Protein 6AF4 (pdb70)

Nearest PDB structur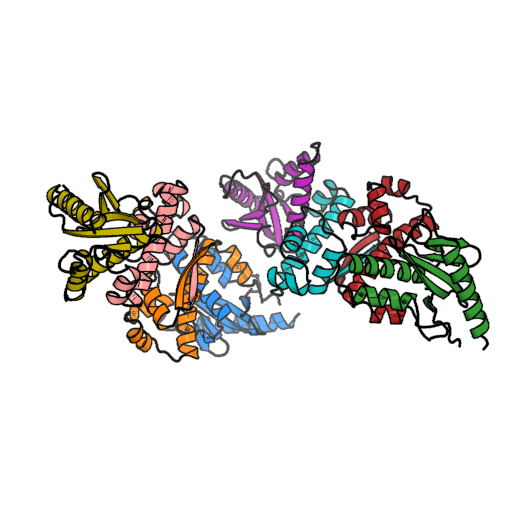es (foldseek):
  6af4-assembly1_B  TM=1.011E+00  e=4.689E-13  Streptococcus pneumoniae TIGR4
  6af4-assembly2_F  TM=9.363E-01  e=1.577E-11  Streptococcus pneumoniae TIGR4
  6af3-assembly2_D  TM=9.835E-01  e=2.077E-10  Streptococcus pneumoniae TIGR4
  6af3-assembly1_B  TM=9.830E-01  e=1.354E-09  Streptococcus pneumoniae TIGR4
  6af3-assembly1_H  TM=9.406E-01  e=4.634E-09  Streptococcus pneumoniae TIGR4

Organism: Streptococcus pneumoniae serotype 4 (strain ATCC BAA-334 / TIGR4) (NCBI:txid170187)

Sequence (834 aa):
MHNIYFYKDKNGNEPVFDYMRELTSKKGKDSRIKLNKINDYIELLSQHGTRAGEPYIKHLDAEIWELRPLRDRILFVAWMDGSFVLLHHFMKRTQKTPKREIEQAKRELADLKERGLDNNNAIGSNWKDVRAELFSKEEILESDMRVAIMSELIEARNEKGISQKKLEEMSGVSQPVIARMETGKTSPQLDTVLKVLASLGKTLAVVPLMHNIYFYKDKNGNEPVFDYMRELTSKKGKDSRIKLNKINDYIELLSQHGTRAGEPYIKHLDAEIWELRPLRDRILFVAWMDGSFVLLHHFMKRTQKTPKREIEQAKRELADLKERGLDKNNAIGSNWKDVRAELFSKEEILESDMRVAIMSELIEARNEKGISQKKLEEMSGVSQPVIARMETGKTSPQLDTVLKVLASLGKTLAVVPLEMHNIYFYKDKNGNEPVFDYMRELTSKKGKDSRIKLNKINDYIELLSQHGTRAGEPYIKHLDAEIWELRPLRDRILFVAWMDGSFVLLHHFMKRTQKTPKREIEQAKRELADLKERGLNNAIGSNWKDVRAELFSKEEILESDMRVAIMSELIEARNEKGISQKKLEEMSGVSQPVIARMETGKTSPQLDTVLKVLASLGKTLAVVPLEMHNIYFYKDKNGNEPVFDYMRELTSKKGKDSRIKLNKINDYIELLSQHGTRAGEPYIKHLDAEIWELRPLRDRILFVAWMDGSFVLLHHFMKRTQKTPKREIEQAKRELADLKERKNNAIGSNWKDVRAELFSKEEILESDMRVAIMSELIEARNEKGISQKKLEEMSGVSQPVIARMETGKTSPQLDTVLKVLASLGKTLAVVPLE

Secondary structure (DSSP, 8-state):
---EEEE--TT---HHHHHHHHHHT--SHHHHHHHHHHHHHHHHHHHHGGGG-TTTEEEEETTEEEE-STTEEEEEEE-STT-EEEEEEEE--SSS--HHHHHHHHHHHHHHHHHHH--/-TTEEEEHHHHHHHHS-HHHHHHHHHHHHHHHHHHHHHHTS---HHHHHHHH---HHHHHHHHH-SS--BHHHHHHHHHHTTEEEEEEE-/---EEEE--TTS--HHHHHHHHHHT---HHHHHHHHHHHHHHHHHHHHGGGG-TTTEEEEETTEEEE-STTEEEEEEEETTTEEEEEEEEE--SSS--HHHHHHHHHHHHHHHHTT--/--SSEEEEHHHHHHHHS-HHHHHHHHHHHHHHHHHHHHHHTS---HHHHHHHH---HHHHHHHHH-SSPPBHHHHHHHHHHTTEEEEEEE--/---EEEE--TTS--HHHHHHHHHHH--SSHHHHHHHHHHHHHHHHHHHGGGG-TTTEEEEETTEEEE-STTEEEEEEEETTTEEEEEEEEE--SSS--SSSHHHHHHHHHHHHSS--/-TTEEEEHHHHHHHHS-HHHHHHHHHHHHHHHHHHHHHTTS---HHHHHHHHT--HHHHHHHHSTTSPPBHHHHHHHHHHTTEEEEEEE--/---EEEE--TTS--HHHHHHHHHHH---HHHHHHHHHHHHHHHHHHHHGGGG-TTTEEEEETTEEEE-STTEEEEEEE-STT-EEEEEEEE--SSS--HHHHHHHHHHHHHHHH-/--TTEEEEHHHHHHHHS-HHHHHHHHHHHHHHHHHHHHHTTS---HHHHHHHHS--HHHHHHHHSTTSPPBHHHHHHHHHHTTEEEEEEE--

Foldseek 3Di:
DWDEAFQFDDVTDRAAVVVLVVLVVDDDVVSVQQNVQVVVLVVVCRPQPCVSDPPQKDADDDQWIWGDRPQKIWIWGCDDPPYIYTQHIDGDDDPDDDPVVVVSSVVSVVVCVVVVVVD/DVVDDDDVVVVCPVPDDPVRVVVVVVLVVLVVLVVVCCVPVVADLVSLCVLLVPDSVLVVCSPVNPDDNDQVSSQSSQVSSVHHDDDDDD/DAAEAFQADPVGDRAAVVVLVVLVVDDDPVSVVQNVQVVVLVVCCRPQPCVSDPPQKDADDDQWIWGCRPQKIWIWGQDPPRYIYTYHIDGHDDPDDDPVVVVVSVVSVVRCVVVVPD/DDPVDDDDPVVVCPVPDDPVRVVVVVVLVVLVVLVVCCCVVVVADLVNLCVQLVDDSVLSVCSPVNPDHHDQVSSQSSQVSSVDHDDDDDDD/DAAEAFQADPVRDGAAVVLLVVLVVDDDDPSVQQNVLVVVLVVLCRVCPPNSDPPQKACDDDQWIWGCRPQKIWIWGADPPRYIYTQHIDRDPDDHCPPVPVVSVVVSVVCVVPVCD/DVVDDDDVVVVVPVPDDPVRVVVVVVLVVLLVLQVVCVPDVVQNLCNLCVLLVHHSVLSVCSNVVPDPHDQVSSQSSQVSSVHHDDDDDPD/DADEAFQADPVRDGAAVVVLVVLVVDPDCVSVVLNVLVVVLVVLCRPCPPVSDPPQKADDDDQWIWGPSDQKIWIKGCDDPPYIYTQHIDGDPDPDDDCVVVVSSVVSVVRVVVD/DDPVDDDDVVVVVPVPDDPVRVVVVVVLVVLLVLQVCCVPPVVQDLVNLCVLLVPHNVLSVCCNVVPDHDDQVSSQSSQVSSVDHDDDDDDD

B-factor: mean 60.92, std 17.48, range [26.73, 161.86]

InterPro domains:
  IPR009241 Toxin HigB-like [PF05973] (37-109)

Radius of gyration: 37.04 Å; Cα contacts (8 Å, |Δi|>4): 1259; chains: 8; bounding box: 115×90×82 Å

Solvent-accessible surface area: 41707 Å² total; per-residue (Å²): 153,46,48,2,54,0,3,72,33,129,129,40,70,20,37,0,10,53,45,0,91,99,3,47,90,116,197,39,166,86,6,83,48,49,0,40,15,0,1,1,2,0,24,1,0,6,77,29,2,50,149,4,28,102,39,1,5,73,83,40,60,58,86,0,69,1,0,58,0,40,159,2,19,1,0,0,0,68,55,160,117,34,2,12,0,0,0,8,38,19,120,30,218,69,172,154,16,39,163,181,24,28,74,55,0,64,144,16,11,43,17,0,106,106,49,26,138,126,167,80,116,0,36,15,40,22,3,60,41,2,21,61,21,12,8,61,145,50,48,38,49,13,0,56,14,23,1,31,5,2,20,31,11,1,65,2,89,46,114,116,62,27,56,46,130,117,6,44,135,88,11,65,15,51,66,89,46,1,32,111,7,4,55,12,132,79,13,13,74,5,41,13,0,4,49,1,1,27,39,14,36,48,13,5,35,54,58,106,126,170,55,62,1,54,0,9,69,33,161,123,38,79,15,39,1,11,60,40,0,107,97,8,50,85,116,215,40,179,89,12,85,39,52,0,38,13,0,1,1,2,0,18,0,0,7,78,31,2,49,153,6,26,111,44,2,5,67,85,23,64,60,80,0,67,0,0,48,0,40,139,1,13,0,0,0,4,64,33,133,141,44,3,13,0,0,0,6,38,20,121,27,161,54,183,98,9,14,170,128,31,16,107,58,0,66,142,18,10,50,32,0,117,124,67,25,146,153,233,28,112,0,44,16,40,33,4,119,96,2,21,67,100,20,8,44,163,100,46,41,58,16,0,57,13,21,1,29,4,1,16,37,18,10,93,4,139,46,135,116,66,30,47,37,140,98,6,54,127,81,14,63,10,44,58,87,47,0,31,118,7,21,58,10,115,68,11,12,67,5,38,22,0,2,58,1,2,21,37,20,32,63,10,7,34,42,44,91,65,190,187,50,63,3,56,0,12,53,31,142,133,41,78,16,40,1,13,56,47,0,113,106,10,52,80,126,189,72,164,93,12,72,90,38,0,38,29,0,0,2,13,0,25,0,0,16,80,31,0,52,123,6,30,79,70,4,5,81,35,38,56,51,46,0,24,1,0,52,0,73,168,1,23,0,0,0,0,62,43,135,115,41,6,13,0,0,0,5,40,13,70,23,172,82,168,149,40,53,76,178,8,2,85,53,0,74,148,16,16,52,23,0,126,114,45,52,198,86,95,0,34,14,38,37,5,140,88,1,20,64,131,15,10,59,185,47,42,34,46,21,0,49,13,56,0,27,7,1,10,22,12,14,75,5,103,72,131,145,44,14,43,64,147,110,4,55,138,88,16,55,11,53,62,86,43,1,38,137,10,11,60,19,187,81,24,23,77,0,30,27,0,3,85,2,3,33,36,20,32,58,9,6,29,45,49,79,68,203,195,40,60,2,55,0,12,62,40,163,107,43,75,18,38,1,13,64,21,0,117,83,7,51,87,109,205,35,168,85,7,72,97,58,0,37,30,0,0,2,16,0,25,0,0,13,75,21,1,46,137,5,30,100,66,7,4,78,84,32,59,60,107,0,58,1,0,55,0,83,177,2,17,0,0,0,1,60,24,122,147,43,7,11,0,0,0,7,38,12,95,24,188,53,176,138,32,42,113,150,1,14,91,52,0,61,162,17,16,47,34,0,153,149,93,230,30,101,0,36,13,41,37,6,133,85,2,20,65,128,15,9,55,189,82,39,36,32,22,0,54,10,56,2,21,6,3,7,18,9,7,79,5,98,98,85,150,63,23,48,53,133,88,5,60,121,88,15,69,12,47,72,88,43,2,35,112,10,14,65,19,154,66,25,22,82,0,30,30,0,0,78,1,1,23,29,28,32,67,9,5,32,44,48,101,78,216

Structure (mmCIF, N/CA/C/O backbone):
data_6AF4
#
_entry.id   6AF4
#
_cell.length_a   74.903
_cell.length_b   73.403
_cell.length_c   98.321
_cell.angle_alpha   90.00
_cell.angle_beta   90.08
_cell.angle_gamma   90.00
#
_symmetry.space_group_name_H-M   'P 1 21 1'
#
loop_
_entity.id
_entity.type
_entity.pdbx_description
1 polymer 'HigB toxin'
2 polymer 'HigA antitoxin'
3 water water
#
loop_
_atom_site.group_PDB
_atom_site.id
_atom_site.type_symbol
_atom_site.label_atom_id
_atom_site.label_alt_id
_atom_site.label_comp_id
_atom_site.label_asym_id
_atom_site.label_entity_id
_atom_site.label_seq_id
_atom_site.pdbx_PDB_ins_code
_atom_site.Cartn_x
_atom_site.Cartn_y
_atom_site.Cartn_z
_atom_site.occupancy
_atom_site.B_iso_or_equiv
_atom_site.auth_seq_id
_atom_site.auth_comp_id
_atom_site.auth_asym_id
_atom_site.auth_atom_id
_atom_site.pdbx_PDB_model_num
ATOM 1 N N . MET A 1 21 ? 52.684 60.882 62.904 1.00 59.98 1 MET A N 1
ATOM 2 C CA . MET A 1 21 ? 52.055 61.340 64.141 1.00 60.27 1 MET A CA 1
ATOM 3 C C . MET A 1 21 ? 52.912 62.361 64.884 1.00 58.24 1 MET A C 1
ATOM 4 O O . MET A 1 21 ? 54.109 62.156 65.092 1.00 57.02 1 MET A O 1
ATOM 9 N N . HIS A 1 22 ? 52.276 63.452 65.297 1.00 53.80 2 HIS A N 1
ATOM 10 C CA . HIS A 1 22 ? 52.956 64.549 65.971 1.00 46.71 2 HIS A CA 1
ATOM 11 C C . HIS A 1 22 ? 52.623 64.603 67.462 1.00 45.81 2 HIS A C 1
ATOM 12 O O . HIS A 1 22 ? 51.460 64.490 67.847 1.00 43.60 2 HIS A O 1
ATOM 19 N N . ASN A 1 23 ? 53.639 64.776 68.301 1.00 50.35 3 ASN A N 1
ATOM 20 C CA . ASN A 1 23 ? 53.407 64.941 69.734 1.00 46.12 3 ASN A CA 1
ATOM 21 C C . ASN A 1 23 ? 52.838 66.321 70.044 1.00 43.61 3 ASN A C 1
ATOM 22 O O . ASN A 1 23 ? 53.237 67.311 69.444 1.00 43.16 3 ASN A O 1
ATOM 27 N N . ILE A 1 24 ? 51.895 66.388 70.974 1.00 44.37 4 ILE A N 1
ATOM 28 C CA . ILE A 1 24 ? 51.333 67.672 71.371 1.00 37.79 4 ILE A CA 1
ATOM 29 C C . ILE A 1 24 ? 51.641 67.940 72.838 1.00 43.18 4 ILE A C 1
ATOM 30 O O . ILE A 1 24 ? 51.301 67.137 73.707 1.00 50.34 4 ILE A O 1
ATOM 35 N N . TYR A 1 25 ? 52.299 69.061 73.113 1.00 42.88 5 TYR A N 1
ATOM 36 C CA . TYR A 1 25 ? 52.636 69.413 74.487 1.00 37.00 5 TYR A CA 1
ATOM 37 C C . TYR A 1 25 ? 51.895 70.662 74.927 1.00 39.63 5 TYR A C 1
ATOM 38 O O . TYR A 1 25 ? 51.638 71.560 74.125 1.00 40.46 5 TYR A O 1
ATOM 47 N N . PHE A 1 26 ? 51.546 70.710 76.207 1.00 42.43 6 PHE A N 1
ATOM 48 C CA . PHE A 1 26 ? 50.882 71.873 76.770 1.00 38.76 6 PHE A CA 1
ATOM 49 C C . PHE A 1 26 ? 51.911 72.803 77.395 1.00 40.44 6 PHE A C 1
ATOM 50 O O . PHE A 1 26 ? 52.823 72.356 78.090 1.00 36.75 6 PHE A O 1
ATOM 58 N N . TYR A 1 27 ? 51.771 74.096 77.129 1.00 40.22 7 TYR A N 1
ATOM 59 C CA . TYR A 1 27 ? 52.650 75.097 77.717 1.00 42.14 7 TYR A CA 1
ATOM 60 C C . TYR A 1 27 ? 52.385 75.238 79.209 1.00 46.53 7 TYR A C 1
ATOM 61 O O . TYR A 1 27 ? 51.238 75.355 79.633 1.00 44.18 7 TYR A O 1
ATOM 70 N N . LYS A 1 28 ? 53.449 75.215 80.003 1.00 53.43 8 LYS A N 1
ATOM 71 C CA . LYS A 1 28 ? 53.338 75.463 81.436 1.00 57.84 8 LYS A CA 1
ATOM 72 C C . LYS A 1 28 ? 54.049 76.762 81.793 1.00 55.76 8 LYS A C 1
ATOM 73 O O . LYS A 1 28 ? 55.226 76.937 81.482 1.00 55.47 8 LYS A O 1
ATOM 79 N N . ASP A 1 29 ? 53.340 77.674 82.448 1.00 62.54 9 ASP A N 1
ATOM 80 C CA . ASP A 1 29 ? 53.950 78.937 82.844 1.00 66.09 9 ASP A CA 1
ATOM 81 C C . ASP A 1 29 ? 54.756 78.747 84.127 1.00 63.42 9 ASP A C 1
ATOM 82 O O . ASP A 1 29 ? 55.089 77.624 84.501 1.00 62.49 9 ASP A O 1
ATOM 87 N N . LYS A 1 30 ? 55.107 79.852 84.766 1.00 72.51 10 LYS A N 1
ATOM 88 C CA . LYS A 1 30 ? 56.107 79.857 85.827 1.00 75.11 10 LYS A CA 1
ATOM 89 C C . LYS A 1 30 ? 55.529 79.406 87.167 1.00 69.28 10 LYS A C 1
ATOM 90 O O . LYS A 1 30 ? 56.275 79.068 88.083 1.00 72.01 10 LYS A O 1
ATOM 96 N N . ASN A 1 31 ? 54.203 79.389 87.274 1.00 68.27 11 ASN A N 1
ATOM 97 C CA . ASN A 1 31 ? 53.535 79.149 88.557 1.00 66.97 11 ASN A CA 1
ATOM 98 C C . ASN A 1 31 ? 53.470 77.699 89.109 1.00 70.41 11 ASN A C 1
ATOM 99 O O . ASN A 1 31 ? 53.133 77.528 90.281 1.00 84.96 11 ASN A O 1
ATOM 104 N N . GLY A 1 32 ? 53.751 76.661 88.315 1.00 69.58 12 GLY A N 1
ATOM 105 C CA . GLY A 1 32 ? 53.444 76.567 86.898 1.00 63.53 12 GLY A CA 1
ATOM 106 C C . GLY A 1 32 ? 52.011 76.138 86.651 1.00 61.65 12 GLY A C 1
ATOM 107 O O . GLY A 1 32 ? 51.549 75.159 87.233 1.00 70.72 12 GLY A O 1
ATOM 108 N N . ASN A 1 33 ? 51.318 76.826 85.757 1.00 64.91 13 ASN A N 1
ATOM 109 C CA . ASN A 1 33 ? 49.999 76.385 85.329 1.00 57.81 13 ASN A CA 1
ATOM 110 C C . ASN A 1 33 ? 50.016 76.099 83.837 1.00 57.33 13 ASN A C 1
ATOM 111 O O . ASN A 1 33 ? 50.766 76.728 83.090 1.00 56.00 13 ASN A O 1
ATOM 116 N N . GLU A 1 34 ? 49.206 75.143 83.399 1.00 54.01 14 GLU A N 1
ATOM 117 C CA . GLU A 1 34 ? 49.029 74.928 81.971 1.00 45.42 14 GLU A CA 1
ATOM 118 C C . GLU A 1 34 ? 47.670 75.479 81.566 1.00 38.61 14 GLU A C 1
ATOM 119 O O . GLU A 1 34 ? 46.640 74.858 81.824 1.00 42.24 14 GLU A O 1
ATOM 125 N N . PRO A 1 35 ? 47.670 76.649 80.914 1.00 41.76 15 PRO A N 1
ATOM 126 C CA . PRO A 1 35 ? 46.452 77.419 80.633 1.00 42.55 15 PRO A CA 1
ATOM 127 C C . PRO A 1 35 ? 45.425 76.664 79.786 1.00 49.96 15 PRO A C 1
ATOM 128 O O . PRO A 1 35 ? 44.244 76.668 80.137 1.00 51.03 15 PRO A O 1
ATOM 132 N N . VAL A 1 36 ? 45.865 76.023 78.705 1.00 40.02 16 VAL A N 1
ATOM 133 C CA . VAL A 1 36 ? 44.948 75.306 77.824 1.00 42.06 16 VAL A CA 1
ATOM 134 C C . VAL A 1 36 ? 44.307 74.123 78.548 1.00 40.86 16 VAL A C 1
ATOM 135 O O . VAL A 1 36 ? 43.108 73.882 78.409 1.00 44.03 16 VAL A O 1
ATOM 139 N N . PHE A 1 37 ? 45.104 73.397 79.326 1.00 42.66 17 PHE A N 1
ATOM 140 C CA . PHE A 1 37 ? 44.592 72.281 80.119 1.00 44.61 17 PHE A CA 1
ATOM 141 C C . PHE A 1 37 ? 43.654 72.782 81.220 1.00 44.45 17 PHE A C 1
ATOM 142 O O . PHE A 1 37 ? 42.588 72.208 81.436 1.00 46.83 17 PHE A O 1
ATOM 150 N N . ASP A 1 38 ? 44.054 73.848 81.909 1.00 44.78 18 ASP A N 1
ATOM 151 C CA . ASP A 1 38 ? 43.222 74.443 82.956 1.00 46.45 18 ASP A CA 1
ATOM 152 C C . ASP A 1 38 ? 41.840 74.804 82.425 1.00 48.01 18 ASP A C 1
ATOM 153 O O . ASP A 1 38 ? 40.834 74.620 83.108 1.00 49.61 18 ASP A O 1
ATOM 158 N N . TYR A 1 39 ? 41.797 75.309 81.198 1.00 42.60 19 TYR A N 1
ATOM 159 C CA . TYR A 1 39 ? 40.532 75.681 80.583 1.00 45.16 19 TYR A CA 1
ATOM 160 C C . TYR A 1 39 ? 39.674 74.453 80.293 1.00 46.39 19 TYR A C 1
ATOM 161 O O . TYR A 1 39 ? 38.464 74.464 80.526 1.00 45.63 19 TYR A O 1
ATOM 170 N N . MET A 1 40 ? 40.302 73.398 79.782 1.00 41.81 20 MET A N 1
ATOM 171 C CA . MET A 1 40 ? 39.586 72.176 79.438 1.00 40.85 20 MET A CA 1
ATOM 172 C C . MET A 1 40 ? 39.048 71.477 80.683 1.00 44.47 20 MET A C 1
ATOM 173 O O . MET A 1 40 ? 37.967 70.889 80.661 1.00 44.91 20 MET A O 1
ATOM 178 N N . ARG A 1 41 ? 39.805 71.549 81.770 1.00 45.53 21 ARG A N 1
ATOM 179 C CA . ARG A 1 41 ? 39.373 70.960 83.028 1.00 48.19 21 ARG A CA 1
ATOM 180 C C . ARG A 1 41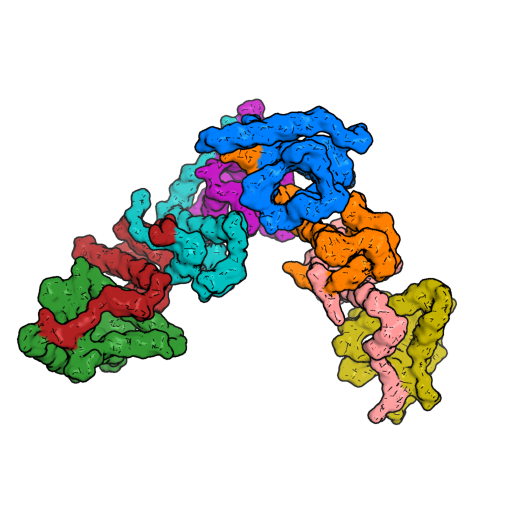 ? 38.213 71.759 83.610 1.00 44.91 21 ARG A C 1
ATOM 181 O O . ARG A 1 41 ? 37.359 71.214 84.305 1.00 43.30 21 ARG A O 1
ATOM 189 N N . GLU A 1 42 ? 38.182 73.053 83.306 1.00 44.32 22 GLU A N 1
ATOM 190 C CA . GLU A 1 42 ? 37.083 73.912 83.726 1.00 47.69 22 GLU A CA 1
ATOM 191 C C . GLU A 1 42 ? 35.788 73.520 83.016 1.00 50.91 22 GLU A C 1
ATOM 192 O O . GLU A 1 42 ? 34.733 73.411 83.646 1.00 50.86 22 GLU A O 1
ATOM 198 N N . LEU A 1 43 ? 35.877 73.306 81.705 1.00 43.40 23 LEU A N 1
ATOM 199 C CA . LEU A 1 43 ? 34.733 72.868 80.910 1.00 42.23 23 LEU A CA 1
ATOM 200 C C . LEU A 1 43 ? 34.202 71.523 81.393 1.00 45.34 23 LEU A C 1
ATOM 201 O O . LEU A 1 43 ? 33.006 71.246 81.304 1.00 48.12 23 LEU A O 1
ATOM 206 N N . THR A 1 44 ? 35.105 70.690 81.897 1.00 44.17 24 THR A N 1
ATOM 207 C CA . THR A 1 44 ? 34.748 69.366 82.395 1.00 51.69 24 THR A CA 1
ATOM 208 C C . THR A 1 44 ? 33.990 69.458 83.719 1.00 46.99 24 THR A C 1
ATOM 209 O O . THR A 1 44 ? 33.216 68.568 84.071 1.00 45.90 24 THR A O 1
ATOM 213 N N . SER A 1 45 ? 34.206 70.549 84.444 1.00 50.03 25 SER A N 1
ATOM 214 C CA . SER A 1 45 ? 33.575 70.730 85.745 1.00 48.19 25 SER A CA 1
ATOM 215 C C . SER A 1 45 ? 32.199 71.376 85.623 1.00 51.57 25 SER A C 1
ATOM 216 O O . SER A 1 45 ? 31.522 71.598 86.625 1.00 49.47 25 SER A O 1
ATOM 219 N N . LYS A 1 46 ? 31.786 71.667 84.393 1.00 49.12 26 LYS A N 1
ATOM 220 C CA . LYS A 1 46 ? 30.536 72.384 84.154 1.00 52.71 26 LYS A CA 1
ATOM 221 C C . LYS A 1 46 ? 29.400 71.510 83.662 1.00 53.33 26 LYS A C 1
ATOM 222 O O . LYS A 1 46 ? 29.591 70.637 82.817 1.00 58.46 26 LYS A O 1
ATOM 228 N N . LYS A 1 47 ? 28.210 71.763 84.194 1.00 55.34 27 LYS A N 1
ATOM 229 C CA . LYS A 1 47 ? 27.000 71.183 83.637 1.00 57.86 27 LYS A CA 1
ATOM 230 C C . LYS A 1 47 ? 26.512 72.064 82.494 1.00 57.56 27 LYS A C 1
ATOM 231 O O . LYS A 1 47 ? 27.091 73.117 82.218 1.00 61.15 27 LYS A O 1
ATOM 237 N N . GLY A 1 48 ? 25.439 71.644 81.840 1.00 52.08 28 GLY A N 1
ATOM 238 C CA . GLY A 1 48 ? 24.980 72.326 80.647 1.00 61.04 28 GLY A CA 1
ATOM 239 C C . GLY A 1 48 ? 25.624 71.704 79.425 1.00 65.25 28 GLY A C 1
ATOM 240 O O . GLY A 1 48 ? 26.746 71.198 79.491 1.00 63.40 28 GLY A O 1
ATOM 241 N N . LYS A 1 49 ? 24.914 71.753 78.303 1.00 69.23 29 LYS A N 1
ATOM 242 C CA . LYS A 1 49 ? 25.315 71.020 77.108 1.00 59.61 29 LYS A CA 1
ATOM 243 C C . LYS A 1 49 ? 26.419 71.732 76.335 1.00 55.09 29 LYS A C 1
ATOM 244 O O . LYS A 1 49 ? 27.233 71.086 75.675 1.00 54.96 29 LYS A O 1
ATOM 250 N N . ASP A 1 50 ? 26.443 73.059 76.420 1.00 51.71 30 ASP A N 1
ATOM 251 C CA . ASP A 1 50 ? 27.396 73.863 75.660 1.00 54.27 30 ASP A CA 1
ATOM 252 C C . ASP A 1 50 ? 28.855 73.502 75.954 1.00 58.25 30 ASP A C 1
ATOM 253 O O . ASP A 1 50 ? 29.682 73.436 75.046 1.00 53.41 30 ASP A O 1
ATOM 258 N N . SER A 1 51 ? 29.157 73.261 77.225 1.00 56.72 31 SER A N 1
ATOM 259 C CA . SER A 1 51 ? 30.519 72.959 77.643 1.00 50.53 31 SER A CA 1
ATOM 260 C C . SER A 1 51 ? 30.945 71.583 77.154 1.00 47.45 31 SER A C 1
ATOM 261 O O . SER A 1 51 ? 32.099 71.376 76.781 1.00 47.66 31 SER A O 1
ATOM 264 N N . ARG A 1 52 ? 30.005 70.645 77.159 1.00 46.78 32 ARG A N 1
ATOM 265 C CA . ARG A 1 52 ? 30.262 69.302 76.660 1.00 49.55 32 ARG A CA 1
ATOM 266 C C . ARG A 1 52 ? 30.534 69.344 75.160 1.00 52.41 32 ARG A C 1
ATOM 267 O O . ARG A 1 52 ? 31.429 68.661 74.661 1.00 47.46 32 ARG A O 1
ATOM 275 N N . ILE A 1 53 ? 29.758 70.157 74.451 1.00 49.42 33 ILE A N 1
ATOM 276 C CA . ILE A 1 53 ? 29.924 70.321 73.013 1.00 45.87 33 ILE A CA 1
ATOM 277 C C . ILE A 1 53 ? 31.283 70.936 72.693 1.00 45.60 33 ILE A C 1
ATOM 278 O O . ILE A 1 53 ? 32.019 70.422 71.852 1.00 48.24 33 ILE A O 1
ATOM 283 N N . LYS A 1 54 ? 31.617 72.027 73.376 1.00 45.44 34 LYS A N 1
ATOM 284 C CA . LYS A 1 54 ? 32.905 72.685 73.184 1.00 45.73 34 LYS A CA 1
ATOM 285 C C . LYS A 1 54 ? 34.062 71.740 73.503 1.00 45.94 34 LYS A C 1
ATOM 286 O O . LYS A 1 54 ? 35.094 71.774 72.842 1.00 45.55 34 LYS A O 1
ATOM 292 N N . LEU A 1 55 ? 33.881 70.891 74.509 1.00 44.04 35 LEU A N 1
ATOM 293 C CA . LEU A 1 55 ? 34.925 69.950 74.904 1.00 38.76 35 LEU A CA 1
ATOM 294 C C . LEU A 1 55 ? 35.191 68.906 73.831 1.00 45.92 35 LEU A C 1
ATOM 295 O O . LEU A 1 55 ? 36.344 68.570 73.554 1.00 42.78 35 LEU A O 1
ATOM 300 N N . ASN A 1 56 ? 34.120 68.386 73.239 1.00 49.79 36 ASN A N 1
ATOM 301 C CA . ASN A 1 56 ? 34.237 67.381 72.190 1.00 45.81 36 ASN A CA 1
ATOM 302 C C . ASN A 1 56 ? 34.938 67.925 70.957 1.00 39.47 36 ASN A C 1
ATOM 303 O O . ASN A 1 56 ? 35.769 67.246 70.358 1.00 44.69 36 ASN A O 1
ATOM 308 N N . LYS A 1 57 ? 34.600 69.154 70.584 1.00 42.23 37 LYS A N 1
ATOM 309 C CA . LYS A 1 57 ? 35.182 69.782 69.409 1.00 40.39 37 LYS A CA 1
ATOM 310 C C . LYS A 1 57 ? 36.670 70.032 69.623 1.00 42.21 37 LYS A C 1
ATOM 311 O O . LYS A 1 57 ? 37.485 69.773 68.737 1.00 40.66 37 LYS A O 1
ATOM 317 N N . ILE A 1 58 ? 37.017 70.533 70.806 1.00 37.26 38 ILE A N 1
ATOM 318 C CA . ILE A 1 58 ? 38.412 70.745 71.176 1.00 38.69 38 ILE A CA 1
ATOM 319 C C . ILE A 1 58 ? 39.187 69.428 71.136 1.00 38.90 38 ILE A C 1
ATOM 320 O O . ILE A 1 58 ? 40.323 69.379 70.665 1.00 38.13 38 ILE A O 1
ATOM 325 N N . ASN A 1 59 ? 38.555 68.365 71.623 1.00 41.89 39 ASN A N 1
ATOM 326 C CA . ASN A 1 59 ? 39.135 67.027 71.595 1.00 37.51 39 ASN A CA 1
ATOM 327 C C . ASN A 1 59 ? 39.458 66.588 70.167 1.00 42.96 39 ASN A C 1
ATOM 328 O O . ASN A 1 59 ? 40.510 66.000 69.908 1.00 41.65 39 ASN A O 1
ATOM 333 N N . ASP A 1 60 ? 38.555 66.894 69.241 1.00 40.68 40 ASP A N 1
ATOM 334 C CA . ASP A 1 60 ? 38.713 66.485 67.848 1.00 44.43 40 ASP A CA 1
ATOM 335 C C . ASP A 1 60 ? 39.834 67.242 67.136 1.00 39.76 40 ASP A C 1
ATOM 336 O O . ASP A 1 60 ? 40.625 66.650 66.407 1.00 39.95 40 ASP A O 1
ATOM 341 N N . TYR A 1 61 ? 39.902 68.550 67.358 1.00 41.65 41 TYR A N 1
ATOM 342 C CA . TYR A 1 61 ? 40.849 69.403 66.646 1.00 39.57 41 TYR A CA 1
ATOM 343 C C . TYR A 1 61 ? 42.294 69.199 67.103 1.00 38.33 41 TYR A C 1
ATOM 344 O O . TYR A 1 61 ? 43.216 69.252 66.289 1.00 38.93 41 TYR A O 1
ATOM 353 N N . ILE A 1 62 ? 42.492 68.966 68.398 1.00 43.90 42 ILE A N 1
ATOM 354 C CA . ILE A 1 62 ? 43.829 68.701 68.927 1.00 39.66 42 ILE A CA 1
ATOM 355 C C . ILE A 1 62 ? 44.347 67.364 68.407 1.00 35.65 42 ILE A C 1
ATOM 356 O O . ILE A 1 62 ? 45.483 67.266 67.943 1.00 38.36 42 ILE A O 1
ATOM 361 N N . GLU A 1 63 ? 43.499 66.342 68.482 1.00 38.01 43 GLU A N 1
ATOM 362 C CA . GLU A 1 63 ? 43.820 65.019 67.953 1.00 43.03 43 GLU A CA 1
ATOM 363 C C . GLU A 1 63 ? 44.104 65.078 66.457 1.00 38.90 43 GLU A C 1
ATOM 364 O O . GLU A 1 63 ? 44.964 64.361 65.946 1.00 39.45 43 GLU A O 1
ATOM 370 N N . LEU A 1 64 ? 43.369 65.939 65.764 1.00 39.72 44 LEU A N 1
ATOM 371 C CA . LEU A 1 64 ? 43.554 66.149 64.334 1.00 42.34 44 LEU A CA 1
ATOM 372 C C . LEU A 1 64 ? 44.916 66.769 64.053 1.00 46.62 44 LEU A C 1
ATOM 373 O O . LEU A 1 64 ? 45.581 66.420 63.076 1.00 45.45 44 LEU A O 1
ATOM 378 N N . LEU A 1 65 ? 45.320 67.698 64.914 1.00 43.56 45 LEU A N 1
ATOM 379 C CA . LEU A 1 65 ? 46.623 68.337 64.798 1.00 41.22 45 LEU A CA 1
ATOM 380 C C . LEU A 1 65 ? 47.725 67.316 65.042 1.00 40.63 45 LEU A C 1
ATOM 381 O O . LEU A 1 65 ? 48.803 67.396 64.456 1.00 39.23 45 LEU A O 1
ATOM 386 N N . SER A 1 66 ? 47.439 66.351 65.908 1.00 37.00 46 SER A N 1
ATOM 387 C CA . SER A 1 66 ? 48.402 65.313 66.242 1.00 39.10 46 SER A CA 1
ATOM 388 C C . SER A 1 66 ? 48.657 64.393 65.053 1.00 45.04 46 SER A C 1
ATOM 389 O O . SER A 1 66 ? 49.780 63.938 64.835 1.00 42.30 46 SER A O 1
ATOM 392 N N . GLN A 1 67 ? 47.604 64.097 64.301 1.00 40.00 47 GLN A N 1
ATOM 393 C CA . GLN A 1 67 ? 47.736 63.237 63.134 1.00 41.81 47 GLN A CA 1
ATOM 394 C C . GLN A 1 67 ? 48.272 63.957 61.893 1.00 43.65 47 GLN A C 1
ATOM 395 O O . GLN A 1 67 ? 49.200 63.471 61.250 1.00 52.07 47 GLN A O 1
ATOM 401 N N . HIS A 1 68 ? 47.677 65.097 61.547 1.00 42.84 48 HIS A N 1
ATOM 402 C CA . HIS A 1 68 ? 48.037 65.791 60.307 1.00 43.30 48 HIS A CA 1
ATOM 403 C C . HIS A 1 68 ? 48.978 66.999 60.410 1.00 46.25 48 HIS A C 1
ATOM 404 O O . HIS A 1 68 ? 49.416 67.517 59.384 1.00 48.85 48 HIS A O 1
ATOM 411 N N . GLY A 1 69 ? 49.307 67.438 61.620 1.00 44.80 49 GLY A N 1
ATOM 412 C CA . GLY A 1 69 ? 50.025 68.692 61.784 1.00 39.01 49 GLY A CA 1
ATOM 413 C C . GLY A 1 69 ? 49.331 69.850 61.078 1.00 41.85 49 GLY A C 1
ATOM 414 O O . GLY A 1 69 ? 48.108 69.868 60.959 1.00 38.81 49 GLY A O 1
ATOM 415 N N . THR A 1 70 ? 50.112 70.803 60.576 1.00 47.83 50 THR A N 1
ATOM 416 C CA . THR A 1 70 ? 49.556 71.975 59.899 1.00 47.86 50 THR A CA 1
ATOM 417 C C . THR A 1 70 ? 48.972 71.631 58.530 1.00 52.37 50 THR A C 1
ATOM 418 O O . THR A 1 70 ? 48.339 72.469 57.886 1.00 47.12 50 THR A O 1
ATOM 422 N N . ARG A 1 71 ? 49.183 70.395 58.092 1.00 53.25 51 ARG A N 1
ATOM 423 C CA . ARG A 1 71 ? 48.630 69.923 56.828 1.00 53.45 51 ARG A CA 1
ATOM 424 C C . ARG A 1 71 ? 47.107 69.760 56.894 1.00 57.29 51 ARG A C 1
ATOM 425 O O . ARG A 1 71 ? 46.462 69.513 55.875 1.00 64.58 51 ARG A O 1
ATOM 433 N N . ALA A 1 72 ? 46.538 69.895 58.090 1.00 58.70 52 ALA A N 1
ATOM 434 C CA . ALA A 1 72 ? 45.089 69.801 58.268 1.00 53.36 52 ALA A CA 1
ATOM 435 C C . ALA A 1 72 ? 44.367 70.934 57.544 1.00 50.13 52 ALA A C 1
ATOM 436 O O . ALA A 1 72 ? 43.241 70.764 57.075 1.00 50.91 52 ALA A O 1
ATOM 438 N N . GLY A 1 73 ? 45.021 72.089 57.463 1.00 47.03 53 GLY A N 1
ATOM 439 C CA . GLY A 1 73 ? 44.479 73.238 56.758 1.00 38.39 53 GLY A CA 1
ATOM 440 C C . GLY A 1 73 ? 43.225 73.806 57.391 1.00 46.72 53 GLY A C 1
ATOM 441 O O . GLY A 1 73 ? 42.833 73.406 58.488 1.00 55.38 53 GLY A O 1
ATOM 442 N N . GLU A 1 74 ? 42.592 74.746 56.700 1.00 46.01 54 GLU A N 1
ATOM 443 C CA . GLU A 1 74 ? 41.327 75.303 57.158 1.00 48.35 54 GLU A CA 1
ATOM 444 C C . GLU A 1 74 ? 40.229 74.250 57.025 1.00 51.29 54 GLU A C 1
ATOM 445 O O . GLU A 1 74 ? 40.380 73.294 56.265 1.00 55.04 54 GLU A O 1
ATOM 451 N N . PRO A 1 75 ? 39.119 74.406 57.768 1.00 49.46 55 PRO A N 1
ATOM 452 C CA . PRO A 1 75 ? 38.766 75.386 58.806 1.00 47.35 55 PRO A CA 1
ATOM 453 C C . PRO A 1 75 ? 39.501 75.180 60.134 1.00 46.61 55 PRO A C 1
ATOM 454 O O . PRO A 1 75 ? 39.508 76.074 60.982 1.00 42.19 55 PRO A O 1
ATOM 458 N N . TYR A 1 76 ? 40.080 73.997 60.311 1.00 44.89 56 TYR A N 1
ATOM 459 C CA . TYR A 1 76 ? 40.676 73.594 61.581 1.00 46.66 56 TYR A CA 1
ATOM 460 C C . TYR A 1 76 ? 41.802 74.512 62.052 1.00 47.88 56 TYR A C 1
ATOM 461 O O . TYR A 1 76 ? 41.937 74.782 63.248 1.00 40.79 56 TYR A O 1
ATOM 470 N N . ILE A 1 77 ? 42.604 74.987 61.105 1.00 47.04 57 ILE A N 1
ATOM 471 C CA . ILE A 1 77 ? 43.854 75.663 61.424 1.00 43.85 57 ILE A CA 1
ATOM 472 C C . ILE A 1 77 ? 44.089 76.885 60.544 1.00 49.18 57 ILE A C 1
ATOM 473 O O . ILE A 1 77 ? 43.877 76.837 59.334 1.00 55.47 57 ILE A O 1
ATOM 478 N N . LYS A 1 78 ? 44.522 77.981 61.155 1.00 44.91 58 LYS A N 1
ATOM 479 C CA . LYS A 1 78 ? 44.944 79.148 60.396 1.00 44.51 58 LYS A CA 1
ATOM 480 C C . LYS A 1 78 ? 46.221 79.731 60.980 1.00 41.81 58 LYS A C 1
ATOM 481 O O . LYS A 1 78 ? 46.397 79.760 62.195 1.00 46.06 58 LYS A O 1
ATOM 487 N N . HIS A 1 79 ? 47.119 80.177 60.110 1.00 41.83 59 HIS A N 1
ATOM 488 C CA . HIS A 1 79 ? 48.319 80.871 60.555 1.00 42.10 59 HIS A CA 1
ATOM 489 C C . HIS A 1 79 ? 47.954 82.301 60.914 1.00 40.95 59 HIS A C 1
ATOM 490 O O . HIS A 1 79 ? 47.105 82.908 60.264 1.00 43.10 59 HIS A O 1
ATOM 497 N N . LEU A 1 80 ? 48.587 82.834 61.955 1.00 42.11 60 LEU A N 1
ATOM 498 C CA . LEU A 1 80 ? 48.310 84.200 62.382 1.00 40.88 60 LEU A CA 1
ATOM 499 C C . LEU A 1 80 ? 49.457 85.136 62.033 1.00 42.19 60 LEU A C 1
ATOM 500 O O . LEU A 1 80 ? 49.362 85.922 61.092 1.00 51.79 60 LEU A O 1
ATOM 505 N N . ASP A 1 81 ? 50.538 85.054 62.799 1.00 45.56 61 ASP A N 1
ATOM 506 C CA . ASP A 1 81 ? 51.737 85.830 62.509 1.00 50.54 61 ASP A CA 1
ATOM 507 C C . ASP A 1 81 ? 52.990 85.087 62.962 1.00 49.47 61 ASP A C 1
ATOM 508 O O . ASP A 1 81 ? 53.004 84.486 64.037 1.00 47.15 61 ASP A O 1
ATOM 513 N N . ALA A 1 82 ? 54.038 85.152 62.145 1.00 51.45 62 ALA A N 1
ATOM 514 C CA . ALA A 1 82 ? 55.314 84.503 62.442 1.00 50.21 62 ALA A CA 1
ATOM 515 C C . ALA A 1 82 ? 55.140 83.029 62.826 1.00 47.46 62 ALA A C 1
ATOM 516 O O . ALA A 1 82 ? 54.528 82.257 62.086 1.00 39.96 62 ALA A O 1
ATOM 518 N N . GLU A 1 83 ? 55.664 82.648 63.988 1.00 49.09 63 GLU A N 1
ATOM 519 C CA . GLU A 1 83 ? 55.601 81.257 64.436 1.00 49.11 63 GLU A CA 1
ATOM 520 C C . GLU A 1 83 ? 54.232 80.883 65.000 1.00 48.09 63 GLU A C 1
ATOM 521 O O . GLU A 1 83 ? 53.978 79.717 65.300 1.00 42.03 63 GLU A O 1
ATOM 527 N N . ILE A 1 84 ? 53.351 81.868 65.139 1.00 43.11 64 ILE A N 1
ATOM 528 C CA . ILE A 1 84 ? 52.078 81.655 65.816 1.00 45.49 64 ILE A CA 1
ATOM 529 C C . ILE A 1 84 ? 50.967 81.148 64.897 1.00 42.82 64 ILE A C 1
ATOM 530 O O . ILE A 1 84 ? 50.649 81.769 63.882 1.00 39.62 64 ILE A O 1
ATOM 535 N N . TRP A 1 85 ? 50.371 80.024 65.286 1.00 39.75 65 TRP A N 1
ATOM 536 C CA . TRP A 1 85 ? 49.227 79.443 64.589 1.00 40.03 65 TRP A CA 1
ATOM 537 C C . TRP A 1 85 ? 48.036 79.368 65.542 1.00 41.66 65 TRP A C 1
ATOM 538 O O . TRP A 1 85 ? 48.211 79.425 66.759 1.00 39.78 65 TRP A O 1
ATOM 549 N N . GLU A 1 86 ? 46.829 79.238 64.997 1.00 37.45 66 GLU A N 1
ATOM 550 C CA . GLU A 1 86 ? 45.652 79.086 65.845 1.00 40.67 66 GLU A CA 1
ATOM 551 C C . GLU A 1 86 ? 44.800 77.876 65.466 1.00 43.09 66 GLU A C 1
ATOM 552 O O . GLU A 1 86 ? 44.576 77.584 64.289 1.00 43.51 66 GLU A O 1
ATOM 558 N N . LEU A 1 87 ? 44.348 77.168 66.493 1.00 39.28 67 LEU A N 1
ATOM 559 C CA . LEU A 1 87 ? 43.407 76.070 66.349 1.00 36.52 67 LEU A CA 1
ATOM 560 C C . LEU A 1 87 ? 42.006 76.629 66.580 1.00 39.28 67 LEU A C 1
ATOM 561 O O . LEU A 1 87 ? 41.797 77.378 67.530 1.00 42.21 67 LEU A O 1
ATOM 566 N N . ARG A 1 88 ? 41.043 76.271 65.735 1.00 42.42 68 ARG A N 1
ATOM 567 C CA . ARG A 1 88 ? 39.749 76.955 65.767 1.00 43.57 68 ARG A CA 1
ATOM 568 C C . ARG A 1 88 ? 38.526 76.049 65.944 1.00 44.77 68 ARG A C 1
ATOM 569 O O . ARG A 1 88 ? 37.648 76.034 65.083 1.00 44.24 68 ARG A O 1
ATOM 577 N N . PRO A 1 89 ? 38.455 75.286 67.053 1.00 44.86 69 PRO A N 1
ATOM 578 C CA . PRO A 1 89 ? 37.176 74.600 67.273 1.00 47.22 69 PRO A CA 1
ATOM 579 C C . PRO A 1 89 ? 36.069 75.574 67.676 1.00 47.76 69 PRO A C 1
ATOM 580 O O . PRO A 1 89 ? 36.236 76.292 68.664 1.00 44.82 69 PRO A O 1
ATOM 584 N N . LEU A 1 90 ? 34.941 75.541 66.969 1.00 44.50 70 LEU A N 1
ATOM 585 C CA . LEU A 1 90 ? 33.811 76.429 67.246 1.00 42.94 70 LEU A CA 1
ATOM 586 C C . LEU A 1 90 ? 34.259 77.874 67.472 1.00 45.36 70 LEU A C 1
ATOM 587 O O . LEU A 1 90 ? 34.921 78.459 66.617 1.00 42.36 70 LEU A O 1
ATOM 592 N N . ARG A 1 91 ? 33.908 78.440 68.625 1.00 44.71 71 ARG A N 1
ATOM 593 C CA . ARG A 1 91 ? 34.306 79.807 68.955 1.00 48.81 71 ARG A CA 1
ATOM 594 C C . ARG A 1 91 ? 35.590 79.847 69.781 1.00 48.79 71 ARG A C 1
ATOM 595 O O . ARG A 1 91 ? 36.080 80.922 70.127 1.00 49.95 71 ARG A O 1
ATOM 603 N N . ASP A 1 92 ? 36.128 78.676 70.102 1.00 45.63 72 ASP A N 1
ATOM 604 C CA . ASP A 1 92 ? 37.346 78.587 70.901 1.00 48.34 72 ASP A CA 1
ATOM 605 C C . ASP A 1 92 ? 38.596 78.721 70.038 1.00 49.94 72 ASP A C 1
ATOM 606 O O . ASP A 1 92 ? 38.651 78.204 68.923 1.00 45.94 72 ASP A O 1
ATOM 611 N N . ARG A 1 93 ? 39.602 79.413 70.559 1.00 49.64 73 ARG A N 1
ATOM 612 C CA . ARG A 1 93 ? 40.861 79.561 69.840 1.00 44.22 73 ARG A CA 1
ATOM 613 C C . ARG A 1 93 ? 42.047 79.179 70.704 1.00 47.92 73 ARG A C 1
ATOM 614 O O . ARG A 1 93 ? 42.251 79.730 71.787 1.00 50.38 73 ARG A O 1
ATOM 622 N N . ILE A 1 94 ? 42.828 78.228 70.211 1.00 39.89 74 ILE A N 1
ATOM 623 C CA . ILE A 1 94 ? 44.026 77.787 70.899 1.00 39.21 74 ILE A CA 1
ATOM 624 C C . ILE A 1 94 ? 45.242 78.134 70.057 1.00 42.75 74 ILE A C 1
ATOM 625 O O . ILE A 1 94 ? 45.372 77.677 68.921 1.00 45.28 74 ILE A O 1
ATOM 630 N N . LEU A 1 95 ? 46.125 78.956 70.609 1.00 37.39 75 LEU A N 1
ATOM 631 C CA . LEU A 1 95 ? 47.324 79.354 69.894 1.00 36.12 75 LEU A CA 1
ATOM 632 C C . LEU A 1 95 ? 48.423 78.328 70.123 1.00 39.65 75 LEU A C 1
ATOM 633 O O . LEU A 1 95 ? 48.647 77.885 71.247 1.00 46.60 75 LEU A O 1
ATOM 638 N N . PHE A 1 96 ? 49.099 77.938 69.050 1.00 40.62 76 PHE A N 1
ATOM 639 C CA . PHE A 1 96 ? 50.161 76.950 69.158 1.00 43.16 76 PHE A CA 1
ATOM 640 C C . PHE A 1 96 ? 51.315 77.260 68.211 1.00 41.58 76 PHE A C 1
ATOM 641 O O . PHE A 1 96 ? 51.190 78.087 67.306 1.00 42.67 76 PHE A O 1
ATOM 649 N N . VAL A 1 97 ? 52.444 76.602 68.443 1.00 35.28 77 VAL A N 1
ATOM 650 C CA . VAL A 1 97 ? 53.627 76.784 67.617 1.00 38.60 77 VAL A CA 1
ATOM 651 C C . VAL A 1 97 ? 54.230 75.439 67.241 1.00 40.91 77 VAL A C 1
ATOM 652 O O . VAL A 1 97 ? 54.006 74.434 67.918 1.00 39.35 77 VAL A O 1
ATOM 656 N N . ALA A 1 98 ? 54.989 75.419 66.153 1.00 40.26 78 ALA A N 1
ATOM 657 C CA . ALA A 1 98 ? 55.781 74.245 65.827 1.00 44.29 78 ALA A CA 1
ATOM 658 C C . ALA A 1 98 ? 56.921 74.156 66.830 1.00 38.87 78 ALA A C 1
ATOM 659 O O . ALA A 1 98 ? 57.506 75.169 67.206 1.00 43.40 78 ALA A O 1
ATOM 661 N N . TRP A 1 99 ? 57.224 72.944 67.270 1.00 39.32 79 TRP A N 1
ATOM 662 C CA . TRP A 1 99 ? 58.264 72.735 68.265 1.00 46.40 79 TRP A CA 1
ATOM 663 C C . TRP A 1 99 ? 59.253 71.722 67.707 1.00 54.32 79 TRP A C 1
ATOM 664 O O . TRP A 1 99 ? 59.104 71.305 66.555 1.00 61.10 79 TRP A O 1
ATOM 675 N N . MET A 1 100 ? 60.257 71.335 68.494 1.00 60.29 80 MET A N 1
ATOM 676 C CA . MET A 1 100 ? 61.216 70.345 68.020 1.00 66.06 80 MET A CA 1
ATOM 677 C C . MET A 1 100 ? 60.425 69.116 67.613 1.00 70.41 80 MET A C 1
ATOM 678 O O . MET A 1 100 ? 59.739 68.504 68.433 1.00 69.19 80 MET A O 1
ATOM 683 N N . ASP A 1 101 ? 60.551 68.748 66.343 1.00 80.73 81 ASP A N 1
ATOM 684 C CA . ASP A 1 101 ? 59.590 67.845 65.744 1.00 80.70 81 ASP A CA 1
ATOM 685 C C . ASP A 1 101 ? 59.903 66.448 66.271 1.00 77.30 81 ASP A C 1
ATOM 686 O O . ASP A 1 101 ? 61.062 66.128 66.554 1.00 76.85 81 ASP A O 1
ATOM 691 N N . GLY A 1 102 ? 58.884 65.602 66.384 1.00 85.44 82 GLY A N 1
ATOM 692 C CA . GLY A 1 102 ? 57.600 65.806 65.733 1.00 85.65 82 GLY A CA 1
ATOM 693 C C . GLY A 1 102 ? 56.513 66.685 66.348 1.00 79.10 82 GLY A C 1
ATOM 694 O O . GLY A 1 102 ? 55.374 66.662 65.892 1.00 73.45 82 GLY A O 1
ATOM 695 N N . SER A 1 103 ? 56.856 67.546 67.299 1.00 70.79 83 SER A N 1
ATOM 696 C CA . SER A 1 103 ? 55.815 68.162 68.130 1.00 56.69 83 SER A CA 1
ATOM 697 C C . SER A 1 103 ? 55.241 69.548 67.789 1.00 52.34 83 SER A C 1
ATOM 698 O O . SER A 1 103 ? 55.693 70.249 66.880 1.00 49.62 83 SER A O 1
ATOM 701 N N . PHE A 1 104 ? 54.233 69.906 68.585 1.00 41.79 84 PHE A N 1
ATOM 702 C CA . PHE A 1 104 ? 53.591 71.218 68.625 1.00 37.84 84 PHE A CA 1
ATOM 703 C C . PHE A 1 104 ? 53.379 71.571 70.097 1.00 40.76 84 PHE A C 1
ATOM 704 O O . PHE A 1 104 ? 53.235 70.680 70.936 1.00 32.69 84 PHE A O 1
ATOM 712 N N . VAL A 1 105 ? 53.342 72.859 70.415 1.00 39.09 85 VAL A N 1
ATOM 713 C CA . VAL A 1 105 ? 53.095 73.283 71.788 1.00 37.54 85 VAL A CA 1
ATOM 714 C C . VAL A 1 105 ? 51.868 74.180 71.858 1.00 37.67 85 VAL A C 1
ATOM 715 O O . VAL A 1 105 ? 51.821 75.219 71.206 1.00 39.94 85 VAL A O 1
ATOM 719 N N . LEU A 1 106 ? 50.880 73.790 72.657 1.00 37.96 86 LEU A N 1
ATOM 720 C CA . LEU A 1 106 ? 49.684 74.608 72.807 1.00 38.35 86 LEU A CA 1
ATOM 721 C C . LEU A 1 106 ? 49.950 75.693 73.843 1.00 43.87 86 LEU A C 1
ATOM 722 O O . LEU A 1 106 ? 50.211 75.397 75.011 1.00 41.41 86 LEU A O 1
ATOM 727 N N . LEU A 1 107 ? 49.876 76.949 73.411 1.00 45.94 87 LEU A N 1
ATOM 728 C CA . LEU A 1 107 ? 50.298 78.070 74.244 1.00 45.66 87 LEU A CA 1
ATOM 729 C C . LEU A 1 107 ? 49.223 78.513 75.227 1.00 43.89 87 LEU A C 1
ATOM 730 O O . LEU A 1 107 ? 49.355 78.292 76.430 1.00 42.05 87 LEU A O 1
ATOM 735 N N . HIS A 1 108 ? 48.167 79.143 74.723 1.00 43.64 88 HIS A N 1
ATOM 736 C CA . HIS A 1 108 ? 47.045 79.516 75.578 1.00 43.47 88 HIS A CA 1
ATOM 737 C C . HIS A 1 108 ? 45.754 79.619 74.776 1.00 44.21 88 HIS A C 1
ATOM 738 O O . HIS A 1 108 ? 45.744 79.414 73.563 1.00 47.36 88 HIS A O 1
ATOM 745 N N . HIS A 1 109 ? 44.666 79.941 75.466 1.00 49.04 89 HIS A N 1
ATOM 746 C CA . HIS A 1 109 ? 43.340 79.902 74.864 1.00 48.38 89 HIS A CA 1
ATOM 747 C C . HIS A 1 109 ? 42.551 81.191 75.093 1.00 45.55 89 HIS A C 1
ATOM 748 O O . HIS A 1 109 ? 42.702 81.844 76.123 1.00 53.22 89 HIS A O 1
ATOM 755 N N . PHE A 1 110 ? 41.711 81.551 74.126 1.00 51.49 90 PHE A N 1
ATOM 756 C CA . PHE A 1 110 ? 40.774 82.657 74.292 1.00 49.20 90 PHE A CA 1
ATOM 757 C C . PHE A 1 110 ? 39.511 82.422 73.462 1.00 53.04 90 PHE A C 1
ATOM 758 O O . PHE A 1 110 ? 39.515 81.643 72.509 1.00 49.77 90 PHE A O 1
ATOM 766 N N . MET A 1 111 ? 38.429 83.094 73.842 1.00 54.59 91 MET A N 1
ATOM 767 C CA . MET A 1 111 ? 37.173 83.053 73.098 1.00 57.47 91 MET A CA 1
ATOM 768 C C . MET A 1 111 ? 37.185 84.148 72.031 1.00 62.69 91 MET A C 1
ATOM 769 O O . MET A 1 111 ? 37.710 85.233 72.278 1.00 67.75 91 MET A O 1
ATOM 774 N N . LYS A 1 112 ? 36.607 83.894 70.858 1.00 61.73 92 LYS A N 1
ATOM 775 C CA . LYS A 1 112 ? 36.637 84.912 69.809 1.00 66.68 92 LYS A CA 1
ATOM 776 C C . LYS A 1 112 ? 35.689 86.044 70.124 1.00 71.58 92 LYS A C 1
ATOM 777 O O . LYS A 1 112 ? 34.480 85.845 70.209 1.00 72.95 92 LYS A O 1
ATOM 783 N N . ARG A 1 113 ? 36.240 87.237 70.297 1.00 78.55 93 ARG A N 1
ATOM 784 C CA . ARG A 1 113 ? 35.412 88.405 70.524 1.00 81.44 93 ARG A CA 1
ATOM 785 C C . ARG A 1 113 ? 35.223 89.295 69.286 1.00 88.84 93 ARG A C 1
ATOM 786 O O . ARG A 1 113 ? 34.383 90.188 69.304 1.00 93.70 93 ARG A O 1
ATOM 794 N N . THR A 1 114 ? 35.938 89.013 68.197 1.00 82.00 94 THR A N 1
ATOM 795 C CA . THR A 1 114 ? 36.028 89.971 67.088 1.00 89.72 94 THR A CA 1
ATOM 796 C C . THR A 1 114 ? 35.932 89.314 65.704 1.00 89.70 94 THR A C 1
ATOM 797 O O . THR A 1 114 ? 35.949 88.085 65.578 1.00 85.95 94 THR A O 1
ATOM 801 N N . GLN A 1 115 ? 35.810 90.161 64.681 1.00 88.03 95 GLN A N 1
ATOM 802 C CA . GLN A 1 115 ? 35.936 89.792 63.271 1.00 99.17 95 GLN A CA 1
ATOM 803 C C . GLN A 1 115 ? 37.120 88.863 63.030 1.00 96.20 95 GLN A C 1
ATOM 804 O O . GLN A 1 115 ? 36.999 87.836 62.370 1.00 94.57 95 GLN A O 1
ATOM 810 N N . LYS A 1 116 ? 38.263 89.232 63.588 1.00 87.69 96 LYS A N 1
ATOM 811 C CA . LYS A 1 116 ? 39.476 88.436 63.458 1.00 83.81 96 LYS A CA 1
ATOM 812 C C . LYS A 1 116 ? 40.220 88.398 64.787 1.00 84.07 96 LYS A C 1
ATOM 813 O O . LYS A 1 116 ? 39.883 89.137 65.711 1.00 90.18 96 LYS A O 1
ATOM 819 N N . THR A 1 117 ? 41.212 87.519 64.891 1.00 83.74 97 THR A N 1
ATOM 820 C CA . THR A 1 117 ? 42.030 87.435 66.097 1.00 77.48 97 THR A CA 1
ATOM 821 C C . THR A 1 117 ? 42.772 88.749 66.348 1.00 73.82 97 THR A C 1
ATOM 822 O O . THR A 1 117 ? 43.471 89.248 65.466 1.00 80.85 97 THR A O 1
ATOM 826 N N . PRO A 1 118 ? 42.617 89.313 67.557 1.00 72.50 98 PRO A N 1
ATOM 827 C CA . PRO A 1 118 ? 43.237 90.590 67.933 1.00 72.53 98 PRO A CA 1
ATOM 828 C C . PRO A 1 118 ? 44.742 90.499 68.192 1.00 63.23 98 PRO A C 1
ATOM 829 O O . PRO A 1 118 ? 45.265 89.418 68.455 1.00 64.16 98 PRO A O 1
ATOM 833 N N . LYS A 1 119 ? 45.414 91.645 68.126 1.00 64.36 99 LYS A N 1
ATOM 834 C CA . LYS A 1 119 ? 46.858 91.740 68.333 1.00 66.15 99 LYS A CA 1
ATOM 835 C C . LYS A 1 119 ? 47.293 91.262 69.714 1.00 68.04 99 LYS A C 1
ATOM 836 O O . LYS A 1 119 ? 48.345 90.637 69.863 1.00 69.28 99 LYS A O 1
ATOM 842 N N . ARG A 1 120 ? 46.476 91.571 70.716 1.00 69.29 100 ARG A N 1
ATOM 843 C CA . ARG A 1 120 ? 46.778 91.265 72.111 1.00 66.72 100 ARG A CA 1
ATOM 844 C C . ARG A 1 120 ? 47.121 89.795 72.339 1.00 66.15 100 ARG A C 1
ATOM 845 O O . ARG A 1 120 ? 48.119 89.475 72.987 1.00 66.42 100 ARG A O 1
ATOM 853 N N . GLU A 1 121 ? 46.292 88.907 71.800 1.00 64.83 101 GLU A N 1
ATOM 854 C CA . GLU A 1 121 ? 46.480 87.473 71.987 1.00 62.68 101 GLU A CA 1
ATOM 855 C C . GLU A 1 121 ? 47.751 86.981 71.301 1.00 59.73 101 GLU A C 1
ATOM 856 O O . GLU A 1 121 ? 48.492 86.168 71.855 1.00 53.14 101 GLU A O 1
ATOM 862 N N . ILE A 1 122 ? 47.995 87.484 70.095 1.00 61.28 102 ILE A N 1
ATOM 863 C CA . ILE A 1 122 ? 49.174 87.114 69.319 1.00 59.28 102 ILE A CA 1
ATOM 864 C C . ILE A 1 122 ? 50.464 87.458 70.064 1.00 57.09 102 ILE A C 1
ATOM 865 O O . ILE A 1 122 ? 51.407 86.666 70.088 1.00 56.31 102 ILE A O 1
ATOM 870 N N . GLU A 1 123 ? 50.499 88.631 70.688 1.00 63.91 103 GLU A N 1
ATOM 871 C CA . GLU A 1 123 ? 51.700 89.068 71.391 1.00 64.26 103 GLU A CA 1
ATOM 872 C C . GLU A 1 123 ? 51.908 88.303 72.694 1.00 56.64 103 GLU A C 1
ATOM 873 O O . GLU A 1 123 ? 53.046 88.085 73.112 1.00 59.88 103 GLU A O 1
ATOM 879 N N . GLN A 1 124 ? 50.820 87.892 73.338 1.00 55.20 104 GLN A N 1
ATOM 880 C CA . GLN A 1 124 ? 50.938 87.035 74.514 1.00 52.26 104 GLN A CA 1
ATOM 881 C C . GLN A 1 124 ? 51.521 85.689 74.107 1.00 54.01 104 GLN A C 1
ATOM 882 O O . GLN A 1 124 ? 52.326 85.101 74.832 1.00 48.59 104 GLN A O 1
ATOM 888 N N . ALA A 1 125 ? 51.106 85.211 72.936 1.00 51.27 105 ALA A N 1
ATOM 889 C CA . ALA A 1 125 ? 51.614 83.962 72.384 1.00 49.63 105 ALA A CA 1
ATOM 890 C C . ALA A 1 125 ? 53.116 84.041 72.134 1.00 50.58 105 ALA A C 1
ATOM 891 O O . ALA A 1 125 ? 53.854 83.103 72.443 1.00 46.48 105 ALA A O 1
ATOM 893 N N . LYS A 1 126 ? 53.563 85.162 71.575 1.00 49.01 106 LYS A N 1
ATOM 894 C CA . LYS A 1 126 ? 54.977 85.341 71.262 1.00 51.04 106 LYS A CA 1
ATOM 895 C C . LYS A 1 126 ? 55.827 85.409 72.525 1.00 47.38 106 LYS A C 1
ATOM 896 O O . LYS A 1 126 ? 56.940 84.883 72.554 1.00 48.76 106 LYS A O 1
ATOM 902 N N . ARG A 1 127 ? 55.303 86.053 73.566 1.00 50.62 107 ARG A N 1
ATOM 903 C CA . ARG A 1 127 ? 55.996 86.108 74.852 1.00 53.87 107 ARG A CA 1
ATOM 904 C C . ARG A 1 127 ? 56.129 84.710 75.452 1.00 48.69 107 ARG A C 1
ATOM 905 O O . ARG A 1 127 ? 57.187 84.342 75.967 1.00 47.89 107 ARG A O 1
ATOM 913 N N . GLU A 1 128 ? 55.049 83.939 75.378 1.00 46.15 108 GLU A N 1
ATOM 914 C CA . GLU A 1 128 ? 55.042 82.570 75.881 1.00 43.32 108 GLU A CA 1
ATOM 915 C C . GLU A 1 128 ? 56.028 81.700 75.110 1.00 49.82 108 GLU A C 1
ATOM 916 O O . GLU A 1 128 ? 56.691 80.843 75.688 1.00 46.64 108 GLU A O 1
ATOM 922 N N . LEU A 1 129 ? 56.126 81.935 73.804 1.00 52.64 109 LEU A N 1
ATOM 923 C CA . LEU A 1 129 ? 57.099 81.239 72.968 1.00 46.89 109 LEU A CA 1
ATOM 924 C C . LEU A 1 129 ? 58.525 81.608 73.366 1.00 49.83 109 LEU A C 1
ATOM 925 O O . LEU A 1 129 ? 59.379 80.734 73.521 1.00 52.29 109 LEU A O 1
ATOM 930 N N . ALA A 1 130 ? 58.773 82.907 73.521 1.00 49.61 110 ALA A N 1
ATOM 931 C CA . ALA A 1 130 ? 60.077 83.402 73.951 1.00 51.46 110 ALA A CA 1
ATOM 932 C C . ALA A 1 130 ? 60.448 82.806 75.299 1.00 60.70 110 ALA A C 1
ATOM 933 O O . ALA A 1 130 ? 61.582 82.374 75.511 1.00 63.85 110 ALA A O 1
ATOM 935 N N . ASP A 1 131 ? 59.476 82.782 76.204 1.00 58.15 111 ASP A N 1
ATOM 936 C CA . ASP A 1 131 ? 59.644 82.158 77.508 1.00 58.64 111 ASP A CA 1
ATOM 937 C C . ASP A 1 131 ? 60.066 80.695 77.401 1.00 60.58 111 ASP A C 1
ATOM 938 O O . ASP A 1 131 ? 60.925 80.230 78.151 1.00 67.12 111 ASP A O 1
ATOM 943 N N . LEU A 1 132 ? 59.447 79.976 76.469 1.00 60.61 112 LEU A N 1
ATOM 944 C CA . LEU A 1 132 ? 59.738 78.562 76.251 1.00 62.05 112 LEU A CA 1
ATOM 945 C C . LEU A 1 132 ? 61.179 78.326 75.825 1.00 64.63 112 LEU A C 1
ATOM 946 O O . LEU A 1 132 ? 61.830 77.387 76.286 1.00 62.38 112 LEU A O 1
ATOM 951 N N . LYS A 1 133 ? 61.666 79.176 74.928 1.00 62.99 113 LYS A N 1
ATOM 952 C CA . LYS A 1 133 ? 63.020 79.045 74.409 1.00 67.57 113 LYS A CA 1
ATOM 953 C C . LYS A 1 133 ? 64.066 79.354 75.482 1.00 69.41 113 LYS A C 1
ATOM 954 O O . LYS A 1 133 ? 65.104 78.695 75.550 1.00 69.18 113 LYS A O 1
ATOM 960 N N . GLU A 1 134 ? 63.784 80.348 76.321 1.00 66.29 114 GLU A N 1
ATOM 961 C CA . GLU A 1 134 ? 64.695 80.738 77.396 1.00 68.38 114 GLU A CA 1
ATOM 962 C C . GLU A 1 134 ? 64.788 79.668 78.480 1.00 72.59 114 GLU A C 1
ATOM 963 O O . GLU A 1 134 ? 65.882 79.260 78.871 1.00 77.47 114 GLU A O 1
ATOM 969 N N . ARG A 1 135 ? 63.633 79.224 78.964 1.00 65.45 115 ARG A N 1
ATOM 970 C CA . ARG A 1 135 ? 63.576 78.188 79.988 1.00 63.88 115 ARG A CA 1
ATOM 971 C C . ARG A 1 135 ? 64.049 76.848 79.440 1.00 66.31 115 ARG A C 1
ATOM 972 O O . ARG A 1 135 ? 64.414 75.950 80.196 1.00 68.80 115 ARG A O 1
ATOM 980 N N . GLY A 1 136 ? 64.041 76.722 78.117 1.00 76.39 116 GLY A N 1
ATOM 981 C CA . GLY A 1 136 ? 64.530 75.526 77.459 1.00 76.16 116 GLY A CA 1
ATOM 982 C C . GLY A 1 136 ? 66.043 75.489 77.403 1.00 82.22 116 GLY A C 1
ATOM 983 O O . GLY A 1 136 ? 66.644 74.421 77.298 1.00 83.10 116 GLY A O 1
ATOM 984 N N . LEU A 1 137 ? 66.660 76.664 77.473 1.00 86.95 117 LEU A N 1
ATOM 985 C CA . LEU A 1 137 ? 68.112 76.761 77.423 1.00 87.51 117 LEU A CA 1
ATOM 986 C C . LEU A 1 137 ? 68.754 76.350 78.746 1.00 96.14 117 LEU A C 1
ATOM 987 O O . LEU A 1 137 ? 69.733 75.607 78.753 1.00 101.67 117 LEU A O 1
ATOM 992 N N . ASP A 1 138 ? 68.180 76.803 79.859 1.00 91.90 118 ASP A N 1
ATOM 993 C CA . ASP A 1 138 ? 68.774 76.618 81.187 1.00 96.43 118 ASP A CA 1
ATOM 994 C C . ASP A 1 138 ? 69.031 75.152 81.563 1.00 103.24 118 ASP A C 1
ATOM 995 O O . ASP A 1 138 ? 69.807 74.875 82.481 1.00 103.15 118 ASP A O 1
ATOM 1000 N N . ASN A 1 139 ? 68.368 74.231 80.863 1.00 102.18 119 ASN A N 1
ATOM 1001 C CA . ASN A 1 139 ? 68.629 72.793 80.982 1.00 101.41 119 ASN A CA 1
ATOM 1002 C C . ASN A 1 139 ? 68.646 72.264 82.414 1.00 106.79 119 ASN A C 1
ATOM 1003 O O . ASN A 1 139 ? 69.503 71.454 82.772 1.00 105.14 119 ASN A O 1
ATOM 1008 N N . ASN B 2 3 ? 62.989 70.924 80.154 1.00 71.00 3 ASN B N 1
ATOM 1009 C CA . ASN B 2 3 ? 62.303 72.205 80.031 1.00 68.25 3 ASN B CA 1
ATOM 1010 C C . ASN B 2 3 ? 61.022 72.238 80.865 1.00 64.59 3 ASN B C 1
ATOM 1011 O O . ASN B 2 3 ? 60.081 71.488 80.603 1.00 67.51 3 ASN B O 1
ATOM 1016 N N . ASN B 2 4 ? 60.992 73.115 81.864 1.00 67.20 4 ASN B N 1
ATOM 1017 C CA . ASN B 2 4 ? 59.830 73.255 82.738 1.00 70.75 4 ASN B CA 1
ATOM 1018 C C . ASN B 2 4 ? 58.642 73.886 82.022 1.00 66.65 4 ASN B C 1
ATOM 1019 O O . ASN B 2 4 ? 57.499 73.778 82.473 1.00 61.90 4 ASN B O 1
ATOM 1024 N N . ALA B 2 5 ? 58.922 74.552 80.907 1.00 60.55 5 ALA B N 1
ATOM 1025 C CA . ALA B 2 5 ? 57.885 75.229 80.142 1.00 58.73 5 ALA B CA 1
ATOM 1026 C C . ALA B 2 5 ? 57.154 74.263 79.213 1.00 55.00 5 ALA B C 1
ATOM 1027 O O . ALA B 2 5 ? 56.055 74.556 78.746 1.00 49.10 5 ALA B O 1
ATOM 1029 N N . ILE B 2 6 ? 57.752 73.100 78.970 1.00 55.03 6 ILE B N 1
ATOM 1030 C CA . ILE B 2 6 ? 57.115 72.084 78.141 1.00 53.79 6 ILE B CA 1
ATOM 1031 C C . ILE B 2 6 ? 56.455 71.045 79.033 1.00 53.61 6 ILE B C 1
ATOM 1032 O O . ILE B 2 6 ? 57.126 70.235 79.671 1.00 57.17 6 ILE B O 1
ATOM 1037 N N . GLY B 2 7 ? 55.128 71.069 79.050 1.00 54.24 7 GLY B N 1
ATOM 1038 C CA . GLY B 2 7 ? 54.352 70.295 79.998 1.00 45.36 7 GLY B CA 1
ATOM 1039 C C . GLY B 2 7 ? 53.752 69.008 79.472 1.00 44.31 7 GLY B C 1
ATOM 1040 O O . GLY B 2 7 ? 54.335 68.321 78.633 1.00 47.87 7 GLY B O 1
ATOM 1041 N N . SER B 2 8 ? 52.570 68.696 79.993 1.00 48.39 8 SER B N 1
ATOM 1042 C CA . SER B 2 8 ? 51.873 67.441 79.743 1.00 48.49 8 SER B CA 1
ATOM 1043 C C . SER B 2 8 ? 51.701 67.110 78.266 1.00 51.94 8 SER B C 1
ATOM 1044 O O . SER B 2 8 ? 51.431 67.986 77.442 1.00 45.54 8 SER B O 1
ATOM 1047 N N . ASN B 2 9 ? 51.872 65.834 77.946 1.00 51.27 9 ASN B N 1
ATOM 1048 C CA . ASN B 2 9 ? 51.602 65.330 76.610 1.00 52.03 9 ASN B CA 1
ATOM 1049 C C . ASN B 2 9 ? 50.099 65.143 76.422 1.00 52.84 9 ASN B C 1
ATOM 1050 O O . ASN B 2 9 ? 49.401 64.705 77.337 1.00 47.20 9 ASN B O 1
ATOM 1055 N N . TRP B 2 10 ? 49.613 65.477 75.231 1.00 49.66 10 TRP B N 1
ATOM 1056 C CA . TRP B 2 10 ? 48.190 65.400 74.911 1.00 48.21 10 TRP B CA 1
ATOM 1057 C C . TRP B 2 10 ? 47.598 64.010 75.136 1.00 49.95 10 TRP B C 1
ATOM 1058 O O . TRP B 2 10 ? 46.431 63.881 75.506 1.00 51.46 10 TRP B O 1
ATOM 1069 N N . LYS B 2 11 ? 48.404 62.976 74.919 1.00 51.18 11 LYS B N 1
ATOM 1070 C CA . LYS B 2 11 ? 47.946 61.604 75.098 1.00 54.68 11 LYS B CA 1
ATOM 1071 C C . LYS B 2 11 ? 47.573 61.319 76.550 1.00 52.20 11 LYS B C 1
ATOM 1072 O O . LYS B 2 11 ? 46.629 60.579 76.824 1.00 58.98 11 LYS B O 1
ATOM 1078 N N . ASP B 2 12 ? 48.312 61.914 77.480 1.00 54.88 12 ASP B N 1
ATOM 1079 C CA . ASP B 2 12 ? 48.023 61.750 78.901 1.00 50.91 12 ASP B CA 1
ATOM 1080 C C . ASP B 2 12 ? 46.867 62.641 79.334 1.00 46.72 12 ASP B C 1
ATOM 1081 O O . ASP B 2 12 ? 46.037 62.248 80.153 1.00 50.62 12 ASP B O 1
ATOM 1086 N N . VAL B 2 13 ? 46.823 63.845 78.774 1.00 48.93 13 VAL B N 1
ATOM 1087 C CA . VAL B 2 13 ? 45.755 64.793 79.057 1.00 46.47 13 VAL B CA 1
ATOM 1088 C C . VAL B 2 13 ? 44.410 64.260 78.570 1.00 46.29 13 VAL B C 1
ATOM 1089 O O . VAL B 2 13 ? 43.405 64.345 79.276 1.00 42.81 13 VAL B O 1
ATOM 1093 N N . ARG B 2 14 ? 44.402 63.700 77.364 1.00 46.75 14 ARG B N 1
ATOM 1094 C CA . ARG B 2 14 ? 43.179 63.169 76.772 1.00 47.10 14 ARG B CA 1
ATOM 1095 C C . ARG B 2 14 ? 42.615 62.018 77.602 1.00 48.93 14 ARG B C 1
ATOM 1096 O O . ARG B 2 14 ? 41.403 61.913 77.801 1.00 47.33 14 ARG B O 1
ATOM 1104 N N . ALA B 2 15 ? 43.508 61.161 78.085 1.00 49.97 15 ALA B N 1
ATOM 1105 C CA . ALA B 2 15 ? 43.121 60.002 78.882 1.00 54.41 15 ALA B CA 1
ATOM 1106 C C . ALA B 2 15 ? 42.495 60.411 80.217 1.00 53.26 15 ALA B C 1
ATOM 1107 O O . ALA B 2 15 ? 41.649 59.700 80.760 1.00 55.66 15 ALA B O 1
ATOM 1109 N N . GLU B 2 16 ? 42.917 61.555 80.744 1.00 50.54 16 GLU B N 1
ATOM 1110 C CA . GLU B 2 16 ? 42.381 62.058 82.004 1.00 45.16 16 GLU B CA 1
ATOM 1111 C C . GLU B 2 16 ? 41.008 62.709 81.840 1.00 50.16 16 GLU B C 1
ATOM 1112 O O . GLU B 2 16 ? 40.091 62.449 82.618 1.00 58.63 16 GLU B O 1
ATOM 1118 N N . LEU B 2 17 ? 40.871 63.552 80.822 1.00 50.70 17 LEU B N 1
ATOM 1119 C CA . LEU B 2 17 ? 39.670 64.370 80.651 1.00 50.47 17 LEU B CA 1
ATOM 1120 C C . LEU B 2 17 ? 38.486 63.642 80.023 1.00 48.74 17 LEU B C 1
ATOM 1121 O O . LEU B 2 17 ? 37.345 64.088 80.147 1.00 52.07 17 LEU B O 1
ATOM 1126 N N . PHE B 2 18 ? 38.752 62.539 79.335 1.00 46.76 18 PHE B N 1
ATOM 1127 C CA . PHE B 2 18 ? 37.705 61.872 78.573 1.00 47.90 18 PHE B CA 1
ATOM 1128 C C . PHE B 2 18 ? 37.613 60.384 78.887 1.00 47.83 18 PHE B C 1
ATOM 1129 O O . PHE B 2 18 ? 38.625 59.727 79.135 1.00 46.48 18 PHE B O 1
ATOM 1137 N N . SER B 2 19 ? 36.394 59.854 78.867 1.00 49.31 19 SER B N 1
ATOM 1138 C CA . SER B 2 19 ? 36.195 58.426 79.074 1.00 53.64 19 SER B CA 1
ATOM 1139 C C . SER B 2 19 ? 36.635 57.669 77.827 1.00 57.56 19 SER B C 1
ATOM 1140 O O . SER B 2 19 ? 37.000 58.280 76.824 1.00 56.96 19 SER B O 1
ATOM 1143 N N . LYS B 2 20 ? 36.590 56.343 77.879 1.00 57.38 20 LYS B N 1
ATOM 1144 C CA . LYS B 2 20 ? 37.030 55.547 76.739 1.00 59.60 20 LYS B CA 1
ATOM 1145 C C . LYS B 2 20 ? 36.007 55.628 75.615 1.00 59.94 20 LYS B C 1
ATOM 1146 O O . LYS B 2 20 ? 36.348 55.513 74.438 1.00 59.28 20 LYS B O 1
ATOM 1152 N N . GLU B 2 21 ? 34.752 55.842 75.989 1.00 65.08 21 GLU B N 1
ATOM 1153 C CA . GLU B 2 21 ? 33.678 55.981 75.017 1.00 61.43 21 GLU B CA 1
ATOM 1154 C C . GLU B 2 21 ? 33.750 57.332 74.306 1.00 64.46 21 GLU B C 1
ATOM 1155 O O . GLU B 2 21 ? 33.527 57.418 73.098 1.00 66.45 21 GLU B O 1
ATOM 1161 N N . GLU B 2 22 ? 34.067 58.383 75.056 1.00 61.36 22 GLU B N 1
ATOM 1162 C CA . GLU B 2 22 ? 34.199 59.718 74.478 1.00 60.11 22 GLU B CA 1
ATOM 1163 C C . GLU B 2 22 ? 35.396 59.781 73.532 1.00 59.04 22 GLU B C 1
ATOM 1164 O O . GLU B 2 22 ? 35.375 60.502 72.533 1.00 56.19 22 GLU B O 1
ATOM 1170 N N . ILE B 2 23 ? 36.432 59.012 73.853 1.00 53.70 23 ILE B N 1
ATOM 1171 C CA . ILE B 2 23 ? 37.625 58.930 73.018 1.00 53.79 23 ILE B CA 1
ATOM 1172 C C . ILE B 2 23 ? 37.320 58.146 71.741 1.00 59.41 23 ILE B C 1
ATOM 1173 O O . ILE B 2 23 ? 37.803 58.480 70.657 1.00 57.27 23 ILE B O 1
ATOM 1178 N N . LEU B 2 24 ? 36.496 57.113 71.878 1.00 60.65 24 LEU B N 1
ATOM 1179 C CA . LEU B 2 24 ? 36.071 56.303 70.744 1.00 57.74 24 LEU B CA 1
ATOM 1180 C C . LEU B 2 24 ? 35.267 57.128 69.740 1.00 59.39 24 LEU B C 1
ATOM 1181 O O . LEU B 2 24 ? 35.507 57.064 68.532 1.00 57.67 24 LEU B O 1
ATOM 1186 N N . GLU B 2 25 ? 34.312 57.902 70.248 1.00 53.12 25 GLU B N 1
ATOM 1187 C CA . GLU B 2 25 ? 33.483 58.757 69.405 1.00 55.00 25 GLU B CA 1
ATOM 1188 C C . GLU B 2 25 ? 34.309 59.849 68.730 1.00 55.33 25 GLU B C 1
ATOM 1189 O O . GLU B 2 25 ? 34.045 60.225 67.588 1.00 54.85 25 GLU B O 1
ATOM 1195 N N . SER B 2 26 ? 35.307 60.358 69.447 1.00 57.30 26 SER B N 1
ATOM 1196 C CA . SER B 2 26 ? 36.149 61.430 68.934 1.00 48.70 26 SER B CA 1
ATOM 1197 C C . SER B 2 26 ? 37.000 60.940 67.768 1.00 51.03 26 SER B C 1
ATOM 1198 O O . SER B 2 26 ? 37.075 61.598 66.729 1.00 48.10 26 SER B O 1
ATOM 1201 N N . ASP B 2 27 ? 37.634 59.784 67.943 1.00 49.65 27 ASP B N 1
ATOM 1202 C CA . ASP B 2 27 ? 38.466 59.197 66.895 1.00 51.66 27 ASP B CA 1
ATOM 1203 C C . ASP B 2 27 ? 37.679 58.973 65.606 1.00 52.45 27 ASP B C 1
ATOM 1204 O O . ASP B 2 27 ? 38.189 59.203 64.509 1.00 52.48 27 ASP B O 1
ATOM 1209 N N . MET B 2 28 ? 36.433 58.532 65.748 1.00 55.25 28 MET B N 1
ATOM 1210 C CA . MET B 2 28 ? 35.565 58.289 64.602 1.00 49.71 28 MET B CA 1
ATOM 1211 C C . MET B 2 28 ? 35.251 59.587 63.867 1.00 53.47 28 MET B C 1
ATOM 1212 O O . MET B 2 28 ? 35.271 59.630 62.637 1.00 60.63 28 MET B O 1
ATOM 1217 N N . ARG B 2 29 ? 34.968 60.647 64.618 1.00 50.21 29 ARG B N 1
ATOM 1218 C CA . ARG B 2 29 ? 34.724 61.950 64.013 1.00 49.59 29 ARG B CA 1
ATOM 1219 C C . ARG B 2 29 ? 35.991 62.471 63.343 1.00 52.28 29 ARG B C 1
ATOM 1220 O O . ARG B 2 29 ? 35.928 63.163 62.328 1.00 54.89 29 ARG B O 1
ATOM 1228 N N . VAL B 2 30 ? 37.139 62.125 63.918 1.00 50.08 30 VAL B N 1
ATOM 1229 C CA . VAL B 2 30 ? 38.436 62.526 63.384 1.00 49.21 30 VAL B CA 1
ATOM 1230 C C . VAL B 2 30 ? 38.760 61.751 62.107 1.00 54.66 30 VAL B C 1
ATOM 1231 O O . VAL B 2 30 ? 39.304 62.309 61.151 1.00 54.52 30 VAL B O 1
ATOM 1235 N N . ALA B 2 31 ? 38.408 60.469 62.092 1.00 56.64 31 ALA B N 1
ATOM 1236 C CA . ALA B 2 31 ? 38.629 59.619 60.924 1.00 54.80 31 ALA B CA 1
ATOM 1237 C C . ALA B 2 31 ? 37.896 60.157 59.697 1.00 55.24 31 ALA B C 1
ATOM 1238 O O . ALA B 2 31 ? 38.449 60.197 58.596 1.00 55.88 31 ALA B O 1
ATOM 1240 N N . ILE B 2 32 ? 36.650 60.573 59.896 1.00 51.62 32 ILE B N 1
ATOM 1241 C CA . ILE B 2 32 ? 35.860 61.172 58.828 1.00 52.23 32 ILE B CA 1
ATOM 1242 C C . ILE B 2 32 ? 36.486 62.488 58.372 1.00 55.21 32 ILE B C 1
ATOM 1243 O O . ILE B 2 32 ? 36.611 62.746 57.174 1.00 58.05 32 ILE B O 1
ATOM 1248 N N . MET B 2 33 ? 36.885 63.314 59.333 1.00 57.32 33 MET B N 1
ATOM 1249 C CA . MET B 2 33 ? 37.578 64.559 59.029 1.00 58.94 33 MET B CA 1
ATOM 1250 C C . MET B 2 33 ? 38.875 64.282 58.270 1.00 56.27 33 MET B C 1
ATOM 1251 O O . MET B 2 33 ? 39.233 65.019 57.353 1.00 55.51 33 MET B O 1
ATOM 1256 N N . SER B 2 34 ? 39.567 63.210 58.649 1.00 51.70 34 SER B N 1
ATOM 1257 C CA . SER B 2 34 ? 40.832 62.845 58.018 1.00 54.11 34 SER B CA 1
ATOM 1258 C C . SER B 2 34 ? 40.651 62.475 56.547 1.00 60.11 34 SER B C 1
ATOM 1259 O O . SER B 2 34 ? 41.551 62.680 55.732 1.00 57.30 34 SER B O 1
ATOM 1262 N N . GLU B 2 35 ? 39.485 61.929 56.215 1.00 59.54 35 GLU B N 1
ATOM 1263 C CA . GLU B 2 35 ? 39.191 61.547 54.841 1.00 54.75 35 GLU B CA 1
ATOM 1264 C C . GLU B 2 35 ? 38.875 62.769 53.983 1.00 58.66 35 GLU B C 1
ATOM 1265 O O . GLU B 2 35 ? 39.249 62.823 52.814 1.00 60.99 35 GLU B O 1
ATOM 1271 N N . LEU B 2 36 ? 38.189 63.747 54.565 1.00 57.35 36 LEU B N 1
ATOM 1272 C CA . LEU B 2 36 ? 37.908 65.000 53.867 1.00 56.46 36 LEU B CA 1
ATOM 1273 C C . LEU B 2 36 ? 39.196 65.783 53.630 1.00 60.44 36 LEU B C 1
ATOM 1274 O O . LEU B 2 36 ? 39.342 66.468 52.620 1.00 67.74 36 LEU B O 1
ATOM 1279 N N . ILE B 2 37 ? 40.123 65.679 54.576 1.00 64.79 37 ILE B N 1
ATOM 1280 C CA . ILE B 2 37 ? 41.375 66.425 54.521 1.00 67.07 37 ILE B CA 1
ATOM 1281 C C . ILE B 2 37 ? 42.308 65.907 53.434 1.00 71.22 37 ILE B C 1
ATOM 1282 O O . ILE B 2 37 ? 42.761 66.667 52.578 1.00 71.24 37 ILE B O 1
ATOM 1287 N N . GLU B 2 38 ? 42.578 64.607 53.466 1.00 64.87 38 GLU B N 1
ATOM 1288 C CA . GLU B 2 38 ? 43.564 64.012 52.576 1.00 72.39 38 GLU B CA 1
ATOM 1289 C C . GLU B 2 38 ? 42.965 63.717 51.208 1.00 74.70 38 GLU B C 1
ATOM 1290 O O . GLU B 2 38 ? 43.663 63.266 50.304 1.00 76.69 38 GLU B O 1
ATOM 1296 N N . ALA B 2 39 ? 41.671 63.984 51.060 1.00 76.40 39 ALA B N 1
ATOM 1297 C CA . ALA B 2 39 ? 41.056 64.025 49.742 1.00 68.64 39 ALA B CA 1
ATOM 1298 C C . ALA B 2 39 ? 41.385 65.359 49.082 1.00 75.88 39 ALA B C 1
ATOM 1299 O O . ALA B 2 39 ? 41.586 65.429 47.871 1.00 86.78 39 ALA B O 1
ATOM 1301 N N . ARG B 2 40 ? 41.437 66.414 49.890 1.00 76.09 40 ARG B N 1
ATOM 1302 C CA . ARG B 2 40 ? 41.803 67.739 49.408 1.00 79.04 40 ARG B CA 1
ATOM 1303 C C . ARG B 2 40 ? 43.318 67.843 49.219 1.00 78.65 40 ARG B C 1
ATOM 1304 O O . ARG B 2 40 ? 43.791 68.402 48.234 1.00 75.72 40 ARG B O 1
ATOM 1312 N N . ASN B 2 41 ? 44.069 67.292 50.170 1.00 83.01 41 ASN B N 1
ATOM 1313 C CA . ASN B 2 41 ? 45.528 67.297 50.126 1.00 84.94 41 ASN B CA 1
ATOM 1314 C C . ASN B 2 41 ? 46.123 66.453 48.987 1.00 83.99 41 ASN B C 1
ATOM 1315 O O . ASN B 2 41 ? 47.025 66.914 48.286 1.00 92.32 41 ASN B O 1
ATOM 1320 N N . GLU B 2 42 ? 45.618 65.231 48.797 1.00 80.54 42 GLU B N 1
ATOM 1321 C CA . GLU B 2 42 ? 46.169 64.301 47.792 1.00 90.31 42 GLU B CA 1
ATOM 1322 C C . GLU B 2 42 ? 45.395 64.211 46.476 1.00 88.16 42 GLU B C 1
ATOM 1323 O O . GLU B 2 42 ? 45.919 64.511 45.404 1.00 86.12 42 GLU B O 1
ATOM 1329 N N . LYS B 2 43 ? 44.156 63.746 46.576 1.00 86.60 43 LYS B N 1
ATOM 1330 C CA . LYS B 2 43 ? 43.311 63.468 45.418 1.00 87.76 43 LYS B CA 1
ATOM 1331 C C . LYS B 2 43 ? 42.806 64.752 44.749 1.00 81.49 43 LYS B C 1
ATOM 1332 O O . LYS B 2 43 ? 42.143 64.709 43.710 1.00 83.66 43 LYS B O 1
ATOM 1338 N N . GLY B 2 44 ? 43.121 65.889 45.362 1.00 78.75 44 GLY B N 1
ATOM 1339 C CA . GLY B 2 44 ? 42.839 67.190 44.782 1.00 75.18 44 GLY B CA 1
ATOM 1340 C C . GLY B 2 44 ? 41.363 67.466 44.577 1.00 81.46 44 GLY B C 1
ATOM 1341 O O . GLY B 2 44 ? 40.974 68.147 43.629 1.00 72.75 44 GLY B O 1
ATOM 1342 N N . ILE B 2 45 ? 40.538 66.937 45.473 1.00 85.00 45 ILE B N 1
ATOM 1343 C CA . ILE B 2 45 ? 39.096 67.114 45.376 1.00 83.47 45 ILE B CA 1
ATOM 1344 C C . ILE B 2 45 ? 38.622 68.274 46.246 1.00 86.91 45 ILE B C 1
ATOM 1345 O O . ILE B 2 45 ? 38.867 68.294 47.453 1.00 83.82 45 ILE B O 1
ATOM 1350 N N . SER B 2 46 ? 37.943 69.239 45.632 1.00 84.58 46 SER B N 1
ATOM 1351 C CA . SER B 2 46 ? 37.390 70.363 46.378 1.00 84.56 46 SER B CA 1
ATOM 1352 C C . SER B 2 46 ? 36.155 69.920 47.154 1.00 86.44 46 SER B C 1
ATOM 1353 O O . SER B 2 46 ? 35.735 68.767 47.062 1.00 79.44 46 SER B O 1
ATOM 1356 N N . GLN B 2 47 ? 35.570 70.837 47.916 1.00 87.70 47 GLN B N 1
ATOM 1357 C CA . GLN B 2 47 ? 34.387 70.505 48.694 1.00 85.81 47 GLN B CA 1
ATOM 1358 C C . GLN B 2 47 ? 33.133 70.515 47.822 1.00 86.59 47 GLN B C 1
ATOM 1359 O O . GLN B 2 47 ? 32.193 69.759 48.072 1.00 82.40 47 GLN B O 1
ATOM 1365 N N . LYS B 2 48 ? 33.116 71.369 46.802 1.00 88.26 48 LYS B N 1
ATOM 1366 C CA . LYS B 2 48 ? 31.988 71.403 45.875 1.00 91.07 48 LYS B CA 1
ATOM 1367 C C . LYS B 2 48 ? 32.094 70.276 44.849 1.00 87.22 48 LYS B C 1
ATOM 1368 O O . LYS B 2 48 ? 31.081 69.784 44.347 1.00 85.03 48 LYS B O 1
ATOM 1374 N N . LYS B 2 49 ? 33.323 69.880 44.531 1.00 79.66 49 LYS B N 1
ATOM 1375 C CA . LYS B 2 49 ? 33.551 68.709 43.692 1.00 80.95 49 LYS B CA 1
ATOM 1376 C C . LYS B 2 49 ? 32.982 67.482 44.388 1.00 79.90 49 LYS B C 1
ATOM 1377 O O . LYS B 2 49 ? 32.387 66.605 43.758 1.00 80.17 49 LYS B O 1
ATOM 1383 N N . LEU B 2 50 ? 33.168 67.446 45.702 1.00 81.79 50 LEU B N 1
ATOM 1384 C CA . LEU B 2 50 ? 32.646 66.380 46.540 1.00 75.26 50 LEU B CA 1
ATOM 1385 C C . LEU B 2 50 ? 31.122 66.404 46.575 1.00 71.15 50 LEU B C 1
ATOM 1386 O O . LEU B 2 50 ? 30.479 65.359 46.661 1.00 68.15 50 LEU B O 1
ATOM 1391 N N . GLU B 2 51 ? 30.555 67.605 46.510 1.00 70.11 51 GLU B N 1
ATOM 1392 C CA . GLU B 2 51 ? 29.106 67.779 46.511 1.00 71.10 51 GLU B CA 1
ATOM 1393 C C . GLU B 2 51 ? 28.458 67.073 45.324 1.00 82.68 51 GLU B C 1
ATOM 1394 O O . GLU B 2 51 ? 27.370 66.508 45.444 1.00 85.28 51 GLU B O 1
ATOM 1400 N N . GLU B 2 52 ? 29.132 67.105 44.179 1.00 78.24 52 GLU B N 1
ATOM 1401 C CA . GLU B 2 52 ? 28.572 66.529 42.966 1.00 75.75 52 GLU B CA 1
ATOM 1402 C C . GLU B 2 52 ? 28.728 65.012 42.927 1.00 76.66 52 GLU B C 1
ATOM 1403 O O . GLU B 2 52 ? 27.818 64.302 42.498 1.00 79.95 52 GLU B O 1
ATOM 1409 N N . MET B 2 53 ? 29.874 64.516 43.381 1.00 72.58 53 MET B N 1
ATOM 1410 C CA . MET B 2 53 ? 30.100 63.077 43.445 1.00 69.37 53 MET B CA 1
ATOM 1411 C C . MET B 2 53 ? 29.186 62.403 44.463 1.00 68.89 53 MET B C 1
ATOM 1412 O O . MET B 2 53 ? 28.580 61.371 44.178 1.00 76.02 53 MET B O 1
ATOM 1417 N N . SER B 2 54 ? 29.104 62.984 45.654 1.00 71.68 54 SER B N 1
ATOM 1418 C CA . SER B 2 54 ? 28.362 62.376 46.754 1.00 69.99 54 SER B CA 1
ATOM 1419 C C . SER B 2 54 ? 26.874 62.723 46.770 1.00 70.45 54 SER B C 1
ATOM 1420 O O . SER B 2 54 ? 26.080 62.036 47.414 1.00 68.21 54 SER B O 1
ATOM 1423 N N . GLY B 2 55 ? 26.493 63.777 46.056 1.00 68.65 55 GLY B N 1
ATOM 1424 C CA . GLY B 2 55 ? 25.106 64.208 46.030 1.00 69.79 55 GLY B CA 1
ATOM 1425 C C . GLY B 2 55 ? 24.588 64.791 47.336 1.00 76.10 55 GLY B C 1
ATOM 1426 O O . GLY B 2 55 ? 23.376 64.885 47.538 1.00 80.45 55 GLY B O 1
ATOM 1427 N N . VAL B 2 56 ? 25.495 65.179 48.230 1.00 70.48 56 VAL B N 1
ATOM 1428 C CA . VAL B 2 56 ? 25.098 65.857 49.464 1.00 71.58 56 VAL B CA 1
ATOM 1429 C C . VAL B 2 56 ? 25.514 67.324 49.407 1.00 63.15 56 VAL B C 1
ATOM 1430 O O . VAL B 2 56 ? 26.553 67.659 48.841 1.00 66.13 56 VAL B O 1
ATOM 1434 N N . SER B 2 57 ? 24.697 68.197 49.988 1.00 62.83 57 SER B N 1
ATOM 1435 C CA . SER B 2 57 ? 24.925 69.635 49.877 1.00 68.07 57 SER B CA 1
ATOM 1436 C C . SER B 2 57 ? 26.196 70.070 50.599 1.00 71.25 57 SER B C 1
ATOM 1437 O O . SER B 2 57 ? 26.570 69.505 51.629 1.00 70.58 57 SER B O 1
ATOM 1440 N N . GLN B 2 58 ? 26.850 71.082 50.040 1.00 70.82 58 GLN B N 1
ATOM 1441 C CA . GLN B 2 58 ? 28.090 71.623 50.590 1.00 69.62 58 GLN B CA 1
ATOM 1442 C C . GLN B 2 58 ? 27.992 72.107 52.048 1.00 69.59 58 GLN B C 1
ATOM 1443 O O . GLN B 2 58 ? 28.942 71.924 52.810 1.00 65.91 58 GLN B O 1
ATOM 1449 N N . PRO B 2 59 ? 26.864 72.738 52.444 1.00 70.39 59 PRO B N 1
ATOM 1450 C CA . PRO B 2 59 ? 26.762 73.096 53.866 1.00 68.99 59 PRO B CA 1
ATOM 1451 C C . PRO B 2 59 ? 26.761 71.890 54.804 1.00 65.82 59 PRO B C 1
ATOM 1452 O O . PRO B 2 59 ? 27.342 71.959 55.888 1.00 63.49 59 PRO B O 1
ATOM 1456 N N . VAL B 2 60 ? 26.114 70.804 54.394 1.00 64.76 60 VAL B N 1
ATOM 1457 C CA . VAL B 2 60 ? 26.057 69.600 55.214 1.00 69.16 60 VAL B CA 1
ATOM 1458 C C . VAL B 2 60 ? 27.435 68.935 55.289 1.00 64.21 60 VAL B C 1
ATOM 1459 O O . VAL B 2 60 ? 27.811 68.377 56.324 1.00 67.03 60 VAL B O 1
ATOM 1463 N N . ILE B 2 61 ? 28.192 69.014 54.198 1.00 60.94 61 ILE B N 1
ATOM 1464 C CA . ILE B 2 61 ? 29.568 68.524 54.183 1.00 62.74 61 ILE B CA 1
ATOM 1465 C C . ILE B 2 61 ? 30.441 69.322 55.149 1.00 64.16 61 ILE B C 1
ATOM 1466 O O . ILE B 2 61 ? 31.217 68.755 55.919 1.00 56.66 61 ILE B O 1
ATOM 1471 N N . ALA B 2 62 ? 30.302 70.643 55.102 1.00 65.29 62 ALA B N 1
ATOM 1472 C CA . ALA B 2 62 ? 31.098 71.533 55.938 1.00 66.57 62 ALA B CA 1
ATOM 1473 C C . ALA B 2 62 ? 30.783 71.351 57.419 1.00 63.87 62 ALA B C 1
ATOM 1474 O O . ALA B 2 62 ? 31.652 71.533 58.270 1.00 62.26 62 ALA B O 1
ATOM 1476 N N . ARG B 2 63 ? 29.542 70.990 57.726 1.00 62.71 63 ARG B N 1
ATOM 1477 C CA . ARG B 2 63 ? 29.137 70.799 59.114 1.00 64.71 63 ARG B CA 1
ATOM 1478 C C . ARG B 2 63 ? 29.639 69.470 59.673 1.00 65.82 63 ARG B C 1
ATOM 1479 O O . ARG B 2 63 ? 29.602 69.247 60.880 1.00 74.97 63 ARG B O 1
ATOM 1487 N N . MET B 2 64 ? 30.103 68.582 58.803 1.00 65.89 64 MET B N 1
ATOM 1488 C CA . MET B 2 64 ? 30.818 67.407 59.283 1.00 66.05 64 MET B CA 1
ATOM 1489 C C . MET B 2 64 ? 32.076 67.872 60.000 1.00 67.76 64 MET B C 1
ATOM 1490 O O . MET B 2 64 ? 32.412 67.378 61.076 1.00 75.31 64 MET B O 1
ATOM 1495 N N . GLU B 2 65 ? 32.771 68.822 59.382 1.00 62.63 65 GLU B N 1
ATOM 1496 C CA . GLU B 2 65 ? 33.989 69.391 59.946 1.00 63.18 65 GLU B CA 1
ATOM 1497 C C . GLU B 2 65 ? 33.737 70.371 61.099 1.00 72.09 65 GLU B C 1
ATOM 1498 O O . GLU B 2 65 ? 34.271 70.199 62.195 1.00 68.40 65 GLU B O 1
ATOM 1504 N N . THR B 2 66 ? 32.923 71.395 60.848 1.00 71.72 66 THR B N 1
ATOM 1505 C CA . THR B 2 66 ? 32.750 72.490 61.805 1.00 66.14 66 THR B CA 1
ATOM 1506 C C . THR B 2 66 ? 31.506 72.394 62.681 1.00 63.20 66 THR B C 1
ATOM 1507 O O . THR B 2 66 ? 31.318 73.207 63.587 1.00 68.10 66 THR B O 1
ATOM 1511 N N . GLY B 2 67 ? 30.665 71.401 62.421 1.00 65.46 67 GLY B N 1
ATOM 1512 C CA . GLY B 2 67 ? 29.345 71.358 63.024 1.00 65.03 67 GLY B CA 1
ATOM 1513 C C . GLY B 2 67 ? 29.324 71.162 64.523 1.00 68.78 67 GLY B C 1
ATOM 1514 O O . GLY B 2 67 ? 30.184 70.488 65.092 1.00 68.82 67 GLY B O 1
ATOM 1515 N N . LYS B 2 68 ? 28.332 71.765 65.167 1.00 68.98 68 LYS B N 1
ATOM 1516 C CA . LYS B 2 68 ? 28.124 71.549 66.585 1.00 70.86 68 LYS B CA 1
ATOM 1517 C C . LYS B 2 68 ? 27.775 70.090 66.860 1.00 77.68 68 LYS B C 1
ATOM 1518 O O . LYS B 2 68 ? 28.190 69.543 67.884 1.00 71.50 68 LYS B O 1
ATOM 1524 N N . THR B 2 69 ? 27.028 69.443 65.961 1.00 77.90 69 THR B N 1
ATOM 1525 C CA . THR B 2 69 ? 26.445 68.171 66.368 1.00 73.25 69 THR B CA 1
ATOM 1526 C C . THR B 2 69 ? 26.778 66.861 65.636 1.00 72.30 69 THR B C 1
ATOM 1527 O O . THR B 2 69 ? 27.747 66.190 65.992 1.00 71.01 69 THR B O 1
ATOM 1531 N N . SER B 2 70 ? 26.175 66.567 64.485 1.00 77.53 70 SER B N 1
ATOM 1532 C CA . SER B 2 70 ? 25.801 65.175 64.182 1.00 72.97 70 SER B CA 1
ATOM 1533 C C . SER B 2 70 ? 26.897 64.216 63.720 1.00 75.45 70 SER B C 1
ATOM 1534 O O . SER B 2 70 ? 27.344 63.447 64.558 1.00 80.97 70 SER B O 1
ATOM 1537 N N . PRO B 2 71 ? 27.442 64.303 62.505 1.00 65.03 71 PRO B N 1
ATOM 1538 C CA . PRO B 2 71 ? 26.718 64.348 61.224 1.00 64.58 71 PRO B CA 1
ATOM 1539 C C . PRO B 2 71 ? 25.850 63.081 61.114 1.00 64.23 71 PRO B C 1
ATOM 1540 O O . PRO B 2 71 ? 26.154 62.100 61.798 1.00 64.45 71 PRO B O 1
ATOM 1544 N N . GLN B 2 72 ? 24.791 63.092 60.308 1.00 57.19 72 GLN B N 1
ATOM 1545 C CA . GLN B 2 72 ? 23.922 61.915 60.188 1.00 56.40 72 GLN B CA 1
ATOM 1546 C C . GLN B 2 72 ? 24.630 60.741 59.510 1.00 56.97 72 GLN B C 1
ATOM 1547 O O . GLN B 2 72 ? 25.580 60.930 58.751 1.00 56.14 72 GLN B O 1
ATOM 1553 N N . LEU B 2 73 ? 24.150 59.530 59.776 1.00 51.22 73 LEU B N 1
ATOM 1554 C CA . LEU B 2 73 ? 24.828 58.317 59.326 1.00 54.35 73 LEU B CA 1
ATOM 1555 C C . LEU B 2 73 ? 24.792 58.132 57.813 1.00 56.32 73 LEU B C 1
ATOM 1556 O O . LEU B 2 73 ? 25.815 57.822 57.200 1.00 53.16 73 LEU B O 1
ATOM 1561 N N . ASP B 2 74 ? 23.618 58.311 57.215 1.00 56.24 74 ASP B N 1
ATOM 1562 C CA . ASP B 2 74 ? 23.470 58.158 55.771 1.00 55.81 74 ASP B CA 1
ATOM 1563 C C . ASP B 2 74 ? 24.322 59.183 55.028 1.00 56.42 74 ASP B C 1
ATOM 1564 O O . ASP B 2 74 ? 24.894 58.884 53.978 1.00 54.48 74 ASP B O 1
ATOM 1569 N N . THR B 2 75 ? 24.407 60.386 55.588 1.00 54.29 75 THR B N 1
ATOM 1570 C CA . THR B 2 75 ? 25.197 61.459 54.998 1.00 53.25 75 THR B CA 1
ATOM 1571 C C . THR B 2 75 ? 26.676 61.096 54.977 1.00 50.49 75 THR B C 1
ATOM 1572 O O . THR B 2 75 ? 27.370 61.332 53.990 1.00 55.07 75 THR B O 1
ATOM 1576 N N . VAL B 2 76 ? 27.151 60.522 56.077 1.00 49.56 76 VAL B N 1
ATOM 1577 C CA . VAL B 2 76 ? 28.536 60.085 56.175 1.00 49.70 76 VAL B CA 1
ATOM 1578 C C . VAL B 2 76 ? 28.824 58.979 55.161 1.00 49.39 76 VAL B C 1
ATOM 1579 O O . VAL B 2 76 ? 29.889 58.953 54.544 1.00 49.55 76 VAL B O 1
ATOM 1583 N N . LEU B 2 77 ? 27.864 58.078 54.978 1.00 46.01 77 LEU B N 1
ATOM 1584 C CA . LEU B 2 77 ? 28.041 56.954 54.065 1.00 47.72 77 LEU B CA 1
ATOM 1585 C C . LEU B 2 77 ? 28.119 57.396 52.603 1.00 48.45 77 LEU B C 1
ATOM 1586 O O . LEU B 2 77 ? 28.875 56.822 51.823 1.00 45.95 77 LEU B O 1
ATOM 1591 N N . LYS B 2 78 ? 27.343 58.413 52.235 1.00 48.67 78 LYS B N 1
ATOM 1592 C CA . LYS B 2 78 ? 27.398 58.953 50.879 1.00 45.77 78 LYS B CA 1
ATOM 1593 C C . LYS B 2 78 ? 28.754 59.582 50.591 1.00 51.92 78 LYS B C 1
ATOM 1594 O O . LYS B 2 78 ? 29.369 59.306 49.560 1.00 58.08 78 LYS B O 1
ATOM 1600 N N . VAL B 2 79 ? 29.213 60.429 51.509 1.00 47.07 79 VAL B N 1
ATOM 1601 C CA . VAL B 2 79 ? 30.480 61.132 51.345 1.00 48.15 79 VAL B CA 1
ATOM 1602 C C . VAL B 2 79 ? 31.659 60.161 51.324 1.00 53.46 79 VAL B C 1
ATOM 1603 O O . VAL B 2 79 ? 32.544 60.269 50.473 1.00 56.97 79 VAL B O 1
ATOM 1607 N N . LEU B 2 80 ? 31.666 59.207 52.250 1.00 47.66 80 LEU B N 1
ATOM 1608 C CA . LEU B 2 80 ? 32.746 58.227 52.316 1.00 50.93 80 LEU B CA 1
ATOM 1609 C C . LEU B 2 80 ? 32.791 57.356 51.060 1.00 56.87 80 LEU B C 1
ATOM 1610 O O . LEU B 2 80 ? 33.871 57.043 50.556 1.00 57.19 80 LEU B O 1
ATOM 1615 N N . ALA B 2 81 ? 31.621 56.972 50.557 1.00 56.26 81 ALA B N 1
ATOM 1616 C CA . ALA B 2 81 ? 31.539 56.101 49.386 1.00 53.88 81 ALA B CA 1
ATOM 1617 C C . ALA B 2 81 ? 32.164 56.754 48.161 1.00 56.22 81 ALA B C 1
ATOM 1618 O O . ALA B 2 81 ? 32.870 56.099 47.393 1.00 60.11 81 ALA B O 1
ATOM 1620 N N . SER B 2 82 ? 31.913 58.047 47.983 1.00 50.01 82 SER B N 1
ATOM 1621 C CA . SER B 2 82 ? 32.470 58.770 46.847 1.00 49.07 82 SER B CA 1
ATOM 1622 C C . SER B 2 82 ? 33.990 58.870 46.964 1.00 53.77 82 SER B C 1
ATOM 1623 O O . SER B 2 82 ? 34.682 59.114 45.977 1.00 58.13 82 SER B O 1
ATOM 1626 N N . LEU B 2 83 ? 34.503 58.680 48.176 1.00 59.30 83 LEU B N 1
ATOM 1627 C CA . LEU B 2 83 ? 35.943 58.695 48.417 1.00 55.43 83 LEU B CA 1
ATOM 1628 C C . LEU B 2 83 ? 36.537 57.288 48.426 1.00 52.76 83 LEU B C 1
ATOM 1629 O O . LEU B 2 83 ? 37.729 57.114 48.682 1.00 57.70 83 LEU B O 1
ATOM 1634 N N . GLY B 2 84 ? 35.700 56.289 48.163 1.00 50.28 84 GLY B N 1
ATOM 1635 C CA . GLY B 2 84 ? 36.146 54.906 48.129 1.00 54.61 84 GLY B CA 1
ATOM 1636 C C . GLY B 2 84 ? 36.223 54.269 49.505 1.00 57.45 84 GLY B C 1
ATOM 1637 O O . GLY B 2 84 ? 36.997 53.338 49.731 1.00 55.90 84 GLY B O 1
ATOM 1638 N N . LYS B 2 85 ? 35.411 54.771 50.428 1.00 59.07 85 LYS B N 1
ATOM 1639 C CA . LYS B 2 85 ? 35.408 54.280 51.800 1.00 55.78 85 LYS B CA 1
ATOM 1640 C C . LYS B 2 85 ? 33.991 54.001 52.283 1.00 51.78 85 LYS B C 1
ATOM 1641 O O . LYS B 2 85 ? 33.020 54.422 51.660 1.00 56.42 85 LYS B O 1
ATOM 1647 N N . THR B 2 86 ? 33.877 53.285 53.394 1.00 49.51 86 THR B N 1
ATOM 1648 C CA . THR B 2 86 ? 32.587 53.108 54.046 1.00 55.02 86 THR B CA 1
ATOM 1649 C C . THR B 2 86 ? 32.767 52.766 55.519 1.00 52.55 86 THR B C 1
ATOM 1650 O O . THR B 2 86 ? 33.887 52.740 56.028 1.00 52.50 86 THR B O 1
ATOM 1654 N N . LEU B 2 87 ? 31.652 52.512 56.197 1.00 52.36 87 LEU B N 1
ATOM 1655 C CA . LEU B 2 87 ? 31.666 52.095 57.592 1.00 49.90 87 LEU B CA 1
ATOM 1656 C C . LEU B 2 87 ? 31.238 50.641 57.711 1.00 47.44 87 LEU B C 1
ATOM 1657 O O . LEU B 2 87 ? 30.447 50.150 56.909 1.00 54.89 87 LEU B O 1
ATOM 1662 N N . ALA B 2 88 ? 31.763 49.955 58.716 1.00 54.00 88 ALA B N 1
ATOM 1663 C CA . ALA B 2 88 ? 31.387 48.574 58.970 1.00 48.47 88 ALA B CA 1
ATOM 1664 C C . ALA B 2 88 ? 31.210 48.345 60.462 1.00 56.30 88 ALA B C 1
ATOM 1665 O O . ALA B 2 88 ? 31.941 48.915 61.273 1.00 55.38 88 ALA B O 1
ATOM 1667 N N . VAL B 2 89 ? 30.232 47.522 60.824 1.00 49.08 89 VAL B N 1
ATOM 1668 C CA . VAL B 2 89 ? 30.102 47.103 62.209 1.00 51.66 89 VAL B CA 1
ATOM 1669 C C . VAL B 2 89 ? 31.250 46.144 62.523 1.00 56.52 89 VAL B C 1
ATOM 1670 O O . VAL B 2 89 ? 31.556 45.231 61.753 1.00 55.75 89 VAL B O 1
ATOM 1674 N N . VAL B 2 90 ? 31.913 46.389 63.645 1.00 64.53 90 VAL B N 1
ATOM 1675 C CA . VAL B 2 90 ? 33.119 45.658 63.999 1.00 61.89 90 VAL B CA 1
ATOM 1676 C C . VAL B 2 90 ? 33.126 45.458 65.515 1.00 67.79 90 VAL B C 1
ATOM 1677 O O . VAL B 2 90 ? 32.604 46.298 66.253 1.00 69.50 90 VAL B O 1
ATOM 1681 N N . PRO B 2 91 ? 33.672 44.324 65.987 1.00 72.53 91 PRO B N 1
ATOM 1682 C CA . PRO B 2 91 ? 33.739 44.091 67.436 1.00 67.94 91 PRO B CA 1
ATOM 1683 C C . PRO B 2 91 ? 34.506 45.173 68.197 1.00 64.77 91 PRO B C 1
ATOM 1684 O O . PRO B 2 91 ? 35.316 45.897 67.618 1.00 58.81 91 PRO B O 1
ATOM 1688 N N . LEU B 2 92 ? 34.234 45.275 69.494 1.00 76.24 92 LEU B N 1
ATOM 1689 C CA . LEU B 2 92 ? 34.850 46.287 70.344 1.00 74.88 92 LEU B CA 1
ATOM 1690 C C . LEU B 2 92 ? 36.028 45.712 71.127 1.00 71.20 92 LEU B C 1
ATOM 1691 O O . LEU B 2 92 ? 37.189 45.919 70.768 1.00 74.19 92 LEU B O 1
ATOM 1696 N N . MET C 1 21 ? 89.982 32.021 84.538 1.00 61.73 1 MET C N 1
ATOM 1697 C CA . MET C 1 21 ? 89.386 31.635 83.262 1.00 66.42 1 MET C CA 1
ATOM 1698 C C . MET C 1 21 ? 90.257 30.629 82.512 1.00 62.48 1 MET C C 1
ATOM 1699 O O . MET C 1 21 ? 91.419 30.901 82.207 1.00 56.81 1 MET C O 1
ATOM 1704 N N . HIS C 1 22 ? 89.680 29.468 82.211 1.00 54.81 2 HIS C N 1
ATOM 1705 C CA . HIS C 1 22 ? 90.406 28.391 81.547 1.00 50.71 2 HIS C CA 1
ATOM 1706 C C . HIS C 1 22 ? 90.082 28.317 80.058 1.00 46.54 2 HIS C C 1
ATOM 1707 O O . HIS C 1 22 ? 88.922 28.416 79.660 1.00 45.30 2 HIS C O 1
ATOM 1714 N N . ASN C 1 23 ? 91.108 28.133 79.235 1.00 47.88 3 ASN C N 1
ATOM 1715 C CA . ASN C 1 23 ? 90.892 27.944 77.807 1.00 47.85 3 ASN C CA 1
ATOM 1716 C C . ASN C 1 23 ? 90.384 26.542 77.510 1.00 43.81 3 ASN C C 1
ATOM 1717 O O . ASN C 1 23 ? 90.814 25.572 78.131 1.00 43.95 3 ASN C O 1
ATOM 1722 N N . ILE C 1 24 ? 89.458 26.440 76.565 1.00 45.02 4 ILE C N 1
ATOM 1723 C CA . ILE C 1 24 ? 88.879 25.153 76.205 1.00 39.38 4 ILE C CA 1
ATOM 1724 C C . ILE C 1 24 ? 89.042 24.898 74.716 1.00 41.81 4 ILE C C 1
ATOM 1725 O O . ILE C 1 24 ? 88.586 25.688 73.890 1.00 50.47 4 ILE C O 1
ATOM 1730 N N . TYR C 1 25 ? 89.717 23.801 74.384 1.00 43.50 5 TYR C N 1
ATOM 1731 C CA . TYR C 1 25 ? 90.030 23.468 72.997 1.00 36.35 5 TYR C CA 1
ATOM 1732 C C . TYR C 1 25 ? 89.312 22.207 72.551 1.00 40.20 5 TYR C C 1
ATOM 1733 O O . TYR C 1 25 ? 89.027 21.326 73.361 1.00 45.60 5 TYR C O 1
ATOM 1742 N N . PHE C 1 26 ? 89.022 22.126 71.257 1.00 40.51 6 PHE C N 1
ATOM 1743 C CA . PHE C 1 26 ? 88.379 20.950 70.695 1.00 39.32 6 PHE C CA 1
ATOM 1744 C C . PHE C 1 26 ? 89.414 20.029 70.059 1.00 45.64 6 PHE C C 1
ATOM 1745 O O . PHE C 1 26 ? 90.340 20.489 69.391 1.00 39.84 6 PHE C O 1
ATOM 1753 N N . TYR C 1 27 ? 89.260 18.728 70.286 1.00 46.92 7 TYR C N 1
ATOM 1754 C CA . TYR C 1 27 ? 90.144 17.736 69.688 1.00 45.38 7 TYR C CA 1
ATOM 1755 C C . TYR C 1 27 ? 89.894 17.623 68.188 1.00 44.96 7 TYR C C 1
ATOM 1756 O O . TYR C 1 27 ? 88.753 17.494 67.749 1.00 42.66 7 TYR C O 1
ATOM 1765 N N . LYS C 1 28 ? 90.967 17.682 67.409 1.00 49.24 8 LYS C N 1
ATOM 1766 C CA . LYS C 1 28 ? 90.887 17.467 65.968 1.00 57.59 8 LYS C CA 1
ATOM 1767 C C . LYS C 1 28 ? 91.634 16.190 65.605 1.00 54.10 8 LYS C C 1
ATOM 1768 O O . LYS C 1 28 ? 92.823 16.062 65.891 1.00 56.23 8 LYS C O 1
ATOM 1774 N N . ASP C 1 29 ? 90.942 15.241 64.986 1.00 56.27 9 ASP C N 1
ATOM 1775 C CA . ASP C 1 29 ? 91.558 13.952 64.690 1.00 61.23 9 ASP C CA 1
ATOM 1776 C C . ASP C 1 29 ? 92.456 14.018 63.457 1.00 62.68 9 ASP C C 1
ATOM 1777 O O . ASP C 1 29 ? 92.738 15.099 62.936 1.00 58.52 9 ASP C O 1
ATOM 1782 N N . LYS C 1 30 ? 92.911 12.852 63.010 1.00 69.66 10 LYS C N 1
ATOM 1783 C CA . LYS C 1 30 ? 93.807 12.748 61.862 1.00 71.94 10 LYS C CA 1
ATOM 1784 C C . LYS C 1 30 ? 93.156 13.263 60.579 1.00 70.16 10 LYS C C 1
ATOM 1785 O O . LYS C 1 30 ? 93.815 13.890 59.747 1.00 58.60 10 LYS C O 1
ATOM 1791 N N . ASN C 1 31 ? 91.861 12.996 60.430 1.00 73.58 11 ASN C N 1
ATOM 1792 C CA . ASN C 1 31 ? 91.112 13.401 59.244 1.00 65.81 11 ASN C CA 1
ATOM 1793 C C . ASN C 1 31 ? 90.849 14.903 59.192 1.00 65.06 11 ASN C C 1
ATOM 1794 O O . ASN C 1 31 ? 90.488 15.440 58.147 1.00 62.08 11 ASN C O 1
ATOM 1799 N N . GLY C 1 32 ? 91.022 15.575 60.327 1.00 68.98 12 GLY C N 1
ATOM 1800 C CA . GLY C 1 32 ? 90.845 17.015 60.393 1.00 63.52 12 GLY C CA 1
ATOM 1801 C C . GLY C 1 32 ? 89.513 17.434 60.987 1.00 56.45 12 GLY C C 1
ATOM 1802 O O . GLY C 1 32 ? 89.203 18.624 61.057 1.00 57.47 12 GLY C O 1
ATOM 1803 N N . ASN C 1 33 ? 88.724 16.455 61.417 1.00 51.76 13 ASN C N 1
ATOM 1804 C CA . ASN C 1 33 ? 87.425 16.730 62.022 1.00 58.66 13 ASN C CA 1
ATOM 1805 C C . ASN C 1 33 ? 87.508 16.921 63.533 1.00 50.02 13 ASN C C 1
ATOM 1806 O O . ASN C 1 33 ? 88.270 16.233 64.214 1.00 49.67 13 ASN C O 1
ATOM 1811 N N . GLU C 1 34 ? 86.734 17.871 64.049 1.00 51.50 14 GLU C N 1
ATOM 1812 C CA . GLU C 1 34 ? 86.564 18.016 65.491 1.00 43.84 14 GLU C CA 1
ATOM 1813 C C . GLU C 1 34 ? 85.200 17.463 65.887 1.00 39.32 14 GLU C C 1
ATOM 1814 O O . GLU C 1 34 ? 84.179 18.120 65.691 1.00 45.86 14 GLU C O 1
ATOM 1820 N N . PRO C 1 35 ? 85.183 16.259 66.478 1.00 41.96 15 PRO C N 1
ATOM 1821 C CA . PRO C 1 35 ? 83.943 15.504 66.710 1.00 42.06 15 PRO C CA 1
ATOM 1822 C C . PRO C 1 35 ? 82.923 16.207 67.616 1.00 49.98 15 PRO C C 1
ATOM 1823 O O . PRO C 1 35 ? 81.730 16.152 67.309 1.00 50.57 15 PRO C O 1
ATOM 1827 N N . VAL C 1 36 ? 83.369 16.848 68.696 1.00 42.41 16 VAL C N 1
ATOM 1828 C CA . VAL C 1 36 ? 82.449 17.552 69.592 1.00 43.13 16 VAL C CA 1
ATOM 1829 C C . VAL C 1 36 ? 81.835 18.757 68.884 1.00 41.34 16 VAL C C 1
ATOM 1830 O O . VAL C 1 36 ? 80.648 19.045 69.036 1.00 41.69 16 VAL C O 1
ATOM 1834 N N . PHE C 1 37 ? 82.658 19.454 68.109 1.00 43.42 17 PHE C N 1
ATOM 1835 C CA . PHE C 1 37 ? 82.206 20.577 67.296 1.00 43.08 17 PHE C CA 1
ATOM 1836 C C . PHE C 1 37 ? 81.209 20.104 66.232 1.00 48.03 17 PHE C C 1
ATOM 1837 O O . PHE C 1 37 ? 80.165 20.727 66.025 1.00 49.24 17 PHE C O 1
ATOM 1845 N N . ASP C 1 38 ? 81.532 18.999 65.564 1.00 43.30 18 ASP C N 1
ATOM 1846 C CA . ASP C 1 38 ? 80.671 18.452 64.518 1.00 46.04 18 ASP C CA 1
ATOM 1847 C C . ASP C 1 38 ? 79.288 18.088 65.055 1.00 46.53 18 ASP C C 1
ATOM 1848 O O . ASP C 1 38 ? 78.278 18.297 64.381 1.00 47.59 18 ASP C O 1
ATOM 1853 N N . TYR C 1 39 ? 79.244 17.544 66.267 1.00 40.41 19 TYR C N 1
ATOM 1854 C CA . TYR C 1 39 ? 77.970 17.173 66.869 1.00 44.04 19 TYR C CA 1
ATOM 1855 C C . TYR C 1 39 ? 77.129 18.402 67.191 1.00 46.08 19 TYR C C 1
ATOM 1856 O O . TYR C 1 39 ? 75.910 18.398 67.007 1.00 44.06 19 TYR C O 1
ATOM 1865 N N . MET C 1 40 ? 77.782 19.448 67.686 1.00 44.44 20 MET C N 1
ATOM 1866 C CA . MET C 1 40 ? 77.085 20.681 68.025 1.00 43.50 20 MET C CA 1
ATOM 1867 C C . MET C 1 40 ? 76.564 21.357 66.767 1.00 46.38 20 MET C C 1
ATOM 1868 O O . MET C 1 40 ? 75.493 21.959 66.774 1.00 46.76 20 MET C O 1
ATOM 1873 N N . ARG C 1 41 ? 77.326 21.244 65.684 1.00 45.18 21 ARG C N 1
ATOM 1874 C CA . ARG C 1 41 ? 76.931 21.815 64.404 1.00 46.96 21 ARG C CA 1
ATOM 1875 C C . ARG C 1 41 ? 75.670 21.143 63.874 1.00 46.41 21 ARG C C 1
ATOM 1876 O O . ARG C 1 41 ? 74.797 21.798 63.303 1.00 41.40 21 ARG C O 1
ATOM 1884 N N . GLU C 1 42 ? 75.576 19.832 64.070 1.00 40.37 22 GLU C N 1
ATOM 1885 C CA . GLU C 1 42 ? 74.415 19.091 63.601 1.00 44.46 22 GLU C CA 1
ATOM 1886 C C . GLU C 1 42 ? 73.168 19.478 64.386 1.00 49.11 22 GLU C C 1
ATOM 1887 O O . GLU C 1 42 ? 72.077 19.557 63.826 1.00 47.70 22 GLU C O 1
ATOM 1893 N N . LEU C 1 43 ? 73.336 19.726 65.682 1.00 46.15 23 LEU C N 1
ATOM 1894 C CA . LEU C 1 43 ? 72.228 20.158 66.526 1.00 41.28 23 LEU C CA 1
ATOM 1895 C C . LEU C 1 43 ? 71.646 21.498 66.073 1.00 45.30 23 LEU C C 1
ATOM 1896 O O . LEU C 1 43 ? 70.437 21.714 66.158 1.00 49.72 23 LEU C O 1
ATOM 1901 N N . THR C 1 44 ? 72.502 22.399 65.596 1.00 43.59 24 THR C N 1
ATOM 1902 C CA . THR C 1 44 ? 72.030 23.694 65.110 1.00 51.57 24 THR C CA 1
ATOM 1903 C C . THR C 1 44 ? 71.331 23.561 63.761 1.00 43.98 24 THR C C 1
ATOM 1904 O O . THR C 1 44 ? 70.641 24.480 63.320 1.00 44.38 24 THR C O 1
ATOM 1908 N N . SER C 1 45 ? 71.514 22.419 63.105 1.00 47.04 25 SER C N 1
ATOM 1909 C CA . SER C 1 45 ? 70.925 22.201 61.788 1.00 47.74 25 SER C CA 1
ATOM 1910 C C . SER C 1 45 ? 69.589 21.467 61.860 1.00 50.90 25 SER C C 1
ATOM 1911 O O . SER C 1 45 ? 68.971 21.208 60.829 1.00 48.69 25 SER C O 1
ATOM 1914 N N . LYS C 1 46 ? 69.138 21.144 63.071 1.00 51.13 26 LYS C N 1
ATOM 1915 C CA . LYS C 1 46 ? 67.941 20.319 63.237 1.00 49.99 26 LYS C CA 1
ATOM 1916 C C . LYS C 1 46 ? 66.715 21.117 63.681 1.00 56.38 26 LYS C C 1
ATOM 1917 O O . LYS C 1 46 ? 66.828 22.101 64.412 1.00 61.12 26 LYS C O 1
ATOM 1923 N N . LYS C 1 47 ? 65.546 20.674 63.222 1.00 60.97 27 LYS C N 1
ATOM 1924 C CA . LYS C 1 47 ? 64.271 21.343 63.480 1.00 56.60 27 LYS C CA 1
ATOM 1925 C C . LYS C 1 47 ? 63.842 21.312 64.940 1.00 56.37 27 LYS C C 1
ATOM 1926 O O . LYS C 1 47 ? 63.479 22.339 65.514 1.00 69.36 27 LYS C O 1
ATOM 1932 N N . GLY C 1 48 ? 63.877 20.120 65.526 1.00 52.63 28 GLY C N 1
ATOM 1933 C CA . GLY C 1 48 ? 63.235 19.853 66.801 1.00 59.49 28 GLY C CA 1
ATOM 1934 C C . GLY C 1 48 ? 63.557 20.785 67.954 1.00 63.35 28 GLY C C 1
ATOM 1935 O O . GLY C 1 48 ? 64.674 21.290 68.074 1.00 64.30 28 GLY C O 1
ATOM 1936 N N . LYS C 1 49 ? 62.555 21.011 68.800 1.00 68.27 29 LYS C N 1
ATOM 1937 C CA . LYS C 1 49 ? 62.711 21.806 70.013 1.00 56.23 29 LYS C CA 1
ATOM 1938 C C . LYS C 1 49 ? 63.740 21.188 70.951 1.00 56.42 29 LYS C C 1
ATOM 1939 O O . LYS C 1 49 ? 64.412 21.895 71.703 1.00 53.63 29 LYS C O 1
ATOM 1945 N N . ASP C 1 50 ? 63.853 19.864 70.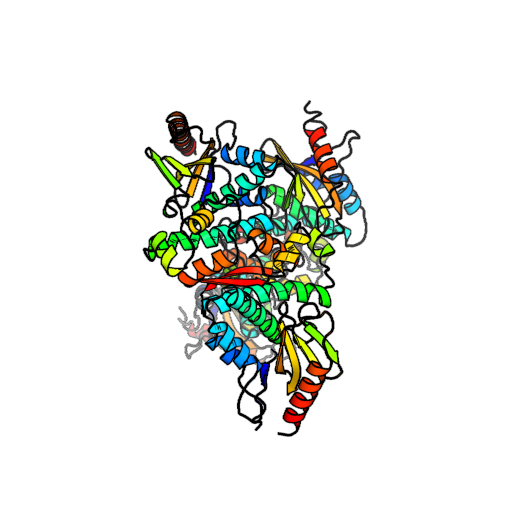901 1.00 52.76 30 ASP C N 1
ATOM 1946 C CA . ASP C 1 50 ? 64.753 19.130 71.782 1.00 58.37 30 ASP C CA 1
ATOM 1947 C C . ASP C 1 50 ? 66.221 19.424 71.487 1.00 60.27 30 ASP C C 1
ATOM 1948 O O . ASP C 1 50 ? 67.048 19.452 72.398 1.00 60.85 30 ASP C O 1
ATOM 1953 N N . SER C 1 51 ? 66.543 19.639 70.216 1.00 53.28 31 SER C N 1
ATOM 1954 C CA . SER C 1 51 ? 67.915 19.938 69.826 1.00 47.41 31 SER C CA 1
ATOM 1955 C C . SER C 1 51 ? 68.339 21.313 70.328 1.00 47.37 31 SER C C 1
ATOM 1956 O O . SER C 1 51 ? 69.496 21.521 70.692 1.00 42.38 31 SER C O 1
ATOM 1959 N N . ARG C 1 52 ? 67.395 22.248 70.353 1.00 55.40 32 ARG C N 1
ATOM 1960 C CA . ARG C 1 52 ? 67.661 23.589 70.864 1.00 59.25 32 ARG C CA 1
ATOM 1961 C C . ARG C 1 52 ? 67.891 23.556 72.375 1.00 53.09 32 ARG C C 1
ATOM 1962 O O . ARG C 1 52 ? 68.732 24.286 72.903 1.00 48.85 32 ARG C O 1
ATOM 1970 N N . ILE C 1 53 ? 67.142 22.700 73.062 1.00 49.45 33 ILE C N 1
ATOM 1971 C CA . ILE C 1 53 ? 67.288 22.541 74.505 1.00 51.07 33 ILE C CA 1
ATOM 1972 C C . ILE C 1 53 ? 68.657 21.958 74.845 1.00 52.16 33 ILE C C 1
ATOM 1973 O O . ILE C 1 53 ? 69.352 22.459 75.731 1.00 50.84 33 ILE C O 1
ATOM 1978 N N . LYS C 1 54 ? 69.045 20.909 74.123 1.00 50.00 34 LYS C N 1
ATOM 1979 C CA . LYS C 1 54 ? 70.326 20.251 74.349 1.00 47.84 34 LYS C CA 1
ATOM 1980 C C . LYS C 1 54 ? 71.497 21.197 74.087 1.00 48.54 34 LYS C C 1
ATOM 1981 O O . LYS C 1 54 ? 72.456 21.233 74.859 1.00 49.22 34 LYS C O 1
ATOM 1987 N N . LEU C 1 55 ? 71.408 21.963 73.003 1.00 44.95 35 LEU C N 1
ATOM 1988 C CA . LEU C 1 55 ? 72.442 22.932 72.647 1.00 40.21 35 LEU C CA 1
ATOM 1989 C C . LEU C 1 55 ? 72.691 23.940 73.754 1.00 44.75 35 LEU C C 1
ATOM 1990 O O . LEU C 1 55 ? 73.836 24.183 74.138 1.00 41.43 35 LEU C O 1
ATOM 1995 N N . ASN C 1 56 ? 71.610 24.533 74.252 1.00 49.85 36 ASN C N 1
ATOM 1996 C CA . ASN C 1 56 ? 71.695 25.524 75.315 1.00 44.81 36 ASN C CA 1
ATOM 1997 C C . ASN C 1 56 ? 72.403 24.979 76.543 1.00 37.17 36 ASN C C 1
ATOM 1998 O O . ASN C 1 56 ? 73.240 25.655 77.133 1.00 39.04 36 ASN C O 1
ATOM 2003 N N . LYS C 1 57 ? 72.070 23.746 76.913 1.00 40.03 37 LYS C N 1
ATOM 2004 C CA . LYS C 1 57 ? 72.651 23.114 78.091 1.00 40.22 37 LYS C CA 1
ATOM 2005 C C . LYS C 1 57 ? 74.137 22.840 77.896 1.00 42.86 37 LYS C C 1
ATOM 2006 O O . LYS C 1 57 ? 74.936 23.024 78.815 1.00 43.58 37 LYS C O 1
ATOM 2012 N N . ILE C 1 58 ? 74.498 22.395 76.695 1.00 39.40 38 ILE C N 1
ATOM 2013 C CA . ILE C 1 58 ? 75.895 22.164 76.346 1.00 40.65 38 ILE C CA 1
ATOM 2014 C C . ILE C 1 58 ? 76.664 23.485 76.363 1.00 38.66 38 ILE C C 1
ATOM 2015 O O . ILE C 1 58 ? 77.805 23.548 76.821 1.00 35.86 38 ILE C O 1
ATOM 2020 N N . ASN C 1 59 ? 76.018 24.537 75.870 1.00 40.09 39 ASN C N 1
ATOM 2021 C CA . ASN C 1 59 ? 76.578 25.883 75.894 1.00 38.17 39 ASN C CA 1
ATOM 2022 C C . ASN C 1 59 ? 76.910 26.305 77.323 1.00 40.33 39 ASN C C 1
ATOM 2023 O O . ASN C 1 59 ? 77.986 26.844 77.590 1.00 38.08 39 ASN C O 1
ATOM 2028 N N . ASP C 1 60 ? 75.986 26.033 78.241 1.00 41.93 40 ASP C N 1
ATOM 2029 C CA . ASP C 1 60 ? 76.138 26.435 79.636 1.00 41.15 40 ASP C CA 1
ATOM 2030 C C . ASP C 1 60 ? 77.245 25.664 80.352 1.00 39.74 40 ASP C C 1
ATOM 2031 O O . ASP C 1 60 ? 78.013 26.237 81.120 1.00 40.38 40 ASP C O 1
ATOM 2036 N N . TYR C 1 61 ? 77.318 24.363 80.095 1.00 37.69 41 TYR C N 1
ATOM 2037 C CA . TYR C 1 61 ? 78.263 23.496 80.790 1.00 35.71 41 TYR C CA 1
ATOM 2038 C C . TYR C 1 61 ? 79.709 23.706 80.336 1.00 35.52 41 TYR C C 1
ATOM 2039 O O . TYR C 1 61 ? 80.630 23.678 81.152 1.00 38.13 41 TYR C O 1
ATOM 2048 N N . ILE C 1 62 ? 79.909 23.917 79.038 1.00 41.64 42 ILE C N 1
ATOM 2049 C CA . ILE C 1 62 ? 81.246 24.189 78.521 1.00 38.90 42 ILE C CA 1
ATOM 2050 C C . ILE C 1 62 ? 81.752 25.520 79.073 1.00 35.63 42 ILE C C 1
ATOM 2051 O O . ILE C 1 62 ? 82.873 25.609 79.572 1.00 36.38 42 ILE C O 1
ATOM 2056 N N . GLU C 1 63 ? 80.909 26.546 78.993 1.00 35.59 43 GLU C N 1
ATOM 2057 C CA . GLU C 1 63 ? 81.231 27.861 79.538 1.00 38.31 43 GLU C CA 1
ATOM 2058 C C . GLU C 1 63 ? 81.488 27.783 81.041 1.00 41.09 43 GLU C C 1
ATOM 2059 O O . GLU C 1 63 ? 82.331 28.503 81.579 1.00 42.24 43 GLU C O 1
ATOM 2065 N N . LEU C 1 64 ? 80.758 26.900 81.711 1.00 38.46 44 LEU C N 1
ATOM 2066 C CA . LEU C 1 64 ? 80.940 26.673 83.135 1.00 39.34 44 LEU C CA 1
ATOM 2067 C C . LEU C 1 64 ? 82.293 26.024 83.408 1.00 46.80 44 LEU C C 1
ATOM 2068 O O . LEU C 1 64 ? 82.955 26.336 84.400 1.00 45.71 44 LEU C O 1
ATOM 2073 N N . LEU C 1 65 ? 82.698 25.113 82.527 1.00 43.13 45 LEU C N 1
ATOM 2074 C CA . LEU C 1 65 ? 84.006 24.479 82.641 1.00 43.50 45 LEU C CA 1
ATOM 2075 C C . LEU C 1 65 ? 85.106 25.514 82.430 1.00 42.28 45 LEU C C 1
ATOM 2076 O O . LEU C 1 65 ? 86.165 25.452 83.054 1.00 38.66 45 LEU C O 1
ATOM 2081 N N . SER C 1 66 ? 84.837 26.474 81.551 1.00 39.83 46 SER C N 1
ATOM 2082 C CA . SER C 1 66 ? 85.797 27.522 81.236 1.00 39.49 46 SER C CA 1
ATOM 2083 C C . SER C 1 66 ? 86.048 28.445 82.423 1.00 46.32 46 SER C C 1
ATOM 2084 O O . SER C 1 66 ? 87.171 28.897 82.642 1.00 48.80 46 SER C O 1
ATOM 2087 N N . GLN C 1 67 ? 84.993 28.746 83.172 1.00 45.56 47 GLN C N 1
ATOM 2088 C CA . GLN C 1 67 ? 85.115 29.620 84.333 1.00 44.00 47 GLN C CA 1
ATOM 2089 C C . GLN C 1 67 ? 85.655 28.916 85.584 1.00 45.65 47 GLN C C 1
ATOM 2090 O O . GLN C 1 67 ? 86.573 29.419 86.229 1.00 51.53 47 GLN C O 1
ATOM 2096 N N . HIS C 1 68 ? 85.074 27.771 85.936 1.00 44.95 48 HIS C N 1
ATOM 2097 C CA . HIS C 1 68 ? 85.423 27.099 87.191 1.00 44.78 48 HIS C CA 1
ATOM 2098 C C . HIS C 1 68 ? 86.391 25.913 87.124 1.00 48.60 48 HIS C C 1
ATOM 2099 O O . HIS C 1 68 ? 86.813 25.411 88.164 1.00 51.21 48 HIS C O 1
ATOM 2106 N N . GLY C 1 69 ? 86.763 25.476 85.927 1.00 46.41 49 GLY C N 1
ATOM 2107 C CA . GLY C 1 69 ? 87.515 24.240 85.798 1.00 39.69 49 GLY C CA 1
ATOM 2108 C C . GLY C 1 69 ? 86.783 23.062 86.424 1.00 41.52 49 GLY C C 1
ATOM 2109 O O . GLY C 1 69 ? 85.554 23.020 86.431 1.00 43.51 49 GLY C O 1
ATOM 2110 N N . THR C 1 70 ? 87.537 22.113 86.971 1.00 49.08 50 THR C N 1
ATOM 2111 C CA . THR C 1 70 ? 86.961 20.913 87.584 1.00 47.07 50 THR C CA 1
ATOM 2112 C C . THR C 1 70 ? 86.362 21.164 88.971 1.00 51.44 50 THR C C 1
ATOM 2113 O O . THR C 1 70 ? 85.784 20.262 89.578 1.00 48.24 50 THR C O 1
ATOM 2117 N N . ARG C 1 71 ? 86.509 22.383 89.480 1.00 49.72 51 ARG C N 1
ATOM 2118 C CA . ARG C 1 71 ? 85.934 22.724 90.776 1.00 54.88 51 ARG C CA 1
ATOM 2119 C C . ARG C 1 71 ? 84.453 23.083 90.649 1.00 56.51 51 ARG C C 1
ATOM 2120 O O . ARG C 1 71 ? 83.794 23.394 91.640 1.00 64.31 51 ARG C O 1
ATOM 2128 N N . ALA C 1 72 ? 83.935 23.038 89.424 1.00 62.26 52 ALA C N 1
ATOM 2129 C CA . ALA C 1 72 ? 82.502 23.187 89.190 1.00 57.01 52 ALA C CA 1
ATOM 2130 C C . ALA C 1 72 ? 81.746 22.024 89.831 1.00 58.11 52 ALA C C 1
ATOM 2131 O O . ALA C 1 72 ? 80.602 22.174 90.262 1.00 54.93 52 ALA C O 1
ATOM 2133 N N . GLY C 1 73 ? 82.398 20.864 89.878 1.00 55.86 53 GLY C N 1
ATOM 2134 C CA . GLY C 1 73 ? 81.875 19.698 90.571 1.00 46.98 53 GLY C CA 1
ATOM 2135 C C . GLY C 1 73 ? 80.591 19.123 90.006 1.00 48.28 53 GLY C C 1
ATOM 2136 O O . GLY C 1 73 ? 80.143 19.505 88.925 1.00 54.05 53 GLY C O 1
ATOM 2137 N N . GLU C 1 74 ? 80.005 18.190 90.749 1.00 48.90 54 GLU C N 1
ATOM 2138 C CA . GLU C 1 74 ? 78.735 17.570 90.388 1.00 47.80 54 GLU C CA 1
ATOM 2139 C C . GLU C 1 74 ? 77.621 18.608 90.462 1.00 52.33 54 GLU C C 1
ATOM 2140 O O . GLU C 1 74 ? 77.747 19.599 91.183 1.00 49.99 54 GLU C O 1
ATOM 2146 N N . PRO C 1 75 ? 76.521 18.402 89.720 1.00 50.62 55 PRO C N 1
ATOM 2147 C CA . PRO C 1 75 ? 76.216 17.399 88.689 1.00 51.04 55 PRO C CA 1
ATOM 2148 C C . PRO C 1 75 ? 76.949 17.631 87.365 1.00 49.25 55 PRO C C 1
ATOM 2149 O O . PRO C 1 75 ? 76.984 16.733 86.521 1.00 46.82 55 PRO C O 1
ATOM 2153 N N . TYR C 1 76 ? 77.489 18.834 87.184 1.00 46.13 56 TYR C N 1
ATOM 2154 C CA . TYR C 1 76 ? 78.096 19.245 85.918 1.00 51.26 56 TYR C CA 1
ATOM 2155 C C . TYR C 1 76 ? 79.225 18.328 85.451 1.00 47.81 56 TYR C C 1
ATOM 2156 O O . TYR C 1 76 ? 79.358 18.055 84.257 1.00 42.04 56 TYR C O 1
ATOM 2165 N N . ILE C 1 77 ? 80.034 17.859 86.396 1.00 46.30 57 ILE C N 1
ATOM 2166 C CA . ILE C 1 77 ? 81.277 17.173 86.065 1.00 47.38 57 ILE C CA 1
ATOM 2167 C C . ILE C 1 77 ? 81.539 15.949 86.943 1.00 47.41 57 ILE C C 1
ATOM 2168 O O . ILE C 1 77 ? 81.402 16.009 88.164 1.00 56.33 57 ILE C O 1
ATOM 2173 N N . LYS C 1 78 ? 81.902 14.837 86.310 1.00 43.95 58 LYS C N 1
ATOM 2174 C CA . LYS C 1 78 ? 82.368 13.652 87.024 1.00 43.41 58 LYS C CA 1
ATOM 2175 C C . LYS C 1 78 ? 83.715 13.196 86.482 1.00 44.07 58 LYS C C 1
ATOM 2176 O O . LYS C 1 78 ? 83.956 13.256 85.277 1.00 41.45 58 LYS C O 1
ATOM 2182 N N . HIS C 1 79 ? 84.593 12.741 87.369 1.00 44.42 59 HIS C N 1
ATOM 2183 C CA . HIS C 1 79 ? 85.797 12.052 86.928 1.00 42.35 59 HIS C CA 1
ATOM 2184 C C . HIS C 1 79 ? 85.409 10.632 86.554 1.00 39.32 59 HIS C C 1
ATOM 2185 O O . HIS C 1 79 ? 84.573 10.019 87.214 1.00 40.72 59 HIS C O 1
ATOM 2192 N N . LEU C 1 80 ? 86.001 10.114 85.485 1.00 44.41 60 LEU C N 1
ATOM 2193 C CA . LEU C 1 80 ? 85.702 8.757 85.058 1.00 44.19 60 LEU C CA 1
ATOM 2194 C C . LEU C 1 80 ? 86.840 7.813 85.406 1.00 47.16 60 LEU C C 1
ATOM 2195 O O . LEU C 1 80 ? 86.749 7.035 86.354 1.00 56.04 60 LEU C O 1
ATOM 2200 N N . ASP C 1 81 ? 87.913 7.884 84.630 1.00 49.27 61 ASP C N 1
ATOM 2201 C CA . ASP C 1 81 ? 89.090 7.069 84.885 1.00 53.33 61 ASP C CA 1
ATOM 2202 C C . ASP C 1 81 ? 90.361 7.818 84.498 1.00 48.12 61 ASP C C 1
ATOM 2203 O O . ASP C 1 81 ? 90.431 8.410 83.422 1.00 48.79 61 ASP C O 1
ATOM 2208 N N . ALA C 1 82 ? 91.362 7.769 85.374 1.00 51.48 62 ALA C N 1
ATOM 2209 C CA . ALA C 1 82 ? 92.653 8.414 85.141 1.00 46.50 62 ALA C CA 1
ATOM 2210 C C . ALA C 1 82 ? 92.499 9.879 84.728 1.00 44.57 62 ALA C C 1
ATOM 2211 O O . ALA C 1 82 ? 91.892 10.669 85.449 1.00 40.72 62 ALA C O 1
ATOM 2213 N N . GLU C 1 83 ? 93.035 10.235 83.563 1.00 47.76 63 GLU C N 1
ATOM 2214 C CA . GLU C 1 83 ? 92.990 11.621 83.101 1.00 48.50 63 GLU C CA 1
ATOM 2215 C C . GLU C 1 83 ? 91.630 12.007 82.534 1.00 45.96 63 GLU C C 1
ATOM 2216 O O . GLU C 1 83 ? 91.379 13.180 82.263 1.00 45.59 63 GLU C O 1
ATOM 2222 N N . ILE C 1 84 ? 90.751 11.026 82.361 1.00 41.38 64 ILE C N 1
ATOM 2223 C CA . ILE C 1 84 ? 89.489 11.259 81.668 1.00 44.80 64 ILE C CA 1
ATOM 2224 C C . ILE C 1 84 ? 88.372 11.763 82.583 1.00 43.59 64 ILE C C 1
ATOM 2225 O O . ILE C 1 84 ? 88.057 11.147 83.601 1.00 40.86 64 ILE C O 1
ATOM 2230 N N . TRP C 1 85 ? 87.771 12.881 82.186 1.00 41.23 65 TRP C N 1
ATOM 2231 C CA . TRP C 1 85 ? 86.634 13.474 82.884 1.00 42.23 65 TRP C CA 1
ATOM 2232 C C . TRP C 1 85 ? 85.461 13.575 81.914 1.00 44.96 65 TRP C C 1
ATOM 2233 O O . TRP C 1 85 ? 85.650 13.455 80.702 1.00 42.58 65 TRP C O 1
ATOM 2244 N N . GLU C 1 86 ? 84.253 13.792 82.429 1.00 43.81 66 GLU C N 1
ATOM 2245 C CA . GLU C 1 86 ? 83.102 13.977 81.547 1.00 45.27 66 GLU C CA 1
ATOM 2246 C C . GLU C 1 86 ? 82.199 15.145 81.942 1.00 44.04 66 GLU C C 1
ATOM 2247 O O . GLU C 1 86 ? 81.898 15.357 83.120 1.00 48.55 66 GLU C O 1
ATOM 2253 N N . LEU C 1 87 ? 81.788 15.909 80.934 1.00 43.40 67 LEU C N 1
ATOM 2254 C CA . LEU C 1 87 ? 80.740 16.913 81.078 1.00 43.24 67 LEU C CA 1
ATOM 2255 C C . LEU C 1 87 ? 79.389 16.241 80.904 1.00 43.40 67 LEU C C 1
ATOM 2256 O O . LEU C 1 87 ? 79.210 15.446 79.985 1.00 41.93 67 LEU C O 1
ATOM 2261 N N . ARG C 1 88 ? 78.426 16.578 81.755 1.00 49.33 68 ARG C N 1
ATOM 2262 C CA . ARG C 1 88 ? 77.144 15.881 81.723 1.00 49.91 68 ARG C CA 1
ATOM 2263 C C . ARG C 1 88 ? 75.935 16.801 81.556 1.00 50.14 68 ARG C C 1
ATOM 2264 O O . ARG C 1 88 ? 75.055 16.815 82.418 1.00 50.08 68 ARG C O 1
ATOM 2272 N N . PRO C 1 89 ? 75.882 17.582 80.458 1.00 45.74 69 PRO C N 1
ATOM 2273 C CA . PRO C 1 89 ? 74.622 18.301 80.244 1.00 48.36 69 PRO C CA 1
ATOM 2274 C C . PRO C 1 89 ? 73.503 17.352 79.829 1.00 50.37 69 PRO C C 1
ATOM 2275 O O . PRO C 1 89 ? 73.661 16.639 78.833 1.00 50.76 69 PRO C O 1
ATOM 2279 N N . LEU C 1 90 ? 72.377 17.399 80.534 1.00 46.86 70 LEU C N 1
ATOM 2280 C CA . LEU C 1 90 ? 71.248 16.513 80.261 1.00 45.43 70 LEU C CA 1
ATOM 2281 C C . LEU C 1 90 ? 71.697 15.068 80.056 1.00 46.38 70 LEU C C 1
ATOM 2282 O O . LEU C 1 90 ? 72.372 14.495 80.912 1.00 44.94 70 LEU C O 1
ATOM 2287 N N . ARG C 1 91 ? 71.337 14.490 78.914 1.00 49.31 71 ARG C N 1
ATOM 2288 C CA . ARG C 1 91 ? 71.724 13.119 78.597 1.00 51.37 71 ARG C CA 1
ATOM 2289 C C . ARG C 1 91 ? 72.998 13.069 77.755 1.00 49.41 71 ARG C C 1
ATOM 2290 O O . ARG C 1 91 ? 73.483 11.991 77.411 1.00 47.09 71 ARG C O 1
ATOM 2298 N N . ASP C 1 92 ? 73.533 14.240 77.426 1.00 44.79 72 ASP C N 1
ATOM 2299 C CA . ASP C 1 92 ? 74.756 14.327 76.636 1.00 47.59 72 ASP C CA 1
ATOM 2300 C C . ASP C 1 92 ? 76.003 14.166 77.500 1.00 50.23 72 ASP C C 1
ATOM 2301 O O . ASP C 1 92 ? 76.087 14.722 78.597 1.00 51.16 72 ASP C O 1
ATOM 2306 N N . ARG C 1 93 ? 76.971 13.406 76.996 1.00 47.09 73 ARG C N 1
ATOM 2307 C CA . ARG C 1 93 ? 78.240 13.217 77.691 1.00 45.26 73 ARG C CA 1
ATOM 2308 C C . ARG C 1 93 ? 79.409 13.657 76.811 1.00 48.38 73 ARG C C 1
ATOM 2309 O O . ARG C 1 93 ? 79.552 13.196 75.676 1.00 50.09 73 ARG C O 1
ATOM 2317 N N . ILE C 1 94 ? 80.232 14.559 77.335 1.00 41.43 74 ILE C N 1
ATOM 2318 C CA . ILE C 1 94 ? 81.410 15.031 76.619 1.00 41.76 74 ILE C CA 1
ATOM 2319 C C . ILE C 1 94 ? 82.666 14.727 77.419 1.00 42.63 74 ILE C C 1
ATOM 2320 O O . ILE C 1 94 ? 82.881 15.294 78.489 1.00 45.04 74 ILE C O 1
ATOM 2325 N N . LEU C 1 95 ? 83.497 13.832 76.902 1.00 40.81 75 LEU C N 1
ATOM 2326 C CA . LEU C 1 95 ? 84.713 13.452 77.605 1.00 37.99 75 LEU C CA 1
ATOM 2327 C C . LEU C 1 95 ? 85.797 14.491 77.354 1.00 40.95 75 LEU C C 1
ATOM 2328 O O . LEU C 1 95 ? 85.984 14.947 76.225 1.00 46.11 75 LEU C O 1
ATOM 2333 N N . PHE C 1 96 ? 86.506 14.878 78.407 1.00 41.98 76 PHE C N 1
ATOM 2334 C CA . PHE C 1 96 ? 87.584 15.844 78.256 1.00 42.77 76 PHE C CA 1
ATOM 2335 C C . PHE C 1 96 ? 88.734 15.537 79.203 1.00 40.36 76 PHE C C 1
ATOM 2336 O O . PHE C 1 96 ? 88.654 14.617 80.017 1.00 39.45 76 PHE C O 1
ATOM 2344 N N . VAL C 1 97 ? 89.794 16.329 79.102 1.00 37.98 77 VAL C N 1
ATOM 2345 C CA . VAL C 1 97 ? 91.015 16.072 79.846 1.00 34.71 77 VAL C CA 1
ATOM 2346 C C . VAL C 1 97 ? 91.685 17.395 80.202 1.00 38.19 77 VAL C C 1
ATOM 2347 O O . VAL C 1 97 ? 91.534 18.388 79.487 1.00 37.40 77 VAL C O 1
ATOM 2351 N N . ALA C 1 98 ? 92.395 17.424 81.325 1.00 43.27 78 ALA C N 1
ATOM 2352 C CA . ALA C 1 98 ? 93.171 18.602 81.684 1.00 45.55 78 ALA C CA 1
ATOM 2353 C C . ALA C 1 98 ? 94.321 18.766 80.699 1.00 40.94 78 ALA C C 1
ATOM 2354 O O . ALA C 1 98 ? 94.907 17.784 80.248 1.00 45.34 78 ALA C O 1
ATOM 2356 N N . TRP C 1 99 ? 94.637 20.012 80.367 1.00 43.91 79 TRP C N 1
ATOM 2357 C CA . TRP C 1 99 ? 95.681 20.312 79.397 1.00 44.03 79 TRP C CA 1
ATOM 2358 C C . TRP C 1 99 ? 96.564 21.437 79.939 1.00 53.88 79 TRP C C 1
ATOM 2359 O O . TRP C 1 99 ? 96.195 22.102 80.908 1.00 58.82 79 TRP C O 1
ATOM 2370 N N . MET C 1 100 ? 97.723 21.649 79.320 1.00 56.11 80 MET C N 1
ATOM 2371 C CA . MET C 1 100 ? 98.717 22.595 79.836 1.00 62.98 80 MET C CA 1
ATOM 2372 C C . MET C 1 100 ? 98.199 24.033 79.929 1.00 63.97 80 MET C C 1
ATOM 2373 O O . MET C 1 100 ? 97.297 24.427 79.189 1.00 62.10 80 MET C O 1
ATOM 2378 N N . ASP C 1 101 ? 98.770 24.793 80.864 1.00 63.61 81 ASP C N 1
ATOM 2379 C CA . ASP C 1 101 ? 98.378 26.177 81.132 1.00 64.37 81 ASP C CA 1
ATOM 2380 C C . ASP C 1 101 ? 96.926 26.223 81.607 1.00 62.85 81 ASP C C 1
ATOM 2381 O O . ASP C 1 101 ? 96.148 27.078 81.185 1.00 69.42 81 ASP C O 1
ATOM 2386 N N . GLY C 1 102 ? 96.571 25.288 82.483 1.00 54.83 82 GLY C N 1
ATOM 2387 C CA . GLY C 1 102 ? 95.234 25.215 83.049 1.00 53.42 82 GLY C CA 1
ATOM 2388 C C . GLY C 1 102 ? 94.098 25.207 82.041 1.00 55.86 82 GLY C C 1
ATOM 2389 O O . GLY C 1 102 ? 93.014 25.718 82.321 1.00 51.98 82 GLY C O 1
ATOM 2390 N N . SER C 1 103 ? 94.336 24.626 80.868 1.00 50.59 83 SER C N 1
ATOM 2391 C CA . SER C 1 103 ? 93.303 24.550 79.844 1.00 44.83 83 SER C CA 1
ATOM 2392 C C . SER C 1 103 ? 92.667 23.163 79.815 1.00 43.72 83 SER C C 1
ATOM 2393 O O . SER C 1 103 ? 93.068 22.271 80.563 1.00 42.93 83 SER C O 1
ATOM 2396 N N . PHE C 1 104 ? 91.676 22.988 78.946 1.00 39.18 84 PHE C N 1
ATOM 2397 C CA . PHE C 1 104 ? 90.978 21.714 78.817 1.00 38.58 84 PHE C CA 1
ATOM 2398 C C . PHE C 1 104 ? 90.764 21.364 77.350 1.00 38.17 84 PHE C C 1
ATOM 2399 O O . PHE C 1 104 ? 90.585 22.246 76.512 1.00 34.79 84 PHE C O 1
ATOM 2407 N N . VAL C 1 105 ? 90.779 20.073 77.045 1.00 35.34 85 VAL C N 1
ATOM 2408 C CA . VAL C 1 105 ? 90.549 19.610 75.685 1.00 36.34 85 VAL C CA 1
ATOM 2409 C C . VAL C 1 105 ? 89.325 18.708 75.620 1.00 39.21 85 VAL C C 1
ATOM 2410 O O . VAL C 1 105 ? 89.293 17.654 76.254 1.00 42.54 85 VAL C O 1
ATOM 2414 N N . LEU C 1 106 ? 88.321 19.117 74.851 1.00 33.81 86 LEU C N 1
ATOM 2415 C CA . LEU C 1 106 ? 87.134 18.290 74.669 1.00 36.62 86 LEU C CA 1
ATOM 2416 C C . LEU C 1 106 ? 87.420 17.201 73.636 1.00 43.62 86 LEU C C 1
ATOM 2417 O O . LEU C 1 106 ? 87.700 17.492 72.470 1.00 37.66 86 LEU C O 1
ATOM 2422 N N . LEU C 1 107 ? 87.330 15.946 74.069 1.00 46.47 87 LEU C N 1
ATOM 2423 C CA . LEU C 1 107 ? 87.742 14.818 73.240 1.00 45.11 87 LEU C CA 1
ATOM 2424 C C . LEU C 1 107 ? 86.644 14.364 72.284 1.00 47.77 87 LEU C C 1
ATOM 2425 O O . LEU C 1 107 ? 86.760 14.561 71.073 1.00 40.90 87 LEU C O 1
ATOM 2430 N N . HIS C 1 108 ? 85.587 13.751 72.809 1.00 50.11 88 HIS C N 1
ATOM 2431 C CA . HIS C 1 108 ? 84.463 13.383 71.952 1.00 47.18 88 HIS C CA 1
ATOM 2432 C C . HIS C 1 108 ? 83.149 13.267 72.715 1.00 44.08 88 HIS C C 1
ATOM 2433 O O . HIS C 1 108 ? 83.093 13.431 73.935 1.00 47.83 88 HIS C O 1
ATOM 2440 N N . HIS C 1 109 ? 82.091 12.983 71.968 1.00 51.32 89 HIS C N 1
ATOM 2441 C CA . HIS C 1 109 ? 80.730 12.953 72.488 1.00 50.71 89 HIS C CA 1
ATOM 2442 C C . HIS C 1 109 ? 80.134 11.557 72.418 1.00 49.30 89 HIS C C 1
ATOM 2443 O O . HIS C 1 109 ? 80.475 10.781 71.530 1.00 57.12 89 HIS C O 1
ATOM 2450 N N . PHE C 1 110 ? 79.242 11.248 73.352 1.00 48.94 90 PHE C N 1
ATOM 2451 C CA . PHE C 1 110 ? 78.289 10.156 73.188 1.00 51.92 90 PHE C CA 1
ATOM 2452 C C . PHE C 1 110 ? 77.044 10.454 74.011 1.00 48.80 90 PHE C C 1
ATOM 2453 O O . PHE C 1 110 ? 77.081 11.274 74.927 1.00 47.00 90 PHE C O 1
ATOM 2461 N N . MET C 1 111 ? 75.946 9.785 73.675 1.00 54.16 91 MET C N 1
ATOM 2462 C CA . MET C 1 111 ? 74.690 9.933 74.401 1.00 56.40 91 MET C CA 1
ATOM 2463 C C . MET C 1 111 ? 74.562 8.861 75.481 1.00 52.81 91 MET C C 1
ATOM 2464 O O . MET C 1 111 ? 74.995 7.722 75.292 1.00 55.62 91 MET C O 1
ATOM 2469 N N . LYS C 1 112 ? 73.974 9.243 76.612 1.00 64.80 92 LYS C N 1
ATOM 2470 C CA . LYS C 1 112 ? 73.746 8.342 77.741 1.00 65.93 92 LYS C CA 1
ATOM 2471 C C . LYS C 1 112 ? 73.013 7.070 77.337 1.00 69.68 92 LYS C C 1
ATOM 2472 O O . LYS C 1 112 ? 71.962 7.124 76.697 1.00 75.26 92 LYS C O 1
ATOM 2478 N N . ARG C 1 113 ? 73.573 5.926 77.713 1.00 78.21 93 ARG C N 1
ATOM 2479 C CA . ARG C 1 113 ? 72.931 4.655 77.424 1.00 81.47 93 ARG C CA 1
ATOM 2480 C C . ARG C 1 113 ? 72.773 3.844 78.724 1.00 89.72 93 ARG C C 1
ATOM 2481 O O . ARG C 1 113 ? 71.674 3.779 79.264 1.00 91.58 93 ARG C O 1
ATOM 2489 N N . THR C 1 114 ? 73.857 3.298 79.275 1.00 88.16 94 THR C N 1
ATOM 2490 C CA . THR C 1 114 ? 73.747 2.436 80.455 1.00 89.45 94 THR C CA 1
ATOM 2491 C C . THR C 1 114 ? 73.495 3.257 81.718 1.00 93.60 94 THR C C 1
ATOM 2492 O O . THR C 1 114 ? 73.297 4.467 81.644 1.00 91.56 94 THR C O 1
ATOM 2496 N N . GLN C 1 115 ? 73.496 2.601 82.875 1.00 94.47 95 GLN C N 1
ATOM 2497 C CA . GLN C 1 115 ? 73.273 3.305 84.136 1.00 96.24 95 GLN C CA 1
ATOM 2498 C C . GLN C 1 115 ? 74.448 4.236 84.458 1.00 93.25 95 GLN C C 1
ATOM 2499 O O . GLN C 1 115 ? 74.276 5.244 85.140 1.00 88.45 95 GLN C O 1
ATOM 2505 N N . LYS C 1 116 ? 75.638 3.905 83.958 1.00 89.63 96 LYS C N 1
ATOM 2506 C CA . LYS C 1 116 ? 76.777 4.824 84.024 1.00 87.23 96 LYS C CA 1
ATOM 2507 C C . LYS C 1 116 ? 77.751 4.534 82.875 1.00 87.34 96 LYS C C 1
ATOM 2508 O O . LYS C 1 116 ? 77.802 3.417 82.366 1.00 89.28 96 LYS C O 1
ATOM 2514 N N . THR C 1 117 ? 78.533 5.550 82.513 1.00 81.62 97 THR C N 1
ATOM 2515 C CA . THR C 1 117 ? 79.352 5.607 81.307 1.00 78.98 97 THR C CA 1
ATOM 2516 C C . THR C 1 117 ? 80.215 4.366 81.019 1.00 79.54 97 THR C C 1
ATOM 2517 O O . THR C 1 117 ? 81.009 3.937 81.860 1.00 81.71 97 THR C O 1
ATOM 2521 N N . PRO C 1 118 ? 80.048 3.792 79.810 1.00 78.99 98 PRO C N 1
ATOM 2522 C CA . PRO C 1 118 ? 80.693 2.565 79.319 1.00 75.61 98 PRO C CA 1
ATOM 2523 C C . PRO C 1 118 ? 82.211 2.646 79.172 1.00 70.16 98 PRO C C 1
ATOM 2524 O O . PRO C 1 118 ? 82.772 3.728 79.001 1.00 72.97 98 PRO C O 1
ATOM 2528 N N . LYS C 1 119 ? 82.855 1.484 79.217 1.00 71.03 99 LYS C N 1
ATOM 2529 C CA . LYS C 1 119 ? 84.303 1.376 79.075 1.00 73.83 99 LYS C CA 1
ATOM 2530 C C . LYS C 1 119 ? 84.777 1.674 77.653 1.00 72.95 99 LYS C C 1
ATOM 2531 O O . LYS C 1 119 ? 85.912 2.104 77.447 1.00 70.37 99 LYS C O 1
ATOM 2537 N N . ARG C 1 120 ? 83.907 1.432 76.676 1.00 72.32 100 ARG C N 1
ATOM 2538 C CA . ARG C 1 120 ? 84.227 1.676 75.270 1.00 72.29 100 ARG C CA 1
ATOM 2539 C C . ARG C 1 120 ? 84.625 3.123 75.043 1.00 70.32 100 ARG C C 1
ATOM 2540 O O . ARG C 1 120 ? 85.616 3.413 74.371 1.00 69.04 100 ARG C O 1
ATOM 2548 N N . GLU C 1 121 ? 83.831 4.027 75.608 1.00 66.72 101 GLU C N 1
ATOM 2549 C CA . GLU C 1 121 ? 84.041 5.456 75.436 1.00 62.76 101 GLU C CA 1
ATOM 2550 C C . GLU C 1 121 ? 85.300 5.913 76.162 1.00 59.76 101 GLU C C 1
ATOM 2551 O O . GLU C 1 121 ? 86.083 6.701 75.628 1.00 51.97 101 GLU C O 1
ATOM 2557 N N . ILE C 1 122 ? 85.486 5.415 77.382 1.00 61.24 102 ILE C N 1
ATOM 2558 C CA . ILE C 1 122 ? 86.657 5.755 78.182 1.00 61.02 102 ILE C CA 1
ATOM 2559 C C . ILE C 1 122 ? 87.945 5.393 77.448 1.00 55.75 102 ILE C C 1
ATOM 2560 O O . ILE C 1 122 ? 88.866 6.204 77.367 1.00 52.67 102 ILE C O 1
ATOM 2565 N N . GLU C 1 123 ? 88.001 4.186 76.892 1.00 60.10 103 GLU C N 1
ATOM 2566 C CA . GLU C 1 123 ? 89.197 3.756 76.178 1.00 62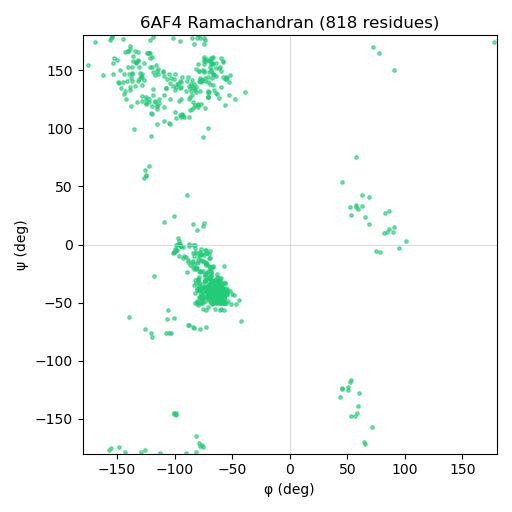.35 103 GLU C CA 1
ATOM 2567 C C . GLU C 1 123 ? 89.385 4.553 74.893 1.00 60.15 103 GLU C C 1
ATOM 2568 O O . GLU C 1 123 ? 90.516 4.836 74.495 1.00 57.17 103 GLU C O 1
ATOM 2574 N N . GLN C 1 124 ? 88.279 4.912 74.245 1.00 58.83 104 GLN C N 1
ATOM 2575 C CA . GLN C 1 124 ? 88.348 5.756 73.057 1.00 56.29 104 GLN C CA 1
ATOM 2576 C C . GLN C 1 124 ? 88.914 7.125 73.416 1.00 55.76 104 GLN C C 1
ATOM 2577 O O . GLN C 1 124 ? 89.679 7.711 72.649 1.00 54.67 104 GLN C O 1
ATOM 2583 N N . ALA C 1 125 ? 88.536 7.626 74.588 1.00 46.11 105 ALA C N 1
ATOM 2584 C CA . ALA C 1 125 ? 89.079 8.881 75.089 1.00 48.28 105 ALA C CA 1
ATOM 2585 C C . ALA C 1 125 ? 90.578 8.758 75.356 1.00 50.78 105 ALA C C 1
ATOM 2586 O O . ALA C 1 125 ? 91.347 9.668 75.039 1.00 50.00 105 ALA C O 1
ATOM 2588 N N . LYS C 1 126 ? 90.988 7.633 75.938 1.00 47.74 106 LYS C N 1
ATOM 2589 C CA . LYS C 1 126 ? 92.401 7.384 76.213 1.00 49.58 106 LYS C CA 1
ATOM 2590 C C . LYS C 1 126 ? 93.220 7.413 74.924 1.00 49.72 106 LYS C C 1
ATOM 2591 O O . LYS C 1 126 ? 94.302 7.997 74.883 1.00 51.83 106 LYS C O 1
ATOM 2597 N N . ARG C 1 127 ? 92.691 6.782 73.877 1.00 54.45 107 ARG C N 1
ATOM 2598 C CA . ARG C 1 127 ? 93.344 6.760 72.567 1.00 51.61 107 ARG C CA 1
ATOM 2599 C C . ARG C 1 127 ? 93.514 8.162 71.990 1.00 52.82 107 ARG C C 1
ATOM 2600 O O . ARG C 1 127 ? 94.573 8.505 71.460 1.00 50.29 107 ARG C O 1
ATOM 2608 N N . GLU C 1 128 ? 92.460 8.966 72.093 1.00 52.26 108 GLU C N 1
ATOM 2609 C CA . GLU C 1 128 ? 92.479 10.328 71.579 1.00 46.70 108 GLU C CA 1
ATOM 2610 C C . GLU C 1 128 ? 93.482 11.189 72.337 1.00 51.60 108 GLU C C 1
ATOM 2611 O O . GLU C 1 128 ? 94.137 12.043 71.744 1.00 48.51 108 GLU C O 1
ATOM 2617 N N . LEU C 1 129 ? 93.608 10.949 73.641 1.00 50.09 109 LEU C N 1
ATOM 2618 C CA . LEU C 1 129 ? 94.595 11.645 74.465 1.00 46.44 109 LEU C CA 1
ATOM 2619 C C . LEU C 1 129 ? 96.023 11.252 74.086 1.00 50.38 109 LEU C C 1
ATOM 2620 O O . LEU C 1 129 ? 96.905 12.104 73.985 1.00 53.14 109 LEU C O 1
ATOM 2625 N N . ALA C 1 130 ? 96.248 9.958 73.882 1.00 48.28 110 ALA C N 1
ATOM 2626 C CA . ALA C 1 130 ? 97.559 9.472 73.467 1.00 49.10 110 ALA C CA 1
ATOM 2627 C C . ALA C 1 130 ? 97.925 10.040 72.098 1.00 59.11 110 ALA C C 1
ATOM 2628 O O . ALA C 1 130 ? 99.071 10.425 71.854 1.00 57.72 110 ALA C O 1
ATOM 2630 N N . ASP C 1 131 ? 96.934 10.100 71.216 1.00 52.35 111 ASP C N 1
ATOM 2631 C CA . ASP C 1 131 ? 97.113 10.640 69.875 1.00 54.22 111 ASP C CA 1
ATOM 2632 C C . ASP C 1 131 ? 97.583 12.095 69.885 1.00 60.37 111 ASP C C 1
ATOM 2633 O O . ASP C 1 131 ? 98.477 12.467 69.126 1.00 65.40 111 ASP C O 1
ATOM 2638 N N . LEU C 1 132 ? 96.984 12.920 70.740 1.00 60.98 112 LEU C N 1
ATOM 2639 C CA . LEU C 1 132 ? 97.299 14.347 70.734 1.00 65.04 112 LEU C CA 1
ATOM 2640 C C . LEU C 1 132 ? 98.577 14.687 71.500 1.00 62.94 112 LEU C C 1
ATOM 2641 O O . LEU C 1 132 ? 99.171 15.744 71.286 1.00 60.00 112 LEU C O 1
ATOM 2646 N N . LYS C 1 133 ? 99.000 13.798 72.391 1.00 59.89 113 LYS C N 1
ATOM 2647 C CA . LYS C 1 133 ? 100.278 13.981 73.066 1.00 65.44 113 LYS C CA 1
ATOM 2648 C C . LYS C 1 133 ? 101.425 13.739 72.087 1.00 65.45 113 LYS C C 1
ATOM 2649 O O . LYS C 1 133 ? 102.426 14.455 72.095 1.00 67.30 113 LYS C O 1
ATOM 2655 N N . GLU C 1 134 ? 101.267 12.723 71.243 1.00 61.61 114 GLU C N 1
ATOM 2656 C CA . GLU C 1 134 ? 102.301 12.342 70.287 1.00 68.29 114 GLU C CA 1
ATOM 2657 C C . GLU C 1 134 ? 102.302 13.206 69.024 1.00 74.27 114 GLU C C 1
ATOM 2658 O O . GLU C 1 134 ? 103.358 13.457 68.443 1.00 77.95 114 GLU C O 1
ATOM 2664 N N . ARG C 1 135 ? 101.127 13.663 68.601 1.00 71.21 115 ARG C N 1
ATOM 2665 C CA . ARG C 1 135 ? 101.045 14.602 67.485 1.00 70.06 115 ARG C CA 1
ATOM 2666 C C . ARG C 1 135 ? 101.488 15.990 67.930 1.00 71.85 115 ARG C C 1
ATOM 2667 O O . ARG C 1 135 ? 101.655 16.894 67.112 1.00 73.19 115 ARG C O 1
ATOM 2675 N N . GLY C 1 136 ? 101.681 16.147 69.236 1.00 75.07 116 GLY C N 1
ATOM 2676 C CA . GLY C 1 136 ? 102.199 17.380 69.793 1.00 76.80 116 GLY C CA 1
ATOM 2677 C C . GLY C 1 136 ? 103.707 17.469 69.660 1.00 84.85 116 GLY C C 1
ATOM 2678 O O . GLY C 1 136 ? 104.343 18.319 70.285 1.00 82.74 116 GLY C O 1
ATOM 2679 N N . LEU C 1 137 ? 104.285 16.578 68.860 1.00 89.22 117 LEU C N 1
ATOM 2680 C CA . LEU C 1 137 ? 105.720 16.603 68.623 1.00 91.65 117 LEU C CA 1
ATOM 2681 C C . LEU C 1 137 ? 106.046 16.918 67.161 1.00 91.59 117 LEU C C 1
ATOM 2682 O O . LEU C 1 137 ? 105.915 16.054 66.291 1.00 90.64 117 LEU C O 1
ATOM 2687 N N . ASP C 1 138 ? 106.477 18.150 66.895 1.00 98.70 118 ASP C N 1
ATOM 2688 C CA . ASP C 1 138 ? 106.354 19.232 67.870 1.00 99.86 118 ASP C CA 1
ATOM 2689 C C . ASP C 1 138 ? 105.519 20.400 67.327 1.00 98.37 118 ASP C C 1
ATOM 2690 O O . ASP C 1 138 ? 105.933 21.131 66.426 1.00 87.60 118 ASP C O 1
ATOM 2695 N N . LYS D 2 2 ? 102.381 24.434 69.378 1.00 86.77 2 LYS D N 1
ATOM 2696 C CA . LYS D 2 2 ? 101.717 24.150 68.109 1.00 99.88 2 LYS D CA 1
ATOM 2697 C C . LYS D 2 2 ? 101.437 22.658 67.941 1.00 94.10 2 LYS D C 1
ATOM 2698 O O . LYS D 2 2 ? 102.359 21.842 67.905 1.00 92.30 2 LYS D O 1
ATOM 2704 N N . ASN D 2 3 ? 100.157 22.313 67.838 1.00 90.34 3 ASN D N 1
ATOM 2705 C CA . ASN D 2 3 ? 99.739 20.926 67.664 1.00 76.53 3 ASN D CA 1
ATOM 2706 C C . ASN D 2 3 ? 98.507 20.830 66.764 1.00 74.67 3 ASN D C 1
ATOM 2707 O O . ASN D 2 3 ? 97.591 21.647 66.861 1.00 75.73 3 ASN D O 1
ATOM 2712 N N . ASN D 2 4 ? 98.490 19.827 65.889 1.00 77.05 4 ASN D N 1
ATOM 2713 C CA . ASN D 2 4 ? 97.394 19.648 64.938 1.00 75.28 4 ASN D CA 1
ATOM 2714 C C . ASN D 2 4 ? 96.149 19.051 65.580 1.00 68.59 4 ASN D C 1
ATOM 2715 O O . ASN D 2 4 ? 95.036 19.211 65.071 1.00 63.28 4 ASN D O 1
ATOM 2720 N N . ALA D 2 5 ? 96.340 18.357 66.694 1.00 63.34 5 ALA D N 1
ATOM 2721 C CA . ALA D 2 5 ? 95.230 17.715 67.381 1.00 63.17 5 ALA D CA 1
ATOM 2722 C C . ALA D 2 5 ? 94.518 18.687 68.319 1.00 59.57 5 ALA D C 1
ATOM 2723 O O . ALA D 2 5 ? 93.408 18.418 68.777 1.00 55.33 5 ALA D O 1
ATOM 2725 N N . ILE D 2 6 ? 95.158 19.817 68.601 1.00 60.25 6 ILE D N 1
ATOM 2726 C CA . ILE D 2 6 ? 94.522 20.862 69.394 1.00 64.70 6 ILE D CA 1
ATOM 2727 C C . ILE D 2 6 ? 93.882 21.883 68.460 1.00 59.10 6 ILE D C 1
ATOM 2728 O O . ILE D 2 6 ? 94.567 22.663 67.800 1.00 57.54 6 ILE D O 1
ATOM 2733 N N . GLY D 2 7 ? 92.555 21.878 68.438 1.00 57.36 7 GLY D N 1
ATOM 2734 C CA . GLY D 2 7 ? 91.786 22.634 67.470 1.00 44.76 7 GLY D CA 1
ATOM 2735 C C . GLY D 2 7 ? 91.217 23.945 67.971 1.00 43.54 7 GLY D C 1
ATOM 2736 O O . GLY D 2 7 ? 91.837 24.661 68.757 1.00 44.04 7 GLY D O 1
ATOM 2737 N N . SER D 2 8 ? 90.026 24.258 67.476 1.00 44.30 8 SER D N 1
ATOM 2738 C CA . SER D 2 8 ? 89.356 25.523 67.736 1.00 46.47 8 SER D CA 1
ATOM 2739 C C . SER D 2 8 ? 89.189 25.836 69.220 1.00 49.01 8 SER D C 1
ATOM 2740 O O . SER D 2 8 ? 88.935 24.950 70.036 1.00 44.72 8 SER D O 1
ATOM 2743 N N . ASN D 2 9 ? 89.348 27.111 69.553 1.00 46.44 9 ASN D N 1
ATOM 2744 C CA . ASN D 2 9 ? 89.084 27.599 70.896 1.00 50.10 9 ASN D CA 1
ATOM 2745 C C . ASN D 2 9 ? 87.579 27.751 71.093 1.00 51.92 9 ASN D C 1
ATOM 2746 O O . ASN D 2 9 ? 86.864 28.157 70.175 1.00 52.42 9 ASN D O 1
ATOM 2751 N N . TRP D 2 10 ? 87.104 27.419 72.289 1.00 47.44 10 TRP D N 1
ATOM 2752 C CA . TRP D 2 10 ? 85.682 27.495 72.609 1.00 45.73 10 TRP D CA 1
ATOM 2753 C C . TRP D 2 10 ? 85.116 28.903 72.423 1.00 47.71 10 TRP D C 1
ATOM 2754 O O . TRP D 2 10 ? 83.954 29.063 72.050 1.00 47.16 10 TRP D O 1
ATOM 2765 N N . LYS D 2 11 ? 85.939 29.917 72.677 1.00 47.23 11 LYS D N 1
ATOM 2766 C CA . LYS D 2 11 ? 85.521 31.303 72.488 1.00 51.84 11 LYS D CA 1
ATOM 2767 C C . LYS D 2 11 ? 85.070 31.560 71.054 1.00 50.56 11 LYS D C 1
ATOM 2768 O O . LYS D 2 11 ? 84.088 32.261 70.818 1.00 57.81 11 LYS D O 1
ATOM 2774 N N . ASP D 2 12 ? 85.796 30.989 70.101 1.00 52.93 12 ASP D N 1
ATOM 2775 C CA . ASP D 2 12 ? 85.482 31.163 68.687 1.00 49.62 12 ASP D CA 1
ATOM 2776 C C . ASP D 2 12 ? 84.350 30.248 68.223 1.00 44.36 12 ASP D C 1
ATOM 2777 O O . ASP D 2 12 ? 83.519 30.643 67.405 1.00 46.47 12 ASP D O 1
ATOM 2782 N N . VAL D 2 13 ? 84.326 29.026 68.744 1.00 46.46 13 VAL D N 1
ATOM 2783 C CA . VAL D 2 13 ? 83.263 28.077 68.430 1.00 45.80 1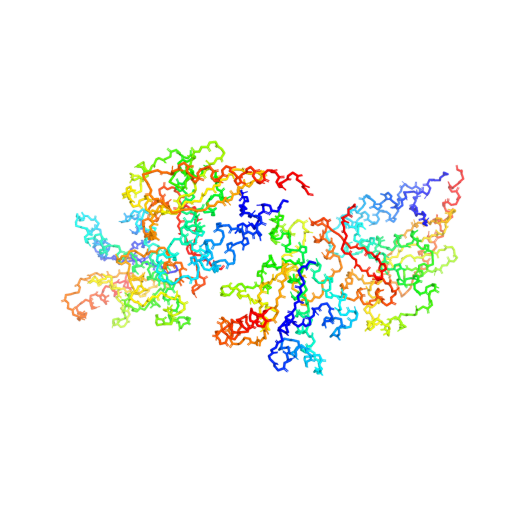3 VAL D CA 1
ATOM 2784 C C . VAL D 2 13 ? 81.912 28.592 68.921 1.00 47.59 13 VAL D C 1
ATOM 2785 O O . VAL D 2 13 ? 80.905 28.503 68.214 1.00 43.29 13 VAL D O 1
ATOM 2789 N N . ARG D 2 14 ? 81.902 29.140 70.132 1.00 45.00 14 ARG D N 1
ATOM 2790 C CA . ARG D 2 14 ? 80.681 29.661 70.733 1.00 43.36 14 ARG D CA 1
ATOM 2791 C C . ARG D 2 14 ? 80.117 30.816 69.914 1.00 44.02 14 ARG D C 1
ATOM 2792 O O . ARG D 2 14 ? 78.910 30.901 69.686 1.00 44.94 14 ARG D O 1
ATOM 2800 N N . ALA D 2 15 ? 81.007 31.699 69.474 1.00 45.97 15 ALA D N 1
ATOM 2801 C CA . ALA D 2 15 ? 80.624 32.861 68.677 1.00 53.49 15 ALA D CA 1
ATOM 2802 C C . ALA D 2 15 ? 80.011 32.460 67.333 1.00 50.20 15 ALA D C 1
ATOM 2803 O O . ALA D 2 15 ? 79.152 33.162 66.797 1.00 51.81 15 ALA D O 1
ATOM 2805 N N . GLU D 2 16 ? 80.456 31.332 66.789 1.00 48.12 16 GLU D N 1
ATOM 2806 C CA . GLU D 2 16 ? 79.938 30.843 65.516 1.00 44.98 16 GLU D CA 1
ATOM 2807 C C . GLU D 2 16 ? 78.563 30.192 65.656 1.00 49.42 16 GLU D C 1
ATOM 2808 O O . GLU D 2 16 ? 77.657 30.460 64.869 1.00 56.48 16 GLU D O 1
ATOM 2814 N N . LEU D 2 17 ? 78.412 29.339 66.664 1.00 47.00 17 LEU D N 1
ATOM 2815 C CA . LEU D 2 17 ? 77.211 28.521 66.802 1.00 49.96 17 LEU D CA 1
ATOM 2816 C C . LEU D 2 17 ? 76.050 29.228 67.497 1.00 47.78 17 LEU D C 1
ATOM 2817 O O . LEU D 2 17 ? 74.913 28.753 67.447 1.00 45.36 17 LEU D O 1
ATOM 2822 N N . PHE D 2 18 ? 76.329 30.352 68.150 1.00 46.60 18 PHE D N 1
ATOM 2823 C CA . PHE D 2 18 ? 75.299 31.032 68.928 1.00 46.07 18 PHE D CA 1
ATOM 2824 C C . PHE D 2 18 ? 75.221 32.528 68.641 1.00 44.49 18 PHE D C 1
ATOM 2825 O O . PHE D 2 18 ? 76.238 33.199 68.459 1.00 42.53 18 PHE D O 1
ATOM 2833 N N . SER D 2 19 ? 73.995 33.037 68.598 1.00 43.77 19 SER D N 1
ATOM 2834 C CA . SER D 2 19 ? 73.748 34.464 68.429 1.00 55.01 19 SER D CA 1
ATOM 2835 C C . SER D 2 19 ? 74.046 35.232 69.714 1.00 58.97 19 SER D C 1
ATOM 2836 O O . SER D 2 19 ? 74.118 34.637 70.790 1.00 55.92 19 SER D O 1
ATOM 2839 N N . LYS D 2 20 ? 74.237 36.545 69.592 1.00 59.78 20 LYS D N 1
ATOM 2840 C CA . LYS D 2 20 ? 74.461 37.415 70.747 1.00 62.55 20 LYS D CA 1
ATOM 2841 C C . LYS D 2 20 ? 73.419 37.200 71.841 1.00 64.60 20 LYS D C 1
ATOM 2842 O O . LYS D 2 20 ? 73.744 37.153 73.028 1.00 61.66 20 LYS D O 1
ATOM 2848 N N . GLU D 2 21 ? 72.165 37.074 71.421 1.00 70.07 21 GLU D N 1
ATOM 2849 C CA . GLU D 2 21 ? 71.042 36.899 72.334 1.00 66.29 21 GLU D CA 1
ATOM 2850 C C . GLU D 2 21 ? 71.110 35.571 73.089 1.00 64.28 21 GLU D C 1
ATOM 2851 O O . GLU D 2 21 ? 70.794 35.508 74.277 1.00 62.63 21 GLU D O 1
ATOM 2857 N N . GLU D 2 22 ? 71.526 34.514 72.399 1.00 64.28 22 GLU D N 1
ATOM 2858 C CA . GLU D 2 22 ? 71.630 33.199 73.020 1.00 62.00 22 GLU D CA 1
ATOM 2859 C C . GLU D 2 22 ? 72.803 33.133 73.997 1.00 55.73 22 GLU D C 1
ATOM 2860 O O . GLU D 2 22 ? 72.719 32.473 75.033 1.00 53.35 22 GLU D O 1
ATOM 2866 N N . ILE D 2 23 ? 73.889 33.824 73.664 1.00 50.96 23 ILE D N 1
ATOM 2867 C CA . ILE D 2 23 ? 75.060 33.881 74.532 1.00 49.26 23 ILE D CA 1
ATOM 2868 C C . ILE D 2 23 ? 74.737 34.622 75.826 1.00 60.50 23 ILE D C 1
ATOM 2869 O O . ILE D 2 23 ? 75.105 34.183 76.918 1.00 61.21 23 ILE D O 1
ATOM 2874 N N . LEU D 2 24 ? 74.038 35.744 75.691 1.00 61.99 24 LEU D N 1
ATOM 2875 C CA . LEU D 2 24 ? 73.647 36.563 76.832 1.00 57.60 24 LEU D CA 1
ATOM 2876 C C . LEU D 2 24 ? 72.778 35.777 77.815 1.00 57.33 24 LEU D C 1
ATOM 2877 O O . LEU D 2 24 ? 72.966 35.865 79.029 1.00 58.22 24 LEU D O 1
ATOM 2882 N N . GLU D 2 25 ? 71.829 35.012 77.283 1.00 54.78 25 GLU D N 1
ATOM 2883 C CA . GLU D 2 25 ? 70.973 34.166 78.108 1.00 54.07 25 GLU D CA 1
ATOM 2884 C C . GLU D 2 25 ? 71.780 33.057 78.773 1.00 55.57 25 GLU D C 1
ATOM 2885 O O . GLU D 2 25 ? 71.554 32.722 79.936 1.00 55.06 25 GLU D O 1
ATOM 2891 N N . SER D 2 26 ? 72.718 32.487 78.022 1.00 54.98 26 SER D N 1
ATOM 2892 C CA . SER D 2 26 ? 73.567 31.418 78.533 1.00 51.49 26 SER D CA 1
ATOM 2893 C C . SER D 2 26 ? 74.441 31.923 79.677 1.00 49.48 26 SER D C 1
ATOM 2894 O O . SER D 2 26 ? 74.550 31.272 80.716 1.00 48.90 26 SER D O 1
ATOM 2897 N N . ASP D 2 27 ? 75.052 33.089 79.484 1.00 45.42 27 ASP D N 1
ATOM 2898 C CA . ASP D 2 27 ? 75.909 33.687 80.504 1.00 49.37 27 ASP D CA 1
ATOM 2899 C C . ASP D 2 27 ? 75.154 33.960 81.805 1.00 51.73 27 ASP D C 1
ATOM 2900 O O . ASP D 2 27 ? 75.717 33.843 82.894 1.00 49.67 27 ASP D O 1
ATOM 2905 N N . MET D 2 28 ? 73.879 34.317 81.688 1.00 54.04 28 MET D N 1
ATOM 2906 C CA . MET D 2 28 ? 73.049 34.582 82.857 1.00 51.21 28 MET D CA 1
ATOM 2907 C C . MET D 2 28 ? 72.724 33.289 83.602 1.00 53.41 28 MET D C 1
ATOM 2908 O O . MET D 2 28 ? 72.809 33.238 84.830 1.00 58.11 28 MET D O 1
ATOM 2913 N N . ARG D 2 29 ? 72.357 32.247 82.861 1.00 48.45 29 ARG D N 1
ATOM 2914 C CA . ARG D 2 29 ? 72.101 30.944 83.465 1.00 49.66 29 ARG D CA 1
ATOM 2915 C C . ARG D 2 29 ? 73.365 30.423 84.142 1.00 52.76 29 ARG D C 1
ATOM 2916 O O . ARG D 2 29 ? 73.300 29.750 85.170 1.00 52.72 29 ARG D O 1
ATOM 2924 N N . VAL D 2 30 ? 74.512 30.750 83.555 1.00 50.96 30 VAL D N 1
ATOM 2925 C CA . VAL D 2 30 ? 75.808 30.333 84.079 1.00 53.44 30 VAL D CA 1
ATOM 2926 C C . VAL D 2 30 ? 76.150 31.088 85.364 1.00 51.81 30 VAL D C 1
ATOM 2927 O O . VAL D 2 30 ? 76.670 30.502 86.316 1.00 48.58 30 VAL D O 1
ATOM 2931 N N . ALA D 2 31 ? 75.842 32.383 85.389 1.00 53.46 31 ALA D N 1
ATOM 2932 C CA . ALA D 2 31 ? 76.070 33.216 86.570 1.00 52.87 31 ALA D CA 1
ATOM 2933 C C . ALA D 2 31 ? 75.324 32.676 87.788 1.00 53.64 31 ALA D C 1
ATOM 2934 O O . ALA D 2 31 ? 75.863 32.633 88.895 1.00 53.74 31 ALA D O 1
ATOM 2936 N N . ILE D 2 32 ? 74.079 32.267 87.574 1.00 52.19 32 ILE D N 1
ATOM 2937 C CA . ILE D 2 32 ? 73.289 31.630 88.616 1.00 50.44 32 ILE D CA 1
ATOM 2938 C C . ILE D 2 32 ? 73.945 30.324 89.044 1.00 54.09 32 ILE D C 1
ATOM 2939 O O . ILE D 2 32 ? 74.059 30.035 90.236 1.00 58.76 32 ILE D O 1
ATOM 2944 N N . MET D 2 33 ? 74.380 29.540 88.063 1.00 55.64 33 MET D N 1
ATOM 2945 C CA . MET D 2 33 ? 75.080 28.294 88.342 1.00 56.75 33 MET D CA 1
ATOM 2946 C C . MET D 2 33 ? 76.352 28.559 89.141 1.00 53.38 33 MET D C 1
ATOM 2947 O O . MET D 2 33 ? 76.688 27.803 90.049 1.00 55.94 33 MET D O 1
ATOM 2952 N N . SER D 2 34 ? 77.043 29.646 88.811 1.00 51.13 34 SER D N 1
ATOM 2953 C CA . SER D 2 34 ? 78.281 30.007 89.494 1.00 53.09 34 SER D CA 1
ATOM 2954 C C . SER D 2 34 ? 78.047 30.319 90.971 1.00 62.41 34 SER D C 1
ATOM 2955 O O . SER D 2 34 ? 78.839 29.926 91.829 1.00 63.50 34 SER D O 1
ATOM 2958 N N . GLU D 2 35 ? 76.959 31.025 91.261 1.00 59.98 35 GLU D N 1
ATOM 2959 C CA . GLU D 2 35 ? 76.639 31.400 92.634 1.00 53.48 35 GLU D CA 1
ATOM 2960 C C . GLU D 2 35 ? 76.336 30.173 93.491 1.00 59.00 35 GLU D C 1
ATOM 2961 O O . GLU D 2 35 ? 76.776 30.091 94.637 1.00 65.45 35 GLU D O 1
ATOM 2967 N N . LEU D 2 36 ? 75.589 29.224 92.933 1.00 51.70 36 LEU D N 1
ATOM 2968 C CA . LEU D 2 36 ? 75.300 27.968 93.622 1.00 52.89 36 LEU D CA 1
ATOM 2969 C C . LEU D 2 36 ? 76.582 27.184 93.887 1.00 59.87 36 LEU D C 1
ATOM 2970 O O . LEU D 2 36 ? 76.691 26.470 94.884 1.00 63.30 36 LEU D O 1
ATOM 2975 N N . ILE D 2 37 ? 77.543 27.313 92.977 1.00 61.68 37 ILE D N 1
ATOM 2976 C CA . ILE D 2 37 ? 78.812 26.598 93.078 1.00 65.28 37 ILE D CA 1
ATOM 2977 C C . ILE D 2 37 ? 79.752 27.209 94.118 1.00 72.77 37 ILE D C 1
ATOM 2978 O O . ILE D 2 37 ? 80.267 26.505 94.988 1.00 70.39 37 ILE D O 1
ATOM 2983 N N . GLU D 2 38 ? 79.961 28.521 94.035 1.00 71.18 38 GLU D N 1
ATOM 2984 C CA . GLU D 2 38 ? 80.879 29.206 94.941 1.00 74.62 38 GLU D CA 1
ATOM 2985 C C . GLU D 2 38 ? 80.330 29.242 96.366 1.00 76.71 38 GLU D C 1
ATOM 2986 O O . GLU D 2 38 ? 81.075 29.453 97.322 1.00 79.14 38 GLU D O 1
ATOM 2992 N N . ALA D 2 39 ? 79.024 29.036 96.500 1.00 76.69 39 ALA D N 1
ATOM 2993 C CA . ALA D 2 39 ? 78.397 28.948 97.814 1.00 77.49 39 ALA D CA 1
ATOM 2994 C C . ALA D 2 39 ? 78.624 27.571 98.423 1.00 78.45 39 ALA D C 1
ATOM 2995 O O . ALA D 2 39 ? 78.733 27.432 99.641 1.00 87.97 39 ALA D O 1
ATOM 2997 N N . ARG D 2 40 ? 78.682 26.553 97.571 1.00 76.32 40 ARG D N 1
ATOM 2998 C CA . ARG D 2 40 ? 78.969 25.201 98.032 1.00 81.82 40 ARG D CA 1
ATOM 2999 C C . ARG D 2 40 ? 80.457 25.054 98.329 1.00 78.38 40 ARG D C 1
ATOM 3000 O O . ARG D 2 40 ? 80.844 24.460 99.334 1.00 78.14 40 ARG D O 1
ATOM 3008 N N . ASN D 2 41 ? 81.290 25.595 97.445 1.00 80.15 41 ASN D N 1
ATOM 3009 C CA . ASN D 2 41 ? 82.735 25.476 97.597 1.00 83.01 41 ASN D CA 1
ATOM 3010 C C . ASN D 2 41 ? 83.358 26.332 98.712 1.00 82.90 41 ASN D C 1
ATOM 3011 O O . ASN D 2 41 ? 84.042 25.794 99.581 1.00 90.02 41 ASN D O 1
ATOM 3016 N N . GLU D 2 42 ? 83.152 27.649 98.686 1.00 79.73 42 GLU D N 1
ATOM 3017 C CA . GLU D 2 42 ? 83.763 28.517 99.696 1.00 91.70 42 GLU D CA 1
ATOM 3018 C C . GLU D 2 42 ? 82.938 28.524 100.983 1.00 92.40 42 GLU D C 1
ATOM 3019 O O . GLU D 2 42 ? 83.459 28.283 102.076 1.00 90.19 42 GLU D O 1
ATOM 3025 N N . LYS D 2 43 ? 81.637 28.755 100.838 1.00 91.01 43 LYS D N 1
ATOM 3026 C CA . LYS D 2 43 ? 80.788 29.085 101.977 1.00 85.37 43 LYS D CA 1
ATOM 3027 C C . LYS D 2 43 ? 80.224 27.857 102.687 1.00 80.65 43 LYS D C 1
ATOM 3028 O O . LYS D 2 43 ? 79.519 27.989 103.687 1.00 88.27 43 LYS D O 1
ATOM 3034 N N . GLY D 2 44 ? 80.546 26.668 102.184 1.00 74.59 44 GLY D N 1
ATOM 3035 C CA . GLY D 2 44 ? 80.152 25.428 102.836 1.00 78.27 44 GLY D CA 1
ATOM 3036 C C . GLY D 2 44 ? 78.656 25.284 103.044 1.00 80.98 44 GLY D C 1
ATOM 3037 O O . GLY D 2 44 ? 78.207 24.685 104.020 1.00 78.52 44 GLY D O 1
ATOM 3038 N N . ILE D 2 45 ? 77.881 25.837 102.120 1.00 87.84 45 ILE D N 1
ATOM 3039 C CA . ILE D 2 45 ? 76.431 25.727 102.180 1.00 86.08 45 ILE D CA 1
ATOM 3040 C C . ILE D 2 45 ? 75.941 24.549 101.341 1.00 89.04 45 ILE D C 1
ATOM 3041 O O . ILE D 2 45 ? 76.257 24.453 100.150 1.00 85.31 45 ILE D O 1
ATOM 3046 N N . SER D 2 46 ? 75.179 23.653 101.966 1.00 85.60 46 SER D N 1
ATOM 3047 C CA . SER D 2 46 ? 74.539 22.553 101.244 1.00 86.33 46 SER D CA 1
ATOM 3048 C C . SER D 2 46 ? 73.290 23.045 100.527 1.00 88.78 46 SER D C 1
ATOM 3049 O O . SER D 2 46 ? 72.973 24.222 100.557 1.00 87.18 46 SER D O 1
ATOM 3052 N N . GLN D 2 47 ? 72.611 22.151 99.829 1.00 89.02 47 GLN D N 1
ATOM 3053 C CA . GLN D 2 47 ? 71.584 22.618 98.942 1.00 90.23 47 GLN D CA 1
ATOM 3054 C C . GLN D 2 47 ? 70.352 22.619 99.899 1.00 87.21 47 GLN D C 1
ATOM 3055 O O . GLN D 2 47 ? 69.365 23.351 99.725 1.00 79.64 47 GLN D O 1
ATOM 3061 N N . LYS D 2 48 ? 70.466 21.788 100.940 1.00 90.29 48 LYS D N 1
ATOM 3062 C CA . LYS D 2 48 ? 69.478 21.658 102.008 1.00 90.74 48 LYS D CA 1
ATOM 3063 C C . LYS D 2 48 ? 69.571 22.857 102.940 1.00 84.22 48 LYS D C 1
ATOM 3064 O O . LYS D 2 48 ? 68.555 23.382 103.399 1.00 79.63 48 LYS D O 1
ATOM 3070 N N . LYS D 2 49 ? 70.801 23.281 103.213 1.00 81.81 49 LYS D N 1
ATOM 3071 C CA . LYS D 2 49 ? 71.030 24.491 103.985 1.00 81.66 49 LYS D CA 1
ATOM 3072 C C . LYS D 2 49 ? 70.479 25.687 103.222 1.00 79.23 49 LYS D C 1
ATOM 3073 O O . LYS D 2 49 ? 69.925 26.616 103.809 1.00 76.81 49 LYS D O 1
ATOM 3079 N N . LEU D 2 50 ? 70.634 25.645 101.904 1.00 80.42 50 LEU D N 1
ATOM 3080 C CA . LEU D 2 50 ? 70.117 26.689 101.033 1.00 75.84 50 LEU D CA 1
ATOM 3081 C C . LEU D 2 50 ? 68.593 26.659 100.978 1.00 74.58 50 LEU D C 1
ATOM 3082 O O . LEU D 2 50 ? 67.948 27.701 100.863 1.00 69.30 50 LEU D O 1
ATOM 3087 N N . GLU D 2 51 ? 68.024 25.459 101.056 1.00 73.82 51 GLU D N 1
ATOM 3088 C CA . GLU D 2 51 ? 66.574 25.299 101.052 1.00 72.28 51 GLU D CA 1
ATOM 3089 C C . GLU D 2 51 ? 65.927 25.984 102.253 1.00 78.73 51 GLU D C 1
ATOM 3090 O O . GLU D 2 51 ? 64.893 26.636 102.118 1.00 73.31 51 GLU D O 1
ATOM 3096 N N . GLU D 2 52 ? 66.534 25.837 103.426 1.00 76.32 52 GLU D N 1
ATOM 3097 C CA . GLU D 2 52 ? 65.987 26.454 104.628 1.00 79.93 52 GLU D CA 1
ATOM 3098 C C . GLU D 2 52 ? 66.063 27.973 104.548 1.00 79.50 52 GLU D C 1
ATOM 3099 O O . GLU D 2 52 ? 65.087 28.667 104.836 1.00 80.70 52 GLU D O 1
ATOM 3105 N N . MET D 2 53 ? 67.226 28.480 104.154 1.00 76.70 53 MET D N 1
ATOM 3106 C CA . MET D 2 53 ? 67.438 29.917 104.036 1.00 76.48 53 MET D CA 1
ATOM 3107 C C . MET D 2 53 ? 66.495 30.564 103.023 1.00 72.65 53 MET D C 1
ATOM 3108 O O . MET D 2 53 ? 65.840 31.560 103.325 1.00 77.79 53 MET D O 1
ATOM 3113 N N . SER D 2 54 ? 66.433 29.999 101.821 1.00 69.12 54 SER D N 1
ATOM 3114 C CA . SER D 2 54 ? 65.641 30.589 100.746 1.00 69.77 54 SER D CA 1
ATOM 3115 C C . SER D 2 54 ? 64.183 30.126 100.722 1.00 70.68 54 SER D C 1
ATOM 3116 O O . SER D 2 54 ? 63.344 30.746 100.067 1.00 69.00 54 SER D O 1
ATOM 3119 N N . GLY D 2 55 ? 63.877 29.046 101.435 1.00 69.01 55 GLY D N 1
ATOM 3120 C CA . GLY D 2 55 ? 62.527 28.508 101.446 1.00 67.07 55 GLY D CA 1
ATOM 3121 C C . GLY D 2 55 ? 62.167 27.692 100.214 1.00 70.90 55 GLY D C 1
ATOM 3122 O O . GLY D 2 55 ? 61.100 27.080 100.158 1.00 71.85 55 GLY D O 1
ATOM 3123 N N . VAL D 2 56 ? 63.056 27.677 99.225 1.00 65.71 56 VAL D N 1
ATOM 3124 C CA . VAL D 2 56 ? 62.802 26.967 97.974 1.00 67.02 56 VAL D CA 1
ATOM 3125 C C . VAL D 2 56 ? 63.133 25.483 98.101 1.00 63.28 56 VAL D C 1
ATOM 3126 O O . VAL D 2 56 ? 64.176 25.122 98.641 1.00 71.21 56 VAL D O 1
ATOM 3130 N N . SER D 2 57 ? 62.243 24.629 97.598 1.00 62.49 57 SER D N 1
ATOM 3131 C CA . SER D 2 57 ? 62.411 23.181 97.702 1.00 66.24 57 SER D CA 1
ATOM 3132 C C . SER D 2 57 ? 63.671 22.697 96.987 1.00 72.01 57 SER D C 1
ATOM 3133 O O . SER D 2 57 ? 64.129 23.309 96.021 1.00 71.76 57 SER D O 1
ATOM 3136 N N . GLN D 2 58 ? 64.225 21.593 97.478 1.00 68.51 58 GLN D N 1
ATOM 3137 C CA . GLN D 2 58 ? 65.458 21.034 96.934 1.00 68.51 58 GLN D CA 1
ATOM 3138 C C . GLN D 2 58 ? 65.362 20.626 95.452 1.00 71.45 58 GLN D C 1
ATOM 3139 O O . GLN D 2 58 ? 66.310 20.855 94.700 1.00 63.66 58 GLN D O 1
ATOM 3145 N N . PRO D 2 59 ? 64.234 20.014 95.024 1.00 72.92 59 PRO D N 1
ATOM 3146 C CA . PRO D 2 59 ? 64.118 19.736 93.584 1.00 70.97 59 PRO D CA 1
ATOM 3147 C C . PRO D 2 59 ? 64.138 20.982 92.690 1.00 71.09 59 PRO D C 1
ATOM 3148 O O . PRO D 2 59 ? 64.767 20.945 91.632 1.00 63.24 59 PRO D O 1
ATOM 3152 N N . VAL D 2 60 ? 63.467 22.055 93.099 1.00 72.69 60 VAL D N 1
ATOM 3153 C CA . VAL D 2 60 ? 63.419 23.275 92.292 1.00 66.93 60 VAL D CA 1
ATOM 3154 C C . VAL D 2 60 ? 64.798 23.931 92.202 1.00 63.23 60 VAL D C 1
ATOM 3155 O O . VAL D 2 60 ? 65.166 24.483 91.164 1.00 62.80 60 VAL D O 1
ATOM 3159 N N . ILE D 2 61 ? 65.565 23.855 93.286 1.00 63.57 61 ILE D N 1
ATOM 3160 C CA . ILE D 2 61 ? 66.927 24.376 93.284 1.00 65.77 61 ILE D CA 1
ATOM 3161 C C . ILE D 2 61 ? 67.798 23.578 92.319 1.00 68.70 61 ILE D C 1
ATOM 3162 O O . ILE D 2 61 ? 68.568 24.146 91.541 1.00 64.73 61 ILE D O 1
ATOM 3167 N N . ALA D 2 62 ? 67.660 22.256 92.369 1.00 68.29 62 ALA D N 1
ATOM 3168 C CA . ALA D 2 62 ? 68.439 21.364 91.519 1.00 69.92 62 ALA D CA 1
ATOM 3169 C C . ALA D 2 62 ? 68.140 21.590 90.039 1.00 65.10 62 ALA D C 1
ATOM 3170 O O . ALA D 2 62 ? 69.040 21.535 89.204 1.00 65.11 62 ALA D O 1
ATOM 3172 N N . ARG D 2 63 ? 66.877 21.858 89.721 1.00 63.37 63 ARG D N 1
ATOM 3173 C CA . ARG D 2 63 ? 66.471 22.065 88.334 1.00 65.43 63 ARG D CA 1
ATOM 3174 C C . ARG D 2 63 ? 67.009 23.372 87.755 1.00 62.55 63 ARG D C 1
ATOM 3175 O O . ARG D 2 63 ? 66.927 23.602 86.552 1.00 69.10 63 ARG D O 1
ATOM 3183 N N . MET D 2 64 ? 67.549 24.235 88.607 1.00 67.46 64 MET D N 1
ATOM 3184 C CA . MET D 2 64 ? 68.242 25.416 88.113 1.00 68.10 64 MET D CA 1
ATOM 3185 C C . MET D 2 64 ? 69.528 24.974 87.427 1.00 69.11 64 MET D C 1
ATOM 3186 O O . MET D 2 64 ? 69.913 25.518 86.392 1.00 70.58 64 MET D O 1
ATOM 3191 N N . GLU D 2 65 ? 70.197 23.994 88.028 1.00 65.82 65 GLU D N 1
ATOM 3192 C CA . GLU D 2 65 ? 71.422 23.438 87.467 1.00 62.61 65 GLU D CA 1
ATOM 3193 C C . GLU D 2 65 ? 71.188 22.419 86.341 1.00 69.04 65 GLU D C 1
ATOM 3194 O O . GLU D 2 65 ? 71.767 22.540 85.261 1.00 66.18 65 GLU D O 1
ATOM 3200 N N . THR D 2 66 ? 70.345 21.418 86.596 1.00 68.00 66 THR D N 1
ATOM 3201 C CA . THR D 2 66 ? 70.142 20.322 85.641 1.00 65.81 66 THR D CA 1
ATOM 3202 C C . THR D 2 66 ? 68.933 20.458 84.710 1.00 66.61 66 THR D C 1
ATOM 3203 O O . THR D 2 66 ? 68.787 19.680 83.766 1.00 70.57 66 THR D O 1
ATOM 3207 N N . GLY D 2 67 ? 68.073 21.437 84.967 1.00 66.72 67 GLY D N 1
ATOM 3208 C CA . GLY D 2 67 ? 66.791 21.519 84.285 1.00 62.87 67 GLY D CA 1
ATOM 3209 C C . GLY D 2 67 ? 66.831 21.791 82.792 1.00 67.49 67 GLY D C 1
ATOM 3210 O O . GLY D 2 67 ? 67.695 22.518 82.298 1.00 62.52 67 GLY D O 1
ATOM 3211 N N . LYS D 2 68 ? 65.880 21.203 82.073 1.00 62.32 68 LYS D N 1
ATOM 3212 C CA . LYS D 2 68 ? 65.741 21.439 80.642 1.00 70.48 68 LYS D CA 1
ATOM 3213 C C . LYS D 2 68 ? 65.319 22.880 80.362 1.00 74.37 68 LYS D C 1
ATOM 3214 O O . LYS D 2 68 ? 65.843 23.526 79.452 1.00 70.68 68 LYS D O 1
ATOM 3220 N N . THR D 2 69 ? 64.372 23.379 81.150 1.00 72.14 69 THR D N 1
ATOM 3221 C CA . THR D 2 69 ? 63.869 24.739 80.983 1.00 67.88 69 THR D CA 1
ATOM 3222 C C . THR D 2 69 ? 64.389 25.655 82.088 1.00 68.78 69 THR D C 1
ATOM 3223 O O . THR D 2 69 ? 64.505 25.240 83.244 1.00 70.94 69 THR D O 1
ATOM 3227 N N . SER D 2 70 ? 64.694 26.898 81.725 1.00 59.90 70 SER D N 1
ATOM 3228 C CA . SER D 2 70 ? 65.262 27.872 82.656 1.00 63.11 70 SER D CA 1
ATOM 3229 C C . SER D 2 70 ? 64.341 28.132 83.852 1.00 64.04 70 SER D C 1
ATOM 3230 O O . SER D 2 70 ? 63.118 28.039 83.731 1.00 62.53 70 SER D O 1
ATOM 3233 N N . PRO D 2 71 ? 64.931 28.454 85.015 1.00 56.77 71 PRO D N 1
ATOM 3234 C CA . PRO D 2 71 ? 64.162 28.629 86.253 1.00 57.33 71 PRO D CA 1
ATOM 3235 C C . PRO D 2 71 ? 63.224 29.834 86.246 1.00 55.35 71 PRO D C 1
ATOM 3236 O O . PRO D 2 71 ? 63.375 30.751 85.437 1.00 54.88 71 PRO D O 1
ATOM 3240 N N . GLN D 2 72 ? 62.259 29.815 87.159 1.00 56.05 72 GLN D N 1
ATOM 3241 C CA . GLN D 2 72 ? 61.314 30.911 87.325 1.00 55.92 72 GLN D CA 1
ATOM 3242 C C . GLN D 2 72 ? 61.995 32.087 88.014 1.00 54.64 72 GLN D C 1
ATOM 3243 O O . GLN D 2 72 ? 62.901 31.892 88.823 1.00 53.94 72 GLN D O 1
ATOM 3249 N N . LEU D 2 73 ? 61.559 33.303 87.700 1.00 54.73 73 LEU D N 1
ATOM 3250 C CA . LEU D 2 73 ? 62.243 34.503 88.175 1.00 54.68 73 LEU D CA 1
ATOM 3251 C C . LEU D 2 73 ? 62.183 34.671 89.693 1.00 58.02 73 LEU D C 1
ATOM 3252 O O . LEU D 2 73 ? 63.182 35.032 90.318 1.00 57.90 73 LEU D O 1
ATOM 3257 N N . ASP D 2 74 ? 61.023 34.409 90.286 1.00 56.44 74 ASP D N 1
ATOM 3258 C CA . ASP D 2 74 ? 60.865 34.585 91.727 1.00 56.11 74 ASP D CA 1
ATOM 3259 C C . ASP D 2 74 ? 61.759 33.630 92.519 1.00 56.50 74 ASP D C 1
ATOM 3260 O O . ASP D 2 74 ? 62.335 34.018 93.537 1.00 58.86 74 ASP D O 1
ATOM 3265 N N . THR D 2 75 ? 61.886 32.391 92.048 1.00 53.46 75 THR D N 1
ATOM 3266 C CA . THR D 2 75 ? 62.715 31.399 92.732 1.00 57.06 75 THR D CA 1
ATOM 3267 C C . THR D 2 75 ? 64.194 31.758 92.642 1.00 53.93 75 THR D C 1
ATOM 3268 O O . THR D 2 75 ? 64.960 31.496 93.567 1.00 53.84 75 THR D O 1
ATOM 3272 N N . VAL D 2 76 ? 64.588 32.354 91.521 1.00 52.77 76 VAL D N 1
ATOM 3273 C CA . VAL D 2 76 ? 65.957 32.822 91.346 1.00 49.93 76 VAL D CA 1
ATOM 3274 C C . VAL D 2 76 ? 66.252 33.936 92.344 1.00 48.56 76 VAL D C 1
ATOM 3275 O O . VAL D 2 76 ? 67.316 33.966 92.961 1.00 49.63 76 VAL D O 1
ATOM 3279 N N . LEU D 2 77 ? 65.293 34.841 92.512 1.00 51.97 77 LEU D N 1
ATOM 3280 C CA . LEU D 2 77 ? 65.452 35.961 93.434 1.00 49.48 77 LEU D CA 1
ATOM 3281 C C . LEU D 2 77 ? 65.535 35.499 94.886 1.00 48.85 77 LEU D C 1
ATOM 3282 O O . LEU D 2 77 ? 66.321 36.037 95.664 1.00 46.87 77 LEU D O 1
ATOM 3287 N N . LYS D 2 78 ? 64.728 34.504 95.245 1.00 49.74 78 LYS D N 1
ATOM 3288 C CA . LYS D 2 78 ? 64.740 33.962 96.603 1.00 51.37 78 LYS D CA 1
ATOM 3289 C C . LYS D 2 78 ? 66.069 33.287 96.924 1.00 56.09 78 LYS D C 1
ATOM 3290 O O . LYS D 2 78 ? 66.622 33.472 98.008 1.00 60.98 78 LYS D O 1
ATOM 3296 N N . VAL D 2 79 ? 66.573 32.500 95.976 1.00 53.92 79 VAL D N 1
ATOM 3297 C CA . VAL D 2 79 ? 67.815 31.762 96.172 1.00 50.10 79 VAL D CA 1
ATOM 3298 C C . VAL D 2 79 ? 69.015 32.704 96.199 1.00 55.64 79 VAL D C 1
ATOM 3299 O O . VAL D 2 79 ? 69.874 32.600 97.077 1.00 54.19 79 VAL D O 1
ATOM 3303 N N . LEU D 2 80 ? 69.068 33.626 95.242 1.00 52.59 80 LEU D N 1
ATOM 3304 C CA . LEU D 2 80 ? 70.168 34.580 95.169 1.00 54.71 80 LEU D CA 1
ATOM 3305 C C . LEU D 2 80 ? 70.237 35.460 96.417 1.00 58.35 80 LEU D C 1
ATOM 3306 O O . LEU D 2 80 ? 71.321 35.712 96.944 1.00 53.76 80 LEU D O 1
ATOM 3311 N N . ALA D 2 81 ? 69.079 35.920 96.886 1.00 58.48 81 ALA D N 1
ATOM 3312 C CA . ALA D 2 81 ? 69.021 36.817 98.039 1.00 59.69 81 ALA D CA 1
ATOM 3313 C C . ALA D 2 81 ? 69.638 36.181 99.280 1.00 59.49 81 ALA D C 1
ATOM 3314 O O . ALA D 2 81 ? 70.323 36.850 100.054 1.00 62.33 81 ALA D O 1
ATOM 3316 N N . SER D 2 82 ? 69.402 34.887 99.464 1.00 52.43 82 SER D N 1
ATOM 3317 C CA . SER D 2 82 ? 69.957 34.186 100.614 1.00 50.73 82 SER D CA 1
ATOM 3318 C C . SER D 2 82 ? 71.477 34.079 100.504 1.00 54.02 82 SER D C 1
ATOM 3319 O O . SER D 2 82 ? 72.168 33.880 101.503 1.00 62.17 82 SER D O 1
ATOM 3322 N N . LEU D 2 83 ? 71.992 34.220 99.286 1.00 56.56 83 LEU D N 1
ATOM 3323 C CA . LEU D 2 83 ? 73.432 34.209 99.049 1.00 53.51 83 LEU D CA 1
ATOM 3324 C C . LEU D 2 83 ? 74.007 35.624 98.993 1.00 57.28 83 LEU D C 1
ATOM 3325 O O . LEU D 2 83 ? 75.208 35.804 98.796 1.00 62.13 83 LEU D O 1
ATOM 3330 N N . GLY D 2 84 ? 73.144 36.623 99.168 1.00 56.48 84 GLY D N 1
ATOM 3331 C CA . GLY D 2 84 ? 73.566 38.013 99.151 1.00 51.39 84 GLY D CA 1
ATOM 3332 C C . GLY D 2 84 ? 73.625 38.638 97.768 1.00 57.55 84 GLY D C 1
ATOM 3333 O O . GLY D 2 84 ? 74.414 39.550 97.527 1.00 57.71 84 GLY D O 1
ATOM 3334 N N . LYS D 2 85 ? 72.789 38.154 96.853 1.00 65.93 85 LYS D N 1
ATOM 3335 C CA . LYS D 2 85 ? 72.790 38.647 95.474 1.00 58.36 85 LYS D CA 1
ATOM 3336 C C . LYS D 2 85 ? 71.361 38.876 94.954 1.00 56.30 85 LYS D C 1
ATOM 3337 O O . LYS D 2 85 ? 70.415 38.294 95.470 1.00 59.56 85 LYS D O 1
ATOM 3343 N N . THR D 2 86 ? 71.201 39.716 93.933 1.00 54.81 86 THR D N 1
ATOM 3344 C CA . THR D 2 86 ? 69.932 39.790 93.204 1.00 58.31 86 THR D CA 1
ATOM 3345 C C . THR D 2 86 ? 70.181 40.019 91.721 1.00 50.86 86 THR D C 1
ATOM 3346 O O . THR D 2 86 ? 71.322 40.082 91.263 1.00 51.73 86 THR D O 1
ATOM 3350 N N . LEU D 2 87 ? 69.082 40.132 90.986 1.00 49.79 87 LEU D N 1
ATOM 3351 C CA . LEU D 2 87 ? 69.088 40.611 89.622 1.00 56.72 87 LEU D CA 1
ATOM 3352 C C . LEU D 2 87 ? 68.642 42.066 89.626 1.00 52.49 87 LEU D C 1
ATOM 3353 O O . LEU D 2 87 ? 67.775 42.450 90.409 1.00 53.21 87 LEU D O 1
ATOM 3358 N N . ALA D 2 88 ? 69.251 42.871 88.765 1.00 56.60 88 ALA D N 1
ATOM 3359 C CA . ALA D 2 88 ? 68.829 44.247 88.570 1.00 44.69 88 ALA D CA 1
ATOM 3360 C C . ALA D 2 88 ? 68.626 44.484 87.084 1.00 58.51 88 ALA D C 1
ATOM 3361 O O . ALA D 2 88 ? 69.325 43.897 86.257 1.00 53.17 88 ALA D O 1
ATOM 3363 N N . VAL D 2 89 ? 67.668 45.335 86.742 1.00 52.20 89 VAL D N 1
ATOM 3364 C CA . VAL D 2 89 ? 67.487 45.719 85.354 1.00 48.84 89 VAL D CA 1
ATOM 3365 C C . VAL D 2 89 ? 68.562 46.734 84.973 1.00 57.01 89 VAL D C 1
ATOM 3366 O O . VAL D 2 89 ? 68.675 47.793 85.588 1.00 56.31 89 VAL D O 1
ATOM 3370 N N . VAL D 2 90 ? 69.356 46.392 83.961 1.00 60.74 90 VAL D N 1
ATOM 3371 C CA . VAL D 2 90 ? 70.473 47.224 83.521 1.00 60.57 90 VAL D CA 1
ATOM 3372 C C . VAL D 2 90 ? 70.438 47.403 82.003 1.00 62.07 90 VAL D C 1
ATOM 3373 O O . VAL D 2 90 ? 69.819 46.602 81.301 1.00 64.11 90 VAL D O 1
ATOM 3377 N N . PRO D 2 91 ? 71.094 48.461 81.489 1.00 67.16 91 PRO D N 1
ATOM 3378 C CA . PRO D 2 91 ? 71.205 48.661 80.036 1.00 68.34 91 PRO D CA 1
ATOM 3379 C C . PRO D 2 91 ? 71.917 47.493 79.350 1.00 66.60 91 PRO D C 1
ATOM 3380 O O . PRO D 2 91 ? 72.632 46.744 80.013 1.00 72.38 91 PRO D O 1
ATOM 3384 N N . LEU D 2 92 ? 71.744 47.350 78.040 1.00 73.20 92 LEU D N 1
ATOM 3385 C CA . LEU D 2 92 ? 72.069 46.088 77.379 1.00 79.10 92 LEU D CA 1
ATOM 3386 C C . LEU D 2 92 ? 73.571 45.830 77.244 1.00 94.06 92 LEU D C 1
ATOM 3387 O O . LEU D 2 92 ? 74.111 44.960 77.927 1.00 96.60 92 LEU D O 1
ATOM 3392 N N . GLU D 2 93 ? 74.247 46.578 76.378 1.00 94.60 93 GLU D N 1
ATOM 3393 C CA . GLU D 2 93 ? 75.691 46.408 76.217 1.00 97.47 93 GLU D CA 1
ATOM 3394 C C . GLU D 2 93 ? 76.442 47.647 76.696 1.00 102.39 93 GLU D C 1
ATOM 3395 O O . GLU D 2 93 ? 76.190 48.155 77.790 1.00 98.93 93 GLU D O 1
ATOM 3401 N N . MET E 1 21 ? 60.720 59.355 92.932 1.00 64.67 1 MET E N 1
ATOM 3402 C CA . MET E 1 21 ? 59.752 60.236 92.288 1.00 64.21 1 MET E CA 1
ATOM 3403 C C . MET E 1 21 ? 58.352 59.959 92.830 1.00 56.89 1 MET E C 1
ATOM 3404 O O . MET E 1 21 ? 58.028 58.816 93.142 1.00 65.08 1 MET E O 1
ATOM 3409 N N . HIS E 1 22 ? 57.541 61.007 92.962 1.00 54.01 2 HIS E N 1
ATOM 3410 C CA . HIS E 1 22 ? 56.142 60.884 93.394 1.00 50.40 2 HIS E CA 1
ATOM 3411 C C . HIS E 1 22 ? 55.941 60.207 94.753 1.00 49.47 2 HIS E C 1
ATOM 3412 O O . HIS E 1 22 ? 55.573 59.034 94.815 1.00 46.57 2 HIS E O 1
ATOM 3419 N N . ASN E 1 23 ? 56.224 60.927 95.833 1.00 48.18 3 ASN E N 1
ATOM 3420 C CA . ASN E 1 23 ? 55.891 60.448 97.173 1.00 49.13 3 ASN E CA 1
ATOM 3421 C C . ASN E 1 23 ? 54.408 60.110 97.325 1.00 45.24 3 ASN E C 1
ATOM 3422 O O . ASN E 1 23 ? 53.548 60.771 96.744 1.00 47.01 3 ASN E O 1
ATOM 3427 N N . ILE E 1 24 ? 54.119 59.075 98.107 1.00 43.63 4 ILE E N 1
ATOM 3428 C CA . ILE E 1 24 ? 52.745 58.655 98.361 1.00 43.01 4 ILE E CA 1
ATOM 3429 C C . ILE E 1 24 ? 52.423 58.757 99.851 1.00 47.75 4 ILE E C 1
ATOM 3430 O O . ILE E 1 24 ? 53.169 58.248 100.692 1.00 42.63 4 ILE E O 1
ATOM 3435 N N . TYR E 1 25 ? 51.315 59.418 100.174 1.00 48.21 5 TYR E N 1
ATOM 3436 C CA . TYR E 1 25 ? 50.886 59.567 101.560 1.00 40.39 5 TYR E CA 1
ATOM 3437 C C . TYR E 1 25 ? 49.518 58.945 101.790 1.00 45.32 5 TYR E C 1
ATOM 3438 O O . TYR E 1 25 ? 48.703 58.850 100.870 1.00 41.02 5 TYR E O 1
ATOM 3447 N N . PHE E 1 26 ? 49.273 58.525 103.027 1.00 42.73 6 PHE E N 1
ATOM 3448 C CA . PHE E 1 26 ? 47.987 57.955 103.399 1.00 40.78 6 PHE E CA 1
ATOM 3449 C C . PHE E 1 26 ? 47.122 58.999 104.097 1.00 46.43 6 PHE E C 1
ATOM 3450 O O . PHE E 1 26 ? 47.590 59.703 104.990 1.00 48.82 6 PHE E O 1
ATOM 3458 N N . TYR E 1 27 ? 45.865 59.106 103.678 1.00 45.07 7 TYR E N 1
ATOM 3459 C CA . TYR E 1 27 ? 44.931 60.035 104.304 1.00 49.12 7 TYR E CA 1
ATOM 3460 C C . TYR E 1 27 ? 44.635 59.637 105.749 1.00 53.35 7 TYR E C 1
ATOM 3461 O O . TYR E 1 27 ? 44.369 58.470 106.039 1.00 47.02 7 TYR E O 1
ATOM 3470 N N . LYS E 1 28 ? 44.691 60.612 106.650 1.00 52.28 8 LYS E N 1
ATOM 3471 C CA . LYS E 1 28 ? 44.358 60.383 108.051 1.00 59.29 8 LYS E CA 1
ATOM 3472 C C . LYS E 1 28 ? 43.144 61.212 108.455 1.00 57.02 8 LYS E C 1
ATOM 3473 O O . LYS E 1 28 ? 43.153 62.436 108.328 1.00 54.59 8 LYS E O 1
ATOM 3479 N N . ASP E 1 29 ? 42.105 60.548 108.952 1.00 59.19 9 ASP E N 1
ATOM 3480 C CA . ASP E 1 29 ? 40.874 61.244 109.314 1.00 66.85 9 ASP E CA 1
ATOM 3481 C C . ASP E 1 29 ? 41.019 61.996 110.640 1.00 65.94 9 ASP E C 1
ATOM 3482 O O . ASP E 1 29 ? 42.113 62.085 111.199 1.00 56.77 9 ASP E O 1
ATOM 3487 N N . LYS E 1 30 ? 39.906 62.538 111.126 1.00 72.39 10 LYS E N 1
ATOM 3488 C CA . LYS E 1 30 ? 39.879 63.284 112.382 1.00 74.71 10 LYS E CA 1
ATOM 3489 C C . LYS E 1 30 ? 40.289 62.418 113.570 1.00 73.44 10 LYS E C 1
ATOM 3490 O O . LYS E 1 30 ? 41.019 62.861 114.458 1.00 67.87 10 LYS E O 1
ATOM 3496 N N . ASN E 1 31 ? 39.806 61.180 113.574 1.00 76.09 11 ASN E N 1
ATOM 3497 C CA . ASN E 1 31 ? 40.047 60.246 114.668 1.00 64.95 11 ASN E CA 1
ATOM 3498 C C . ASN E 1 31 ? 41.474 59.702 114.693 1.00 66.51 11 ASN E C 1
ATOM 3499 O O . ASN E 1 31 ? 41.844 58.957 115.599 1.00 70.29 11 ASN E O 1
ATOM 3504 N N . GLY E 1 32 ? 42.265 60.057 113.686 1.00 66.56 12 GLY E N 1
ATOM 3505 C CA . GLY E 1 32 ? 43.666 59.676 113.651 1.00 65.07 12 GLY E CA 1
ATOM 3506 C C . GLY E 1 32 ? 43.918 58.409 112.859 1.00 64.87 12 GLY E C 1
ATOM 3507 O O . GLY E 1 32 ? 45.060 57.977 112.703 1.00 65.45 12 GLY E O 1
ATOM 3508 N N . ASN E 1 33 ? 42.843 57.806 112.364 1.00 60.62 13 ASN E N 1
ATOM 3509 C CA . ASN E 1 33 ? 42.941 56.595 111.561 1.00 58.84 13 ASN E 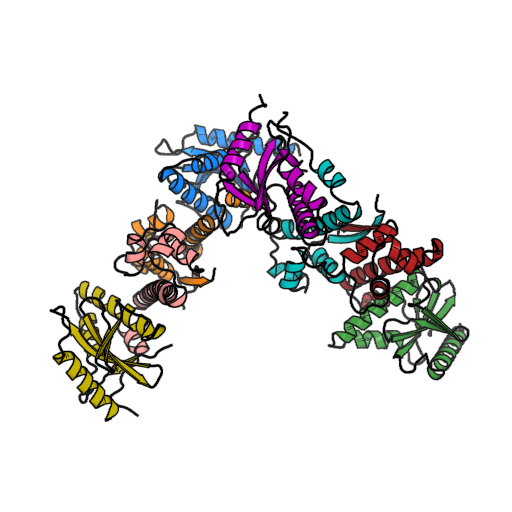CA 1
ATOM 3510 C C . ASN E 1 33 ? 43.280 56.858 110.096 1.00 59.73 13 ASN E C 1
ATOM 3511 O O . ASN E 1 33 ? 42.931 57.898 109.532 1.00 51.77 13 ASN E O 1
ATOM 3516 N N . GLU E 1 34 ? 43.955 55.889 109.488 1.00 57.80 14 GLU E N 1
ATOM 3517 C CA . GLU E 1 34 ? 44.307 55.937 108.077 1.00 49.94 14 GLU E CA 1
ATOM 3518 C C . GLU E 1 34 ? 43.691 54.728 107.385 1.00 52.89 14 GLU E C 1
ATOM 3519 O O . GLU E 1 34 ? 44.284 53.649 107.376 1.00 53.78 14 GLU E O 1
ATOM 3525 N N . PRO E 1 35 ? 42.482 54.906 106.824 1.00 55.76 15 PRO E N 1
ATOM 3526 C CA . PRO E 1 35 ? 41.625 53.837 106.292 1.00 51.39 15 PRO E CA 1
ATOM 3527 C C . PRO E 1 35 ? 42.333 52.849 105.360 1.00 51.90 15 PRO E C 1
ATOM 3528 O O . PRO E 1 35 ? 42.109 51.644 105.488 1.00 55.40 15 PRO E O 1
ATOM 3532 N N . VAL E 1 36 ? 43.167 53.340 104.448 1.00 49.86 16 VAL E N 1
ATOM 3533 C CA . VAL E 1 36 ? 43.870 52.456 103.520 1.00 46.66 16 VAL E CA 1
ATOM 3534 C C . VAL E 1 36 ? 44.932 51.646 104.257 1.00 45.10 16 VAL E C 1
ATOM 3535 O O . VAL E 1 36 ? 45.062 50.440 104.050 1.00 43.23 16 VAL E O 1
ATOM 3539 N N . PHE E 1 37 ? 45.687 52.324 105.117 1.00 43.39 17 PHE E N 1
ATOM 3540 C CA . PHE E 1 37 ? 46.704 51.676 105.938 1.00 46.12 17 PHE E CA 1
ATOM 3541 C C . PHE E 1 37 ? 46.060 50.610 106.822 1.00 47.30 17 PHE E C 1
ATOM 3542 O O . PHE E 1 37 ? 46.572 49.497 106.943 1.00 45.92 17 PHE E O 1
ATOM 3550 N N . ASP E 1 38 ? 44.928 50.957 107.427 1.00 48.32 18 ASP E N 1
ATOM 3551 C CA . ASP E 1 38 ? 44.213 50.038 108.305 1.00 48.18 18 ASP E CA 1
ATOM 3552 C C . ASP E 1 38 ? 43.795 48.761 107.579 1.00 48.51 18 ASP E C 1
ATOM 3553 O O . ASP E 1 38 ? 43.947 47.659 108.110 1.00 53.77 18 ASP E O 1
ATOM 3558 N N . TYR E 1 39 ? 43.275 48.911 106.365 1.00 44.43 19 TYR E N 1
ATOM 3559 C CA . TYR E 1 39 ? 42.819 47.759 105.597 1.00 46.93 19 TYR E CA 1
ATOM 3560 C C . TYR E 1 39 ? 43.973 46.824 105.230 1.00 47.02 19 TYR E C 1
ATOM 3561 O O . TYR E 1 39 ? 43.828 45.601 105.266 1.00 43.82 19 TYR E O 1
ATOM 3570 N N . MET E 1 40 ? 45.117 47.400 104.876 1.00 44.13 20 MET E N 1
ATOM 3571 C CA . MET E 1 40 ? 46.287 46.601 104.533 1.00 42.21 20 MET E CA 1
ATOM 3572 C C . MET E 1 40 ? 46.844 45.913 105.767 1.00 45.05 20 MET E C 1
ATOM 3573 O O . MET E 1 40 ? 47.436 44.834 105.682 1.00 41.59 20 MET E O 1
ATOM 3578 N N . ARG E 1 41 ? 46.644 46.537 106.921 1.00 48.19 21 ARG E N 1
ATOM 3579 C CA . ARG E 1 41 ? 47.213 46.019 108.149 1.00 42.83 21 ARG E CA 1
ATOM 3580 C C . ARG E 1 41 ? 46.533 44.732 108.594 1.00 49.36 21 ARG E C 1
ATOM 3581 O O . ARG E 1 41 ? 47.201 43.807 109.056 1.00 58.68 21 ARG E O 1
ATOM 3589 N N . GLU E 1 42 ? 45.214 44.651 108.459 1.00 43.06 22 GLU E N 1
ATOM 3590 C CA . GLU E 1 42 ? 44.553 43.426 108.885 1.00 58.05 22 GLU E CA 1
ATOM 3591 C C . GLU E 1 42 ? 44.606 42.376 107.778 1.00 53.04 22 GLU E C 1
ATOM 3592 O O . GLU E 1 42 ? 44.460 41.185 108.047 1.00 64.18 22 GLU E O 1
ATOM 3598 N N . LEU E 1 43 ? 44.851 42.802 106.541 1.00 49.10 23 LEU E N 1
ATOM 3599 C CA . LEU E 1 43 ? 45.161 41.842 105.481 1.00 49.28 23 LEU E CA 1
ATOM 3600 C C . LEU E 1 43 ? 46.437 41.104 105.853 1.00 48.96 23 LEU E C 1
ATOM 3601 O O . LEU E 1 43 ? 46.575 39.904 105.615 1.00 47.04 23 LEU E O 1
ATOM 3606 N N . THR E 1 44 ? 47.367 41.852 106.437 1.00 46.81 24 THR E N 1
ATOM 3607 C CA . THR E 1 44 ? 48.636 41.320 106.905 1.00 49.07 24 THR E CA 1
ATOM 3608 C C . THR E 1 44 ? 48.433 40.387 108.101 1.00 55.44 24 THR E C 1
ATOM 3609 O O . THR E 1 44 ? 49.221 39.471 108.324 1.00 58.66 24 THR E O 1
ATOM 3613 N N . SER E 1 45 ? 47.374 40.619 108.869 1.00 48.74 25 SER E N 1
ATOM 3614 C CA . SER E 1 45 ? 47.128 39.813 110.062 1.00 58.33 25 SER E CA 1
ATOM 3615 C C . SER E 1 45 ? 46.420 38.492 109.762 1.00 58.79 25 SER E C 1
ATOM 3616 O O . SER E 1 45 ? 46.481 37.560 110.563 1.00 61.32 25 SER E O 1
ATOM 3619 N N . LYS E 1 46 ? 45.743 38.413 108.620 1.00 50.73 26 LYS E N 1
ATOM 3620 C CA . LYS E 1 46 ? 44.922 37.245 108.310 1.00 55.34 26 LYS E CA 1
ATOM 3621 C C . LYS E 1 46 ? 45.748 36.062 107.807 1.00 60.55 26 LYS E C 1
ATOM 3622 O O . LYS E 1 46 ? 46.850 36.232 107.286 1.00 63.75 26 LYS E O 1
ATOM 3628 N N . LYS E 1 47 ? 45.199 34.863 107.983 1.00 63.92 27 LYS E N 1
ATOM 3629 C CA . LYS E 1 47 ? 45.924 33.615 107.748 1.00 62.96 27 LYS E CA 1
ATOM 3630 C C . LYS E 1 47 ? 45.812 33.086 106.322 1.00 71.39 27 LYS E C 1
ATOM 3631 O O . LYS E 1 47 ? 45.157 33.682 105.463 1.00 65.42 27 LYS E O 1
ATOM 3637 N N . GLY E 1 48 ? 46.400 31.968 105.977 1.00 72.63 28 GLY E N 1
ATOM 3638 C CA . GLY E 1 48 ? 46.066 31.467 104.661 1.00 76.33 28 GLY E CA 1
ATOM 3639 C C . GLY E 1 48 ? 46.628 32.247 103.495 1.00 84.61 28 GLY E C 1
ATOM 3640 O O . GLY E 1 48 ? 47.645 32.891 103.651 1.00 93.19 28 GLY E O 1
ATOM 3641 N N . LYS E 1 49 ? 46.025 32.147 102.314 1.00 80.11 29 LYS E N 1
ATOM 3642 C CA . LYS E 1 49 ? 46.681 32.662 101.111 1.00 81.04 29 LYS E CA 1
ATOM 3643 C C . LYS E 1 49 ? 46.086 33.785 100.280 1.00 81.59 29 LYS E C 1
ATOM 3644 O O . LYS E 1 49 ? 46.822 34.511 99.649 1.00 87.69 29 LYS E O 1
ATOM 3650 N N . ASP E 1 50 ? 44.785 33.954 100.295 1.00 68.91 30 ASP E N 1
ATOM 3651 C CA . ASP E 1 50 ? 44.172 34.993 99.494 1.00 69.68 30 ASP E CA 1
ATOM 3652 C C . ASP E 1 50 ? 44.625 36.406 99.891 1.00 67.27 30 ASP E C 1
ATOM 3653 O O . ASP E 1 50 ? 44.659 37.292 99.088 1.00 72.12 30 ASP E O 1
ATOM 3658 N N . SER E 1 51 ? 44.927 36.589 101.157 1.00 67.20 31 SER E N 1
ATOM 3659 C CA . SER E 1 51 ? 45.155 37.834 101.810 1.00 59.17 31 SER E CA 1
ATOM 3660 C C . SER E 1 51 ? 46.480 38.339 101.342 1.00 55.60 31 SER E C 1
ATOM 3661 O O . SER E 1 51 ? 46.665 39.499 101.112 1.00 55.58 31 SER E O 1
ATOM 3664 N N . ARG E 1 52 ? 47.411 37.418 101.244 1.00 54.39 32 ARG E N 1
ATOM 3665 C CA . ARG E 1 52 ? 48.743 37.684 100.781 1.00 50.08 32 ARG E CA 1
ATOM 3666 C C . ARG E 1 52 ? 48.791 38.136 99.343 1.00 55.81 32 ARG E C 1
ATOM 3667 O O . ARG E 1 52 ? 49.490 39.044 98.999 1.00 53.37 32 ARG E O 1
ATOM 3675 N N . ILE E 1 53 ? 48.026 37.473 98.512 1.00 52.28 33 ILE E N 1
ATOM 3676 C CA . ILE E 1 53 ? 47.957 37.785 97.093 1.00 53.76 33 ILE E CA 1
ATOM 3677 C C . ILE E 1 53 ? 47.481 39.216 96.870 1.00 51.01 33 ILE E C 1
ATOM 3678 O O . ILE E 1 53 ? 48.110 39.976 96.131 1.00 49.12 33 ILE E O 1
ATOM 3683 N N . LYS E 1 54 ? 46.373 39.580 97.509 1.00 48.99 34 LYS E N 1
ATOM 3684 C CA . LYS E 1 54 ? 45.839 40.930 97.378 1.00 46.47 34 LYS E CA 1
ATOM 3685 C C . LYS E 1 54 ? 46.859 41.958 97.847 1.00 46.84 34 LYS E C 1
ATOM 3686 O O . LYS E 1 54 ? 47.072 42.970 97.182 1.00 48.01 34 LYS E O 1
ATOM 3692 N N . LEU E 1 55 ? 47.501 41.683 98.979 1.00 48.26 35 LEU E N 1
ATOM 3693 C CA . LEU E 1 55 ? 48.535 42.565 99.518 1.00 45.54 35 LEU E CA 1
ATOM 3694 C C . LEU E 1 55 ? 49.678 42.797 98.537 1.00 40.80 35 LEU E C 1
ATOM 3695 O O . LEU E 1 55 ? 50.134 43.926 98.360 1.00 36.38 35 LEU E O 1
ATOM 3700 N N . ASN E 1 56 ? 50.145 41.723 97.911 1.00 45.09 36 ASN E N 1
ATOM 3701 C CA . ASN E 1 56 ? 51.246 41.820 96.964 1.00 42.66 36 ASN E CA 1
ATOM 3702 C C . ASN E 1 56 ? 50.867 42.601 95.712 1.00 41.16 36 ASN E C 1
ATOM 3703 O O . ASN E 1 56 ? 51.695 43.320 95.152 1.00 41.81 36 ASN E O 1
ATOM 3708 N N . LYS E 1 57 ? 49.616 42.467 95.282 1.00 39.41 37 LYS E N 1
ATOM 3709 C CA . LYS E 1 57 ? 49.140 43.187 94.104 1.00 41.15 37 LYS E CA 1
ATOM 3710 C C . LYS E 1 57 ? 49.014 44.672 94.411 1.00 44.60 37 LYS E C 1
ATOM 3711 O O . LYS E 1 57 ? 49.276 45.521 93.556 1.00 42.51 37 LYS E O 1
ATOM 3717 N N . ILE E 1 58 ? 48.602 44.971 95.640 1.00 43.37 38 ILE E N 1
ATOM 3718 C CA . ILE E 1 58 ? 48.474 46.347 96.106 1.00 43.05 38 ILE E CA 1
ATOM 3719 C C . ILE E 1 58 ? 49.853 46.984 96.218 1.00 38.99 38 ILE E C 1
ATOM 3720 O O . ILE E 1 58 ? 50.044 48.154 95.877 1.00 37.69 38 ILE E O 1
ATOM 3725 N N . ASN E 1 59 ? 50.808 46.194 96.697 1.00 38.06 39 ASN E N 1
ATOM 3726 C CA . ASN E 1 59 ? 52.190 46.628 96.832 1.00 36.71 39 ASN E CA 1
ATOM 3727 C C . ASN E 1 59 ? 52.736 47.076 95.481 1.00 41.35 39 ASN E C 1
ATOM 3728 O O . ASN E 1 59 ? 53.333 48.149 95.368 1.00 35.46 39 ASN E O 1
ATOM 3733 N N . ASP E 1 60 ? 52.497 46.257 94.458 1.00 45.44 40 ASP E N 1
ATOM 3734 C CA . ASP E 1 60 ? 52.960 46.540 93.100 1.00 38.91 40 ASP E CA 1
ATOM 3735 C C . ASP E 1 60 ? 52.334 47.810 92.535 1.00 35.75 40 ASP E C 1
ATOM 3736 O O . ASP E 1 60 ? 53.039 48.683 92.032 1.00 38.51 40 ASP E O 1
ATOM 3741 N N . TYR E 1 61 ? 51.011 47.910 92.628 1.00 33.79 41 TYR E N 1
ATOM 3742 C CA . TYR E 1 61 ? 50.276 49.026 92.037 1.00 36.14 41 TYR E CA 1
ATOM 3743 C C . TYR E 1 61 ? 50.608 50.380 92.671 1.00 41.80 41 TYR E C 1
ATOM 3744 O O . TYR E 1 61 ? 50.768 51.373 91.962 1.00 44.18 41 TYR E O 1
ATOM 3753 N N . ILE E 1 62 ? 50.711 50.426 93.996 1.00 37.51 42 ILE E N 1
ATOM 3754 C CA . ILE E 1 62 ? 51.087 51.662 94.680 1.00 41.97 42 ILE E CA 1
ATOM 3755 C C . ILE E 1 62 ? 52.500 52.072 94.279 1.00 37.52 42 ILE E C 1
ATOM 3756 O O . ILE E 1 62 ? 52.776 53.247 94.034 1.00 38.82 42 ILE E O 1
ATOM 3761 N N . GLU E 1 63 ? 53.389 51.088 94.199 1.00 38.85 43 GLU E N 1
ATOM 3762 C CA . GLU E 1 63 ? 54.769 51.327 93.805 1.00 38.59 43 GLU E CA 1
ATOM 3763 C C . GLU E 1 63 ? 54.841 51.847 92.367 1.00 42.96 43 GLU E C 1
ATOM 3764 O O . GLU E 1 63 ? 55.654 52.716 92.052 1.00 40.86 43 GLU E O 1
ATOM 3770 N N . LEU E 1 64 ? 53.979 51.318 91.502 1.00 43.93 44 LEU E N 1
ATOM 3771 C CA . LEU E 1 64 ? 53.884 51.797 90.125 1.00 40.11 44 LEU E CA 1
ATOM 3772 C C . LEU E 1 64 ? 53.404 53.242 90.078 1.00 43.32 44 LEU E C 1
ATOM 3773 O O . LEU E 1 64 ? 53.936 54.054 89.321 1.00 46.07 44 LEU E O 1
ATOM 3778 N N . LEU E 1 65 ? 52.389 53.552 90.882 1.00 40.77 45 LEU E N 1
ATOM 3779 C CA . LEU E 1 65 ? 51.882 54.915 90.983 1.00 41.53 45 LEU E CA 1
ATOM 3780 C C . LEU E 1 65 ? 53.000 55.847 91.431 1.00 39.66 45 LEU E C 1
ATOM 3781 O O . LEU E 1 65 ? 53.096 56.985 90.981 1.00 36.88 45 LEU E O 1
ATOM 3786 N N . SER E 1 66 ? 53.859 55.348 92.310 1.00 40.65 46 SER E N 1
ATOM 3787 C CA . SER E 1 66 ? 54.997 56.125 92.771 1.00 43.47 46 SER E CA 1
ATOM 3788 C C . SER E 1 66 ? 55.978 56.397 91.627 1.00 47.52 46 SER E C 1
ATOM 3789 O O . SER E 1 66 ? 56.459 57.510 91.466 1.00 47.85 46 SER E O 1
ATOM 3792 N N . GLN E 1 67 ? 56.278 55.383 90.826 1.00 49.07 47 GLN E N 1
ATOM 3793 C CA . GLN E 1 67 ? 57.272 55.559 89.772 1.00 52.19 47 GLN E CA 1
ATOM 3794 C C . GLN E 1 67 ? 56.765 56.326 88.542 1.00 47.97 47 GLN E C 1
ATOM 3795 O O . GLN E 1 67 ? 57.413 57.272 88.095 1.00 52.18 47 GLN E O 1
ATOM 3801 N N . HIS E 1 68 ? 55.619 55.930 87.996 1.00 47.01 48 HIS E N 1
ATOM 3802 C CA . HIS E 1 68 ? 55.118 56.558 86.771 1.00 48.30 48 HIS E CA 1
ATOM 3803 C C . HIS E 1 68 ? 54.076 57.645 86.993 1.00 50.32 48 HIS E C 1
ATOM 3804 O O . HIS E 1 68 ? 53.658 58.306 86.043 1.00 57.74 48 HIS E O 1
ATOM 3811 N N . GLY E 1 69 ? 53.665 57.839 88.240 1.00 51.02 49 GLY E N 1
ATOM 3812 C CA . GLY E 1 69 ? 52.631 58.810 88.544 1.00 49.53 49 GLY E CA 1
ATOM 3813 C C . GLY E 1 69 ? 51.336 58.507 87.817 1.00 51.20 49 GLY E C 1
ATOM 3814 O O . GLY E 1 69 ? 50.936 57.350 87.691 1.00 53.05 49 GLY E O 1
ATOM 3815 N N . THR E 1 70 ? 50.692 59.554 87.314 1.00 58.55 50 THR E N 1
ATOM 3816 C CA . THR E 1 70 ? 49.408 59.413 86.641 1.00 61.48 50 THR E CA 1
ATOM 3817 C C . THR E 1 70 ? 49.553 58.865 85.221 1.00 60.66 50 THR E C 1
ATOM 3818 O O . THR E 1 70 ? 48.563 58.536 84.566 1.00 52.36 50 THR E O 1
ATOM 3822 N N . ARG E 1 71 ? 50.794 58.759 84.757 1.00 62.22 51 ARG E N 1
ATOM 3823 C CA . ARG E 1 71 ? 51.075 58.324 83.392 1.00 64.08 51 ARG E CA 1
ATOM 3824 C C . ARG E 1 71 ? 51.099 56.801 83.267 1.00 60.90 51 ARG E C 1
ATOM 3825 O O . ARG E 1 71 ? 51.317 56.266 82.181 1.00 62.31 51 ARG E O 1
ATOM 3833 N N . ALA E 1 72 ? 50.879 56.109 84.382 1.00 65.31 52 ALA E N 1
ATOM 3834 C CA . ALA E 1 72 ? 50.935 54.647 84.411 1.00 61.53 52 ALA E CA 1
ATOM 3835 C C . ALA E 1 72 ? 49.909 54.006 83.480 1.00 56.57 52 ALA E C 1
ATOM 3836 O O . ALA E 1 72 ? 50.167 52.955 82.896 1.00 62.49 52 ALA E O 1
ATOM 3838 N N . GLY E 1 73 ? 48.745 54.635 83.353 1.00 58.16 53 GLY E N 1
ATOM 3839 C CA . GLY E 1 73 ? 47.716 54.165 82.442 1.00 53.05 53 GLY E CA 1
ATOM 3840 C C . GLY E 1 73 ? 46.926 52.971 82.943 1.00 59.20 53 GLY E C 1
ATOM 3841 O O . GLY E 1 73 ? 47.327 52.301 83.894 1.00 65.90 53 GLY E O 1
ATOM 3842 N N . GLU E 1 74 ? 45.791 52.710 82.299 1.00 60.94 54 GLU E N 1
ATOM 3843 C CA . GLU E 1 74 ? 44.956 51.554 82.622 1.00 64.95 54 GLU E CA 1
ATOM 3844 C C . GLU E 1 74 ? 45.700 50.281 82.212 1.00 59.75 54 GLU E C 1
ATOM 3845 O O . GLU E 1 74 ? 46.555 50.337 81.330 1.00 56.97 54 GLU E O 1
ATOM 3851 N N . PRO E 1 75 ? 45.394 49.127 82.836 1.00 60.16 55 PRO E N 1
ATOM 3852 C CA . PRO E 1 75 ? 44.431 48.756 83.884 1.00 61.84 55 PRO E CA 1
ATOM 3853 C C . PRO E 1 75 ? 44.769 49.262 85.287 1.00 61.43 55 PRO E C 1
ATOM 3854 O O . PRO E 1 75 ? 43.896 49.245 86.156 1.00 62.95 55 PRO E O 1
ATOM 3858 N N . TYR E 1 76 ? 46.014 49.673 85.508 1.00 56.99 56 TYR E N 1
ATOM 3859 C CA . TYR E 1 76 ? 46.488 50.003 86.851 1.00 56.82 56 TYR E CA 1
ATOM 3860 C C . TYR E 1 76 ? 45.713 51.148 87.497 1.00 56.20 56 TYR E C 1
ATOM 3861 O O . TYR E 1 76 ? 45.162 50.990 88.586 1.00 51.11 56 TYR E O 1
ATOM 3870 N N . ILE E 1 77 ? 45.674 52.298 86.832 1.00 53.81 57 ILE E N 1
ATOM 3871 C CA . ILE E 1 77 ? 44.933 53.436 87.358 1.00 48.33 57 ILE E CA 1
ATOM 3872 C C . ILE E 1 77 ? 43.862 53.877 86.375 1.00 53.15 57 ILE E C 1
ATOM 3873 O O . ILE E 1 77 ? 43.985 53.658 85.170 1.00 67.27 57 ILE E O 1
ATOM 3878 N N . LYS E 1 78 ? 42.799 54.476 86.894 1.00 46.03 58 LYS E N 1
ATOM 3879 C CA . LYS E 1 78 ? 41.752 55.025 86.043 1.00 52.95 58 LYS E CA 1
ATOM 3880 C C . LYS E 1 78 ? 41.207 56.325 86.624 1.00 52.57 58 LYS E C 1
ATOM 3881 O O . LYS E 1 78 ? 40.900 56.400 87.812 1.00 51.63 58 LYS E O 1
ATOM 3887 N N . HIS E 1 79 ? 41.097 57.349 85.784 1.00 53.39 59 HIS E N 1
ATOM 3888 C CA . HIS E 1 79 ? 40.504 58.612 86.204 1.00 55.03 59 HIS E CA 1
ATOM 3889 C C . HIS E 1 79 ? 39.003 58.432 86.402 1.00 57.30 59 HIS E C 1
ATOM 3890 O O . HIS E 1 79 ? 38.363 57.671 85.676 1.00 53.39 59 HIS E O 1
ATOM 3897 N N . LEU E 1 80 ? 38.447 59.123 87.392 1.00 62.16 60 LEU E N 1
ATOM 3898 C CA . LEU E 1 80 ? 37.036 58.959 87.724 1.00 64.52 60 LEU E CA 1
ATOM 3899 C C . LEU E 1 80 ? 36.260 60.267 87.610 1.00 65.38 60 LEU E C 1
ATOM 3900 O O . LEU E 1 80 ? 35.507 60.469 86.658 1.00 78.92 60 LEU E O 1
ATOM 3905 N N . ASP E 1 81 ? 36.436 61.145 88.590 1.00 62.25 61 ASP E N 1
ATOM 3906 C CA . ASP E 1 81 ? 35.764 62.439 88.590 1.00 64.45 61 ASP E CA 1
ATOM 3907 C C . ASP E 1 81 ? 36.684 63.529 89.128 1.00 67.92 61 ASP E C 1
ATOM 3908 O O . ASP E 1 81 ? 37.189 63.415 90.245 1.00 71.47 61 ASP E O 1
ATOM 3913 N N . ALA E 1 82 ? 36.868 64.590 88.345 1.00 64.85 62 ALA E N 1
ATOM 3914 C CA . ALA E 1 82 ? 37.676 65.738 88.755 1.00 57.66 62 ALA E CA 1
ATOM 3915 C C . ALA E 1 82 ? 39.066 65.324 89.241 1.00 62.18 62 ALA E C 1
ATOM 3916 O O . ALA E 1 82 ? 39.854 64.752 88.486 1.00 56.05 62 ALA E O 1
ATOM 3918 N N . GLU E 1 83 ? 39.354 65.613 90.507 1.00 59.59 63 GLU E N 1
ATOM 3919 C CA . GLU E 1 83 ? 40.666 65.342 91.087 1.00 60.26 63 GLU E CA 1
ATOM 3920 C C . GLU E 1 83 ? 40.841 63.877 91.480 1.00 60.24 63 GLU E C 1
ATOM 3921 O O . GLU E 1 83 ? 41.954 63.428 91.770 1.00 50.92 63 GLU E O 1
ATOM 3923 N N . ILE E 1 84 ? 39.737 63.136 91.482 1.00 55.28 64 ILE E N 1
ATOM 3924 C CA . ILE E 1 84 ? 39.735 61.766 91.978 1.00 53.10 64 ILE E CA 1
ATOM 3925 C C . ILE E 1 84 ? 40.163 60.741 90.932 1.00 61.74 64 ILE E C 1
ATOM 3926 O O . ILE E 1 84 ? 39.642 60.712 89.817 1.00 61.85 64 ILE E O 1
ATOM 3931 N N . TRP E 1 85 ? 41.123 59.904 91.308 1.00 59.75 65 TRP E N 1
ATOM 3932 C CA . TRP E 1 85 ? 41.506 58.754 90.506 1.00 50.13 65 TRP E CA 1
ATOM 3933 C C . TRP E 1 85 ? 41.249 57.489 91.314 1.00 51.97 65 TRP E C 1
ATOM 3934 O O . TRP E 1 85 ? 40.819 57.557 92.464 1.00 54.49 65 TRP E O 1
ATOM 3945 N N . GLU E 1 86 ? 41.515 56.334 90.718 1.00 50.67 66 GLU E N 1
ATOM 3946 C CA . GLU E 1 86 ? 41.438 55.088 91.460 1.00 46.15 66 GLU E CA 1
ATOM 3947 C C . GLU E 1 86 ? 42.555 54.146 91.044 1.00 47.85 66 GLU E C 1
ATOM 3948 O O . GLU E 1 86 ? 42.924 54.067 89.874 1.00 48.23 66 GLU E O 1
ATOM 3954 N N . LEU E 1 87 ? 43.106 53.456 92.031 1.00 49.92 67 LEU E N 1
ATOM 3955 C CA . LEU E 1 87 ? 44.071 52.398 91.802 1.00 45.55 67 LEU E CA 1
ATOM 3956 C C . LEU E 1 87 ? 43.284 51.094 91.769 1.00 45.11 67 LEU E C 1
ATOM 3957 O O . LEU E 1 87 ? 42.359 50.918 92.561 1.00 48.79 67 LEU E O 1
ATOM 3962 N N . ARG E 1 88 ? 43.626 50.180 90.867 1.00 49.67 68 ARG E N 1
ATOM 3963 C CA . ARG E 1 88 ? 42.775 49.006 90.668 1.00 51.86 68 ARG E CA 1
ATOM 3964 C C . ARG E 1 88 ? 43.479 47.651 90.774 1.00 49.39 68 ARG E C 1
ATOM 3965 O O . ARG E 1 88 ? 43.415 46.854 89.838 1.00 47.89 68 ARG E O 1
ATOM 3973 N N . PRO E 1 89 ? 44.135 47.366 91.915 1.00 50.08 69 PRO E N 1
ATOM 3974 C CA . PRO E 1 89 ? 44.673 46.006 92.028 1.00 50.11 69 PRO E CA 1
ATOM 3975 C C . PRO E 1 89 ? 43.556 44.984 92.209 1.00 54.23 69 PRO E C 1
ATOM 3976 O O . PRO E 1 89 ? 42.776 45.127 93.153 1.00 55.12 69 PRO E O 1
ATOM 3980 N N . LEU E 1 90 ? 43.527 43.947 91.372 1.00 54.03 70 LEU E N 1
ATOM 3981 C CA . LEU E 1 90 ? 42.448 42.954 91.386 1.00 46.19 70 LEU E CA 1
ATOM 3982 C C . LEU E 1 90 ? 41.091 43.673 91.507 1.00 54.10 70 LEU E C 1
ATOM 3983 O O . LEU E 1 90 ? 40.854 44.629 90.774 1.00 54.46 70 LEU E O 1
ATOM 3988 N N . ARG E 1 91 ? 40.204 43.259 92.411 1.00 58.20 71 ARG E N 1
ATOM 3989 C CA . ARG E 1 91 ? 38.992 44.062 92.651 1.00 63.47 71 ARG E CA 1
ATOM 3990 C C . ARG E 1 91 ? 39.102 44.993 93.854 1.00 62.74 71 ARG E C 1
ATOM 3991 O O . ARG E 1 91 ? 38.110 45.593 94.245 1.00 61.94 71 ARG E O 1
ATOM 3999 N N . ASP E 1 92 ? 40.270 45.079 94.480 1.00 61.29 72 ASP E N 1
ATOM 4000 C CA . ASP E 1 92 ? 40.489 46.162 95.430 1.00 58.47 72 ASP E CA 1
ATOM 4001 C C . ASP E 1 92 ? 40.499 47.482 94.662 1.00 52.62 72 ASP E C 1
ATOM 4002 O O . ASP E 1 92 ? 41.077 47.569 93.578 1.00 47.67 72 ASP E O 1
ATOM 4007 N N . ARG E 1 93 ? 39.843 48.499 95.209 1.00 55.01 73 ARG E N 1
ATOM 4008 C CA . ARG E 1 93 ? 39.869 49.828 94.606 1.00 53.37 73 ARG E CA 1
ATOM 4009 C C . ARG E 1 93 ? 40.344 50.862 95.614 1.00 55.28 73 ARG E C 1
ATOM 4010 O O . ARG E 1 93 ? 39.740 51.026 96.667 1.00 55.49 73 ARG E O 1
ATOM 4018 N N . ILE E 1 94 ? 41.422 51.563 95.283 1.00 47.00 74 ILE E N 1
ATOM 4019 C CA . ILE E 1 94 ? 41.962 52.589 96.162 1.00 43.39 74 ILE E CA 1
ATOM 4020 C C . ILE E 1 94 ? 41.850 53.959 95.519 1.00 44.23 74 ILE E C 1
ATOM 4021 O O . ILE E 1 94 ? 42.458 54.218 94.483 1.00 48.88 74 ILE E O 1
ATOM 4026 N N . LEU E 1 95 ? 41.073 54.836 96.142 1.00 46.98 75 LEU E N 1
ATOM 4027 C CA . LEU E 1 95 ? 40.869 56.174 95.613 1.00 48.78 75 LEU E CA 1
ATOM 4028 C C . LEU E 1 95 ? 41.971 57.113 96.081 1.00 46.53 75 LEU E C 1
ATOM 4029 O O . LEU E 1 95 ? 42.308 57.147 97.266 1.00 42.33 75 LEU E O 1
ATOM 4034 N N . PHE E 1 96 ? 42.540 57.864 95.144 1.00 45.99 76 PHE E N 1
ATOM 4035 C CA . PHE E 1 96 ? 43.601 58.806 95.475 1.00 44.52 76 PHE E CA 1
ATOM 4036 C C . PHE E 1 96 ? 43.473 60.106 94.689 1.00 45.20 76 PHE E C 1
ATOM 4037 O O . PHE E 1 96 ? 42.713 60.188 93.727 1.00 50.31 76 PHE E O 1
ATOM 4045 N N . VAL E 1 97 ? 44.222 61.118 95.115 1.00 44.99 77 VAL E N 1
ATOM 4046 C CA . VAL E 1 97 ? 44.241 62.416 94.450 1.00 39.15 77 VAL E CA 1
ATOM 4047 C C . VAL E 1 97 ? 45.666 62.903 94.262 1.00 39.19 77 VAL E C 1
ATOM 4048 O O . VAL E 1 97 ? 46.570 62.498 94.992 1.00 44.04 77 VAL E O 1
ATOM 4052 N N . ALA E 1 98 ? 45.863 63.781 93.286 1.00 43.87 78 ALA E N 1
ATOM 4053 C CA . ALA E 1 98 ? 47.143 64.451 93.127 1.00 43.88 78 ALA E CA 1
ATOM 4054 C C . ALA E 1 98 ? 47.360 65.388 94.308 1.00 49.94 78 ALA E C 1
ATOM 4055 O O . ALA E 1 98 ? 46.401 65.813 94.953 1.00 51.52 78 ALA E O 1
ATOM 4057 N N . TRP E 1 99 ? 48.617 65.705 94.593 1.00 52.01 79 TRP E N 1
ATOM 4058 C CA . TRP E 1 99 ? 48.942 66.561 95.726 1.00 57.29 79 TRP E CA 1
ATOM 4059 C C . TRP E 1 99 ? 50.201 67.369 95.414 1.00 59.52 79 TRP E C 1
ATOM 4060 O O . TRP E 1 99 ? 50.717 67.317 94.298 1.00 66.15 79 TRP E O 1
ATOM 4071 N N . MET E 1 100 ? 50.690 68.110 96.402 1.00 63.28 80 MET E N 1
ATOM 4072 C CA . MET E 1 100 ? 51.765 69.075 96.192 1.00 66.32 80 MET E CA 1
ATOM 4073 C C . MET E 1 100 ? 53.110 68.429 95.868 1.00 64.61 80 MET E C 1
ATOM 4074 O O . MET E 1 100 ? 53.397 67.315 96.307 1.00 64.62 80 MET E O 1
ATOM 4079 N N . ASP E 1 101 ? 53.921 69.150 95.093 1.00 66.90 81 ASP E N 1
ATOM 4080 C CA . ASP E 1 101 ? 55.268 68.720 94.710 1.00 63.45 81 ASP E CA 1
ATOM 4081 C C . ASP E 1 101 ? 55.268 67.372 93.996 1.00 62.66 81 ASP E C 1
ATOM 4082 O O . ASP E 1 101 ? 56.201 66.582 94.142 1.00 61.52 81 ASP E O 1
ATOM 4084 N N . GLY E 1 102 ? 54.215 67.119 93.224 1.00 60.82 82 GLY E N 1
ATOM 4085 C CA . GLY E 1 102 ? 54.102 65.896 92.451 1.00 51.26 82 GLY E CA 1
ATOM 4086 C C . GLY E 1 102 ? 53.899 64.653 93.295 1.00 57.23 82 GLY E C 1
ATOM 4087 O O . GLY E 1 102 ? 54.473 63.603 93.009 1.00 59.06 82 GLY E O 1
ATOM 4088 N N . SER E 1 103 ? 53.073 64.764 94.329 1.00 51.22 83 SER E N 1
ATOM 4089 C CA . SER E 1 103 ? 52.799 63.632 95.204 1.00 48.12 83 SER E CA 1
ATOM 4090 C C . SER E 1 103 ? 51.354 63.166 95.063 1.00 47.46 83 SER E C 1
ATOM 4091 O O . SER E 1 103 ? 50.587 63.721 94.275 1.00 45.96 83 SER E O 1
ATOM 4094 N N . PHE E 1 104 ? 50.995 62.136 95.825 1.00 49.12 84 PHE E N 1
ATOM 4095 C CA . PHE E 1 104 ? 49.636 61.601 95.822 1.00 46.70 84 PHE E CA 1
ATOM 4096 C C . PHE E 1 104 ? 49.206 61.221 97.229 1.00 48.65 84 PHE E C 1
ATOM 4097 O O . PHE E 1 104 ? 50.038 60.887 98.071 1.00 42.53 84 PHE E O 1
ATOM 4105 N N . VAL E 1 105 ? 47.901 61.268 97.475 1.00 46.05 85 VAL E N 1
ATOM 4106 C CA . VAL E 1 105 ? 47.356 60.866 98.763 1.00 44.86 85 VAL E CA 1
ATOM 4107 C C . VAL E 1 105 ? 46.300 59.787 98.580 1.00 44.75 85 VAL E C 1
ATOM 4108 O O . VAL E 1 105 ? 45.342 59.972 97.833 1.00 46.35 85 VAL E O 1
ATOM 4112 N N . LEU E 1 106 ? 46.481 58.661 99.263 1.00 42.10 86 LEU E N 1
ATOM 4113 C CA . LEU E 1 106 ? 45.512 57.575 99.214 1.00 39.65 86 LEU E CA 1
ATOM 4114 C C . LEU E 1 106 ? 44.384 57.833 100.211 1.00 44.54 86 LEU E C 1
ATOM 4115 O O . LEU E 1 106 ? 44.633 57.990 101.404 1.00 46.61 86 LEU E O 1
ATOM 4120 N N . LEU E 1 107 ? 43.147 57.866 99.717 1.00 48.43 87 LEU E N 1
ATOM 4121 C CA . LEU E 1 107 ? 41.995 58.272 100.524 1.00 44.30 87 LEU E CA 1
ATOM 4122 C C . LEU E 1 107 ? 41.347 57.116 101.309 1.00 49.34 87 LEU E C 1
ATOM 4123 O O . LEU E 1 107 ? 41.424 57.098 102.539 1.00 59.24 87 LEU E O 1
ATOM 4128 N N . HIS E 1 108 ? 40.702 56.168 100.629 1.00 47.99 88 HIS E N 1
ATOM 4129 C CA . HIS E 1 108 ? 40.144 54.990 101.311 1.00 53.31 88 HIS E CA 1
ATOM 4130 C C . HIS E 1 108 ? 40.007 53.835 100.320 1.00 51.12 88 HIS E C 1
ATOM 4131 O O . HIS E 1 108 ? 40.270 54.028 99.134 1.00 48.87 88 HIS E O 1
ATOM 4138 N N . HIS E 1 109 ? 39.595 52.644 100.763 1.00 52.91 89 HIS E N 1
ATOM 4139 C CA . HIS E 1 109 ? 39.127 51.683 99.757 1.00 61.45 89 HIS E CA 1
ATOM 4140 C C . HIS E 1 109 ? 37.740 51.122 99.905 1.00 66.06 89 HIS E C 1
ATOM 4141 O O . HIS E 1 109 ? 37.114 51.154 100.958 1.00 66.37 89 HIS E O 1
ATOM 4148 N N . PHE E 1 110 ? 37.320 50.534 98.786 1.00 66.16 90 PHE E N 1
ATOM 4149 C CA . PHE E 1 110 ? 36.214 49.581 98.724 1.00 67.36 90 PHE E CA 1
ATOM 4150 C C . PHE E 1 110 ? 36.516 48.358 97.807 1.00 68.78 90 PHE E C 1
ATOM 4151 O O . PHE E 1 110 ? 37.186 48.496 96.780 1.00 69.13 90 PHE E O 1
ATOM 4159 N N . MET E 1 111 ? 36.014 47.177 98.107 1.00 71.77 91 MET E N 1
ATOM 4160 C CA . MET E 1 111 ? 35.850 46.202 97.047 1.00 73.06 91 MET E CA 1
ATOM 4161 C C . MET E 1 111 ? 34.742 46.675 96.155 1.00 85.23 91 MET E C 1
ATOM 4162 O O . MET E 1 111 ? 33.777 47.219 96.664 1.00 90.57 91 MET E O 1
ATOM 4167 N N . LYS E 1 112 ? 34.814 46.365 94.881 1.00 87.39 92 LYS E N 1
ATOM 4168 C CA . LYS E 1 112 ? 33.719 46.691 94.020 1.00 95.76 92 LYS E CA 1
ATOM 4169 C C . LYS E 1 112 ? 33.025 45.409 93.629 1.00 103.71 92 LYS E C 1
ATOM 4170 O O . LYS E 1 112 ? 33.645 44.572 93.005 1.00 103.04 92 LYS E O 1
ATOM 4176 N N . ARG E 1 113 ? 31.748 45.237 93.970 1.00 110.33 93 ARG E N 1
ATOM 4177 C CA . ARG E 1 113 ? 31.008 44.211 93.259 1.00 118.56 93 ARG E CA 1
ATOM 4178 C C . ARG E 1 113 ? 29.754 44.745 92.548 1.00 119.56 93 ARG E C 1
ATOM 4179 O O . ARG E 1 113 ? 28.637 44.446 92.939 1.00 120.37 93 ARG E O 1
ATOM 4187 N N . THR E 1 114 ? 29.917 45.567 91.517 1.00 119.76 94 THR E N 1
ATOM 4188 C CA . THR E 1 114 ? 30.572 45.278 90.269 1.00 124.72 94 THR E CA 1
ATOM 4189 C C . THR E 1 114 ? 30.667 46.493 89.369 1.00 130.45 94 THR E C 1
ATOM 4190 O O . THR E 1 114 ? 29.899 47.435 89.507 1.00 128.57 94 THR E O 1
ATOM 4194 N N . GLN E 1 115 ? 31.671 46.472 88.497 1.00 132.28 95 GLN E N 1
ATOM 4195 C CA . GLN E 1 115 ? 31.559 46.722 87.064 1.00 123.52 95 GLN E CA 1
ATOM 4196 C C . GLN E 1 115 ? 30.994 48.089 86.792 1.00 123.26 95 GLN E C 1
ATOM 4197 O O . GLN E 1 115 ? 30.171 48.277 85.920 1.00 124.63 95 GLN E O 1
ATOM 4203 N N . LYS E 1 116 ? 31.272 49.043 87.688 1.00 124.55 96 LYS E N 1
ATOM 4204 C CA . LYS E 1 116 ? 31.306 50.501 87.411 1.00 117.44 96 LYS E CA 1
ATOM 4205 C C . LYS E 1 116 ? 31.610 51.199 88.741 1.00 119.98 96 LYS E C 1
ATOM 4206 O O . LYS E 1 116 ? 31.625 50.510 89.754 1.00 121.91 96 LYS E O 1
ATOM 4212 N N . THR E 1 117 ? 31.824 52.519 88.810 1.00 116.61 97 THR E N 1
ATOM 4213 C CA . THR E 1 117 ? 32.158 53.038 90.164 1.00 112.48 97 THR E CA 1
ATOM 4214 C C . THR E 1 117 ? 30.894 53.662 90.826 1.00 113.21 97 THR E C 1
ATOM 4215 O O . THR E 1 117 ? 30.369 54.671 90.350 1.00 116.17 97 THR E O 1
ATOM 4219 N N . PRO E 1 118 ? 30.413 53.035 91.929 1.00 113.28 98 PRO E N 1
ATOM 4220 C CA . PRO E 1 118 ? 29.030 52.863 92.432 1.00 116.22 98 PRO E CA 1
ATOM 4221 C C . PRO E 1 118 ? 28.645 53.966 93.309 1.00 115.94 98 PRO E C 1
ATOM 4222 O O . PRO E 1 118 ? 27.887 53.773 94.269 1.00 122.44 98 PRO E O 1
ATOM 4226 N N . LYS E 1 119 ? 29.013 55.139 92.885 1.00 110.06 99 LYS E N 1
ATOM 4227 C CA . LYS E 1 119 ? 29.798 55.948 93.737 1.00 106.66 99 LYS E CA 1
ATOM 4228 C C . LYS E 1 119 ? 28.968 56.476 94.934 1.00 104.76 99 LYS E C 1
ATOM 4229 O O . LYS E 1 119 ? 28.226 57.442 94.808 1.00 103.56 99 LYS E O 1
ATOM 4235 N N . ARG E 1 120 ? 29.140 55.819 96.099 1.00 99.96 100 ARG E N 1
ATOM 4236 C CA . ARG E 1 120 ? 28.913 56.392 97.427 1.00 96.76 100 ARG E CA 1
ATOM 4237 C C . ARG E 1 120 ? 30.364 56.532 97.994 1.00 96.21 100 ARG E C 1
ATOM 4238 O O . ARG E 1 120 ? 30.597 56.563 99.185 1.00 97.21 100 ARG E O 1
ATOM 4246 N N . GLU E 1 121 ? 31.328 56.516 97.066 1.00 92.95 101 GLU E N 1
ATOM 4247 C CA . GLU E 1 121 ? 32.765 56.545 97.335 1.00 81.65 101 GLU E CA 1
ATOM 4248 C C . GLU E 1 121 ? 33.464 57.900 97.035 1.00 80.15 101 GLU E C 1
ATOM 4249 O O . GLU E 1 121 ? 34.196 58.403 97.889 1.00 81.13 101 GLU E O 1
ATOM 4255 N N . ILE E 1 122 ? 33.392 58.450 95.825 1.00 82.15 102 ILE E N 1
ATOM 4256 C CA . ILE E 1 122 ? 34.040 59.772 95.608 1.00 84.74 102 ILE E CA 1
ATOM 4257 C C . ILE E 1 122 ? 33.630 60.944 96.587 1.00 85.85 102 ILE E C 1
ATOM 4258 O O . ILE E 1 122 ? 34.455 61.434 97.300 1.00 87.14 102 ILE E O 1
ATOM 4263 N N . GLU E 1 123 ? 32.350 61.030 96.864 1.00 87.48 103 GLU E N 1
ATOM 4264 C CA . GLU E 1 123 ? 31.900 62.047 97.773 1.00 80.92 103 GLU E CA 1
ATOM 4265 C C . GLU E 1 123 ? 32.509 61.970 99.181 1.00 77.25 103 GLU E C 1
ATOM 4266 O O . GLU E 1 123 ? 32.910 62.980 99.713 1.00 80.94 103 GLU E O 1
ATOM 4272 N N . GLN E 1 124 ? 32.606 60.788 99.771 1.00 76.57 104 GLN E N 1
ATOM 4273 C CA . GLN E 1 124 ? 33.558 60.429 100.766 1.00 73.15 104 GLN E CA 1
ATOM 4274 C C . GLN E 1 124 ? 34.949 60.790 100.280 1.00 73.02 104 GLN E C 1
ATOM 4275 O O . GLN E 1 124 ? 35.624 61.486 101.000 1.00 71.15 104 GLN E O 1
ATOM 4281 N N . ALA E 1 125 ? 35.378 60.389 99.078 1.00 67.69 105 ALA E N 1
ATOM 4282 C CA . ALA E 1 125 ? 36.738 60.751 98.621 1.00 65.96 105 ALA E CA 1
ATOM 4283 C C . ALA E 1 125 ? 36.848 62.273 98.397 1.00 64.62 105 ALA E C 1
ATOM 4284 O O . ALA E 1 125 ? 37.847 62.878 98.764 1.00 62.86 105 ALA E O 1
ATOM 4286 N N . LYS E 1 126 ? 35.832 62.878 97.774 1.00 68.36 106 LYS E N 1
ATOM 4287 C CA . LYS E 1 126 ? 35.736 64.337 97.682 1.00 68.43 106 LYS E CA 1
ATOM 4288 C C . LYS E 1 126 ? 35.512 64.949 99.061 1.00 66.55 106 LYS E C 1
ATOM 4289 O O . LYS E 1 126 ? 36.067 66.000 99.354 1.00 65.88 106 LYS E O 1
ATOM 4295 N N . ARG E 1 127 ? 34.710 64.296 99.904 1.00 72.67 107 ARG E N 1
ATOM 4296 C CA . ARG E 1 127 ? 34.575 64.707 101.306 1.00 64.78 107 ARG E CA 1
ATOM 4297 C C . ARG E 1 127 ? 35.927 64.616 101.994 1.00 63.95 107 ARG E C 1
ATOM 4298 O O . ARG E 1 127 ? 36.358 65.565 102.647 1.00 65.69 107 ARG E O 1
ATOM 4306 N N . GLU E 1 128 ? 36.597 63.475 101.840 1.00 61.91 108 GLU E N 1
ATOM 4307 C CA . GLU E 1 128 ? 37.924 63.279 102.424 1.00 58.18 108 GLU E CA 1
ATOM 4308 C C . GLU E 1 128 ? 38.930 64.249 101.821 1.00 61.03 108 GLU E C 1
ATOM 4309 O O . GLU E 1 128 ? 39.775 64.788 102.531 1.00 60.37 108 GLU E O 1
ATOM 4315 N N . LEU E 1 129 ? 38.839 64.469 100.512 1.00 67.67 109 LEU E N 1
ATOM 4316 C CA . LEU E 1 129 ? 39.689 65.451 99.846 1.00 63.36 109 LEU E CA 1
ATOM 4317 C C . LEU E 1 129 ? 39.362 66.860 100.329 1.00 65.97 109 LEU E C 1
ATOM 4318 O O . LEU E 1 129 ? 40.264 67.668 100.555 1.00 61.70 109 LEU E O 1
ATOM 4323 N N . ALA E 1 130 ? 38.071 67.151 100.479 1.00 69.18 110 ALA E N 1
ATOM 4324 C CA . ALA E 1 130 ? 37.637 68.465 100.947 1.00 69.50 110 ALA E CA 1
ATOM 4325 C C . ALA E 1 130 ? 38.231 68.772 102.317 1.00 68.82 110 ALA E C 1
ATOM 4326 O O . ALA E 1 130 ? 38.731 69.872 102.552 1.00 73.29 110 ALA E O 1
ATOM 4328 N N . ASP E 1 131 ? 38.186 67.785 103.210 1.00 66.67 111 ASP E N 1
ATOM 4329 C CA . ASP E 1 131 ? 38.720 67.932 104.562 1.00 75.70 111 ASP E CA 1
ATOM 4330 C C . ASP E 1 131 ? 40.241 67.873 104.552 1.00 72.98 111 ASP E C 1
ATOM 4331 O O . ASP E 1 131 ? 40.896 68.237 105.533 1.00 77.58 111 ASP E O 1
ATOM 4336 N N . LEU E 1 132 ? 40.800 67.414 103.438 1.00 72.65 112 LEU E N 1
ATOM 4337 C CA . LEU E 1 132 ? 42.244 67.439 103.270 1.00 70.79 112 LEU E CA 1
ATOM 4338 C C . LEU E 1 132 ? 42.762 68.845 102.998 1.00 71.45 112 LEU E C 1
ATOM 4339 O O . LEU E 1 132 ? 43.775 69.251 103.564 1.00 66.91 112 LEU E O 1
ATOM 4344 N N . LYS E 1 133 ? 42.092 69.570 102.104 1.00 77.89 113 LYS E N 1
ATOM 4345 C CA . LYS E 1 133 ? 42.495 70.934 101.785 1.00 79.91 113 LYS E CA 1
ATOM 4346 C C . LYS E 1 133 ? 42.239 71.807 102.989 1.00 83.54 113 LYS E C 1
ATOM 4347 O O . LYS E 1 133 ? 42.824 72.887 103.130 1.00 80.93 113 LYS E O 1
ATOM 4353 N N . GLU E 1 134 ? 41.319 71.331 103.826 1.00 81.85 114 GLU E N 1
ATOM 4354 C CA . GLU E 1 134 ? 41.116 71.889 105.150 1.00 87.40 114 GLU E CA 1
ATOM 4355 C C . GLU E 1 134 ? 42.125 71.275 106.102 1.00 90.72 114 GLU E C 1
ATOM 4356 O O . GLU E 1 134 ? 42.837 70.359 105.725 1.00 90.19 114 GLU E O 1
ATOM 4362 N N . ARG E 1 135 ? 42.182 71.781 107.335 1.00 94.44 115 ARG E N 1
ATOM 4363 C CA . ARG E 1 135 ? 43.304 71.495 108.241 1.00 93.37 115 ARG E CA 1
ATOM 4364 C C . ARG E 1 135 ? 44.574 71.864 107.466 1.00 92.00 115 ARG E C 1
ATOM 4365 O O . ARG E 1 135 ? 45.670 71.346 107.684 1.00 93.11 115 ARG E O 1
ATOM 4373 N N . GLY E 1 136 ? 44.358 72.776 106.527 1.00 96.19 116 GLY E N 1
ATOM 4374 C CA . GLY E 1 136 ? 45.386 73.422 105.746 1.00 96.30 116 GLY E CA 1
ATOM 4375 C C . GLY E 1 136 ? 46.260 74.381 106.533 1.00 103.59 116 GLY E C 1
ATOM 4376 O O . GLY E 1 136 ? 47.482 74.297 106.415 1.00 98.52 116 GLY E O 1
ATOM 4377 N N . LEU E 1 137 ? 45.673 75.286 107.328 1.00 110.67 117 LEU E N 1
ATOM 4378 C CA . LEU E 1 137 ? 44.218 75.412 107.497 1.00 106.20 117 LEU E CA 1
ATOM 4379 C C . LEU E 1 137 ? 43.653 76.417 106.498 1.00 103.98 117 LEU E C 1
ATOM 4380 O O . LEU E 1 137 ? 43.216 76.044 105.410 1.00 102.33 117 LEU E O 1
ATOM 4385 N N . ASN F 2 3 ? 50.261 69.402 107.934 1.00 69.55 3 ASN F N 1
ATOM 4386 C CA . ASN F 2 3 ? 48.861 69.025 107.773 1.00 72.33 3 ASN F CA 1
ATOM 4387 C C . ASN F 2 3 ? 48.569 67.692 108.457 1.00 63.45 3 ASN F C 1
ATOM 4388 O O . ASN F 2 3 ? 49.091 66.652 108.058 1.00 67.60 3 ASN F O 1
ATOM 4393 N N . ASN F 2 4 ? 47.726 67.736 109.484 1.00 64.98 4 ASN F N 1
ATOM 4394 C CA . ASN F 2 4 ? 47.396 66.553 110.273 1.00 66.51 4 ASN F CA 1
ATOM 4395 C C . ASN F 2 4 ? 46.683 65.476 109.457 1.00 68.60 4 ASN F C 1
ATOM 4396 O O . ASN F 2 4 ? 46.745 64.290 109.785 1.00 66.12 4 ASN F O 1
ATOM 4401 N N . ALA F 2 5 ? 46.014 65.895 108.388 1.00 68.51 5 ALA F N 1
ATOM 4402 C CA . ALA F 2 5 ? 45.250 64.977 107.550 1.00 66.80 5 ALA F CA 1
ATOM 4403 C C . ALA F 2 5 ? 46.149 64.217 106.575 1.00 60.62 5 ALA F C 1
ATOM 4404 O O . ALA F 2 5 ? 45.735 63.217 105.985 1.00 53.19 5 ALA F O 1
ATOM 4406 N N . ILE F 2 6 ? 47.380 64.695 106.409 1.00 58.79 6 ILE F N 1
ATOM 4407 C CA . ILE F 2 6 ? 48.360 64.001 105.580 1.00 58.52 6 ILE F CA 1
ATOM 4408 C C . ILE F 2 6 ? 49.203 63.081 106.459 1.00 56.69 6 ILE F C 1
ATOM 4409 O O . ILE F 2 6 ? 50.005 63.541 107.272 1.00 58.10 6 ILE F O 1
ATOM 4414 N N . GLY F 2 7 ? 49.022 61.778 106.275 1.00 50.59 7 GLY F N 1
ATOM 4415 C CA . GLY F 2 7 ? 49.576 60.785 107.177 1.00 41.92 7 GLY F CA 1
ATOM 4416 C C . GLY F 2 7 ? 50.863 60.126 106.726 1.00 46.27 7 GLY F C 1
ATOM 4417 O O . GLY F 2 7 ? 51.714 60.756 106.098 1.00 52.95 7 GLY F O 1
ATOM 4418 N N . SER F 2 8 ? 50.998 58.847 107.068 1.00 43.89 8 SER F N 1
ATOM 4419 C CA . SER F 2 8 ? 52.218 58.074 106.845 1.00 39.41 8 SER F CA 1
ATOM 4420 C C . SER F 2 8 ? 52.700 58.073 105.394 1.00 44.89 8 SER F C 1
ATOM 4421 O O . SER F 2 8 ? 51.901 58.051 104.454 1.00 36.87 8 SER F O 1
ATOM 4424 N N . ASN F 2 9 ? 54.018 58.101 105.230 1.00 42.00 9 ASN F N 1
ATOM 4425 C CA . ASN F 2 9 ? 54.650 57.944 103.929 1.00 43.15 9 ASN F CA 1
ATOM 4426 C C . ASN F 2 9 ? 54.633 56.474 103.520 1.00 41.19 9 ASN F C 1
ATOM 4427 O O . ASN F 2 9 ? 54.863 55.590 104.347 1.00 39.10 9 ASN F O 1
ATOM 4432 N N . TRP F 2 10 ? 54.363 56.220 102.243 1.00 36.63 10 TRP F N 1
ATOM 4433 C CA . TRP F 2 10 ? 54.282 54.859 101.722 1.00 40.16 10 TRP F CA 1
ATOM 4434 C C . TRP F 2 10 ? 55.578 54.075 101.923 1.00 38.83 10 TRP F C 1
ATOM 4435 O O . TRP F 2 10 ? 55.545 52.880 102.214 1.00 34.58 10 TRP F O 1
ATOM 4446 N N . LYS F 2 11 ? 56.712 54.755 101.776 1.00 38.51 11 LYS F N 1
ATOM 4447 C CA . LYS F 2 11 ? 58.017 54.124 101.967 1.00 40.47 11 LYS F CA 1
ATOM 4448 C C . LYS F 2 11 ? 58.129 53.465 103.339 1.00 41.28 11 LYS F C 1
ATOM 4449 O O . LYS F 2 11 ? 58.725 52.397 103.469 1.00 47.78 11 LYS F O 1
ATOM 4455 N N . ASP F 2 12 ? 57.557 54.107 104.356 1.00 41.13 12 ASP F N 1
ATOM 4456 C CA . ASP F 2 12 ? 57.548 53.550 105.708 1.00 39.65 12 ASP F CA 1
ATOM 4457 C C . ASP F 2 12 ? 56.501 52.454 105.865 1.00 38.73 12 ASP F C 1
ATOM 4458 O O . ASP F 2 12 ? 56.776 51.405 106.446 1.00 41.55 12 ASP F O 1
ATOM 4463 N N . VAL F 2 13 ? 55.296 52.711 105.362 1.00 36.75 13 VAL F N 1
ATOM 4464 C CA . VAL F 2 13 ? 54.212 51.734 105.414 1.00 35.05 13 VAL F CA 1
ATOM 4465 C C . VAL F 2 13 ? 54.624 50.426 104.744 1.00 41.37 13 VAL F C 1
ATOM 4466 O O . VAL F 2 13 ? 54.398 49.340 105.283 1.00 43.89 13 VAL F O 1
ATOM 4470 N N . ARG F 2 14 ? 55.250 50.546 103.577 1.00 38.24 14 ARG F N 1
ATOM 4471 C CA . ARG F 2 14 ? 55.715 49.394 102.816 1.00 38.56 14 ARG F CA 1
ATOM 4472 C C . ARG F 2 14 ? 56.735 48.569 103.593 1.00 41.41 14 ARG F C 1
ATOM 4473 O O . ARG F 2 14 ? 56.649 47.341 103.643 1.00 41.67 14 ARG F O 1
ATOM 4481 N N . ALA F 2 15 ? 57.702 49.252 104.194 1.00 39.62 15 ALA F N 1
ATOM 4482 C CA . ALA F 2 15 ? 58.760 48.583 104.936 1.00 39.23 15 ALA F CA 1
ATOM 4483 C C . ALA F 2 15 ? 58.201 47.815 106.133 1.00 43.64 15 ALA F C 1
ATOM 4484 O O . ALA F 2 15 ? 58.727 46.766 106.500 1.00 43.38 15 ALA F O 1
ATOM 4486 N N . GLU F 2 16 ? 57.129 48.334 106.729 1.00 41.86 16 GLU F N 1
ATOM 4487 C CA . GLU F 2 16 ? 56.538 47.722 107.918 1.00 42.26 16 GLU F CA 1
ATOM 4488 C C . GLU F 2 16 ? 55.665 46.505 107.603 1.00 46.85 16 GLU F C 1
ATOM 4489 O O . GLU F 2 16 ? 55.651 45.535 108.362 1.00 47.63 16 GLU F O 1
ATOM 4495 N N . LEU F 2 17 ? 54.933 46.562 106.493 1.00 42.97 17 LEU F N 1
ATOM 4496 C CA . LEU F 2 17 ? 53.964 45.520 106.156 1.00 38.09 17 LEU F CA 1
ATOM 4497 C C . LEU F 2 17 ? 54.534 44.373 105.317 1.00 40.22 17 LEU F C 1
ATOM 4498 O O . LEU F 2 17 ? 53.874 43.350 105.128 1.00 39.71 17 LEU F O 1
ATOM 4503 N N . PHE F 2 18 ? 55.751 44.535 104.810 1.00 42.35 18 PHE F N 1
ATOM 4504 C CA . PHE F 2 18 ? 56.320 43.532 103.911 1.00 44.05 18 PHE F CA 1
ATOM 4505 C C . PHE F 2 18 ? 57.733 43.131 104.306 1.00 41.52 18 PHE F C 1
ATOM 4506 O O . PHE F 2 18 ? 58.526 43.963 104.751 1.00 39.85 18 PHE F O 1
ATOM 4514 N N . SER F 2 19 ? 58.039 41.848 104.141 1.00 40.58 19 SER F N 1
ATOM 4515 C CA . SER F 2 19 ? 59.382 41.342 104.394 1.00 43.85 19 SER F CA 1
ATOM 4516 C C . SER F 2 19 ? 60.330 41.895 103.342 1.00 43.82 19 SER F C 1
ATOM 4517 O O . SER F 2 19 ? 59.890 42.352 102.286 1.00 46.48 19 SER F O 1
ATOM 4520 N N . LYS F 2 20 ? 61.626 41.867 103.635 1.00 46.08 20 LYS F N 1
ATOM 4521 C CA . LYS F 2 20 ? 62.626 42.360 102.692 1.00 52.43 20 LYS F CA 1
ATOM 4522 C C . LYS F 2 20 ? 62.590 41.603 101.363 1.00 43.31 20 LYS F C 1
ATOM 4523 O O . LYS F 2 20 ? 62.922 42.160 100.319 1.00 42.24 20 LYS F O 1
ATOM 4529 N N . GLU F 2 21 ? 62.178 40.340 101.409 1.00 43.31 21 GLU F N 1
ATOM 4530 C CA . GLU F 2 21 ? 62.105 39.506 100.213 1.00 49.75 21 GLU F CA 1
ATOM 4531 C C . GLU F 2 21 ? 60.872 39.828 99.374 1.00 49.82 21 GLU F C 1
ATOM 4532 O O . GLU F 2 21 ? 60.934 39.836 98.143 1.00 51.43 21 GLU F O 1
ATOM 4538 N N . GLU F 2 22 ? 59.754 40.087 100.044 1.00 45.34 22 GLU F N 1
ATOM 4539 C CA . GLU F 2 22 ? 58.522 40.452 99.354 1.00 44.44 22 GLU F CA 1
ATOM 4540 C C . GLU F 2 22 ? 58.690 41.765 98.613 1.00 45.28 22 GLU F C 1
ATOM 4541 O O . GLU F 2 22 ? 58.163 41.942 97.514 1.00 42.81 22 GLU F O 1
ATOM 4547 N N . ILE F 2 23 ? 59.429 42.683 99.228 1.00 45.67 23 ILE F N 1
ATOM 4548 C CA . ILE F 2 23 ? 59.686 43.988 98.634 1.00 46.39 23 ILE F CA 1
ATOM 4549 C C . ILE F 2 23 ? 60.558 43.854 97.394 1.00 48.62 23 ILE F C 1
ATOM 4550 O O . ILE F 2 23 ? 60.314 44.498 96.375 1.00 50.03 23 ILE F O 1
ATOM 4555 N N . LEU F 2 24 ? 61.564 42.995 97.482 1.00 51.81 24 LEU F N 1
ATOM 4556 C CA . LEU F 2 24 ? 62.500 42.803 96.385 1.00 50.79 24 LEU F CA 1
ATOM 4557 C C . LEU F 2 24 ? 61.855 42.177 95.156 1.00 55.11 24 LEU F C 1
ATOM 4558 O O . LEU F 2 24 ? 62.158 42.554 94.023 1.00 51.32 24 LEU F O 1
ATOM 4563 N N . GLU F 2 25 ? 60.983 41.202 95.385 1.00 52.45 25 GLU F N 1
ATOM 4564 C CA . GLU F 2 25 ? 60.248 40.585 94.293 1.00 49.08 25 GLU F CA 1
ATOM 4565 C C . GLU F 2 25 ? 59.243 41.571 93.715 1.00 52.43 25 GLU F C 1
ATOM 4566 O O . GLU F 2 25 ? 58.991 41.581 92.508 1.00 53.00 25 GLU F O 1
ATOM 4572 N N . SER F 2 26 ? 58.676 42.400 94.585 1.00 49.67 26 SER F N 1
ATOM 4573 C CA . SER F 2 26 ? 57.737 43.430 94.162 1.00 44.12 26 SER F CA 1
ATOM 4574 C C . SER F 2 26 ? 58.415 44.423 93.225 1.00 48.01 26 SER F C 1
ATOM 4575 O O . SER F 2 26 ? 57.862 44.779 92.185 1.00 43.14 26 SER F O 1
ATOM 4578 N N . ASP F 2 27 ? 59.617 44.858 93.599 1.00 46.53 27 ASP F N 1
ATOM 4579 C CA . ASP F 2 27 ? 60.381 45.811 92.798 1.00 45.82 27 ASP F CA 1
ATOM 4580 C C . ASP F 2 27 ? 60.704 45.246 91.421 1.00 50.52 27 ASP F C 1
ATOM 4581 O O . ASP F 2 27 ? 60.684 45.970 90.424 1.00 50.74 27 ASP F O 1
ATOM 4586 N N . MET F 2 28 ? 60.997 43.950 91.368 1.00 50.53 28 MET F N 1
ATOM 4587 C CA . MET F 2 28 ? 61.289 43.299 90.099 1.00 48.19 28 MET F CA 1
ATOM 4588 C C . MET F 2 28 ? 60.051 43.277 89.213 1.00 47.21 28 MET F C 1
ATOM 4589 O O . MET F 2 28 ? 60.125 43.606 88.029 1.00 51.49 28 MET F O 1
ATOM 4594 N N . ARG F 2 29 ? 58.916 42.892 89.790 1.00 46.00 29 ARG F N 1
ATOM 4595 C CA . ARG F 2 29 ? 57.651 42.904 89.062 1.00 45.89 29 ARG F CA 1
ATOM 4596 C C . ARG F 2 29 ? 57.321 44.317 88.598 1.00 45.83 29 ARG F C 1
ATOM 4597 O O . ARG F 2 29 ? 56.810 44.517 87.502 1.00 52.24 29 ARG F O 1
ATOM 4605 N N . VAL F 2 30 ? 57.623 45.297 89.441 1.00 47.82 30 VAL F N 1
ATOM 4606 C CA . VAL F 2 30 ? 57.400 46.694 89.093 1.00 52.38 30 VAL F CA 1
ATOM 4607 C C . VAL F 2 30 ? 58.338 47.123 87.967 1.00 48.20 30 VAL F C 1
ATOM 4608 O O . VAL F 2 30 ? 57.913 47.766 87.006 1.00 43.11 30 VAL F O 1
ATOM 4612 N N . ALA F 2 31 ? 59.610 46.749 88.088 1.00 47.29 31 ALA F N 1
ATOM 4613 C CA . ALA F 2 31 ? 60.620 47.095 87.092 1.00 45.61 31 ALA F CA 1
ATOM 4614 C C . ALA F 2 31 ? 60.266 46.544 85.711 1.00 53.99 31 ALA F C 1
ATOM 4615 O O . ALA F 2 31 ? 60.465 47.211 84.695 1.00 52.50 31 ALA F O 1
ATOM 4617 N N . ILE F 2 32 ? 59.737 45.326 85.682 1.00 49.39 32 ILE F N 1
ATOM 4618 C CA . ILE F 2 32 ? 59.326 44.700 84.432 1.00 46.53 32 ILE F CA 1
ATOM 4619 C C . ILE F 2 32 ? 58.071 45.370 83.874 1.00 49.21 32 ILE F C 1
ATOM 4620 O O . ILE F 2 32 ? 58.010 45.687 82.686 1.00 58.98 32 ILE F O 1
ATOM 4625 N N . MET F 2 33 ? 57.077 45.591 84.731 1.00 48.47 33 MET F N 1
ATOM 4626 C CA . MET F 2 33 ? 55.882 46.334 84.338 1.00 54.76 33 MET F CA 1
ATOM 4627 C C . MET F 2 33 ? 56.265 47.701 83.785 1.00 56.49 33 MET F C 1
ATOM 4628 O O . MET F 2 33 ? 55.708 48.151 82.785 1.00 58.53 33 MET F O 1
ATOM 4633 N N . SER F 2 34 ? 57.222 48.350 84.444 1.00 56.61 34 SER F N 1
ATOM 4634 C CA . SER F 2 34 ? 57.687 49.675 84.045 1.00 57.76 34 SER F CA 1
ATOM 4635 C C . SER F 2 34 ? 58.190 49.709 82.607 1.00 62.89 34 SER F C 1
ATOM 4636 O O . SER F 2 34 ? 57.808 50.585 81.833 1.00 64.89 34 SER F O 1
ATOM 4639 N N . GLU F 2 35 ? 59.045 48.752 82.256 1.00 60.43 35 GLU F N 1
ATOM 4640 C CA . GLU F 2 35 ? 59.622 48.691 80.917 1.00 62.42 35 GLU F CA 1
ATOM 4641 C C . GLU F 2 35 ? 58.546 48.529 79.849 1.00 62.39 35 GLU F C 1
ATOM 4642 O O . GLU F 2 35 ? 58.616 49.155 78.794 1.00 56.96 35 GLU F O 1
ATOM 4648 N N . LEU F 2 36 ? 57.549 47.696 80.128 1.00 58.81 36 LEU F N 1
ATOM 4649 C CA . LEU F 2 36 ? 56.462 47.474 79.183 1.00 57.76 36 LEU F CA 1
ATOM 4650 C C . LEU F 2 36 ? 55.561 48.697 79.076 1.00 64.79 36 LEU F C 1
ATOM 4651 O O . LEU F 2 36 ? 54.957 48.940 78.036 1.00 73.83 36 LEU F O 1
ATOM 4656 N N . ILE F 2 37 ? 55.480 49.468 80.154 1.00 64.88 37 ILE F N 1
ATOM 4657 C CA . ILE F 2 37 ? 54.645 50.663 80.173 1.00 66.88 37 ILE F CA 1
ATOM 4658 C C . ILE F 2 37 ? 55.288 51.808 79.391 1.00 68.95 37 ILE F C 1
ATOM 4659 O O . ILE F 2 37 ? 54.620 52.464 78.591 1.00 75.92 37 ILE F O 1
ATOM 4664 N N . GLU F 2 38 ? 56.581 52.044 79.601 1.00 67.99 38 GLU F N 1
ATOM 4665 C CA . GLU F 2 38 ? 57.254 53.114 78.873 1.00 70.36 38 GLU F CA 1
ATOM 4666 C C . GLU F 2 38 ? 57.592 52.665 77.451 1.00 76.36 38 GLU F C 1
ATOM 4667 O O . GLU F 2 38 ? 58.008 53.474 76.623 1.00 79.17 38 GLU F O 1
ATOM 4673 N N . ALA F 2 39 ? 57.432 51.374 77.175 1.00 76.30 39 ALA F N 1
ATOM 4674 C CA . ALA F 2 39 ? 57.498 50.885 75.803 1.00 76.40 39 ALA F CA 1
ATOM 4675 C C . ALA F 2 39 ? 56.160 51.088 75.101 1.00 80.65 39 ALA F C 1
ATOM 4676 O O . ALA F 2 39 ? 56.114 51.505 73.942 1.00 81.83 39 ALA F O 1
ATOM 4678 N N . ARG F 2 40 ? 55.077 50.801 75.821 1.00 75.35 40 ARG F N 1
ATOM 4679 C CA . ARG F 2 40 ? 53.738 50.783 75.240 1.00 73.27 40 ARG F CA 1
ATOM 4680 C C . ARG F 2 40 ? 53.325 52.171 74.765 1.00 82.34 40 ARG F C 1
ATOM 4681 O O . ARG F 2 40 ? 52.937 52.326 73.606 1.00 91.11 40 ARG F O 1
ATOM 4689 N N . ASN F 2 41 ? 53.348 53.180 75.629 1.00 78.84 41 ASN F N 1
ATOM 4690 C CA . ASN F 2 41 ? 53.610 54.496 75.074 1.00 85.53 41 ASN F CA 1
ATOM 4691 C C . ASN F 2 41 ? 54.610 55.342 75.856 1.00 87.81 41 ASN F C 1
ATOM 4692 O O . ASN F 2 41 ? 54.281 55.947 76.878 1.00 91.64 41 ASN F O 1
ATOM 4697 N N . GLU F 2 42 ? 55.837 55.353 75.359 1.00 88.59 42 GLU F N 1
ATOM 4698 C CA . GLU F 2 42 ? 56.690 56.524 75.246 1.00 91.86 42 GLU F CA 1
ATOM 4699 C C . GLU F 2 42 ? 57.332 56.312 73.884 1.00 95.40 42 GLU F C 1
ATOM 4700 O O . GLU F 2 42 ? 57.169 57.094 72.946 1.00 97.64 42 GLU F O 1
ATOM 4706 N N . LYS F 2 43 ? 58.072 55.207 73.828 1.00 92.88 43 LYS F N 1
ATOM 4707 C CA . LYS F 2 43 ? 58.766 54.702 72.649 1.00 94.64 43 LYS F CA 1
ATOM 4708 C C . LYS F 2 43 ? 57.815 54.231 71.540 1.00 88.64 43 LYS F C 1
ATOM 4709 O O . LYS F 2 43 ? 58.219 54.091 70.385 1.00 85.82 43 LYS F O 1
ATOM 4715 N N . GLY F 2 44 ? 56.559 53.973 71.895 1.00 86.93 44 GLY F N 1
ATOM 4716 C CA . GLY F 2 44 ? 55.538 53.650 70.910 1.00 85.37 44 GLY F CA 1
ATOM 4717 C C . GLY F 2 44 ? 55.455 52.195 70.481 1.00 88.40 44 GLY F C 1
ATOM 4718 O O . GLY F 2 44 ? 54.754 51.864 69.524 1.00 87.66 44 GLY F O 1
ATOM 4719 N N . ILE F 2 45 ? 56.159 51.322 71.192 1.00 92.83 45 ILE F N 1
ATOM 4720 C CA . ILE F 2 45 ? 56.148 49.894 70.885 1.00 89.14 45 ILE F CA 1
ATOM 4721 C C . ILE F 2 45 ? 54.902 49.207 71.442 1.00 85.11 45 ILE F C 1
ATOM 4722 O O . ILE F 2 45 ? 54.678 49.207 72.651 1.00 82.46 45 ILE F O 1
ATOM 4727 N N . SER F 2 46 ? 54.097 48.613 70.565 1.00 82.95 46 SER F N 1
ATOM 4728 C CA . SER F 2 46 ? 52.896 47.908 71.008 1.00 87.55 46 SER F CA 1
ATOM 4729 C C . SER F 2 46 ? 53.257 46.515 71.516 1.00 88.52 46 SER F C 1
ATOM 4730 O O . SER F 2 46 ? 54.421 46.118 71.476 1.00 87.58 46 SER F O 1
ATOM 4733 N N . GLN F 2 47 ? 52.263 45.773 71.995 1.00 86.33 47 GLN F N 1
ATOM 4734 C CA . GLN F 2 47 ? 52.514 44.422 72.481 1.00 81.61 47 GLN F CA 1
ATOM 4735 C C . GLN F 2 47 ? 52.608 43.439 71.320 1.00 87.33 47 GLN F C 1
ATOM 4736 O O . GLN F 2 47 ? 53.327 42.442 71.395 1.00 89.54 47 GLN F O 1
ATOM 4742 N N . LYS F 2 48 ? 51.875 43.720 70.247 1.00 86.53 48 LYS F N 1
ATOM 4743 C CA . LYS F 2 48 ? 51.925 42.875 69.062 1.00 83.27 48 LYS F CA 1
ATOM 4744 C C . LYS F 2 48 ? 53.235 43.097 68.309 1.00 83.53 48 LYS F C 1
ATOM 4745 O O . LYS F 2 48 ? 53.753 42.185 67.665 1.00 83.23 48 LYS F O 1
ATOM 4751 N N . LYS F 2 49 ? 53.772 44.311 68.404 1.00 80.75 49 LYS F N 1
ATOM 4752 C CA . LYS F 2 49 ? 55.033 44.641 67.749 1.00 82.50 49 LYS F CA 1
ATOM 4753 C C . LYS F 2 49 ? 56.198 44.048 68.524 1.00 84.06 49 LYS F C 1
ATOM 4754 O O . LYS F 2 49 ? 57.183 43.590 67.943 1.00 79.67 49 LYS F O 1
ATOM 4760 N N . LEU F 2 50 ? 56.069 44.063 69.846 1.00 86.45 50 LEU F N 1
ATOM 4761 C CA . LEU F 2 50 ? 57.064 43.477 70.729 1.00 77.28 50 LEU F CA 1
ATOM 4762 C C . LEU F 2 50 ? 57.071 41.962 70.588 1.00 78.02 50 LEU F C 1
ATOM 4763 O O . LEU F 2 50 ? 58.078 41.310 70.869 1.00 73.76 50 LEU F O 1
ATOM 4768 N N . GLU F 2 51 ? 55.944 41.408 70.146 1.00 78.88 51 GLU F N 1
ATOM 4769 C CA . GLU F 2 51 ? 55.810 39.963 70.005 1.00 84.03 51 GLU F CA 1
ATOM 4770 C C . GLU F 2 51 ? 56.862 39.364 69.072 1.00 87.55 51 GLU F C 1
ATOM 4771 O O . GLU F 2 51 ? 57.511 38.382 69.430 1.00 87.26 51 GLU F O 1
ATOM 4777 N N . GLU F 2 52 ? 57.032 39.927 67.879 1.00 88.51 52 GLU F N 1
ATOM 4778 C CA . GLU F 2 52 ? 58.028 39.373 66.965 1.00 94.00 52 GLU F CA 1
ATOM 4779 C C . GLU F 2 52 ? 59.360 40.146 66.966 1.00 92.61 52 GLU F C 1
ATOM 4780 O O . GLU F 2 52 ? 60.306 39.771 66.272 1.00 101.69 52 GLU F O 1
ATOM 4786 N N . MET F 2 53 ? 59.470 41.208 67.751 1.00 83.71 53 MET F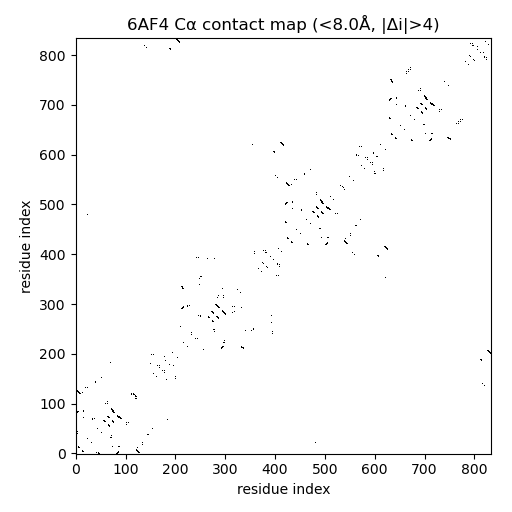 N 1
ATOM 4787 C CA . MET F 2 53 ? 60.810 41.713 68.007 1.00 79.57 53 MET F CA 1
ATOM 4788 C C . MET F 2 53 ? 61.507 40.695 68.902 1.00 83.55 53 MET F C 1
ATOM 4789 O O . MET F 2 53 ? 62.670 40.352 68.689 1.00 84.29 53 MET F O 1
ATOM 4794 N N . SER F 2 54 ? 60.768 40.207 69.894 1.00 82.50 54 SER F N 1
ATOM 4795 C CA . SER F 2 54 ? 61.275 39.235 70.857 1.00 79.24 54 SER F CA 1
ATOM 4796 C C . SER F 2 54 ? 61.249 37.783 70.365 1.00 81.90 54 SER F C 1
ATOM 4797 O O . SER F 2 54 ? 62.084 36.973 70.772 1.00 75.91 54 SER F O 1
ATOM 4800 N N . GLY F 2 55 ? 60.286 37.454 69.507 1.00 82.68 55 GLY F N 1
ATOM 4801 C CA . GLY F 2 55 ? 60.059 36.073 69.108 1.00 84.33 55 GLY F CA 1
ATOM 4802 C C . GLY F 2 55 ? 59.234 35.381 70.178 1.00 83.74 55 GLY F C 1
ATOM 4803 O O . GLY F 2 55 ? 59.036 34.163 70.166 1.00 88.68 55 GLY F O 1
ATOM 4804 N N . VAL F 2 56 ? 58.746 36.201 71.101 1.00 77.80 56 VAL F N 1
ATOM 4805 C CA . VAL F 2 56 ? 58.012 35.773 72.279 1.00 74.72 56 VAL F CA 1
ATOM 4806 C C . VAL F 2 56 ? 56.543 36.178 72.116 1.00 72.94 56 VAL F C 1
ATOM 4807 O O . VAL F 2 56 ? 56.248 37.327 71.800 1.00 71.18 56 VAL F O 1
ATOM 4811 N N . SER F 2 57 ? 55.627 35.232 72.311 1.00 70.22 57 SER F N 1
ATOM 4812 C CA . SER F 2 57 ? 54.221 35.434 71.949 1.00 73.47 57 SER F CA 1
ATOM 4813 C C . SER F 2 57 ? 53.526 36.487 72.811 1.00 73.77 57 SER F C 1
ATOM 4814 O O . SER F 2 57 ? 53.997 36.823 73.894 1.00 73.68 57 SER F O 1
ATOM 4817 N N . GLN F 2 58 ? 52.410 37.016 72.316 1.00 75.86 58 GLN F N 1
ATOM 4818 C CA . GLN F 2 58 ? 51.638 38.018 73.052 1.00 75.53 58 GLN F CA 1
ATOM 4819 C C . GLN F 2 58 ? 51.056 37.535 74.394 1.00 72.80 58 GLN F C 1
ATOM 4820 O O . GLN F 2 58 ? 51.160 38.255 75.386 1.00 70.47 58 GLN F O 1
ATOM 4826 N N . PRO F 2 59 ? 50.427 36.337 74.435 1.00 72.87 59 PRO F N 1
ATOM 4827 C CA . PRO F 2 59 ? 49.836 35.920 75.716 1.00 68.79 59 PRO F CA 1
ATOM 4828 C C . PRO F 2 59 ? 50.862 35.744 76.828 1.00 71.14 59 PRO F C 1
ATOM 4829 O O . PRO F 2 59 ? 50.577 36.060 77.984 1.00 71.44 59 PRO F O 1
ATOM 4833 N N . VAL F 2 60 ? 52.042 35.241 76.484 1.00 69.96 60 VAL F N 1
ATOM 4834 C CA . VAL F 2 60 ? 53.070 35.019 77.492 1.00 67.20 60 VAL F CA 1
ATOM 4835 C C . VAL F 2 60 ? 53.700 36.343 77.947 1.00 67.54 60 VAL F C 1
ATOM 4836 O O . VAL F 2 60 ? 54.181 36.443 79.074 1.00 69.73 60 VAL F O 1
ATOM 4840 N N . ILE F 2 61 ? 53.673 37.362 77.090 1.00 62.35 61 ILE F N 1
ATOM 4841 C CA . ILE F 2 61 ? 54.112 38.700 77.483 1.00 63.68 61 ILE F CA 1
ATOM 4842 C C . ILE F 2 61 ? 53.071 39.344 78.395 1.00 66.60 61 ILE F C 1
ATOM 4843 O O . ILE F 2 61 ? 53.407 40.042 79.357 1.00 69.35 61 ILE F O 1
ATOM 4848 N N . ALA F 2 62 ? 51.803 39.087 78.088 1.00 64.42 62 ALA F N 1
ATOM 4849 C CA . ALA F 2 62 ? 50.687 39.571 78.893 1.00 68.65 62 ALA F CA 1
ATOM 4850 C C . ALA F 2 62 ? 50.753 39.019 80.316 1.00 68.68 62 ALA F C 1
ATOM 4851 O O . ALA F 2 62 ? 50.560 39.752 81.286 1.00 67.43 62 ALA F O 1
ATOM 4853 N N . ARG F 2 63 ? 51.030 37.722 80.431 1.00 68.69 63 ARG F N 1
ATOM 4854 C CA . ARG F 2 63 ? 51.180 37.083 81.733 1.00 69.22 63 ARG F CA 1
ATOM 4855 C C . ARG F 2 63 ? 52.449 37.543 82.435 1.00 70.94 63 ARG F C 1
ATOM 4856 O O . ARG F 2 63 ? 52.557 37.455 83.655 1.00 68.47 63 ARG F O 1
ATOM 4864 N N . MET F 2 64 ? 53.418 38.017 81.662 1.00 65.45 64 MET F N 1
ATOM 4865 C CA . MET F 2 64 ? 54.650 38.522 82.245 1.00 65.10 64 MET F CA 1
ATOM 4866 C C . MET F 2 64 ? 54.405 39.874 82.903 1.00 65.87 64 MET F C 1
ATOM 4867 O O . MET F 2 64 ? 54.998 40.190 83.934 1.00 61.41 64 MET F O 1
ATOM 4872 N N . GLU F 2 65 ? 53.529 40.673 82.304 1.00 68.75 65 GLU F N 1
ATOM 4873 C CA . GLU F 2 65 ? 53.220 41.983 82.858 1.00 68.65 65 GLU F CA 1
ATOM 4874 C C . GLU F 2 65 ? 52.324 41.874 84.086 1.00 70.88 65 GLU F C 1
ATOM 4875 O O . GLU F 2 65 ? 52.610 42.472 85.121 1.00 70.00 65 GLU F O 1
ATOM 4881 N N . THR F 2 66 ? 51.235 41.122 83.974 1.00 67.84 66 THR F N 1
ATOM 4882 C CA . THR F 2 66 ? 50.396 40.889 85.137 1.00 69.35 66 THR F CA 1
ATOM 4883 C C . THR F 2 66 ? 50.997 39.716 85.890 1.00 74.10 66 THR F C 1
ATOM 4884 O O . THR F 2 66 ? 50.977 38.585 85.411 1.00 85.15 66 THR F O 1
ATOM 4888 N N . GLY F 2 67 ? 51.449 39.978 87.110 1.00 66.93 67 GLY F N 1
ATOM 4889 C CA . GLY F 2 67 ? 52.438 39.144 87.770 1.00 73.70 67 GLY F CA 1
ATOM 4890 C C . GLY F 2 67 ? 51.917 37.821 88.289 1.00 77.62 67 GLY F C 1
ATOM 4891 O O . GLY F 2 67 ? 52.545 37.196 89.145 1.00 79.22 67 GLY F O 1
ATOM 4892 N N . LYS F 2 68 ? 50.762 37.416 87.766 1.00 74.09 68 LYS F N 1
ATOM 4893 C CA . LYS F 2 68 ? 50.047 36.212 88.181 1.00 76.25 68 LYS F CA 1
ATOM 4894 C C . LYS F 2 68 ? 50.986 35.030 88.385 1.00 75.42 68 LYS F C 1
ATOM 4895 O O . LYS F 2 68 ? 51.146 34.537 89.501 1.00 77.72 68 LYS F O 1
ATOM 4901 N N . THR F 2 69 ? 51.602 34.582 87.299 1.00 77.44 69 THR F N 1
ATOM 4902 C CA . THR F 2 69 ? 52.646 33.572 87.371 1.00 73.61 69 THR F CA 1
ATOM 4903 C C . THR F 2 69 ? 53.992 34.232 87.100 1.00 71.19 69 THR F C 1
ATOM 4904 O O . THR F 2 69 ? 54.116 35.034 86.173 1.00 70.36 69 THR F O 1
ATOM 4908 N N . SER F 2 70 ? 54.991 33.913 87.915 1.00 65.72 70 SER F N 1
ATOM 4909 C CA . SER F 2 70 ? 56.335 34.426 87.688 1.00 62.73 70 SER F CA 1
ATOM 4910 C C . SER F 2 70 ? 56.857 33.889 86.358 1.00 63.38 70 SER F C 1
ATOM 4911 O O . SER F 2 70 ? 56.781 32.691 86.096 1.00 58.85 70 SER F O 1
ATOM 4914 N N . PRO F 2 71 ? 57.363 34.783 85.497 1.00 57.77 71 PRO F N 1
ATOM 4915 C CA . PRO F 2 71 ? 57.850 34.385 84.172 1.00 62.25 71 PRO F CA 1
ATOM 4916 C C . PRO F 2 71 ? 59.190 33.655 84.238 1.00 64.43 71 PRO F C 1
ATOM 4917 O O . PRO F 2 71 ? 59.921 33.802 85.218 1.00 67.02 71 PRO F O 1
ATOM 4921 N N . GLN F 2 72 ? 59.502 32.872 83.211 1.00 58.95 72 GLN F N 1
ATOM 4922 C CA . GLN F 2 72 ? 60.775 32.167 83.161 1.00 57.35 72 GLN F CA 1
ATOM 4923 C C . GLN F 2 72 ? 61.912 33.132 82.844 1.00 58.23 72 GLN F C 1
ATOM 4924 O O . GLN F 2 72 ? 61.701 34.180 82.233 1.00 59.34 72 GLN F O 1
ATOM 4930 N N . LEU F 2 73 ? 63.117 32.764 83.262 1.00 54.42 73 LEU F N 1
ATOM 4931 C CA . LEU F 2 73 ? 64.280 33.633 83.148 1.00 52.73 73 LEU F CA 1
ATOM 4932 C C . LEU F 2 73 ? 64.635 33.978 81.703 1.00 60.80 73 LEU F C 1
ATOM 4933 O O . LEU F 2 73 ? 64.944 35.128 81.392 1.00 64.67 73 LEU F O 1
ATOM 4938 N N . ASP F 2 74 ? 64.597 32.980 80.826 1.00 65.31 74 ASP F N 1
ATOM 4939 C CA . ASP F 2 74 ? 64.957 33.183 79.425 1.00 65.33 74 ASP F CA 1
ATOM 4940 C C . ASP F 2 74 ? 63.972 34.111 78.717 1.00 61.46 74 ASP F C 1
ATOM 4941 O O . ASP F 2 74 ? 64.367 34.927 77.881 1.00 59.26 74 ASP F O 1
ATOM 4946 N N . THR F 2 75 ? 62.693 33.986 79.059 1.00 55.73 75 THR F N 1
ATOM 4947 C CA . THR F 2 75 ? 61.652 34.800 78.442 1.00 53.50 75 THR F CA 1
ATOM 4948 C C . THR F 2 75 ? 61.822 36.279 78.789 1.00 56.39 75 THR F C 1
ATOM 4949 O O . THR F 2 75 ? 61.745 37.142 77.915 1.00 60.58 75 THR F O 1
ATOM 4953 N N . VAL F 2 76 ? 62.056 36.560 80.067 1.00 54.40 76 VAL F N 1
ATOM 4954 C CA . VAL F 2 76 ? 62.255 37.928 80.538 1.00 55.14 76 VAL F CA 1
ATOM 4955 C C . VAL F 2 76 ? 63.440 38.584 79.832 1.00 51.47 76 VAL F C 1
ATOM 4956 O O . VAL F 2 76 ? 63.369 39.743 79.429 1.00 51.57 76 VAL F O 1
ATOM 4960 N N . LEU F 2 77 ? 64.520 37.826 79.672 1.00 55.22 77 LEU F N 1
ATOM 4961 C CA . LEU F 2 77 ? 65.733 38.331 79.035 1.00 56.64 77 LEU F CA 1
ATOM 4962 C C . LEU F 2 77 ? 65.529 38.671 77.556 1.00 56.11 77 LEU F C 1
ATOM 4963 O O . LEU F 2 77 ? 66.141 39.607 77.042 1.00 52.44 77 LEU F O 1
ATOM 4968 N N . LYS F 2 78 ? 64.674 37.912 76.875 1.00 54.19 78 LYS F N 1
ATOM 4969 C CA . LYS F 2 78 ? 64.364 38.188 75.474 1.00 59.60 78 LYS F CA 1
ATOM 4970 C C . LYS F 2 78 ? 63.607 39.501 75.325 1.00 63.47 78 LYS F C 1
ATOM 4971 O O . LYS F 2 78 ? 63.967 40.352 74.509 1.00 62.97 78 LYS F O 1
ATOM 4977 N N . VAL F 2 79 ? 62.550 39.652 76.117 1.00 59.88 79 VAL F N 1
ATOM 4978 C CA . VAL F 2 79 ? 61.695 40.829 76.049 1.00 56.62 79 VAL F CA 1
ATOM 4979 C C . VAL F 2 79 ? 62.469 42.086 76.422 1.00 56.33 79 VAL F C 1
ATOM 4980 O O . VAL F 2 79 ? 62.324 43.130 75.781 1.00 56.10 79 VAL F O 1
ATOM 4984 N N . LEU F 2 80 ? 63.303 41.973 77.452 1.00 58.56 80 LEU F N 1
ATOM 4985 C CA . LEU F 2 80 ? 64.135 43.088 77.890 1.00 60.71 80 LEU F CA 1
ATOM 4986 C C . LEU F 2 80 ? 65.135 43.499 76.813 1.00 57.32 80 LEU F C 1
ATOM 4987 O O . LEU F 2 80 ? 65.398 44.687 76.621 1.00 53.12 80 LEU F O 1
ATOM 4992 N N . ALA F 2 81 ? 65.693 42.508 76.121 1.00 60.73 81 ALA F N 1
ATOM 4993 C CA . ALA F 2 81 ? 66.682 42.754 75.076 1.00 60.98 81 ALA F CA 1
ATOM 4994 C C . ALA F 2 81 ? 66.097 43.607 73.955 1.00 56.42 81 ALA F C 1
ATOM 4995 O O . ALA F 2 81 ? 66.752 44.521 73.456 1.00 55.02 81 ALA F O 1
ATOM 4997 N N . SER F 2 82 ? 64.858 43.310 73.576 1.00 56.79 82 SER F N 1
ATOM 4998 C CA . SER F 2 82 ? 64.160 44.078 72.550 1.00 61.79 82 SER F CA 1
ATOM 4999 C C . SER F 2 82 ? 63.988 45.538 72.965 1.00 61.63 82 SER F C 1
ATOM 5000 O O . SER F 2 82 ? 63.934 46.432 72.120 1.00 66.47 82 SER F O 1
ATOM 5003 N N . LEU F 2 83 ? 63.901 45.770 74.271 1.00 53.55 83 LEU F N 1
ATOM 5004 C CA . LEU F 2 83 ? 63.683 47.109 74.802 1.00 50.87 83 LEU F CA 1
ATOM 5005 C C . LEU F 2 83 ? 64.990 47.786 75.210 1.00 53.87 83 LEU F C 1
ATOM 5006 O O . LEU F 2 83 ? 64.987 48.920 75.689 1.00 51.08 83 LEU F O 1
ATOM 5011 N N . GLY F 2 84 ? 66.106 47.089 75.020 1.00 52.94 84 GLY F N 1
ATOM 5012 C CA . GLY F 2 84 ? 67.412 47.660 75.293 1.00 43.31 84 GLY F CA 1
ATOM 5013 C C . GLY F 2 84 ? 67.906 47.436 76.707 1.00 56.34 84 GLY F C 1
ATOM 5014 O O . GLY F 2 84 ? 68.862 48.076 77.145 1.00 63.62 84 GLY F O 1
ATOM 5015 N N . LYS F 2 85 ? 67.262 46.515 77.418 1.00 61.01 85 LYS F N 1
ATOM 5016 C CA . LYS F 2 85 ? 67.606 46.229 78.809 1.00 59.99 85 LYS F CA 1
ATOM 5017 C C . LYS F 2 85 ? 67.959 44.757 79.003 1.00 58.61 85 LYS F C 1
ATOM 5018 O O . LYS F 2 85 ? 67.693 43.928 78.135 1.00 58.97 85 LYS F O 1
ATOM 5024 N N . THR F 2 86 ? 68.579 44.440 80.134 1.00 61.63 86 THR F N 1
ATOM 5025 C CA . THR F 2 86 ? 68.817 43.049 80.506 1.00 58.91 86 THR F CA 1
ATOM 5026 C C . THR F 2 86 ? 68.953 42.919 82.018 1.00 54.63 86 THR F C 1
ATOM 5027 O O . THR F 2 86 ? 68.766 43.891 82.748 1.00 56.94 86 THR F O 1
ATOM 5031 N N . LEU F 2 87 ? 69.273 41.714 82.480 1.00 57.84 87 LEU F N 1
ATOM 5032 C CA . LEU F 2 87 ? 69.434 41.449 83.906 1.00 48.04 87 LEU F CA 1
ATOM 5033 C C . LEU F 2 87 ? 70.893 41.190 84.265 1.00 51.53 87 LEU F C 1
ATOM 5034 O O . LEU F 2 87 ? 71.655 40.656 83.461 1.00 56.41 87 LEU F O 1
ATOM 5039 N N . ALA F 2 88 ? 71.277 41.572 85.479 1.00 59.88 88 ALA F N 1
ATOM 5040 C CA . ALA F 2 88 ? 72.644 41.370 85.946 1.00 53.54 88 ALA F CA 1
ATOM 5041 C C . ALA F 2 88 ? 72.663 40.937 87.403 1.00 55.73 88 ALA F C 1
ATOM 5042 O O . ALA F 2 88 ? 71.809 41.343 88.187 1.00 60.86 88 ALA F O 1
ATOM 5044 N N . VAL F 2 89 ? 73.639 40.110 87.762 1.00 54.42 89 VAL F N 1
ATOM 5045 C CA . VAL F 2 89 ? 73.812 39.709 89.151 1.00 54.20 89 VAL F CA 1
ATOM 5046 C C . VAL F 2 89 ? 74.575 40.778 89.923 1.00 58.40 89 VAL F C 1
ATOM 5047 O O . VAL F 2 89 ? 75.709 41.119 89.580 1.00 61.80 89 VAL F O 1
ATOM 5051 N N . VAL F 2 90 ? 73.939 41.310 90.963 1.00 60.63 90 VAL F N 1
ATOM 5052 C CA . VAL F 2 90 ? 74.538 42.349 91.794 1.00 59.85 90 VAL F CA 1
ATOM 5053 C C . VAL F 2 90 ? 74.356 42.020 93.270 1.00 56.74 90 VAL F C 1
ATOM 5054 O O . VAL F 2 90 ? 73.449 41.267 93.631 1.00 58.04 90 VAL F O 1
ATOM 5058 N N . PRO F 2 91 ? 75.222 42.577 94.132 1.00 61.93 91 PRO F N 1
ATOM 5059 C CA . PRO F 2 91 ? 74.961 42.436 95.566 1.00 58.60 91 PRO F CA 1
ATOM 5060 C C . PRO F 2 91 ? 73.668 43.137 95.977 1.00 63.03 91 PRO F C 1
ATOM 5061 O O . PRO F 2 91 ? 73.247 44.113 95.351 1.00 61.60 91 PRO F O 1
ATOM 5065 N N . LEU F 2 92 ? 73.068 42.611 97.039 1.00 60.74 92 LEU F N 1
ATOM 5066 C CA . LEU F 2 92 ? 71.787 43.058 97.583 1.00 67.09 92 LEU F CA 1
ATOM 5067 C C . LEU F 2 92 ? 71.696 44.513 98.012 1.00 77.92 92 LEU F C 1
ATOM 5068 O O . LEU F 2 92 ? 70.720 45.194 97.680 1.00 79.67 92 LEU F O 1
ATOM 5073 N N . GLU F 2 93 ? 72.692 44.936 98.791 1.00 81.66 93 GLU F N 1
ATOM 5074 C CA . GLU F 2 93 ? 72.871 46.299 99.309 1.00 88.10 93 GLU F CA 1
ATOM 5075 C C . GLU F 2 93 ? 71.849 47.348 98.867 1.00 89.48 93 GLU F C 1
ATOM 5076 O O . GLU F 2 93 ? 71.860 47.797 97.716 1.00 79.10 93 GLU F O 1
ATOM 5082 N N . MET G 1 21 ? 22.737 34.063 54.796 1.00 62.74 1 MET G N 1
ATOM 5083 C CA . MET G 1 21 ? 22.498 32.792 55.472 1.00 65.95 1 MET G CA 1
ATOM 5084 C C . MET G 1 21 ? 21.271 32.085 54.897 1.00 59.55 1 MET G C 1
ATOM 5085 O O . MET G 1 21 ? 21.339 30.912 54.532 1.00 69.04 1 MET G O 1
ATOM 5090 N N . HIS G 1 22 ? 20.153 32.802 54.822 1.00 48.04 2 HIS G N 1
ATOM 5091 C CA . HIS G 1 22 ? 18.943 32.272 54.198 1.00 50.37 2 HIS G CA 1
ATOM 5092 C C . HIS G 1 22 ? 18.741 32.872 52.809 1.00 52.36 2 HIS G C 1
ATOM 5093 O O . HIS G 1 22 ? 18.703 34.094 52.652 1.00 48.43 2 HIS G O 1
ATOM 5100 N N . ASN G 1 23 ? 18.611 32.015 51.804 1.00 50.13 3 ASN G N 1
ATOM 5101 C CA . ASN G 1 23 ? 18.339 32.477 50.447 1.00 49.85 3 ASN G CA 1
ATOM 5102 C C . ASN G 1 23 ? 16.870 32.828 50.247 1.00 49.61 3 ASN G C 1
ATOM 5103 O O . ASN G 1 23 ? 15.991 32.247 50.884 1.00 44.83 3 ASN G O 1
ATOM 5108 N N . ILE G 1 24 ? 16.606 33.792 49.371 1.00 42.30 4 ILE G N 1
ATOM 5109 C CA . ILE G 1 24 ? 15.235 34.170 49.056 1.00 41.32 4 ILE G CA 1
ATOM 5110 C C . ILE G 1 24 ? 14.996 34.077 47.558 1.00 44.68 4 ILE G C 1
ATOM 5111 O O . ILE G 1 24 ? 15.742 34.646 46.761 1.00 42.97 4 ILE G O 1
ATOM 5116 N N . TYR G 1 25 ? 13.955 33.343 47.182 1.00 48.45 5 TYR G N 1
ATOM 5117 C CA . TYR G 1 25 ? 13.564 33.234 45.786 1.00 44.07 5 TYR G CA 1
ATOM 5118 C C . TYR G 1 25 ? 12.185 33.845 45.594 1.00 45.31 5 TYR G C 1
ATOM 5119 O O . TYR G 1 25 ? 11.392 33.918 46.534 1.00 44.06 5 TYR G O 1
ATOM 5128 N N . PHE G 1 26 ? 11.912 34.298 44.377 1.00 42.87 6 PHE G N 1
ATOM 5129 C CA . PHE G 1 26 ? 10.617 34.872 44.052 1.00 39.09 6 PHE G CA 1
ATOM 5130 C C . PHE G 1 26 ? 9.736 33.837 43.367 1.00 44.71 6 PHE G C 1
ATOM 5131 O O . PHE G 1 26 ? 10.191 33.116 42.481 1.00 46.33 6 PHE G O 1
ATOM 5139 N N . TYR G 1 27 ? 8.477 33.760 43.784 1.00 43.37 7 TYR G N 1
ATOM 5140 C CA . TYR G 1 27 ? 7.526 32.863 43.141 1.00 44.19 7 TYR G CA 1
ATOM 5141 C C . TYR G 1 27 ? 7.291 33.264 41.689 1.00 52.81 7 TYR G C 1
ATOM 5142 O O . TYR G 1 27 ? 7.039 34.430 41.392 1.00 47.19 7 TYR G O 1
ATOM 5151 N N . LYS G 1 28 ? 7.385 32.292 40.788 1.00 53.35 8 LYS G N 1
ATOM 5152 C CA . LYS G 1 28 ? 7.043 32.504 39.388 1.00 57.23 8 LYS G CA 1
ATOM 5153 C C . LYS G 1 28 ? 5.840 31.638 39.022 1.00 56.40 8 LYS G C 1
ATOM 5154 O O . LYS G 1 28 ? 5.904 30.413 39.122 1.00 53.98 8 LYS G O 1
ATOM 5160 N N . ASP G 1 29 ? 4.746 32.270 38.604 1.00 55.31 9 ASP G N 1
ATOM 5161 C CA . ASP G 1 29 ? 3.524 31.535 38.289 1.00 62.12 9 ASP G CA 1
ATOM 5162 C C . ASP G 1 29 ? 3.607 30.858 36.917 1.00 69.74 9 ASP G C 1
ATOM 5163 O O . ASP G 1 29 ? 4.664 30.858 36.279 1.00 59.06 9 ASP G O 1
ATOM 5168 N N . LYS G 1 30 ? 2.491 30.277 36.480 1.00 74.95 10 LYS G N 1
ATOM 5169 C CA . LYS G 1 30 ? 2.421 29.529 35.224 1.00 74.66 10 LYS G CA 1
ATOM 5170 C C . LYS G 1 30 ? 2.827 30.415 34.031 1.00 75.81 10 LYS G C 1
ATOM 5171 O O . LYS G 1 30 ? 3.593 29.997 33.159 1.00 65.89 10 LYS G O 1
ATOM 5177 N N . ASN G 1 31 ? 2.359 31.662 34.045 1.00 76.95 11 ASN G N 1
ATOM 5178 C CA . ASN G 1 31 ? 2.637 32.646 32.990 1.00 65.46 11 ASN G CA 1
ATOM 5179 C C . ASN G 1 31 ? 4.080 33.142 32.917 1.00 62.48 11 ASN G C 1
ATOM 5180 O O . ASN G 1 31 ? 4.422 33.909 32.018 1.00 69.52 11 ASN G O 1
ATOM 5185 N N . GLY G 1 32 ? 4.917 32.732 33.865 1.00 63.66 12 GLY G N 1
ATOM 5186 C CA . GLY G 1 32 ? 6.314 33.131 33.852 1.00 57.79 12 GLY G CA 1
ATOM 5187 C C . GLY G 1 32 ? 6.563 34.470 34.526 1.00 62.68 12 GLY G C 1
ATOM 5188 O O . GLY G 1 32 ? 7.635 35.062 34.386 1.00 68.72 12 GLY G O 1
ATOM 5189 N N . ASN G 1 33 ? 5.568 34.949 35.263 1.00 58.83 13 ASN G N 1
ATOM 5190 C CA . ASN G 1 33 ? 5.685 36.216 35.970 1.00 54.61 13 ASN G CA 1
ATOM 5191 C C . ASN G 1 33 ? 5.939 36.028 37.460 1.00 58.23 13 ASN G C 1
ATOM 5192 O O . ASN G 1 33 ? 5.405 35.107 38.083 1.00 56.70 13 ASN G O 1
ATOM 5197 N N . GLU G 1 34 ? 6.756 36.910 38.026 1.00 57.36 14 GLU G N 1
ATOM 5198 C CA . GLU G 1 34 ? 7.000 36.920 39.462 1.00 48.03 14 GLU G CA 1
ATOM 5199 C C . GLU G 1 34 ? 6.336 38.148 40.078 1.00 47.91 14 GLU G C 1
ATOM 5200 O O . GLU G 1 34 ? 6.823 39.267 39.919 1.00 51.38 14 GLU G O 1
ATOM 5206 N N . PRO G 1 35 ? 5.218 37.934 40.792 1.00 53.56 15 PRO G N 1
ATOM 5207 C CA . PRO G 1 35 ? 4.336 39.010 41.269 1.00 47.81 15 PRO G CA 1
ATOM 5208 C C . PRO G 1 35 ? 5.028 40.057 42.143 1.00 49.95 15 PRO G C 1
ATOM 5209 O O . PRO G 1 35 ? 4.823 41.253 41.927 1.00 50.38 15 PRO G O 1
ATOM 5213 N N . VAL G 1 36 ? 5.832 39.617 43.106 1.00 48.97 16 VAL G N 1
ATOM 5214 C CA . VAL G 1 36 ? 6.519 40.537 44.006 1.00 44.30 16 VAL G CA 1
ATOM 5215 C C . VAL G 1 36 ? 7.561 41.365 43.255 1.00 45.25 16 VAL G C 1
ATOM 5216 O O . VAL G 1 36 ? 7.685 42.574 43.472 1.00 41.73 16 VAL G O 1
ATOM 5220 N N . PHE G 1 37 ? 8.303 40.710 42.365 1.00 39.95 17 PHE G N 1
ATOM 5221 C CA . PHE G 1 37 ? 9.326 41.387 41.574 1.00 48.48 17 PHE G CA 1
ATOM 5222 C C . PHE G 1 37 ? 8.663 42.383 40.615 1.00 52.72 17 PHE G C 1
ATOM 5223 O O . PHE G 1 37 ? 9.124 43.520 40.478 1.00 52.65 17 PHE G O 1
ATOM 5231 N N . ASP G 1 38 ? 7.572 41.964 39.977 1.00 47.08 18 ASP G N 1
ATOM 5232 C CA . ASP G 1 38 ? 6.799 42.854 39.113 1.00 45.77 18 ASP G CA 1
ATOM 5233 C C . ASP G 1 38 ? 6.377 44.119 39.859 1.00 46.73 18 ASP G C 1
ATOM 5234 O O . ASP G 1 38 ? 6.462 45.224 39.323 1.00 52.81 18 ASP G O 1
ATOM 5239 N N . TYR G 1 39 ? 5.930 43.953 41.101 1.00 46.45 19 TYR G N 1
ATOM 5240 C CA . TYR G 1 39 ? 5.482 45.085 41.906 1.00 46.82 19 TYR G CA 1
ATOM 5241 C C . TYR G 1 39 ? 6.622 46.032 42.260 1.00 45.45 19 TYR G C 1
ATOM 5242 O O . TYR G 1 39 ? 6.461 47.251 42.226 1.00 46.66 19 TYR G O 1
ATOM 5251 N N . MET G 1 40 ? 7.770 45.471 42.615 1.00 42.13 20 MET G N 1
ATOM 5252 C CA . MET G 1 40 ? 8.920 46.293 42.949 1.00 40.60 20 MET G CA 1
ATOM 5253 C C . MET G 1 40 ? 9.447 47.019 41.716 1.00 47.78 20 MET G C 1
ATOM 5254 O O . MET G 1 40 ? 9.950 48.139 41.819 1.00 41.75 20 MET G O 1
ATOM 5259 N N . ARG G 1 41 ? 9.316 46.390 40.550 1.00 46.72 21 ARG G N 1
ATOM 5260 C CA . ARG G 1 41 ? 9.865 46.974 39.337 1.00 45.38 21 ARG G CA 1
ATOM 5261 C C . ARG G 1 41 ? 9.042 48.188 38.915 1.00 48.69 21 ARG G C 1
ATOM 5262 O O . ARG G 1 41 ? 9.593 49.176 38.424 1.00 50.14 21 ARG G O 1
ATOM 5270 N N . GLU G 1 42 ? 7.728 48.131 39.111 1.00 46.23 22 GLU G N 1
ATOM 5271 C CA . GLU G 1 42 ? 6.906 49.273 38.737 1.00 51.10 22 GLU G CA 1
ATOM 5272 C C . GLU G 1 42 ? 7.112 50.400 39.745 1.00 51.60 22 GLU G C 1
ATOM 5273 O O . GLU G 1 42 ? 7.038 51.576 39.384 1.00 61.28 22 GLU G O 1
ATOM 5279 N N . LEU G 1 43 ? 7.389 50.047 40.999 1.00 43.00 23 LEU G N 1
ATOM 5280 C CA . LEU G 1 43 ? 7.770 51.050 41.991 1.00 47.78 23 LEU G CA 1
ATOM 5281 C C . LEU G 1 43 ? 9.050 51.754 41.558 1.00 47.35 23 LEU G C 1
ATOM 5282 O O . LEU G 1 43 ? 9.192 52.964 41.719 1.00 49.77 23 LEU G O 1
ATOM 5287 N N . THR G 1 44 ? 9.977 50.977 41.009 1.00 48.72 24 THR G N 1
ATOM 5288 C CA . THR G 1 44 ? 11.236 51.504 40.496 1.00 52.11 24 THR G CA 1
ATOM 5289 C C . THR G 1 44 ? 10.997 52.462 39.325 1.00 52.49 24 THR G C 1
ATOM 5290 O O . THR G 1 44 ? 11.777 53.384 39.093 1.00 53.55 24 THR G O 1
ATOM 5294 N N . SER G 1 45 ? 9.905 52.248 38.599 1.00 49.48 25 SER G N 1
ATOM 5295 C CA . SER G 1 45 ? 9.615 53.052 37.416 1.00 55.59 25 SER G CA 1
ATOM 5296 C C . SER G 1 45 ? 8.970 54.401 37.741 1.00 55.58 25 SER G C 1
ATOM 5297 O O . SER G 1 45 ? 9.017 55.323 36.926 1.00 53.21 25 SER G O 1
ATOM 5300 N N . LYS G 1 46 ? 8.376 54.520 38.925 1.00 51.61 26 LYS G N 1
ATOM 5301 C CA . LYS G 1 46 ? 7.598 55.711 39.270 1.00 49.44 26 LYS G CA 1
ATOM 5302 C C . LYS G 1 46 ? 8.445 56.911 39.689 1.00 59.95 26 LYS G C 1
ATOM 5303 O O . LYS G 1 46 ? 9.523 56.758 40.260 1.00 64.25 26 LYS G O 1
ATOM 5309 N N . LYS G 1 47 ? 7.934 58.108 39.406 1.00 61.74 27 LYS G N 1
ATOM 5310 C CA . LYS G 1 47 ? 8.622 59.354 39.736 1.00 64.42 27 LYS G CA 1
ATOM 5311 C C . LYS G 1 47 ? 8.480 59.734 41.209 1.00 63.28 27 LYS G C 1
ATOM 5312 O O . LYS G 1 47 ? 9.348 60.407 41.767 1.00 64.68 27 LYS G O 1
ATOM 5318 N N . GLY G 1 48 ? 7.380 59.313 41.827 1.00 60.02 28 GLY G N 1
ATOM 5319 C CA . GLY G 1 48 ? 7.100 59.645 43.215 1.00 72.37 28 GLY G CA 1
ATOM 5320 C C . GLY G 1 48 ? 8.168 59.157 44.175 1.00 73.88 28 GLY G C 1
ATOM 5321 O O . GLY G 1 48 ? 8.632 58.022 44.075 1.00 75.44 28 GLY G O 1
ATOM 5322 N N . LYS G 1 49 ? 8.561 60.015 45.112 1.00 71.25 29 LYS G N 1
ATOM 5323 C CA . LYS G 1 49 ? 9.652 59.689 46.025 1.00 75.82 29 LYS G CA 1
ATOM 5324 C C . LYS G 1 49 ? 9.192 58.846 47.214 1.00 72.61 29 LYS G C 1
ATOM 5325 O O . LYS G 1 49 ? 10.018 58.343 47.978 1.00 69.58 29 LYS G O 1
ATOM 5331 N N . ASP G 1 50 ? 7.882 58.696 47.379 1.00 63.82 30 ASP G N 1
ATOM 5332 C CA . ASP G 1 50 ? 7.373 57.758 48.372 1.00 64.98 30 ASP G CA 1
ATOM 5333 C C . ASP G 1 50 ? 7.441 56.337 47.815 1.00 63.01 30 ASP G C 1
ATOM 5334 O O . ASP G 1 50 ? 7.480 55.367 48.571 1.00 66.15 30 ASP G O 1
ATOM 5339 N N . SER G 1 51 ? 7.459 56.221 46.489 1.00 63.10 31 SER G N 1
ATOM 5340 C CA . SER G 1 51 ? 7.719 54.940 45.840 1.00 64.25 31 SER G CA 1
ATOM 5341 C C . SER G 1 51 ? 9.118 54.472 46.215 1.00 58.63 31 SER G C 1
ATOM 5342 O O . SER G 1 51 ? 9.358 53.283 46.418 1.00 59.68 31 SER G O 1
ATOM 5345 N N . ARG G 1 52 ? 10.038 55.428 46.305 1.00 54.91 32 ARG G N 1
ATOM 5346 C CA . ARG G 1 52 ? 11.405 55.156 46.722 1.00 51.98 32 ARG G CA 1
ATOM 5347 C C . ARG G 1 52 ? 11.453 54.741 48.195 1.00 60.92 32 ARG G C 1
ATOM 5348 O O . ARG G 1 52 ? 12.210 53.845 48.574 1.00 56.11 32 ARG G O 1
ATOM 5356 N N . ILE G 1 53 ? 10.638 55.391 49.021 1.00 57.10 33 ILE G N 1
ATOM 5357 C CA . ILE G 1 53 ? 10.587 55.067 50.441 1.00 53.67 33 ILE G CA 1
ATOM 5358 C C . ILE G 1 53 ? 10.086 53.644 50.655 1.00 54.94 33 ILE G C 1
ATOM 5359 O O . ILE G 1 53 ? 10.702 52.869 51.392 1.00 59.03 33 ILE G O 1
ATOM 5364 N N . LYS G 1 54 ? 8.974 53.304 50.010 1.00 51.91 34 LYS G N 1
ATOM 5365 C CA . LYS G 1 54 ? 8.417 51.959 50.117 1.00 49.17 34 LYS G CA 1
ATOM 5366 C C . LYS G 1 54 ? 9.418 50.922 49.624 1.00 48.52 34 LYS G C 1
ATOM 5367 O O . LYS G 1 54 ? 9.573 49.865 50.232 1.00 46.10 34 LYS G O 1
ATOM 5373 N N . LEU G 1 55 ? 10.104 51.236 48.528 1.00 46.73 35 LEU G N 1
ATOM 5374 C CA . LEU G 1 55 ? 11.132 50.356 47.981 1.00 45.20 35 LEU G CA 1
ATOM 5375 C C . LEU G 1 55 ? 12.261 50.103 48.974 1.00 41.65 35 LEU G C 1
ATOM 5376 O O . LEU G 1 55 ? 12.711 48.970 49.137 1.00 38.95 35 LEU G O 1
ATOM 5381 N N . ASN G 1 56 ? 12.721 51.162 49.630 1.00 44.24 36 ASN G N 1
ATOM 5382 C CA . ASN G 1 56 ? 13.822 51.044 50.575 1.00 42.52 36 ASN G CA 1
ATOM 5383 C C . ASN G 1 56 ? 13.441 50.231 51.805 1.00 41.14 36 ASN G C 1
ATOM 5384 O O . ASN G 1 56 ? 14.263 49.489 52.342 1.00 45.94 36 ASN G O 1
ATOM 5389 N N . LYS G 1 57 ? 12.196 50.368 52.249 1.00 41.13 37 LYS G N 1
ATOM 5390 C CA . LYS G 1 57 ? 11.715 49.614 53.401 1.00 43.50 37 LYS G CA 1
ATOM 5391 C C . LYS G 1 57 ? 11.586 48.138 53.053 1.00 44.19 37 LYS G C 1
ATOM 5392 O O . LYS G 1 57 ? 11.872 47.266 53.875 1.00 44.50 37 LYS G O 1
ATOM 5398 N N . ILE G 1 58 ? 11.152 47.867 51.828 1.00 40.30 38 ILE G N 1
ATOM 5399 C CA . ILE G 1 58 ? 11.056 46.500 51.334 1.00 44.85 38 ILE G CA 1
ATOM 5400 C C . ILE G 1 58 ? 12.453 45.898 51.220 1.00 38.86 38 ILE G C 1
ATOM 5401 O O . ILE G 1 58 ? 12.665 44.724 51.530 1.00 34.22 38 ILE G O 1
ATOM 5406 N N . ASN G 1 59 ? 13.402 46.722 50.789 1.00 38.94 39 ASN G N 1
ATOM 5407 C CA . ASN G 1 59 ? 14.793 46.307 50.671 1.00 40.29 39 ASN G CA 1
ATOM 5408 C C . ASN G 1 59 ? 15.324 45.834 52.018 1.00 38.29 39 ASN G C 1
ATOM 5409 O O . ASN G 1 59 ? 15.914 44.757 52.122 1.00 32.64 39 ASN G O 1
ATOM 5414 N N . ASP G 1 60 ? 15.082 46.639 53.049 1.00 44.78 40 ASP G N 1
ATOM 5415 C CA . ASP G 1 60 ? 15.564 46.356 54.400 1.00 43.21 40 ASP G CA 1
ATOM 5416 C C . ASP G 1 60 ? 14.945 45.087 54.979 1.00 36.56 40 ASP G C 1
ATOM 5417 O O . ASP G 1 60 ? 15.652 44.236 55.515 1.00 40.25 40 ASP G O 1
ATOM 5422 N N . TYR G 1 61 ? 13.628 44.962 54.856 1.00 37.42 41 TYR G N 1
ATOM 5423 C CA . TYR G 1 61 ? 12.897 43.840 55.441 1.00 40.59 41 TYR G CA 1
ATOM 5424 C C . TYR G 1 61 ? 13.250 42.495 54.805 1.00 40.44 41 TYR G C 1
ATOM 5425 O O . TYR G 1 61 ? 13.457 41.509 55.514 1.00 43.89 41 TYR G O 1
ATOM 5434 N N . ILE G 1 62 ? 13.315 42.447 53.477 1.00 39.97 42 ILE G N 1
ATOM 5435 C CA . ILE G 1 62 ? 13.686 41.211 52.792 1.00 42.13 42 ILE G C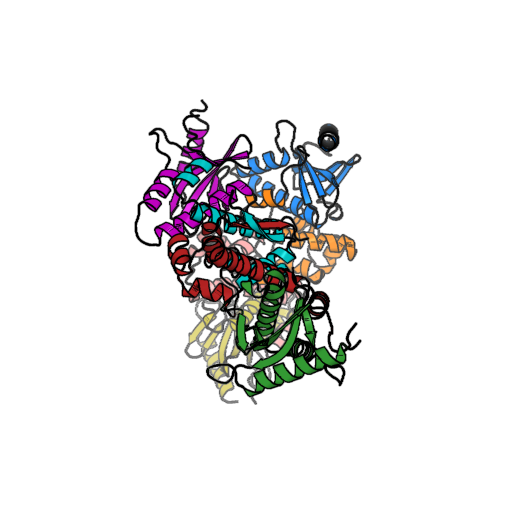A 1
ATOM 5436 C C . ILE G 1 62 ? 15.104 40.804 53.178 1.00 40.67 42 ILE G C 1
ATOM 5437 O O . ILE G 1 62 ? 15.367 39.642 53.493 1.00 42.16 42 ILE G O 1
ATOM 5442 N N . GLU G 1 63 ? 16.009 41.775 53.169 1.00 39.95 43 GLU G N 1
ATOM 5443 C CA . GLU G 1 63 ? 17.387 41.545 53.578 1.00 39.77 43 GLU G CA 1
ATOM 5444 C C . GLU G 1 63 ? 17.449 41.048 55.024 1.00 43.72 43 GLU G C 1
ATOM 5445 O O . GLU G 1 63 ? 18.280 40.207 55.372 1.00 43.28 43 GLU G O 1
ATOM 5451 N N . LEU G 1 64 ? 16.556 41.567 55.860 1.00 46.46 44 LEU G N 1
ATOM 5452 C CA . LEU G 1 64 ? 16.484 41.165 57.260 1.00 41.20 44 LEU G CA 1
ATOM 5453 C C . LEU G 1 64 ? 16.019 39.718 57.383 1.00 42.54 44 LEU G C 1
ATOM 5454 O O . LEU G 1 64 ? 16.530 38.960 58.208 1.00 45.00 44 LEU G O 1
ATOM 5459 N N . LEU G 1 65 ? 15.044 39.346 56.557 1.00 42.32 45 LEU G N 1
ATOM 5460 C CA . LEU G 1 65 ? 14.570 37.968 56.490 1.00 41.83 45 LEU G CA 1
ATOM 5461 C C . LEU G 1 65 ? 15.700 37.033 56.065 1.00 43.74 45 LEU G C 1
ATOM 5462 O O . LEU G 1 65 ? 15.799 35.903 56.538 1.00 44.22 45 LEU G O 1
ATOM 5467 N N . SER G 1 66 ? 16.558 37.519 55.174 1.00 42.89 46 SER G N 1
ATOM 5468 C CA . SER G 1 66 ? 17.683 36.735 54.679 1.00 45.92 46 SER G CA 1
ATOM 5469 C C . SER G 1 66 ? 18.664 36.380 55.795 1.00 49.64 46 SER G C 1
ATOM 5470 O O . SER G 1 66 ? 19.176 35.261 55.854 1.00 50.26 46 SER G O 1
ATOM 5473 N N . GLN G 1 67 ? 18.939 37.338 56.672 1.00 49.55 47 GLN G N 1
ATOM 5474 C CA . GLN G 1 67 ? 19.898 37.111 57.749 1.00 58.93 47 GLN G CA 1
ATOM 5475 C C . GLN G 1 67 ? 19.332 36.342 58.950 1.00 52.55 47 GLN G C 1
ATOM 5476 O O . GLN G 1 67 ? 19.947 35.384 59.417 1.00 60.04 47 GLN G O 1
ATOM 5482 N N . HIS G 1 68 ? 18.173 36.757 59.454 1.00 49.78 48 HIS G N 1
ATOM 5483 C CA . HIS G 1 68 ? 17.639 36.161 60.680 1.00 50.67 48 HIS G CA 1
ATOM 5484 C C . HIS G 1 68 ? 16.580 35.085 60.479 1.00 49.11 48 HIS G C 1
ATOM 5485 O O . HIS G 1 68 ? 16.160 34.447 61.442 1.00 59.37 48 HIS G O 1
ATOM 5492 N N . GLY G 1 69 ? 16.164 34.864 59.238 1.00 48.05 49 GLY G N 1
ATOM 5493 C CA . GLY G 1 69 ? 15.074 33.943 58.977 1.00 43.92 49 GLY G CA 1
ATOM 5494 C C . GLY G 1 69 ? 13.820 34.372 59.713 1.00 45.98 49 GLY G C 1
ATOM 5495 O O . GLY G 1 69 ? 13.570 35.567 59.877 1.00 42.83 49 GLY G O 1
ATOM 5496 N N . THR G 1 70 ? 13.042 33.401 60.181 1.00 51.78 50 THR G N 1
ATOM 5497 C CA . THR G 1 70 ? 11.797 33.702 60.881 1.00 56.80 50 THR G CA 1
ATOM 5498 C C . THR G 1 70 ? 12.042 34.187 62.310 1.00 58.17 50 THR G C 1
ATOM 5499 O O . THR G 1 70 ? 11.120 34.641 62.989 1.00 47.61 50 THR G O 1
ATOM 5503 N N . ARG G 1 71 ? 13.294 34.106 62.752 1.00 58.60 51 ARG G N 1
ATOM 5504 C CA . ARG G 1 71 ? 13.672 34.540 64.093 1.00 59.00 51 ARG G CA 1
ATOM 5505 C C . ARG G 1 71 ? 13.665 36.063 64.232 1.00 55.79 51 ARG G C 1
ATOM 5506 O O . ARG G 1 71 ? 13.838 36.590 65.330 1.00 64.24 51 ARG G O 1
ATOM 5514 N N . ALA G 1 72 ? 13.471 36.760 63.116 1.00 57.06 52 ALA G N 1
ATOM 5515 C CA . ALA G 1 72 ? 13.492 38.222 63.095 1.00 54.93 52 ALA G CA 1
ATOM 5516 C C . ALA G 1 72 ? 12.428 38.825 64.008 1.00 56.89 52 ALA G C 1
ATOM 5517 O O . ALA G 1 72 ? 12.635 39.885 64.597 1.00 62.07 52 ALA G O 1
ATOM 5519 N N . GLY G 1 73 ? 11.286 38.153 64.111 1.00 56.03 53 GLY G N 1
ATOM 5520 C CA . GLY G 1 73 ? 10.223 38.586 64.999 1.00 49.10 53 GLY G CA 1
ATOM 5521 C C . GLY G 1 73 ? 9.499 39.830 64.524 1.00 57.02 53 GLY G C 1
ATOM 5522 O O . GLY G 1 73 ? 9.929 40.490 63.578 1.00 59.98 53 GLY G O 1
ATOM 5523 N N . GLU G 1 74 ? 8.393 40.152 65.188 1.00 65.67 54 GLU G N 1
ATOM 5524 C CA . GLU G 1 74 ? 7.619 41.348 64.871 1.00 67.30 54 GLU G CA 1
ATOM 5525 C C . GLU G 1 74 ? 8.397 42.602 65.274 1.00 67.72 54 GLU G C 1
ATOM 5526 O O . GLU G 1 74 ? 9.276 42.529 66.135 1.00 61.22 54 GLU G O 1
ATOM 5532 N N . PRO G 1 75 ? 8.083 43.763 64.667 1.00 69.62 55 PRO G N 1
ATOM 5533 C CA . PRO G 1 75 ? 7.071 44.095 63.653 1.00 60.80 55 PRO G CA 1
ATOM 5534 C C . PRO G 1 75 ? 7.376 43.574 62.249 1.00 60.59 55 PRO G C 1
ATOM 5535 O O . PRO G 1 75 ? 6.474 43.524 61.411 1.00 66.55 55 PRO G O 1
ATOM 5539 N N . TYR G 1 76 ? 8.631 43.214 61.999 1.00 57.84 56 TYR G N 1
ATOM 5540 C CA . TYR G 1 76 ? 9.095 42.880 60.653 1.00 56.74 56 TYR G CA 1
ATOM 5541 C C . TYR G 1 76 ? 8.304 41.750 59.999 1.00 53.70 56 TYR G C 1
ATOM 5542 O O . TYR G 1 76 ? 7.758 41.919 58.910 1.00 50.65 56 TYR G O 1
ATOM 5551 N N . ILE G 1 77 ? 8.241 40.600 60.660 1.00 53.98 57 ILE G N 1
ATOM 5552 C CA . ILE G 1 77 ? 7.495 39.474 60.118 1.00 53.65 57 ILE G CA 1
ATOM 5553 C C . ILE G 1 77 ? 6.404 39.030 61.081 1.00 55.46 57 ILE G C 1
ATOM 5554 O O . ILE G 1 77 ? 6.442 39.350 62.269 1.00 63.56 57 ILE G O 1
ATOM 5559 N N . LYS G 1 78 ? 5.423 38.306 60.559 1.00 52.48 58 LYS G N 1
ATOM 5560 C CA . LYS G 1 78 ? 4.354 37.768 61.385 1.00 50.84 58 LYS G CA 1
ATOM 5561 C C . LYS G 1 78 ? 3.859 36.440 60.824 1.00 51.71 58 LYS G C 1
ATOM 5562 O O . LYS G 1 78 ? 3.704 36.290 59.612 1.00 54.82 58 LYS G O 1
ATOM 5568 N N . HIS G 1 79 ? 3.601 35.478 61.703 1.00 56.57 59 HIS G N 1
ATOM 5569 C CA . HIS G 1 79 ? 3.014 34.216 61.275 1.00 56.10 59 HIS G CA 1
ATOM 5570 C C . HIS G 1 79 ? 1.520 34.418 61.055 1.00 55.37 59 HIS G C 1
ATOM 5571 O O . HIS G 1 79 ? 0.837 35.008 61.892 1.00 53.91 59 HIS G O 1
ATOM 5578 N N . LEU G 1 80 ? 1.018 33.943 59.922 1.00 58.03 60 LEU G N 1
ATOM 5579 C CA . LEU G 1 80 ? -0.385 34.147 59.582 1.00 60.78 60 LEU G CA 1
ATOM 5580 C C . LEU G 1 80 ? -1.201 32.883 59.819 1.00 61.22 60 LEU G C 1
ATOM 5581 O O . LEU G 1 80 ? -1.944 32.786 60.793 1.00 67.71 60 LEU G O 1
ATOM 5586 N N . ASP G 1 81 ? -1.065 31.919 58.918 1.00 61.72 61 ASP G N 1
ATOM 5587 C CA . ASP G 1 81 ? -1.734 30.638 59.074 1.00 61.48 61 ASP G CA 1
ATOM 5588 C C . ASP G 1 81 ? -0.854 29.514 58.551 1.00 64.02 61 ASP G C 1
ATOM 5589 O O . ASP G 1 81 ? -0.369 29.579 57.420 1.00 68.95 61 ASP G O 1
ATOM 5594 N N . ALA G 1 82 ? -0.672 28.481 59.368 1.00 62.74 62 ALA G N 1
ATOM 5595 C CA . ALA G 1 82 ? 0.099 27.303 58.978 1.00 68.50 62 ALA G CA 1
ATOM 5596 C C . ALA G 1 82 ? 1.494 27.658 58.462 1.00 65.87 62 ALA G C 1
ATOM 5597 O O . ALA G 1 82 ? 2.327 28.195 59.193 1.00 60.22 62 ALA G O 1
ATOM 5599 N N . GLU G 1 83 ? 1.728 27.347 57.192 1.00 66.72 63 GLU G N 1
ATOM 5600 C CA . GLU G 1 83 ? 3.036 27.496 56.565 1.00 64.74 63 GLU G CA 1
ATOM 5601 C C . GLU G 1 83 ? 3.282 28.917 56.056 1.00 62.24 63 GLU G C 1
ATOM 5602 O O . GLU G 1 83 ? 4.390 29.256 55.632 1.00 53.79 63 GLU G O 1
ATOM 5608 N N . ILE G 1 84 ? 2.244 29.746 56.121 1.00 61.28 64 ILE G N 1
ATOM 5609 C CA . ILE G 1 84 ? 2.288 31.099 55.579 1.00 54.59 64 ILE G CA 1
ATOM 5610 C C . ILE G 1 84 ? 2.764 32.137 56.595 1.00 58.50 64 ILE G C 1
ATOM 5611 O O . ILE G 1 84 ? 2.289 32.176 57.729 1.00 62.16 64 ILE G O 1
ATOM 5616 N N . TRP G 1 85 ? 3.701 32.979 56.168 1.00 57.92 65 TRP G N 1
ATOM 5617 C CA . TRP G 1 85 ? 4.141 34.134 56.942 1.00 48.40 65 TRP G CA 1
ATOM 5618 C C . TRP G 1 85 ? 3.931 35.393 56.109 1.00 47.82 65 TRP G C 1
ATOM 5619 O O . TRP G 1 85 ? 3.734 35.314 54.900 1.00 46.01 65 TRP G O 1
ATOM 5630 N N . GLU G 1 86 ? 3.974 36.555 56.750 1.00 52.73 66 GLU G N 1
ATOM 5631 C CA . GLU G 1 86 ? 3.948 37.806 56.005 1.00 47.65 66 GLU G CA 1
ATOM 5632 C C . GLU G 1 86 ? 5.084 38.727 56.432 1.00 50.18 66 GLU G C 1
ATOM 5633 O O . GLU G 1 86 ? 5.472 38.763 57.599 1.00 50.36 66 GLU G O 1
ATOM 5639 N N . LEU G 1 87 ? 5.623 39.449 55.457 1.00 47.86 67 LEU G N 1
ATOM 5640 C CA . LEU G 1 87 ? 6.587 40.509 55.695 1.00 40.83 67 LEU G CA 1
ATOM 5641 C C . LEU G 1 87 ? 5.815 41.820 55.748 1.00 46.39 67 LEU G C 1
ATOM 5642 O O . LEU G 1 87 ? 4.879 42.013 54.972 1.00 47.19 67 LEU G O 1
ATOM 5647 N N . ARG G 1 88 ? 6.189 42.728 56.647 1.00 51.32 68 ARG G N 1
ATOM 5648 C CA . ARG G 1 88 ? 5.373 43.928 56.860 1.00 49.77 68 ARG G CA 1
ATOM 5649 C C . ARG G 1 88 ? 6.108 45.276 56.735 1.00 47.64 68 ARG G C 1
ATOM 5650 O O . ARG G 1 88 ? 6.181 46.031 57.703 1.00 49.91 68 ARG G O 1
ATOM 5658 N N . PRO G 1 89 ? 6.619 45.598 55.530 1.00 52.58 69 PRO G N 1
ATOM 5659 C CA . PRO G 1 89 ? 7.283 46.873 55.226 1.00 48.36 69 PRO G CA 1
ATOM 5660 C C . PRO G 1 89 ? 6.291 48.028 55.066 1.00 50.32 69 PRO G C 1
ATOM 5661 O O . PRO G 1 89 ? 5.798 48.253 53.959 1.00 53.72 69 PRO G O 1
ATOM 5665 N N . LEU G 1 90 ? 6.013 48.758 56.128 1.00 53.49 70 LEU G N 1
ATOM 5666 C CA . LEU G 1 90 ? 4.916 49.702 56.147 1.00 52.83 70 LEU G CA 1
ATOM 5667 C C . LEU G 1 90 ? 3.578 49.059 55.908 1.00 53.70 70 LEU G C 1
ATOM 5668 O O . LEU G 1 90 ? 3.194 48.136 56.593 1.00 55.84 70 LEU G O 1
ATOM 5673 N N . ARG G 1 91 ? 2.839 49.590 54.957 1.00 49.94 71 ARG G N 1
ATOM 5674 C CA . ARG G 1 91 ? 1.516 49.046 54.660 1.00 57.77 71 ARG G CA 1
ATOM 5675 C C . ARG G 1 91 ? 1.551 47.998 53.548 1.00 57.37 71 ARG G C 1
ATOM 5676 O O . ARG G 1 91 ? 0.526 47.405 53.213 1.00 60.27 71 ARG G O 1
ATOM 5684 N N . ASP G 1 92 ? 2.735 47.765 52.990 1.00 53.61 72 ASP G N 1
ATOM 5685 C CA . ASP G 1 92 ? 2.929 46.661 52.059 1.00 55.84 72 ASP G CA 1
ATOM 5686 C C . ASP G 1 92 ? 2.996 45.347 52.828 1.00 54.41 72 ASP G C 1
ATOM 5687 O O . ASP G 1 92 ? 3.564 45.291 53.916 1.00 52.79 72 ASP G O 1
ATOM 5692 N N . ARG G 1 93 ? 2.408 44.296 52.267 1.00 56.52 73 ARG G N 1
ATOM 5693 C CA . ARG G 1 93 ? 2.502 42.966 52.856 1.00 55.60 73 ARG G CA 1
ATOM 5694 C C . ARG G 1 93 ? 2.974 41.951 51.823 1.00 56.25 73 ARG G C 1
ATOM 5695 O O . ARG G 1 93 ? 2.414 41.854 50.731 1.00 59.14 73 ARG G O 1
ATOM 5703 N N . ILE G 1 94 ? 4.009 41.199 52.174 1.00 50.31 74 ILE G N 1
ATOM 5704 C CA . ILE G 1 94 ? 4.546 40.187 51.280 1.00 48.60 74 ILE G CA 1
ATOM 5705 C C . ILE G 1 94 ? 4.457 38.815 51.929 1.00 48.64 74 ILE G C 1
ATOM 5706 O O . ILE G 1 94 ? 5.147 38.532 52.907 1.00 48.88 74 ILE G O 1
ATOM 5711 N N . LEU G 1 95 ? 3.605 37.964 51.373 1.00 47.13 75 LEU G N 1
ATOM 5712 C CA . LEU G 1 95 ? 3.396 36.633 51.919 1.00 44.55 75 LEU G CA 1
ATOM 5713 C C . LEU G 1 95 ? 4.498 35.693 51.447 1.00 43.45 75 LEU G C 1
ATOM 5714 O O . LEU G 1 95 ? 4.811 35.644 50.261 1.00 47.60 75 LEU G O 1
ATOM 5719 N N . PHE G 1 96 ? 5.095 34.957 52.378 1.00 47.49 76 PHE G N 1
ATOM 5720 C CA . PHE G 1 96 ? 6.168 34.034 52.029 1.00 43.75 76 PHE G CA 1
ATOM 5721 C C . PHE G 1 96 ? 6.082 32.725 52.805 1.00 46.85 76 PHE G C 1
ATOM 5722 O O . PHE G 1 96 ? 5.338 32.612 53.778 1.00 51.53 76 PHE G O 1
ATOM 5730 N N . VAL G 1 97 ? 6.847 31.734 52.362 1.00 47.92 77 VAL G N 1
ATOM 5731 C CA . VAL G 1 97 ? 6.872 30.428 53.010 1.00 45.28 77 VAL G CA 1
ATOM 5732 C C . VAL G 1 97 ? 8.298 29.945 53.250 1.00 46.85 77 VAL G C 1
ATOM 5733 O O . VAL G 1 97 ? 9.230 30.384 52.580 1.00 50.20 77 VAL G O 1
ATOM 5737 N N . ALA G 1 98 ? 8.465 29.039 54.207 1.00 49.33 78 ALA G N 1
ATOM 5738 C CA . ALA G 1 98 ? 9.708 28.301 54.307 1.00 47.77 78 ALA G CA 1
ATOM 5739 C C . ALA G 1 98 ? 9.780 27.355 53.111 1.00 55.75 78 ALA G C 1
ATOM 5740 O O . ALA G 1 98 ? 8.759 26.971 52.547 1.00 59.13 78 ALA G O 1
ATOM 5742 N N . TRP G 1 99 ? 11.005 27.026 52.715 1.00 48.70 79 TRP G N 1
ATOM 5743 C CA . TRP G 1 99 ? 11.297 26.312 51.477 1.00 61.11 79 TRP G CA 1
ATOM 5744 C C . TRP G 1 99 ? 12.710 25.734 51.601 1.00 66.95 79 TRP G C 1
ATOM 5745 O O . TRP G 1 99 ? 13.417 26.148 52.525 1.00 65.22 79 TRP G O 1
ATOM 5756 N N . MET G 1 100 ? 12.985 24.577 51.042 1.00 71.82 80 MET G N 1
ATOM 5757 C CA . MET G 1 100 ? 14.314 24.246 50.579 1.00 71.98 80 MET G CA 1
ATOM 5758 C C . MET G 1 100 ? 15.483 24.574 51.535 1.00 71.43 80 MET G C 1
ATOM 5759 O O . MET G 1 100 ? 16.409 25.252 51.172 1.00 73.58 80 MET G O 1
ATOM 5764 N N . ASP G 1 101 ? 15.418 24.095 52.762 1.00 77.46 81 ASP G N 1
ATOM 5765 C CA . ASP G 1 101 ? 16.204 24.580 53.904 1.00 84.01 81 ASP G CA 1
ATOM 5766 C C . ASP G 1 101 ? 17.628 24.919 53.478 1.00 77.29 81 ASP G C 1
ATOM 5767 O O . ASP G 1 101 ? 18.282 24.144 52.776 1.00 75.71 81 ASP G O 1
ATOM 5772 N N . GLY G 1 102 ? 18.079 26.108 53.874 1.00 71.35 82 GLY G N 1
ATOM 5773 C CA . GLY G 1 102 ? 17.312 26.979 54.756 1.00 62.25 82 GLY G CA 1
ATOM 5774 C C . GLY G 1 102 ? 16.536 28.157 54.174 1.00 60.24 82 GLY G C 1
ATOM 5775 O O . GLY G 1 102 ? 16.303 29.128 54.891 1.00 59.62 82 GLY G O 1
ATOM 5776 N N . SER G 1 103 ? 16.153 28.103 52.898 1.00 58.93 83 SER G N 1
ATOM 5777 C CA . SER G 1 103 ? 15.645 29.292 52.197 1.00 56.28 83 SER G CA 1
ATOM 5778 C C . SER G 1 103 ? 14.171 29.652 52.437 1.00 49.47 83 SER G C 1
ATOM 5779 O O . SER G 1 103 ? 13.467 29.002 53.213 1.00 46.47 83 SER G O 1
ATOM 5782 N N . PHE G 1 104 ? 13.735 30.716 51.759 1.00 48.56 84 PHE G N 1
ATOM 5783 C CA . PHE G 1 104 ? 12.347 31.183 51.770 1.00 47.03 84 PHE G CA 1
ATOM 5784 C C . PHE G 1 104 ? 11.886 31.545 50.360 1.00 47.84 84 PHE G C 1
ATOM 5785 O O . PHE G 1 104 ? 12.709 31.766 49.470 1.00 48.17 84 PHE G O 1
ATOM 5793 N N . VAL G 1 105 ? 10.572 31.622 50.161 1.00 47.62 85 VAL G N 1
ATOM 5794 C CA . VAL G 1 105 ? 10.017 32.043 48.875 1.00 43.72 85 VAL G CA 1
ATOM 5795 C C . VAL G 1 105 ? 8.924 33.088 49.023 1.00 44.15 85 VAL G C 1
ATOM 5796 O O . VAL G 1 105 ? 7.918 32.854 49.689 1.00 47.36 85 VAL G O 1
ATOM 5800 N N . LEU G 1 106 ? 9.122 34.234 48.381 1.00 37.98 86 LEU G N 1
ATOM 5801 C CA . LEU G 1 106 ? 8.133 35.299 48.405 1.00 40.01 86 LEU G CA 1
ATOM 5802 C C . LEU G 1 106 ? 7.019 35.009 47.405 1.00 45.40 86 LEU G C 1
ATOM 5803 O O . LEU G 1 106 ? 7.267 34.869 46.208 1.00 45.66 86 LEU G O 1
ATOM 5808 N N . LEU G 1 107 ? 5.790 34.926 47.905 1.00 51.35 87 LEU G N 1
ATOM 5809 C CA . LEU G 1 107 ? 4.655 34.503 47.091 1.00 48.55 87 LEU G CA 1
ATOM 5810 C C . LEU G 1 107 ? 3.985 35.664 46.364 1.00 50.17 87 LEU G C 1
ATOM 5811 O O . LEU G 1 107 ? 4.062 35.743 45.140 1.00 54.69 87 LEU G O 1
ATOM 5816 N N . HIS G 1 108 ? 3.322 36.558 47.091 1.00 46.07 88 HIS G N 1
ATOM 5817 C CA . HIS G 1 108 ? 2.753 37.728 46.430 1.00 52.32 88 HIS G CA 1
ATOM 5818 C C . HIS G 1 108 ? 2.567 38.934 47.341 1.00 49.65 88 HIS G C 1
ATOM 5819 O O . HIS G 1 108 ? 2.858 38.898 48.531 1.00 52.06 88 HIS G O 1
ATOM 5826 N N . HIS G 1 109 ? 2.073 40.008 46.744 1.00 51.77 89 HIS G N 1
ATOM 5827 C CA . HIS G 1 109 ? 1.971 41.301 47.399 1.00 57.74 89 HIS G CA 1
ATOM 5828 C C . HIS G 1 109 ? 0.535 41.778 47.547 1.00 65.64 89 HIS G C 1
ATOM 5829 O O . HIS G 1 109 ? -0.302 41.505 46.693 1.00 60.93 89 HIS G O 1
ATOM 5836 N N . PHE G 1 110 ? 0.260 42.483 48.641 1.00 65.20 90 PHE G N 1
ATOM 5837 C CA . PHE G 1 110 ? -0.938 43.306 48.738 1.00 65.88 90 PHE G CA 1
ATOM 5838 C C . PHE G 1 110 ? -0.729 44.453 49.709 1.00 64.41 90 PHE G C 1
ATOM 5839 O O . PHE G 1 110 ? 0.000 44.319 50.685 1.00 63.46 90 PHE G O 1
ATOM 5847 N N . MET G 1 111 ? -1.365 45.587 49.432 1.00 67.15 91 MET G N 1
ATOM 5848 C CA . MET G 1 111 ? -1.386 46.685 50.387 1.00 72.34 91 MET G CA 1
ATOM 5849 C C . MET G 1 111 ? -2.556 46.475 51.326 1.00 81.98 91 MET G C 1
ATOM 5850 O O . MET G 1 111 ? -3.654 46.121 50.899 1.00 85.01 91 MET G O 1
ATOM 5855 N N . LYS G 1 112 ? -2.312 46.684 52.611 1.00 78.87 92 LYS G N 1
ATOM 5856 C CA . LYS G 1 112 ? -3.310 46.388 53.618 1.00 81.48 92 LYS G CA 1
ATOM 5857 C C . LYS G 1 112 ? -4.145 47.631 53.936 1.00 85.02 92 LYS G C 1
ATOM 5858 O O . LYS G 1 112 ? -3.640 48.615 54.478 1.00 84.21 92 LYS G O 1
ATOM 5864 N N . ARG G 1 113 ? -5.420 47.585 53.559 1.00 93.16 93 ARG G N 1
ATOM 5865 C CA . ARG G 1 113 ? -6.332 48.715 53.728 1.00 94.73 93 ARG G CA 1
ATOM 5866 C C . ARG G 1 113 ? -7.179 48.570 54.983 1.00 100.38 93 ARG G C 1
ATOM 5867 O O . ARG G 1 113 ? -8.008 49.425 55.294 1.00 103.12 93 ARG G O 1
ATOM 5875 N N . THR G 1 114 ? -6.969 47.466 55.689 1.00 99.47 94 THR G N 1
ATOM 5876 C CA . THR G 1 114 ? -7.730 47.144 56.886 1.00 99.12 94 THR G CA 1
ATOM 5877 C C . THR G 1 114 ? -6.740 46.817 57.992 1.00 106.23 94 THR G C 1
ATOM 5878 O O . THR G 1 114 ? -5.543 46.931 57.793 1.00 107.62 94 THR G O 1
ATOM 5882 N N . GLN G 1 115 ? -7.208 46.464 59.178 1.00 107.16 95 GLN G N 1
ATOM 5883 C CA . GLN G 1 115 ? -6.259 45.987 60.174 1.00 109.54 95 GLN G CA 1
ATOM 5884 C C . GLN G 1 115 ? -6.292 44.450 60.194 1.00 111.54 95 GLN G C 1
ATOM 5885 O O . GLN G 1 115 ? -5.488 43.793 60.858 1.00 113.80 95 GLN G O 1
ATOM 5891 N N . LYS G 1 116 ? -7.200 43.885 59.403 1.00 109.90 96 LYS G N 1
ATOM 5892 C CA . LYS G 1 116 ? -7.296 42.438 59.238 1.00 104.28 96 LYS G CA 1
ATOM 5893 C C . LYS G 1 116 ? -6.553 41.994 57.980 1.00 103.06 96 LYS G C 1
ATOM 5894 O O . LYS G 1 116 ? -6.629 42.655 56.943 1.00 105.79 96 LYS G O 1
ATOM 5900 N N . THR G 1 117 ? -5.826 40.886 58.073 1.00 94.06 97 THR G N 1
ATOM 5901 C CA . THR G 1 117 ? -5.288 40.250 56.879 1.00 90.21 97 THR G CA 1
ATOM 5902 C C . THR G 1 117 ? -6.338 39.289 56.353 1.00 88.56 97 THR G C 1
ATOM 5903 O O . THR G 1 117 ? -6.613 38.263 56.977 1.00 91.01 97 THR G O 1
ATOM 5907 N N . PRO G 1 118 ? -6.941 39.630 55.206 1.00 88.17 98 PRO G N 1
ATOM 5908 C CA . PRO G 1 118 ? -8.009 38.830 54.602 1.00 86.38 98 PRO G CA 1
ATOM 5909 C C . PRO G 1 118 ? -7.524 37.416 54.331 1.00 85.66 98 PRO G C 1
ATOM 5910 O O . PRO G 1 118 ? -6.354 37.243 53.988 1.00 88.50 98 PRO G O 1
ATOM 5914 N N . LYS G 1 119 ? -8.385 36.417 54.493 1.00 81.65 99 LYS G N 1
ATOM 5915 C CA . LYS G 1 119 ? -7.974 35.064 54.161 1.00 84.11 99 LYS G CA 1
ATOM 5916 C C . LYS G 1 119 ? -8.091 34.884 52.651 1.00 81.68 99 LYS G C 1
ATOM 5917 O O . LYS G 1 119 ? -7.673 33.864 52.101 1.00 81.90 99 LYS G O 1
ATOM 5923 N N . ARG G 1 120 ? -8.661 35.887 51.988 1.00 78.41 100 ARG G N 1
ATOM 5924 C CA . ARG G 1 120 ? -8.596 35.978 50.538 1.00 77.46 100 ARG G CA 1
ATOM 5925 C C . ARG G 1 120 ? -7.136 35.940 50.101 1.00 76.80 100 ARG G C 1
ATOM 5926 O O . ARG G 1 120 ? -6.758 35.161 49.224 1.00 69.39 100 ARG G O 1
ATOM 5934 N N . GLU G 1 121 ? -6.323 36.784 50.734 1.00 78.36 101 GLU G N 1
ATOM 5935 C CA . GLU G 1 121 ? -4.884 36.827 50.493 1.00 67.05 101 GLU G CA 1
ATOM 5936 C C . GLU G 1 121 ? -4.209 35.532 50.896 1.00 66.85 101 GLU G C 1
ATOM 5937 O O . GLU G 1 121 ? -3.348 35.013 50.188 1.00 67.04 101 GLU G O 1
ATOM 5943 N N . ILE G 1 122 ? -4.600 35.028 52.059 1.00 76.44 102 ILE G N 1
ATOM 5944 C CA . ILE G 1 122 ? -3.939 33.883 52.656 1.00 72.93 102 ILE G CA 1
ATOM 5945 C C . ILE G 1 122 ? -4.179 32.624 51.831 1.00 71.52 102 ILE G C 1
ATOM 5946 O O . ILE G 1 122 ? -3.266 31.828 51.621 1.00 69.55 102 ILE G O 1
ATOM 5951 N N . GLU G 1 123 ? -5.401 32.457 51.340 1.00 71.24 103 GLU G N 1
ATOM 5952 C CA . GLU G 1 123 ? -5.721 31.293 50.525 1.00 75.24 103 GLU G CA 1
ATOM 5953 C C . GLU G 1 123 ? -5.104 31.401 49.134 1.00 74.92 103 GLU G C 1
ATOM 5954 O O . GLU G 1 123 ? -4.848 30.389 48.480 1.00 66.22 103 GLU G O 1
ATOM 5960 N N . GLN G 1 124 ? -4.865 32.628 48.682 1.00 72.93 104 GLN G N 1
ATOM 5961 C CA . GLN G 1 124 ? -4.138 32.830 47.438 1.00 66.56 104 GLN G CA 1
ATOM 5962 C C . GLN G 1 124 ? -2.701 32.364 47.615 1.00 66.93 104 GLN G C 1
ATOM 5963 O O . GLN G 1 124 ? -2.129 31.729 46.729 1.00 68.97 104 GLN G O 1
ATOM 5969 N N . ALA G 1 125 ? -2.126 32.684 48.771 1.00 60.78 105 ALA G N 1
ATOM 5970 C CA . ALA G 1 125 ? -0.781 32.240 49.108 1.00 61.34 105 ALA G CA 1
ATOM 5971 C C . ALA G 1 125 ? -0.742 30.726 49.258 1.00 63.50 105 ALA G C 1
ATOM 5972 O O . ALA G 1 125 ? 0.218 30.080 48.843 1.00 60.73 105 ALA G O 1
ATOM 5974 N N . LYS G 1 126 ? -1.789 30.165 49.859 1.00 68.27 106 LYS G N 1
ATOM 5975 C CA . LYS G 1 126 ? -1.899 28.718 50.005 1.00 65.36 106 LYS G CA 1
ATOM 5976 C C . LYS G 1 126 ? -1.983 28.051 48.640 1.00 65.31 106 LYS G C 1
ATOM 5977 O O . LYS G 1 126 ? -1.369 27.010 48.409 1.00 67.99 106 LYS G O 1
ATOM 5983 N N . ARG G 1 127 ? -2.741 28.660 47.735 1.00 64.82 107 ARG G N 1
ATOM 5984 C CA . ARG G 1 127 ? -2.885 28.123 46.389 1.00 67.88 107 ARG G CA 1
ATOM 5985 C C . ARG G 1 127 ? -1.603 28.322 45.588 1.00 67.66 107 ARG G C 1
ATOM 5986 O O . ARG G 1 127 ? -1.215 27.454 44.805 1.00 69.77 107 ARG G O 1
ATOM 5994 N N . GLU G 1 128 ? -0.952 29.466 45.782 1.00 66.85 108 GLU G N 1
ATOM 5995 C CA . GLU G 1 128 ? 0.362 29.699 45.194 1.00 58.43 108 GLU G CA 1
ATOM 5996 C C . GLU G 1 128 ? 1.331 28.641 45.700 1.00 62.77 108 GLU G C 1
ATOM 5997 O O . GLU G 1 128 ? 1.935 27.926 44.905 1.00 62.65 108 GLU G O 1
ATOM 6003 N N . LEU G 1 129 ? 1.448 28.532 47.023 1.00 67.18 109 LEU G N 1
ATOM 6004 C CA . LEU G 1 129 ? 2.281 27.513 47.666 1.00 62.89 109 LEU G CA 1
ATOM 6005 C C . LEU G 1 129 ? 1.974 26.110 47.155 1.00 67.87 109 LEU G C 1
ATOM 6006 O O . LEU G 1 129 ? 2.882 25.300 46.957 1.00 65.97 109 LEU G O 1
ATOM 6011 N N . ALA G 1 130 ? 0.689 25.830 46.953 1.00 70.52 110 ALA G N 1
ATOM 6012 C CA . ALA G 1 130 ? 0.261 24.564 46.372 1.00 68.26 110 ALA G CA 1
ATOM 6013 C C . ALA G 1 130 ? 0.930 24.355 45.017 1.00 71.01 110 ALA G C 1
ATOM 6014 O O . ALA G 1 130 ? 1.528 23.312 44.767 1.00 72.58 110 ALA G O 1
ATOM 6016 N N . ASP G 1 131 ? 0.847 25.371 44.161 1.00 69.29 111 ASP G N 1
ATOM 6017 C CA . ASP G 1 131 ? 1.451 25.336 42.831 1.00 74.74 111 ASP G CA 1
ATOM 6018 C C . ASP G 1 131 ? 2.957 25.053 42.877 1.00 73.86 111 ASP G C 1
ATOM 6019 O O . ASP G 1 131 ? 3.501 24.414 41.976 1.00 72.89 111 ASP G O 1
ATOM 6024 N N . LEU G 1 132 ? 3.625 25.521 43.929 1.00 74.11 112 LEU G N 1
ATOM 6025 C CA . LEU G 1 132 ? 5.063 25.299 44.083 1.00 75.63 112 LEU G CA 1
ATOM 6026 C C . LEU G 1 132 ? 5.415 23.826 44.258 1.00 76.91 112 LEU G C 1
ATOM 6027 O O . LEU G 1 132 ? 6.302 23.311 43.580 1.00 75.81 112 LEU G O 1
ATOM 6032 N N . LYS G 1 133 ? 4.730 23.163 45.186 1.00 78.93 113 LYS G N 1
ATOM 6033 C CA . LYS G 1 133 ? 4.970 21.748 45.454 1.00 80.44 113 LYS G CA 1
ATOM 6034 C C . LYS G 1 133 ? 4.643 20.893 44.229 1.00 81.07 113 LYS G C 1
ATOM 6035 O O . LYS G 1 133 ? 5.339 19.919 43.936 1.00 75.83 113 LYS G O 1
ATOM 6041 N N . GLU G 1 134 ? 3.585 21.275 43.515 1.00 81.84 114 GLU G N 1
ATOM 6042 C CA . GLU G 1 134 ? 3.120 20.538 42.341 1.00 82.59 114 GLU G CA 1
ATOM 6043 C C . GLU G 1 134 ? 4.200 20.432 41.269 1.00 88.18 114 GLU G C 1
ATOM 6044 O O . GLU G 1 134 ? 4.460 19.351 40.735 1.00 88.48 114 GLU G O 1
ATOM 6050 N N . ARG G 1 135 ? 4.824 21.563 40.960 1.00 88.38 115 ARG G N 1
ATOM 6051 C CA . ARG G 1 135 ? 5.795 21.632 39.878 1.00 84.50 115 ARG G CA 1
ATOM 6052 C C . ARG G 1 135 ? 7.216 21.354 40.362 1.00 79.82 115 ARG G C 1
ATOM 6053 O O . ARG G 1 135 ? 7.441 21.089 41.543 1.00 79.54 115 ARG G O 1
ATOM 6061 N N . LYS H 2 2 ? 14.662 21.877 37.148 1.00 78.42 2 LYS H N 1
ATOM 6062 C CA . LYS H 2 2 ? 14.344 21.528 38.527 1.00 90.04 2 LYS H CA 1
ATOM 6063 C C . LYS H 2 2 ? 12.937 22.006 38.888 1.00 92.74 2 LYS H C 1
ATOM 6064 O O . LYS H 2 2 ? 12.000 21.209 38.923 1.00 92.36 2 LYS H O 1
ATOM 6070 N N . ASN H 2 3 ? 12.789 23.298 39.165 1.00 89.45 3 ASN H N 1
ATOM 6071 C CA . ASN H 2 3 ? 11.471 23.861 39.449 1.00 80.13 3 ASN H CA 1
ATOM 6072 C C . ASN H 2 3 ? 11.254 25.218 38.782 1.00 69.29 3 ASN H C 1
ATOM 6073 O O . ASN H 2 3 ? 11.967 26.179 39.069 1.00 74.01 3 ASN H O 1
ATOM 6078 N N . ASN H 2 4 ? 10.256 25.296 37.907 1.00 71.16 4 ASN H N 1
ATOM 6079 C CA . ASN H 2 4 ? 9.944 26.541 37.212 1.00 70.50 4 ASN H CA 1
ATOM 6080 C C . ASN H 2 4 ? 9.234 27.534 38.123 1.00 65.99 4 ASN H C 1
ATOM 6081 O O . ASN H 2 4 ? 9.257 28.740 37.880 1.00 65.46 4 ASN H O 1
ATOM 6086 N N . ALA H 2 5 ? 8.604 27.017 39.172 1.00 69.66 5 ALA H N 1
ATOM 6087 C CA . ALA H 2 5 ? 7.884 27.855 40.123 1.00 67.10 5 ALA H CA 1
ATOM 6088 C C . ALA H 2 5 ? 8.848 28.668 40.979 1.00 59.58 5 ALA H C 1
ATOM 6089 O O . ALA H 2 5 ? 8.475 29.704 41.534 1.00 55.90 5 ALA H O 1
ATOM 6091 N N . ILE H 2 6 ? 10.087 28.199 41.086 1.00 53.53 6 ILE H N 1
ATOM 6092 C CA . ILE H 2 6 ? 11.086 28.903 41.879 1.00 55.03 6 ILE H CA 1
ATOM 6093 C C . ILE H 2 6 ? 11.915 29.811 40.989 1.00 55.68 6 ILE H C 1
ATOM 6094 O O . ILE H 2 6 ? 12.708 29.352 40.167 1.00 60.60 6 ILE H O 1
ATOM 6099 N N . GLY H 2 7 ? 11.726 31.110 41.178 1.00 49.98 7 GLY H N 1
ATOM 6100 C CA . GLY H 2 7 ? 12.259 32.102 40.269 1.00 42.60 7 GLY H CA 1
ATOM 6101 C C . GLY H 2 7 ? 13.550 32.745 40.724 1.00 50.30 7 GLY H C 1
ATOM 6102 O O . GLY H 2 7 ? 14.391 32.106 41.360 1.00 52.46 7 GLY H O 1
ATOM 6103 N N . SER H 2 8 ? 13.696 34.021 40.377 1.00 49.20 8 SER H N 1
ATOM 6104 C CA . SER H 2 8 ? 14.923 34.779 40.600 1.00 43.69 8 SER H CA 1
ATOM 6105 C C . SER H 2 8 ? 15.387 34.803 42.056 1.00 48.42 8 SER H C 1
ATOM 6106 O O . SER H 2 8 ? 14.579 34.875 42.986 1.00 39.64 8 SER H O 1
ATOM 6109 N N . ASN H 2 9 ? 16.701 34.738 42.236 1.00 41.29 9 ASN H N 1
ATOM 6110 C CA . ASN H 2 9 ? 17.321 34.913 43.538 1.00 40.43 9 ASN H CA 1
ATOM 6111 C C . ASN H 2 9 ? 17.275 36.385 43.931 1.00 43.48 9 ASN H C 1
ATOM 6112 O O . ASN H 2 9 ? 17.422 37.265 43.081 1.00 41.29 9 ASN H O 1
ATOM 6117 N N . TRP H 2 10 ? 17.075 36.644 45.221 1.00 38.11 10 TRP H N 1
ATOM 6118 C CA . TRP H 2 10 ? 16.953 38.005 45.731 1.00 37.50 10 TRP H CA 1
ATOM 6119 C C . TRP H 2 10 ? 18.232 38.819 45.533 1.00 37.31 10 TRP H C 1
ATOM 6120 O O . TRP H 2 10 ? 18.167 40.019 45.271 1.00 35.85 10 TRP H O 1
ATOM 6131 N N . LYS H 2 11 ? 19.386 38.167 45.652 1.00 36.85 11 LYS H N 1
ATOM 6132 C CA . LYS H 2 11 ? 20.670 38.828 45.420 1.00 39.51 11 LYS H CA 1
ATOM 6133 C C . LYS H 2 11 ? 20.731 39.477 44.038 1.00 40.64 11 LYS H C 1
ATOM 6134 O O . LYS H 2 11 ? 21.260 40.576 43.886 1.00 48.02 11 LYS H O 1
ATOM 6140 N N . ASP H 2 12 ? 20.190 38.792 43.035 1.00 42.08 12 ASP H N 1
ATOM 6141 C CA . ASP H 2 12 ? 20.153 39.328 41.677 1.00 39.78 12 ASP H CA 1
ATOM 6142 C C . ASP H 2 12 ? 19.119 40.439 41.552 1.00 42.48 12 ASP H C 1
ATOM 6143 O O . ASP H 2 12 ? 19.407 41.509 41.013 1.00 46.56 12 ASP H O 1
ATOM 6148 N N . VAL H 2 13 ? 17.915 40.178 42.050 1.00 37.17 13 VAL H N 1
ATOM 6149 C CA . VAL H 2 13 ? 16.839 41.163 42.021 1.00 39.61 13 VAL H CA 1
ATOM 6150 C C . VAL H 2 13 ? 17.254 42.462 42.713 1.00 43.44 13 VAL H C 1
ATOM 6151 O O . VAL H 2 13 ? 17.010 43.555 42.199 1.00 46.22 13 VAL H O 1
ATOM 6155 N N . ARG H 2 14 ? 17.901 42.332 43.868 1.00 40.73 14 ARG H N 1
ATOM 6156 C CA . ARG H 2 14 ? 18.360 43.482 44.643 1.00 40.60 14 ARG H CA 1
ATOM 6157 C C . ARG H 2 14 ? 19.389 44.315 43.877 1.00 43.75 14 ARG H C 1
ATOM 6158 O O . ARG H 2 14 ? 19.338 45.547 43.880 1.00 40.35 14 ARG H O 1
ATOM 6166 N N . ALA H 2 15 ? 20.322 43.632 43.224 1.00 43.77 15 ALA H N 1
ATOM 6167 C CA . ALA H 2 15 ? 21.380 44.297 42.475 1.00 40.31 15 ALA H CA 1
ATOM 6168 C C . ALA H 2 15 ? 20.822 45.077 41.286 1.00 41.65 15 ALA H C 1
ATOM 6169 O O . ALA H 2 15 ? 21.375 46.105 40.899 1.00 44.49 15 ALA H O 1
ATOM 6171 N N . GLU H 2 16 ? 19.727 44.587 40.711 1.00 39.03 16 GLU H N 1
ATOM 6172 C CA . GLU H 2 16 ? 19.134 45.217 39.533 1.00 43.54 16 GLU H CA 1
ATOM 6173 C C . GLU H 2 16 ? 18.276 46.437 39.865 1.00 46.39 16 GLU H C 1
ATOM 6174 O O . GLU H 2 16 ? 18.287 47.426 39.133 1.00 49.63 16 GLU H O 1
ATOM 6180 N N . LEU H 2 17 ? 17.526 46.362 40.961 1.00 42.20 17 LEU H N 1
ATOM 6181 C CA . LEU H 2 17 ? 16.569 47.411 41.306 1.00 38.44 17 LEU H CA 1
ATOM 6182 C C . LEU H 2 17 ? 17.156 48.553 42.139 1.00 38.16 17 LEU H C 1
ATOM 6183 O O . LEU H 2 17 ? 16.531 49.605 42.282 1.00 39.41 17 LEU H O 1
ATOM 6188 N N . PHE H 2 18 ? 18.350 48.352 42.687 1.00 43.56 18 PHE H N 1
ATOM 6189 C CA . PHE H 2 18 ? 18.935 49.340 43.592 1.00 42.42 18 PHE H CA 1
ATOM 6190 C C . PHE H 2 18 ? 20.352 49.727 43.190 1.00 42.02 18 PHE H C 1
ATOM 6191 O O . PHE H 2 18 ? 21.124 48.893 42.716 1.00 43.08 18 PHE H O 1
ATOM 6199 N N . SER H 2 19 ? 20.686 50.998 43.387 1.00 39.53 19 SER H N 1
ATOM 6200 C CA . SER H 2 19 ? 22.034 51.482 43.119 1.00 43.18 19 SER H CA 1
ATOM 6201 C C . SER H 2 19 ? 22.991 50.962 44.182 1.00 45.69 19 SER H C 1
ATOM 6202 O O . SER H 2 19 ? 22.559 50.556 45.262 1.00 47.55 19 SER H O 1
ATOM 6205 N N . LYS H 2 20 ? 24.284 50.958 43.866 1.00 48.48 20 LYS H N 1
ATOM 6206 C CA . LYS H 2 20 ? 25.317 50.547 44.817 1.00 51.14 20 LYS H CA 1
ATOM 6207 C C . LYS H 2 20 ? 25.196 51.333 46.121 1.00 46.74 20 LYS H C 1
ATOM 6208 O O . LYS H 2 20 ? 25.374 50.788 47.210 1.00 47.88 20 LYS H O 1
ATOM 6214 N N . GLU H 2 21 ? 24.881 52.617 45.989 1.00 51.71 21 GLU H N 1
ATOM 6215 C CA . GLU H 2 21 ? 24.670 53.516 47.118 1.00 48.27 21 GLU H CA 1
ATOM 6216 C C . GLU H 2 21 ? 23.505 53.098 48.010 1.00 49.00 21 GLU H C 1
ATOM 6217 O O . GLU H 2 21 ? 23.625 53.066 49.231 1.00 51.82 21 GLU H O 1
ATOM 6223 N N . GLU H 2 22 ? 22.374 52.789 47.386 1.00 49.87 22 GLU H N 1
ATOM 6224 C CA . GLU H 2 22 ? 21.165 52.425 48.116 1.00 43.11 22 GLU H CA 1
ATOM 6225 C C . GLU H 2 22 ? 21.349 51.124 48.875 1.00 45.70 22 GLU H C 1
ATOM 6226 O O . GLU H 2 22 ? 20.812 50.950 49.967 1.00 49.42 22 GLU H O 1
ATOM 6232 N N . ILE H 2 23 ? 22.120 50.216 48.288 1.00 46.40 23 ILE H N 1
ATOM 6233 C CA . ILE H 2 23 ? 22.371 48.915 48.889 1.00 43.78 23 ILE H CA 1
ATOM 6234 C C . ILE H 2 23 ? 23.262 49.040 50.122 1.00 46.86 23 ILE H C 1
ATOM 6235 O O . ILE H 2 23 ? 22.993 48.422 51.151 1.00 49.63 23 ILE H O 1
ATOM 6240 N N . LEU H 2 24 ? 24.307 49.855 50.026 1.00 45.37 24 LEU H N 1
ATOM 6241 C CA . LEU H 2 24 ? 25.223 50.038 51.146 1.00 50.42 24 LEU H CA 1
ATOM 6242 C C . LEU H 2 24 ? 24.492 50.660 52.340 1.00 55.82 24 LEU H C 1
ATOM 6243 O O . LEU H 2 24 ? 24.651 50.212 53.478 1.00 52.26 24 LEU H O 1
ATOM 6248 N N . GLU H 2 25 ? 23.684 51.682 52.080 1.00 51.49 25 GLU H N 1
ATOM 6249 C CA . GLU H 2 25 ? 22.922 52.319 53.149 1.00 49.26 25 GLU H CA 1
ATOM 6250 C C . GLU H 2 25 ? 21.860 51.379 53.703 1.00 49.57 25 GLU H C 1
ATOM 6251 O O . GLU H 2 25 ? 21.520 51.440 54.884 1.00 53.75 25 GLU H O 1
ATOM 6257 N N . SER H 2 26 ? 21.339 50.509 52.845 1.00 50.66 26 SER H N 1
ATOM 6258 C CA . SER H 2 26 ? 20.391 49.496 53.283 1.00 46.01 26 SER H CA 1
ATOM 6259 C C . SER H 2 26 ? 21.089 48.479 54.176 1.00 47.46 26 SER H C 1
ATOM 6260 O O . SER H 2 26 ? 20.538 48.057 55.193 1.00 44.91 26 SER H O 1
ATOM 6263 N N . ASP H 2 27 ? 22.307 48.096 53.795 1.00 42.59 27 ASP H N 1
ATOM 6264 C CA . ASP H 2 27 ? 23.089 47.133 54.567 1.00 44.62 27 ASP H CA 1
ATOM 6265 C C . ASP H 2 27 ? 23.430 47.667 55.956 1.00 48.83 27 ASP H C 1
ATOM 6266 O O . ASP H 2 27 ? 23.514 46.905 56.918 1.00 46.28 27 ASP H O 1
ATOM 6271 N N . MET H 2 28 ? 23.623 48.977 56.058 1.00 51.97 28 MET H N 1
ATOM 6272 C CA . MET H 2 28 ? 23.921 49.595 57.343 1.00 44.93 28 MET H CA 1
ATOM 6273 C C . MET H 2 28 ? 22.687 49.603 58.236 1.00 45.36 28 MET H C 1
ATOM 6274 O O . MET H 2 28 ? 22.780 49.337 59.434 1.00 46.28 28 MET H O 1
ATOM 6279 N N . ARG H 2 29 ? 21.531 49.903 57.650 1.00 43.88 29 ARG H N 1
ATOM 6280 C CA . ARG H 2 29 ? 20.283 49.924 58.406 1.00 43.98 29 ARG H CA 1
ATOM 6281 C C . ARG H 2 29 ? 19.933 48.540 58.946 1.00 44.03 29 ARG H C 1
ATOM 6282 O O . ARG H 2 29 ? 19.472 48.414 60.077 1.00 54.09 29 ARG H O 1
ATOM 6290 N N . VAL H 2 30 ? 20.154 47.501 58.148 1.00 46.71 30 VAL H N 1
ATOM 6291 C CA . VAL H 2 30 ? 19.843 46.152 58.605 1.00 51.41 30 VAL H CA 1
ATOM 6292 C C . VAL H 2 30 ? 20.870 45.684 59.634 1.00 48.50 30 VAL H C 1
ATOM 6293 O O . VAL H 2 30 ? 20.535 44.922 60.538 1.00 46.70 30 VAL H O 1
ATOM 6297 N N . ALA H 2 31 ? 22.110 46.157 59.509 1.00 48.40 31 ALA H N 1
ATOM 6298 C CA . ALA H 2 31 ? 23.168 45.786 60.445 1.00 49.03 31 ALA H CA 1
ATOM 6299 C C . ALA H 2 31 ? 22.863 46.337 61.834 1.00 52.06 31 ALA H C 1
ATOM 6300 O O . ALA H 2 31 ? 23.099 45.676 62.847 1.00 47.55 31 ALA H O 1
ATOM 6302 N N . ILE H 2 32 ? 22.331 47.554 61.864 1.00 48.12 32 ILE H N 1
ATOM 6303 C CA . ILE H 2 32 ? 21.911 48.193 63.104 1.00 51.43 32 ILE H CA 1
ATOM 6304 C C . ILE H 2 32 ? 20.649 47.534 63.657 1.00 52.87 32 ILE H C 1
ATOM 6305 O O . ILE H 2 32 ? 20.558 47.255 64.854 1.00 58.76 32 ILE H O 1
ATOM 6310 N N . MET H 2 33 ? 19.679 47.288 62.783 1.00 46.55 33 MET H N 1
ATOM 6311 C CA . MET H 2 33 ? 18.469 46.575 63.172 1.00 55.84 33 MET H CA 1
ATOM 6312 C C . MET H 2 33 ? 18.818 45.199 63.728 1.00 55.10 33 MET H C 1
ATOM 6313 O O . MET H 2 33 ? 18.230 44.756 64.710 1.00 56.02 33 MET H O 1
ATOM 6318 N N . SER H 2 34 ? 19.785 44.537 63.097 1.00 57.02 34 SER H N 1
ATOM 6319 C CA . SER H 2 34 ? 20.217 43.207 63.519 1.00 59.34 34 SER H CA 1
ATOM 6320 C C . SER H 2 34 ? 20.742 43.200 64.948 1.00 67.86 34 SER H C 1
ATOM 6321 O O . SER H 2 34 ? 20.348 42.358 65.755 1.00 72.05 34 SER H O 1
ATOM 6324 N N . GLU H 2 35 ? 21.634 44.139 65.251 1.00 64.80 35 GLU H N 1
ATOM 6325 C CA . GLU H 2 35 ? 22.221 44.236 66.582 1.00 66.37 35 GLU H CA 1
ATOM 6326 C C . GLU H 2 35 ? 21.146 44.412 67.650 1.00 68.04 35 GLU H C 1
ATOM 6327 O O . GLU H 2 35 ? 21.203 43.784 68.706 1.00 67.08 35 GLU H O 1
ATOM 6333 N N . LEU H 2 36 ? 20.163 45.258 67.363 1.00 62.18 36 LEU H N 1
ATOM 6334 C CA . LEU H 2 36 ? 19.066 45.498 68.293 1.00 61.98 36 LEU H CA 1
ATOM 6335 C C . LEU H 2 36 ? 18.190 44.260 68.446 1.00 69.49 36 LEU H C 1
ATOM 6336 O O . LEU H 2 36 ? 17.635 44.009 69.514 1.00 75.12 36 LEU H O 1
ATOM 6341 N N . ILE H 2 37 ? 18.069 43.489 67.370 1.00 68.47 37 ILE H N 1
ATOM 6342 C CA . ILE H 2 37 ? 17.284 42.261 67.391 1.00 71.69 37 ILE H CA 1
ATOM 6343 C C . ILE H 2 37 ? 18.035 41.126 68.087 1.00 72.79 37 ILE H C 1
ATOM 6344 O O . ILE H 2 37 ? 17.477 40.433 68.939 1.00 77.87 37 ILE H O 1
ATOM 6349 N N . GLU H 2 38 ? 19.306 40.954 67.730 1.00 75.50 38 GLU H N 1
ATOM 6350 C CA . GLU H 2 38 ? 20.144 39.913 68.323 1.00 73.55 38 GLU H CA 1
ATOM 6351 C C . GLU H 2 38 ? 20.462 40.214 69.785 1.00 77.60 38 GLU H C 1
ATOM 6352 O O . GLU H 2 38 ? 21.005 39.373 70.497 1.00 79.83 38 GLU H O 1
ATOM 6358 N N . ALA H 2 39 ? 20.160 41.433 70.218 1.00 76.61 39 ALA H N 1
ATOM 6359 C CA . ALA H 2 39 ? 20.216 41.778 71.632 1.00 76.80 39 ALA H CA 1
ATOM 6360 C C . ALA H 2 39 ? 18.937 41.362 72.363 1.00 81.88 39 ALA H C 1
ATOM 6361 O O . ALA H 2 39 ? 18.981 40.977 73.532 1.00 83.79 39 ALA H O 1
ATOM 6363 N N . ARG H 2 40 ? 17.801 41.458 71.674 1.00 80.52 40 ARG H N 1
ATOM 6364 C CA . ARG H 2 40 ? 16.493 41.303 72.315 1.00 79.78 40 ARG H CA 1
ATOM 6365 C C . ARG H 2 40 ? 16.048 39.870 72.609 1.00 82.20 40 ARG H C 1
ATOM 6366 O O . ARG H 2 40 ? 15.625 39.568 73.727 1.00 77.76 40 ARG H O 1
ATOM 6374 N N . ASN H 2 41 ? 16.128 38.996 71.609 1.00 81.72 41 ASN H N 1
ATOM 6375 C CA . ASN H 2 41 ? 15.664 37.618 71.768 1.00 95.57 41 ASN H CA 1
ATOM 6376 C C . ASN H 2 41 ? 16.787 36.682 72.221 1.00 98.34 41 ASN H C 1
ATOM 6377 O O . ASN H 2 41 ? 16.535 35.534 72.594 1.00 100.39 41 ASN H O 1
ATOM 6382 N N . GLU H 2 42 ? 18.023 37.179 72.205 1.00 91.08 42 GLU H N 1
ATOM 6383 C CA . GLU H 2 42 ? 19.178 36.366 72.588 1.00 89.39 42 GLU H CA 1
ATOM 6384 C C . GLU H 2 42 ? 19.735 36.771 73.950 1.00 88.95 42 GLU H C 1
ATOM 6385 O O . GLU H 2 42 ? 19.733 35.994 74.902 1.00 90.80 42 GLU H O 1
ATOM 6391 N N . LYS H 2 43 ? 20.229 38.002 74.009 1.00 87.71 43 LYS H N 1
ATOM 6392 C CA . LYS H 2 43 ? 20.949 38.515 75.169 1.00 89.43 43 LYS H CA 1
ATOM 6393 C C . LYS H 2 43 ? 20.002 39.002 76.258 1.00 83.92 43 LYS H C 1
ATOM 6394 O O . LYS H 2 43 ? 20.431 39.373 77.350 1.00 82.14 43 LYS H O 1
ATOM 6400 N N . GLY H 2 44 ? 18.711 39.009 75.947 1.00 83.40 44 GLY H N 1
ATOM 6401 C CA . GLY H 2 44 ? 17.697 39.429 76.896 1.00 79.35 44 GLY H CA 1
ATOM 6402 C C . GLY H 2 44 ? 17.788 40.895 77.276 1.00 84.07 44 GLY H C 1
ATOM 6403 O O . GLY H 2 44 ? 17.314 41.297 78.339 1.00 89.35 44 GLY H O 1
ATOM 6404 N N . ILE H 2 45 ? 18.395 41.699 76.407 1.00 88.48 45 ILE H N 1
ATOM 6405 C CA . ILE H 2 45 ? 18.487 43.132 76.650 1.00 86.34 45 ILE H CA 1
ATOM 6406 C C . ILE H 2 45 ? 17.319 43.844 75.993 1.00 81.25 45 ILE H C 1
ATOM 6407 O O . ILE H 2 45 ? 17.243 43.938 74.767 1.00 78.21 45 ILE H O 1
ATOM 6412 N N . SER H 2 46 ? 16.417 44.358 76.818 1.00 80.05 46 SER H N 1
ATOM 6413 C CA . SER H 2 46 ? 15.263 45.092 76.326 1.00 85.67 46 SER H CA 1
ATOM 6414 C C . SER H 2 46 ? 15.645 46.510 75.920 1.00 85.21 46 SER H C 1
ATOM 6415 O O . SER H 2 46 ? 16.799 46.917 76.063 1.00 83.33 46 SER H O 1
ATOM 6418 N N . GLN H 2 47 ? 14.673 47.258 75.409 1.00 82.33 47 GLN H N 1
ATOM 6419 C CA . GLN H 2 47 ? 14.920 48.631 75.005 1.00 80.98 47 GLN H CA 1
ATOM 6420 C C . GLN H 2 47 ? 14.989 49.510 76.254 1.00 86.03 47 GLN H C 1
ATOM 6421 O O . GLN H 2 47 ? 15.753 50.478 76.296 1.00 86.39 47 GLN H O 1
ATOM 6427 N N . LYS H 2 48 ? 14.206 49.170 77.277 1.00 90.00 48 LYS H N 1
ATOM 6428 C CA . LYS H 2 48 ? 14.334 49.838 78.574 1.00 88.53 48 LYS H CA 1
ATOM 6429 C C . LYS H 2 48 ? 15.750 49.684 79.127 1.00 86.51 48 LYS H C 1
ATOM 6430 O O . LYS H 2 48 ? 16.314 50.624 79.684 1.00 84.68 48 LYS H O 1
ATOM 6436 N N . LYS H 2 49 ? 16.326 48.508 78.907 1.00 84.34 49 LYS H N 1
ATOM 6437 C CA . LYS H 2 49 ? 17.590 48.117 79.505 1.00 84.61 49 LYS H CA 1
ATOM 6438 C C . LYS H 2 49 ? 18.762 48.756 78.781 1.00 88.37 49 LYS H C 1
ATOM 6439 O O . LYS H 2 49 ? 19.741 49.176 79.397 1.00 84.46 49 LYS H O 1
ATOM 6445 N N . LEU H 2 50 ? 18.638 48.823 77.463 1.00 84.62 50 LEU H N 1
ATOM 6446 C CA . LEU H 2 50 ? 19.638 49.445 76.614 1.00 78.42 50 LEU H CA 1
ATOM 6447 C C . LEU H 2 50 ? 19.659 50.959 76.811 1.00 76.69 50 LEU H C 1
ATOM 6448 O O . LEU H 2 50 ? 20.698 51.603 76.650 1.00 73.86 50 LEU H O 1
ATOM 6453 N N . GLU H 2 51 ? 18.506 51.517 77.168 1.00 77.52 51 GLU H N 1
ATOM 6454 C CA . GLU H 2 51 ? 18.390 52.952 77.407 1.00 81.63 51 GLU H CA 1
ATOM 6455 C C . GLU H 2 51 ? 19.353 53.421 78.494 1.00 84.39 51 GLU H C 1
ATOM 6456 O O . GLU H 2 51 ? 20.092 54.386 78.301 1.00 85.20 51 GLU H O 1
ATOM 6462 N N . GLU H 2 52 ? 19.345 52.735 79.633 1.00 83.87 52 GLU H N 1
ATOM 6463 C CA . GLU H 2 52 ? 20.184 53.133 80.758 1.00 87.96 52 GLU H CA 1
ATOM 6464 C C . GLU H 2 52 ? 21.624 52.640 80.620 1.00 89.17 52 GLU H C 1
ATOM 6465 O O . GLU H 2 52 ? 22.532 53.192 81.245 1.00 96.98 52 GLU H O 1
ATOM 6471 N N . MET H 2 53 ? 21.838 51.610 79.807 1.00 82.71 53 MET H N 1
ATOM 6472 C CA . MET H 2 53 ? 23.195 51.149 79.530 1.00 79.10 53 MET H CA 1
ATOM 6473 C C . MET H 2 53 ? 23.944 52.178 78.687 1.00 82.92 53 MET H C 1
ATOM 6474 O O . MET H 2 53 ? 25.096 52.507 78.970 1.00 89.57 53 MET H O 1
ATOM 6479 N N . SER H 2 54 ? 23.281 52.675 77.647 1.00 82.78 54 SER H N 1
ATOM 6480 C CA . SER H 2 54 ? 23.910 53.575 76.684 1.00 79.71 54 SER H CA 1
ATOM 6481 C C . SER H 2 54 ? 23.738 55.063 76.992 1.00 78.45 54 SER H C 1
ATOM 6482 O O . SER H 2 54 ? 24.399 55.906 76.384 1.00 74.99 54 SER H O 1
ATOM 6485 N N . GLY H 2 55 ? 22.854 55.389 77.930 1.00 76.46 55 GLY H N 1
ATOM 6486 C CA . GLY H 2 55 ? 22.538 56.778 78.212 1.00 77.22 55 GLY H CA 1
ATOM 6487 C C . GLY H 2 55 ? 21.661 57.421 77.148 1.00 77.96 55 GLY H C 1
ATOM 6488 O O . GLY H 2 55 ? 21.226 58.564 77.298 1.00 85.69 55 GLY H O 1
ATOM 6489 N N . VAL H 2 56 ? 21.406 56.687 76.069 1.00 68.60 56 VAL H N 1
ATOM 6490 C CA . VAL H 2 56 ? 20.531 57.147 74.995 1.00 70.68 56 VAL H CA 1
ATOM 6491 C C . VAL H 2 56 ? 19.082 56.813 75.339 1.00 71.50 56 VAL H C 1
ATOM 6492 O O . VAL H 2 56 ? 18.799 55.724 75.838 1.00 65.34 56 VAL H O 1
ATOM 6496 N N . SER H 2 57 ? 18.163 57.739 75.077 1.00 71.70 57 SER H N 1
ATOM 6497 C CA . SER H 2 57 ? 16.783 57.549 75.508 1.00 73.91 57 SER H CA 1
ATOM 6498 C C . SER H 2 57 ? 16.040 56.531 74.648 1.00 75.77 57 SER H C 1
ATOM 6499 O O . SER H 2 57 ? 16.549 56.073 73.626 1.00 77.27 57 SER H O 1
ATOM 6502 N N . GLN H 2 58 ? 14.824 56.195 75.070 1.00 78.02 58 GLN H N 1
ATOM 6503 C CA . GLN H 2 58 ? 14.007 55.198 74.380 1.00 77.74 58 GLN H CA 1
ATOM 6504 C C . GLN H 2 58 ? 13.419 55.655 73.033 1.00 74.82 58 GLN H C 1
ATOM 6505 O O . GLN H 2 58 ? 13.417 54.883 72.077 1.00 68.30 58 GLN H O 1
ATOM 6511 N N . PRO H 2 59 ? 12.880 56.887 72.953 1.00 76.32 59 PRO H N 1
ATOM 6512 C CA . PRO H 2 59 ? 12.389 57.281 71.625 1.00 70.46 59 PRO H CA 1
ATOM 6513 C C . PRO H 2 59 ? 13.502 57.373 70.583 1.00 71.61 59 PRO H C 1
ATOM 6514 O O . PRO H 2 59 ? 13.267 57.082 69.411 1.00 71.77 59 PRO H O 1
ATOM 6518 N N . VAL H 2 60 ? 14.698 57.766 71.012 1.00 70.43 60 VAL H N 1
ATOM 6519 C CA . VAL H 2 60 ? 15.828 57.919 70.103 1.00 66.19 60 VAL H CA 1
ATOM 6520 C C . VAL H 2 60 ? 16.314 56.563 69.583 1.00 66.95 60 VAL H C 1
ATOM 6521 O O . VAL H 2 60 ? 16.615 56.419 68.397 1.00 63.90 60 VAL H O 1
ATOM 6525 N N . ILE H 2 61 ? 16.380 55.566 70.463 1.00 66.93 61 ILE H N 1
ATOM 6526 C CA . ILE H 2 61 ? 16.793 54.230 70.044 1.00 64.74 61 ILE H CA 1
ATOM 6527 C C . ILE H 2 61 ? 15.697 53.581 69.190 1.00 66.26 61 ILE H C 1
ATOM 6528 O O . ILE H 2 61 ? 15.988 52.809 68.272 1.00 65.73 61 ILE H O 1
ATOM 6533 N N . ALA H 2 62 ? 14.442 53.919 69.474 1.00 66.65 62 ALA H N 1
ATOM 6534 C CA . ALA H 2 62 ? 13.313 53.403 68.703 1.00 63.64 62 ALA H CA 1
ATOM 6535 C C . ALA H 2 62 ? 13.403 53.833 67.241 1.00 66.99 62 ALA H C 1
ATOM 6536 O O . ALA H 2 62 ? 13.288 53.006 66.335 1.00 66.97 62 ALA H O 1
ATOM 6538 N N . ARG H 2 63 ? 13.609 55.128 67.019 1.00 63.57 63 ARG H N 1
ATOM 6539 C CA . ARG H 2 63 ? 13.748 55.664 65.669 1.00 66.82 63 ARG H CA 1
ATOM 6540 C C . ARG H 2 63 ? 15.040 55.203 65.012 1.00 64.44 63 ARG H C 1
ATOM 6541 O O . ARG H 2 63 ? 15.149 55.177 63.792 1.00 70.53 63 ARG H O 1
ATOM 6549 N N . MET H 2 64 ? 16.029 54.860 65.824 1.00 61.16 64 MET H N 1
ATOM 6550 C CA . MET H 2 64 ? 17.285 54.356 65.292 1.00 59.44 64 MET H CA 1
ATOM 6551 C C . MET H 2 64 ? 17.070 52.979 64.673 1.00 60.37 64 MET H C 1
ATOM 6552 O O . MET H 2 64 ? 17.758 52.592 63.729 1.00 53.57 64 MET H O 1
ATOM 6557 N N . GLU H 2 65 ? 16.109 52.241 65.216 1.00 65.04 65 GLU H N 1
ATOM 6558 C CA . GLU H 2 65 ? 15.762 50.932 64.681 1.00 63.07 65 GLU H CA 1
ATOM 6559 C C . GLU H 2 65 ? 14.893 51.059 63.432 1.00 64.92 65 GLU H C 1
ATOM 6560 O O . GLU H 2 65 ? 15.124 50.378 62.436 1.00 66.63 65 GLU H O 1
ATOM 6566 N N . THR H 2 66 ? 13.894 51.934 63.485 1.00 65.75 66 THR H N 1
ATOM 6567 C CA . THR H 2 66 ? 13.042 52.156 62.326 1.00 69.01 66 THR H CA 1
ATOM 6568 C C . THR H 2 66 ? 13.626 53.308 61.523 1.00 73.68 66 THR H C 1
ATOM 6569 O O . THR H 2 66 ? 13.521 54.468 61.913 1.00 82.50 66 THR H O 1
ATOM 6573 N N . GLY H 2 67 ? 14.169 52.982 60.356 1.00 70.45 67 GLY H N 1
ATOM 6574 C CA . GLY H 2 67 ? 15.164 53.817 59.705 1.00 77.10 67 GLY H CA 1
ATOM 6575 C C . GLY H 2 67 ? 14.674 55.081 59.029 1.00 79.54 67 GLY H C 1
ATOM 6576 O O . GLY H 2 67 ? 15.394 55.667 58.219 1.00 81.79 67 GLY H O 1
ATOM 6577 N N . LYS H 2 68 ? 13.456 55.495 59.364 1.00 75.66 68 LYS H N 1
ATOM 6578 C CA . LYS H 2 68 ? 12.816 56.670 58.775 1.00 77.26 68 LYS H CA 1
ATOM 6579 C C . LYS H 2 68 ? 13.711 57.908 58.700 1.00 74.57 68 LYS H C 1
ATOM 6580 O O . LYS H 2 68 ? 13.844 58.517 57.638 1.00 76.17 68 LYS H O 1
ATOM 6586 N N . THR H 2 69 ? 14.325 58.276 59.819 1.00 75.48 69 THR H N 1
ATOM 6587 C CA . THR H 2 69 ? 15.344 59.322 59.811 1.00 73.02 69 THR H CA 1
ATOM 6588 C C . THR H 2 69 ? 16.671 58.736 60.283 1.00 68.62 69 THR H C 1
ATOM 6589 O O . THR H 2 69 ? 16.719 58.015 61.278 1.00 67.28 69 THR H O 1
ATOM 6593 N N . SER H 2 70 ? 17.744 59.042 59.561 1.00 65.91 70 SER H N 1
ATOM 6594 C CA . SER H 2 70 ? 19.053 58.483 59.873 1.00 60.63 70 SER H CA 1
ATOM 6595 C C . SER H 2 70 ? 19.587 59.047 61.190 1.00 58.85 70 SER H C 1
ATOM 6596 O O . SER H 2 70 ? 19.532 60.254 61.422 1.00 61.97 70 SER H O 1
ATOM 6599 N N . PRO H 2 71 ? 20.169 58.204 62.009 1.00 58.05 71 PRO H N 1
ATOM 6600 C CA . PRO H 2 71 ? 20.722 58.611 63.291 1.00 62.42 71 PRO H CA 1
ATOM 6601 C C . PRO H 2 71 ? 22.014 59.412 63.246 1.00 63.44 71 PRO H C 1
ATOM 6602 O O . PRO H 2 71 ? 22.717 59.436 62.271 1.00 58.56 71 PRO H O 1
ATOM 6606 N N . GLN H 2 72 ? 22.263 60.147 64.306 1.00 65.40 72 GLN H N 1
ATOM 6607 C CA . GLN H 2 72 ? 23.515 60.819 64.453 1.00 65.78 72 GLN H CA 1
ATOM 6608 C C . GLN H 2 72 ? 24.581 59.812 64.810 1.00 71.58 72 GLN H C 1
ATOM 6609 O O . GLN H 2 72 ? 24.339 58.831 65.467 1.00 80.45 72 GLN H O 1
ATOM 6615 N N . LEU H 2 73 ? 25.781 60.074 64.378 1.00 62.25 73 LEU H N 1
ATOM 6616 C CA . LEU H 2 73 ? 26.850 59.141 64.521 1.00 60.82 73 LEU H CA 1
ATOM 6617 C C . LEU H 2 73 ? 27.147 58.836 65.968 1.00 56.88 73 LEU H C 1
ATOM 6618 O O . LEU H 2 73 ? 27.579 57.767 66.283 1.00 60.73 73 LEU H O 1
ATOM 6623 N N . ASP H 2 74 ? 26.978 59.813 66.831 1.00 68.62 74 ASP H N 1
ATOM 6624 C CA . ASP H 2 74 ? 27.341 59.714 68.216 1.00 63.31 74 ASP H CA 1
ATOM 6625 C C . ASP H 2 74 ? 26.442 58.765 68.959 1.00 56.29 74 ASP H C 1
ATOM 6626 O O . ASP H 2 74 ? 26.886 58.009 69.781 1.00 51.74 74 ASP H O 1
ATOM 6631 N N . THR H 2 75 ? 25.164 58.819 68.642 1.00 54.88 75 THR H N 1
ATOM 6632 C CA . THR H 2 75 ? 24.175 57.945 69.250 1.00 56.60 75 THR H CA 1
ATOM 6633 C C . THR H 2 75 ? 24.381 56.497 68.814 1.00 57.06 75 THR H C 1
ATOM 6634 O O . THR H 2 75 ? 24.270 55.578 69.625 1.00 62.31 75 THR H O 1
ATOM 6638 N N . VAL H 2 76 ? 24.681 56.301 67.532 1.00 53.29 76 VAL H N 1
ATOM 6639 C CA . VAL H 2 76 ? 24.932 54.969 66.990 1.00 52.85 76 VAL H CA 1
ATOM 6640 C C . VAL H 2 76 ? 26.116 54.314 67.688 1.00 49.27 76 VAL H C 1
ATOM 6641 O O . VAL H 2 76 ? 26.043 53.155 68.096 1.00 48.74 76 VAL H O 1
ATOM 6645 N N . LEU H 2 77 ? 27.204 55.068 67.824 1.00 55.14 77 LEU H N 1
ATOM 6646 C CA . LEU H 2 77 ? 28.407 54.578 68.489 1.00 56.06 77 LEU H CA 1
ATOM 6647 C C . LEU H 2 77 ? 28.148 54.248 69.957 1.00 56.57 77 LEU H C 1
ATOM 6648 O O . LEU H 2 77 ? 28.728 53.306 70.496 1.00 54.61 77 LEU H O 1
ATOM 6653 N N . LYS H 2 78 ? 27.276 55.024 70.597 1.00 54.93 78 LYS H N 1
ATOM 6654 C CA . LYS H 2 78 ? 26.901 54.783 71.988 1.00 57.44 78 LYS H CA 1
ATOM 6655 C C . LYS H 2 78 ? 26.117 53.484 72.139 1.00 62.31 78 LYS H C 1
ATOM 6656 O O . LYS H 2 78 ? 26.442 52.643 72.981 1.00 62.48 78 LYS H O 1
ATOM 6662 N N . VAL H 2 79 ? 25.078 53.332 71.325 1.00 56.05 79 VAL H N 1
ATOM 6663 C CA . VAL H 2 79 ? 24.233 52.145 71.373 1.00 56.83 79 VAL H CA 1
ATOM 6664 C C . VAL H 2 79 ? 25.032 50.886 71.045 1.00 58.58 79 VAL H C 1
ATOM 6665 O O . VAL H 2 79 ? 24.896 49.863 71.718 1.00 61.92 79 VAL H O 1
ATOM 6669 N N . LEU H 2 80 ? 25.877 50.970 70.022 1.00 57.42 80 LEU H N 1
ATOM 6670 C CA . LEU H 2 80 ? 26.706 49.835 69.621 1.00 63.53 80 LEU H CA 1
ATOM 6671 C C . LEU H 2 80 ? 27.705 49.440 70.709 1.00 58.59 80 LEU H C 1
ATOM 6672 O O . LEU H 2 80 ? 27.973 48.256 70.913 1.00 55.02 80 LEU H O 1
ATOM 6677 N N . ALA H 2 81 ? 28.253 50.436 71.401 1.00 58.97 81 ALA H N 1
ATOM 6678 C CA . ALA H 2 81 ? 29.255 50.199 72.438 1.00 63.07 81 ALA H CA 1
ATOM 6679 C C . ALA H 2 81 ? 28.700 49.342 73.570 1.00 60.83 81 ALA H C 1
ATOM 6680 O O . ALA H 2 81 ? 29.396 48.479 74.105 1.00 60.81 81 ALA H O 1
ATOM 6682 N N . SER H 2 82 ? 27.443 49.587 73.926 1.00 60.57 82 SER H N 1
ATOM 6683 C CA . SER H 2 82 ? 26.765 48.803 74.952 1.00 61.06 82 SER H CA 1
ATOM 6684 C C . SER H 2 82 ? 26.625 47.347 74.521 1.00 64.15 82 SER H C 1
ATOM 6685 O O . SER H 2 82 ? 26.585 46.440 75.356 1.00 67.76 82 SER H O 1
ATOM 6688 N N . LEU H 2 83 ? 26.553 47.134 73.211 1.00 57.48 83 LEU H N 1
ATOM 6689 C CA . LEU H 2 83 ? 26.329 45.806 72.648 1.00 58.21 83 LEU H CA 1
ATOM 6690 C C . LEU H 2 83 ? 27.634 45.119 72.257 1.00 60.19 83 LEU H C 1
ATOM 6691 O O . LEU H 2 83 ? 27.628 43.984 71.779 1.00 57.71 83 LEU H O 1
ATOM 6696 N N . GLY H 2 84 ? 28.750 45.814 72.450 1.00 57.13 84 GLY H N 1
ATOM 6697 C CA . GLY H 2 84 ? 30.052 45.239 72.173 1.00 51.79 84 GLY H CA 1
ATOM 6698 C C . GLY H 2 84 ? 30.544 45.457 70.757 1.00 62.10 84 GLY H C 1
ATOM 6699 O O . GLY H 2 84 ? 31.528 44.847 70.341 1.00 67.34 84 GLY H O 1
ATOM 6700 N N . LYS H 2 85 ? 29.863 46.321 70.009 1.00 63.55 85 LYS H N 1
ATOM 6701 C CA . LYS H 2 85 ? 30.314 46.665 68.663 1.00 65.57 85 LYS H CA 1
ATOM 6702 C C . LYS H 2 85 ? 30.576 48.161 68.521 1.00 65.43 85 LYS H C 1
ATOM 6703 O O . LYS H 2 85 ? 30.327 48.933 69.450 1.00 63.72 85 LYS H O 1
ATOM 6709 N N . THR H 2 86 ? 31.070 48.557 67.349 1.00 59.05 86 THR H N 1
ATOM 6710 C CA . THR H 2 86 ? 31.319 49.960 67.022 1.00 59.83 86 THR H CA 1
ATOM 6711 C C . THR H 2 86 ? 31.626 50.014 65.513 1.00 60.69 86 THR H C 1
ATOM 6712 O O . THR H 2 86 ? 31.711 48.970 64.868 1.00 59.36 86 THR H O 1
ATOM 6716 N N . LEU H 2 87 ? 31.777 51.210 64.950 1.00 62.88 87 LEU H N 1
ATOM 6717 C CA . LEU H 2 87 ? 32.039 51.385 63.529 1.00 53.98 87 LEU H CA 1
ATOM 6718 C C . LEU H 2 87 ? 33.515 51.633 63.245 1.00 58.48 87 LEU H C 1
ATOM 6719 O O . LEU H 2 87 ? 34.220 52.230 64.057 1.00 58.02 87 LEU H O 1
ATOM 6724 N N . ALA H 2 88 ? 33.977 51.150 62.095 1.00 59.64 88 ALA H N 1
ATOM 6725 C CA . ALA H 2 88 ? 35.336 51.413 61.635 1.00 54.73 88 ALA H CA 1
ATOM 6726 C C . ALA H 2 88 ? 35.319 51.893 60.190 1.00 57.24 88 ALA H C 1
ATOM 6727 O O . ALA H 2 88 ? 34.410 51.558 59.430 1.00 61.39 88 ALA H O 1
ATOM 6729 N N . VAL H 2 89 ? 36.318 52.679 59.808 1.00 56.76 89 VAL H N 1
ATOM 6730 C CA . VAL H 2 89 ? 36.434 53.106 58.420 1.00 57.37 89 VAL H CA 1
ATOM 6731 C C . VAL H 2 89 ? 37.201 52.062 57.617 1.00 59.66 89 VAL H C 1
ATOM 6732 O O . VAL H 2 89 ? 38.383 51.819 57.862 1.00 66.59 89 VAL H O 1
ATOM 6736 N N . VAL H 2 90 ? 36.522 51.458 56.648 1.00 55.52 90 VAL H N 1
ATOM 6737 C CA . VAL H 2 90 ? 37.103 50.384 55.851 1.00 60.09 90 VAL H CA 1
ATOM 6738 C C . VAL H 2 90 ? 36.984 50.697 54.363 1.00 58.03 90 VAL H C 1
ATOM 6739 O O . VAL H 2 90 ? 36.117 51.474 53.961 1.00 59.67 90 VAL H O 1
ATOM 6743 N N . PRO H 2 91 ? 37.863 50.103 53.539 1.00 57.69 91 PRO H N 1
ATOM 6744 C CA . PRO H 2 91 ? 37.769 50.329 52.093 1.00 64.05 91 PRO H CA 1
ATOM 6745 C C . PRO H 2 91 ? 36.474 49.790 51.493 1.00 61.28 91 PRO H C 1
ATOM 6746 O O . PRO H 2 91 ? 35.960 48.762 51.933 1.00 66.86 91 PRO H O 1
ATOM 6750 N N . LEU H 2 92 ? 35.956 50.500 50.498 1.00 58.10 92 LEU H N 1
ATOM 6751 C CA . LEU H 2 92 ? 34.816 50.040 49.720 1.00 63.45 92 LEU H CA 1
ATOM 6752 C C . LEU H 2 92 ? 35.221 48.837 48.870 1.00 75.99 92 LEU H C 1
ATOM 6753 O O . LEU H 2 92 ? 36.376 48.727 48.461 1.00 83.18 92 LEU H O 1
ATOM 6758 N N . GLU H 2 93 ? 34.283 47.930 48.611 1.00 78.56 93 GLU H N 1
ATOM 6759 C CA . GLU H 2 93 ? 34.566 46.793 47.738 1.00 91.78 93 GLU H CA 1
ATOM 6760 C C . GLU H 2 93 ? 33.299 46.255 47.078 1.00 98.68 93 GLU H C 1
ATOM 6761 O O . GLU H 2 93 ? 33.311 45.877 45.905 1.00 93.67 93 GLU H O 1
#